Protein AF-0000000079853662 (afdb_homodimer)

Nearest PDB structures (foldseek):
  7yzm-assembly1_B  TM=8.725E-01  e=4.092E-22  Carboxydothermus hydrogenoformans Z-2901
  3o3m-assembly1_B  TM=8.486E-01  e=4.339E-16  Clostridioides difficile
  3o3o-assembly1_A  TM=6.888E-01  e=2.955E-11  Clostridioides difficile
  7yzm-assembly1_B  TM=8.724E-01  e=3.696E-22  Carboxydothermus hydrogenoformans Z-2901
  3o3m-assembly1_B  TM=8.540E-01  e=2.018E-16  Clostridioides difficile

Structure (mmCIF, N/CA/C/O backbone):
data_AF-0000000079853662-model_v1
#
loop_
_entity.id
_entity.type
_entity.pdbx_description
1 polymer '2-hydroxyacyl-CoA dehydratase'
#
loop_
_atom_site.group_PDB
_atom_site.id
_atom_site.type_symbol
_atom_site.label_atom_id
_atom_site.label_alt_id
_atom_site.label_comp_id
_atom_site.label_asym_id
_atom_site.label_entity_id
_atom_site.label_seq_id
_atom_site.pdbx_PDB_ins_code
_atom_site.Cartn_x
_atom_site.Cartn_y
_atom_site.Cartn_z
_atom_site.occupancy
_atom_site.B_iso_or_equiv
_atom_site.auth_seq_id
_atom_site.auth_comp_id
_atom_site.auth_asym_id
_atom_site.auth_atom_id
_atom_site.pdbx_PDB_model_num
ATOM 1 N N . MET A 1 1 ? -30.141 -7.344 -13.789 1 46.03 1 MET A N 1
ATOM 2 C CA . MET A 1 1 ? -28.797 -6.828 -13.57 1 46.03 1 MET A CA 1
ATOM 3 C C . MET A 1 1 ? -27.844 -7.953 -13.195 1 46.03 1 MET A C 1
ATOM 5 O O . MET A 1 1 ? -26.75 -8.07 -13.766 1 46.03 1 MET A O 1
ATOM 9 N N . LYS A 1 2 ? -28.391 -8.875 -12.219 1 55.97 2 LYS A N 1
ATOM 10 C CA . LYS A 1 2 ? -27.641 -10.062 -11.82 1 55.97 2 LYS A CA 1
ATOM 11 C C . LYS A 1 2 ? -27.547 -11.07 -12.961 1 55.97 2 LYS A C 1
ATOM 13 O O . LYS A 1 2 ? -26.516 -11.703 -13.156 1 55.97 2 LYS A O 1
ATOM 18 N N . GLY A 1 3 ? -28.453 -11.102 -13.703 1 64.94 3 GLY A N 1
ATOM 19 C CA . GLY A 1 3 ? -28.5 -12.039 -14.812 1 64.94 3 GLY A CA 1
ATOM 20 C C . GLY A 1 3 ? -27.422 -11.773 -15.852 1 64.94 3 GLY A C 1
ATOM 21 O O . GLY A 1 3 ? -26.75 -12.695 -16.297 1 64.94 3 GLY A O 1
ATOM 22 N N . ASN A 1 4 ? -27.109 -10.547 -16.109 1 84.81 4 ASN A N 1
ATOM 23 C CA . ASN A 1 4 ? -26.109 -10.141 -17.094 1 84.81 4 ASN A CA 1
ATOM 24 C C . ASN A 1 4 ? -24.688 -10.383 -16.594 1 84.81 4 ASN A C 1
ATOM 26 O O . ASN A 1 4 ? -23.844 -10.867 -17.344 1 84.81 4 ASN A O 1
ATOM 30 N N . PHE A 1 5 ? -24.438 -10.391 -15.297 1 91.31 5 PHE A N 1
ATOM 31 C CA . PHE A 1 5 ? -23.141 -10.672 -14.711 1 91.31 5 PHE A CA 1
ATOM 32 C C . PHE A 1 5 ? -22.781 -12.148 -14.867 1 91.31 5 PHE A C 1
ATOM 34 O O . PHE A 1 5 ? -21.703 -12.484 -15.336 1 91.31 5 PHE A O 1
ATOM 41 N N . LEU A 1 6 ? -23.766 -12.969 -14.5 1 92 6 LEU A N 1
ATOM 42 C CA . LEU A 1 6 ? -23.5 -14.398 -14.508 1 92 6 LEU A CA 1
ATOM 43 C C . LEU A 1 6 ? -23.188 -14.891 -15.914 1 92 6 LEU A C 1
ATOM 45 O O . LEU A 1 6 ? -22.297 -15.727 -16.094 1 92 6 LEU A O 1
ATOM 49 N N . ASP A 1 7 ? -23.891 -14.336 -16.828 1 94.31 7 ASP A N 1
ATOM 50 C CA . ASP A 1 7 ? -23.672 -14.734 -18.203 1 94.31 7 ASP A CA 1
ATOM 51 C C . ASP A 1 7 ? -22.281 -14.32 -18.688 1 94.31 7 ASP A C 1
ATOM 53 O O . ASP A 1 7 ? -21.562 -15.117 -19.297 1 94.31 7 ASP A O 1
ATOM 57 N N . LEU A 1 8 ? -21.922 -13.109 -18.391 1 96.19 8 LEU A N 1
ATOM 58 C CA . LEU A 1 8 ? -20.625 -12.586 -18.797 1 96.19 8 LEU A CA 1
ATOM 59 C C . LEU A 1 8 ? -19.5 -13.297 -18.078 1 96.19 8 LEU A C 1
ATOM 61 O O . LEU A 1 8 ? -18.453 -13.586 -18.656 1 96.19 8 LEU A O 1
ATOM 65 N N . TYR A 1 9 ? -19.719 -13.539 -16.828 1 96.44 9 TYR A N 1
ATOM 66 C CA . TYR A 1 9 ? -18.734 -14.234 -15.992 1 96.44 9 TYR A CA 1
ATOM 67 C C . TYR A 1 9 ? -18.5 -15.648 -16.5 1 96.44 9 TYR A C 1
ATOM 69 O O . TYR A 1 9 ? -17.359 -16.062 -16.688 1 96.44 9 TYR A O 1
ATOM 77 N N . ASP A 1 10 ? -19.562 -16.328 -16.797 1 95.69 10 ASP A N 1
ATOM 78 C CA . ASP A 1 10 ? -19.469 -17.688 -17.312 1 95.69 10 ASP A CA 1
ATOM 79 C C . ASP A 1 10 ? -18.797 -17.719 -18.672 1 95.69 10 ASP A C 1
ATOM 81 O O . ASP A 1 10 ? -18.016 -18.625 -18.984 1 95.69 10 ASP A O 1
ATOM 85 N N . LYS A 1 11 ? -19.125 -16.766 -19.438 1 97.12 11 LYS A N 1
ATOM 86 C CA . LYS A 1 11 ? -18.516 -16.672 -20.766 1 97.12 11 LYS A CA 1
ATOM 87 C C . LYS A 1 11 ? -17.016 -16.453 -20.656 1 97.12 11 LYS A C 1
ATOM 89 O O . LYS A 1 11 ? -16.25 -17.062 -21.406 1 97.12 11 LYS A O 1
ATOM 94 N N . GLU A 1 12 ? -16.562 -15.578 -19.797 1 97.81 12 GLU A N 1
ATOM 95 C CA . GLU A 1 12 ? -15.133 -15.312 -19.609 1 97.81 12 GLU A CA 1
ATOM 96 C C . GLU A 1 12 ? -14.375 -16.594 -19.266 1 97.81 12 GLU A C 1
ATOM 98 O O . GLU A 1 12 ? -13.336 -16.891 -19.844 1 97.81 12 GLU A O 1
ATOM 103 N N . TRP A 1 13 ? -14.898 -17.359 -18.312 1 98 13 TRP A N 1
ATOM 104 C CA . TRP A 1 13 ? -14.281 -18.609 -17.891 1 98 13 TRP A CA 1
ATOM 105 C C . TRP A 1 13 ? -14.281 -19.609 -19.047 1 98 13 TRP A C 1
ATOM 107 O O . TRP A 1 13 ? -13.258 -20.25 -19.312 1 98 13 TRP A O 1
ATOM 117 N N . SER A 1 14 ? -15.391 -19.688 -19.734 1 97.75 14 SER A N 1
ATOM 118 C CA . SER A 1 14 ? -15.523 -20.641 -20.844 1 97.75 14 SER A CA 1
ATOM 119 C C . SER A 1 14 ? -14.555 -20.312 -21.969 1 97.75 14 SER A C 1
ATOM 121 O O . SER A 1 14 ? -13.969 -21.219 -22.578 1 97.75 14 SER A O 1
ATOM 123 N N . ASP A 1 15 ? -14.422 -19.062 -22.25 1 97.81 15 ASP A N 1
ATOM 124 C CA . ASP A 1 15 ? -13.5 -18.656 -23.297 1 97.81 15 ASP A CA 1
ATOM 125 C C . ASP A 1 15 ? -12.07 -19.078 -22.984 1 97.81 15 ASP A C 1
ATOM 127 O O . ASP A 1 15 ? -11.359 -19.594 -23.844 1 97.81 15 ASP A O 1
ATOM 131 N N . SER A 1 16 ? -11.656 -18.844 -21.781 1 98.12 16 SER A N 1
ATOM 132 C CA . SER A 1 16 ? -10.297 -19.203 -21.375 1 98.12 16 SER A CA 1
ATOM 133 C C . SER A 1 16 ? -10.125 -20.719 -21.344 1 98.12 16 SER A C 1
ATOM 135 O O . SER A 1 16 ? -9.078 -21.234 -21.766 1 98.12 16 SER A O 1
ATOM 137 N N . ILE A 1 17 ? -11.133 -21.422 -20.891 1 97.94 17 ILE A N 1
ATOM 138 C CA . ILE A 1 17 ? -11.109 -22.891 -20.859 1 97.94 17 ILE A CA 1
ATOM 139 C C . ILE A 1 17 ? -11.016 -23.422 -22.297 1 97.94 17 ILE A C 1
ATOM 141 O O . ILE A 1 17 ? -10.234 -24.344 -22.562 1 97.94 17 ILE A O 1
ATOM 145 N N . ASN A 1 18 ? -11.773 -22.812 -23.188 1 97.19 18 ASN A N 1
ATOM 146 C CA . ASN A 1 18 ? -11.758 -23.234 -24.594 1 97.19 18 ASN A CA 1
ATOM 147 C C . ASN A 1 18 ? -10.383 -23.031 -25.219 1 97.19 18 ASN A C 1
ATOM 149 O O . ASN A 1 18 ? -9.938 -23.844 -26.031 1 97.19 18 ASN A O 1
ATOM 153 N N . MET A 1 19 ? -9.773 -21.953 -24.844 1 96.44 19 MET A N 1
ATOM 154 C CA . MET A 1 19 ? -8.422 -21.703 -25.328 1 96.44 19 MET A CA 1
ATOM 155 C C . MET A 1 19 ? -7.461 -22.797 -24.859 1 96.44 19 MET A C 1
ATOM 157 O O . MET A 1 19 ? -6.629 -23.266 -25.641 1 96.44 19 MET A O 1
ATOM 161 N N . ILE A 1 20 ? -7.578 -23.25 -23.625 1 96.94 20 ILE A N 1
ATOM 162 C CA . ILE A 1 20 ? -6.746 -24.312 -23.078 1 96.94 20 ILE A CA 1
ATOM 163 C C . ILE A 1 20 ? -7.051 -25.625 -23.781 1 96.94 20 ILE A C 1
ATOM 165 O O . ILE A 1 20 ? -6.137 -26.359 -24.172 1 96.94 20 ILE A O 1
ATOM 169 N N . ASN A 1 21 ? -8.312 -25.859 -24 1 94.75 21 ASN A N 1
ATOM 170 C CA . ASN A 1 21 ? -8.742 -27.109 -24.625 1 94.75 21 ASN A CA 1
ATOM 171 C C . ASN A 1 21 ? -8.242 -27.219 -26.062 1 94.75 21 ASN A C 1
ATOM 173 O O . ASN A 1 21 ? -7.895 -28.297 -26.516 1 94.75 21 ASN A O 1
ATOM 177 N N . LYS A 1 22 ? -8.258 -26.172 -26.719 1 91.38 22 LYS A N 1
ATOM 178 C CA . LYS A 1 22 ? -7.77 -26.156 -28.094 1 91.38 22 LYS A CA 1
ATOM 179 C C . LYS A 1 22 ? -6.293 -26.531 -28.156 1 91.38 22 LYS A C 1
ATOM 181 O O . LYS A 1 22 ? -5.844 -27.141 -29.125 1 91.38 22 LYS A O 1
ATOM 186 N N . LYS A 1 23 ? -5.617 -26.234 -27.172 1 85.88 23 LYS A N 1
ATOM 187 C CA . LYS A 1 23 ? -4.176 -26.469 -27.141 1 85.88 23 LYS A CA 1
ATOM 188 C C . LYS A 1 23 ? -3.848 -27.859 -26.609 1 85.88 23 LYS A C 1
ATOM 190 O O . LYS A 1 23 ? -2.779 -28.391 -26.891 1 85.88 23 LYS A O 1
ATOM 195 N N . SER A 1 24 ? -4.75 -28.391 -25.75 1 80.19 24 SER A N 1
ATOM 196 C CA . SER A 1 24 ? -4.465 -29.625 -25.016 1 80.19 24 SER A CA 1
ATOM 197 C C . SER A 1 24 ? -5.105 -30.828 -25.688 1 80.19 24 SER A C 1
ATOM 199 O O . SER A 1 24 ? -5.359 -31.844 -25.047 1 80.19 24 SER A O 1
ATOM 201 N N . LYS A 1 25 ? -5.355 -30.859 -26.844 1 76.38 25 LYS A N 1
ATOM 202 C CA . LYS A 1 25 ? -6.125 -31.906 -27.516 1 76.38 25 LYS A CA 1
ATOM 203 C C . LYS A 1 25 ? -5.438 -33.25 -27.391 1 76.38 25 LYS A C 1
ATOM 205 O O . LYS A 1 25 ? -6.098 -34.312 -27.406 1 76.38 25 LYS A O 1
ATOM 210 N N . THR A 1 26 ? -4.27 -33.281 -27.016 1 83.31 26 THR A N 1
ATOM 211 C CA . THR A 1 26 ? -3.512 -34.531 -27.031 1 83.31 26 THR A CA 1
ATOM 212 C C . THR A 1 26 ? -3.48 -35.156 -25.625 1 83.31 26 THR A C 1
ATOM 214 O O . THR A 1 26 ? -3.389 -36.375 -25.484 1 83.31 26 THR A O 1
ATOM 217 N N . LEU A 1 27 ? -3.551 -34.406 -24.609 1 93.88 27 LEU A N 1
ATOM 218 C CA . LEU A 1 27 ? -3.451 -34.906 -23.234 1 93.88 27 LEU A CA 1
ATOM 219 C C . LEU A 1 27 ? -4.836 -35.062 -22.625 1 93.88 27 LEU A C 1
ATOM 221 O O . LEU A 1 27 ? -5.469 -34.094 -22.219 1 93.88 27 LEU A O 1
ATOM 225 N N . LYS A 1 28 ? -5.289 -36.281 -22.406 1 94.94 28 LYS A N 1
ATOM 226 C CA . LYS A 1 28 ? -6.621 -36.625 -21.906 1 94.94 28 LYS A CA 1
ATOM 227 C C . LYS A 1 28 ? -6.805 -36.156 -20.469 1 94.94 28 LYS A C 1
ATOM 229 O O . LYS A 1 28 ? -7.891 -35.688 -20.094 1 94.94 28 LYS A O 1
ATOM 234 N N . GLU A 1 29 ? -5.773 -36.188 -19.656 1 96.81 29 GLU A N 1
ATOM 235 C CA . GLU A 1 29 ? -5.848 -35.844 -18.25 1 96.81 29 GLU A CA 1
ATOM 236 C C . GLU A 1 29 ? -6.152 -34.375 -18.047 1 96.81 29 GLU A C 1
ATOM 238 O O . GLU A 1 29 ? -6.629 -33.969 -16.984 1 96.81 29 GLU A O 1
ATOM 243 N N . MET A 1 30 ? -5.895 -33.531 -19.062 1 97.31 30 MET A N 1
ATOM 244 C CA . MET A 1 30 ? -6.164 -32.094 -18.953 1 97.31 30 MET A CA 1
ATOM 245 C C . MET A 1 30 ? -7.656 -31.828 -18.797 1 97.31 30 MET A C 1
ATOM 247 O O . MET A 1 30 ? -8.047 -30.781 -18.25 1 97.31 30 MET A O 1
ATOM 251 N N . ALA A 1 31 ? -8.484 -32.812 -19.188 1 96.88 31 ALA A N 1
ATOM 252 C CA . ALA A 1 31 ? -9.938 -32.656 -19.078 1 96.88 31 ALA A CA 1
ATOM 253 C C . ALA A 1 31 ? -10.375 -32.5 -17.625 1 96.88 31 ALA A C 1
ATOM 255 O O . ALA A 1 31 ? -11.336 -31.797 -17.328 1 96.88 31 ALA A O 1
ATOM 256 N N . TYR A 1 32 ? -9.711 -33.188 -16.766 1 97.69 32 TYR A N 1
ATOM 257 C CA . TYR A 1 32 ? -10.016 -33.062 -15.344 1 97.69 32 TYR A CA 1
ATOM 258 C C . TYR A 1 32 ? -9.852 -31.625 -14.883 1 97.69 32 TYR A C 1
ATOM 260 O O . TYR A 1 32 ? -10.727 -31.078 -14.203 1 97.69 32 TYR A O 1
ATOM 268 N N . PHE A 1 33 ? -8.773 -30.984 -15.242 1 98.38 33 PHE A N 1
ATOM 269 C CA . PHE A 1 33 ? -8.438 -29.656 -14.758 1 98.38 33 PHE A CA 1
ATOM 270 C C . PHE A 1 33 ? -9.352 -28.609 -15.391 1 98.38 33 PHE A C 1
ATOM 272 O O . PHE A 1 33 ? -9.75 -27.641 -14.727 1 98.38 33 PHE A O 1
ATOM 279 N N . THR A 1 34 ? -9.664 -28.734 -16.688 1 97.5 34 THR A N 1
ATOM 280 C CA . THR A 1 34 ? -10.562 -27.781 -17.328 1 97.5 34 THR A CA 1
ATOM 281 C C . THR A 1 34 ? -11.984 -27.938 -16.781 1 97.5 34 THR A C 1
ATOM 283 O O . THR A 1 34 ? -12.711 -26.953 -16.625 1 97.5 34 THR A O 1
ATOM 286 N N . LYS A 1 35 ? -12.398 -29.188 -16.5 1 97.12 35 LYS A N 1
ATOM 287 C CA . LYS A 1 35 ? -13.695 -29.422 -15.867 1 97.12 35 LYS A CA 1
ATOM 288 C C . LYS A 1 35 ? -13.742 -28.797 -14.477 1 97.12 35 LYS A C 1
ATOM 290 O O . LYS A 1 35 ? -14.742 -28.188 -14.094 1 97.12 35 LYS A O 1
ATOM 295 N N . LEU A 1 36 ? -12.688 -29.016 -13.781 1 97.31 36 LEU A N 1
ATOM 296 C CA . LEU A 1 36 ? -12.578 -28.422 -12.453 1 97.31 36 LEU A CA 1
ATOM 297 C C . LEU A 1 36 ? -12.703 -26.906 -12.516 1 97.31 36 LEU A C 1
ATOM 299 O O . LEU A 1 36 ? -13.328 -26.297 -11.648 1 97.31 36 LEU A O 1
ATOM 303 N N . ALA A 1 37 ? -12.078 -26.234 -13.516 1 97.88 37 ALA A N 1
ATOM 304 C CA . ALA A 1 37 ? -12.172 -24.797 -13.711 1 97.88 37 ALA A CA 1
ATOM 305 C C . ALA A 1 37 ? -13.617 -24.359 -13.922 1 97.88 37 ALA A C 1
ATOM 307 O O . ALA A 1 37 ? -14.078 -23.375 -13.328 1 97.88 37 ALA A O 1
ATOM 308 N N . GLN A 1 38 ? -14.305 -25.125 -14.688 1 96 38 GLN A N 1
ATOM 309 C CA . GLN A 1 38 ? -15.703 -24.828 -14.977 1 96 38 GLN A CA 1
ATOM 310 C C . GLN A 1 38 ? -16.562 -24.938 -13.727 1 96 38 GLN A C 1
ATOM 312 O O . GLN A 1 38 ? -17.391 -24.062 -13.453 1 96 38 GLN A O 1
ATOM 317 N N . GLU A 1 39 ? -16.375 -26 -13.031 1 95.44 39 GLU A N 1
ATOM 318 C CA . GLU A 1 39 ? -17.125 -26.234 -11.812 1 95.44 39 GLU A CA 1
ATOM 319 C C . GLU A 1 39 ? -16.812 -25.172 -10.758 1 95.44 39 GLU A C 1
ATOM 321 O O . GLU A 1 39 ? -17.719 -24.719 -10.039 1 95.44 39 GLU A O 1
ATOM 326 N N . HIS A 1 40 ? -15.586 -24.781 -10.695 1 94.56 40 HIS A N 1
ATOM 327 C CA . HIS A 1 40 ? -15.164 -23.781 -9.727 1 94.56 40 HIS A CA 1
ATOM 328 C C . HIS A 1 40 ? -15.812 -22.438 -10.016 1 94.56 40 HIS A C 1
ATOM 330 O O . HIS A 1 40 ? -16.25 -21.75 -9.094 1 94.56 40 HIS A O 1
ATOM 336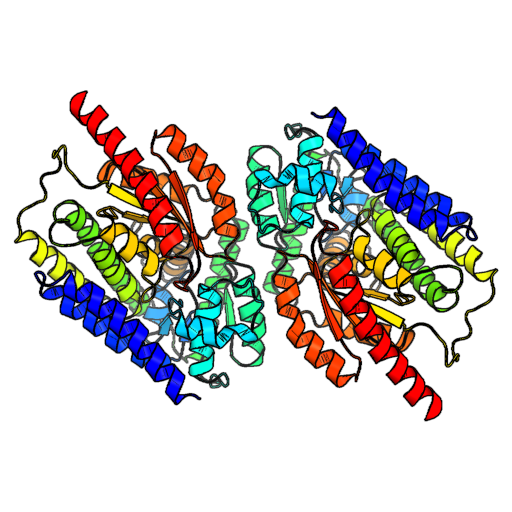 N N . ALA A 1 41 ? -15.859 -22.031 -11.281 1 93.12 41 ALA A N 1
ATOM 337 C CA . ALA A 1 41 ? -16.438 -20.75 -11.68 1 93.12 41 ALA A CA 1
ATOM 338 C C . ALA A 1 41 ? -17.859 -20.609 -11.141 1 93.12 41 ALA A C 1
ATOM 340 O O . ALA A 1 41 ? -18.203 -19.562 -10.586 1 93.12 41 ALA A O 1
ATOM 341 N N . GLN A 1 42 ? -18.578 -21.656 -11.18 1 88 42 GLN A N 1
ATOM 342 C CA . GLN A 1 42 ? -19.969 -21.625 -10.734 1 88 42 GLN A CA 1
ATOM 343 C C . GLN A 1 42 ? -20.062 -21.766 -9.219 1 88 42 GLN A C 1
ATOM 345 O O . GLN A 1 42 ? -20.844 -21.047 -8.578 1 88 42 GLN A O 1
ATOM 350 N N . ALA A 1 43 ? -19.328 -22.594 -8.703 1 88 43 ALA A N 1
ATOM 351 C CA . ALA A 1 43 ? -19.375 -22.891 -7.273 1 88 43 ALA A CA 1
ATOM 352 C C . ALA A 1 43 ? -18.953 -21.672 -6.449 1 88 43 ALA A C 1
ATOM 354 O O . ALA A 1 43 ? -19.469 -21.453 -5.352 1 88 43 ALA A O 1
ATOM 355 N N . LEU A 1 44 ? -18.016 -20.953 -6.953 1 88.5 44 LEU A N 1
ATOM 356 C CA . LEU A 1 44 ? -17.469 -19.797 -6.238 1 88.5 44 LEU A CA 1
ATOM 357 C C . LEU A 1 44 ? -18.562 -18.781 -5.945 1 88.5 44 LEU A C 1
ATOM 359 O O . LEU A 1 44 ? -18.531 -18.094 -4.914 1 88.5 44 LEU A O 1
ATOM 363 N N . LEU A 1 45 ? -19.516 -18.688 -6.746 1 86.44 45 LEU A N 1
ATOM 364 C CA . LEU A 1 45 ? -20.594 -17.703 -6.594 1 86.44 45 LEU A CA 1
ATOM 365 C C . LEU A 1 45 ? -21.734 -18.281 -5.766 1 86.44 45 LEU A C 1
ATOM 367 O O . LEU A 1 45 ? -22.484 -17.531 -5.125 1 86.44 45 LEU A O 1
ATOM 371 N N . GLU A 1 46 ? -21.828 -19.562 -5.691 1 81.94 46 GLU A N 1
ATOM 372 C CA . GLU A 1 46 ? -23.016 -20.188 -5.098 1 81.94 46 GLU A CA 1
ATOM 373 C C . GLU A 1 46 ? -22.719 -20.734 -3.709 1 81.94 46 GLU A C 1
ATOM 375 O O . GLU A 1 46 ? -23.594 -20.75 -2.838 1 81.94 46 GLU A O 1
ATOM 380 N N . LYS A 1 47 ? -21.531 -21.172 -3.518 1 78 47 LYS A N 1
ATOM 381 C CA . LYS A 1 47 ? -21.188 -21.828 -2.254 1 78 47 LYS A CA 1
ATOM 382 C C . LYS A 1 47 ? -21.141 -20.812 -1.114 1 78 47 LYS A C 1
ATOM 384 O O . LYS A 1 47 ? -20.812 -19.641 -1.331 1 78 47 LYS A O 1
ATOM 389 N N . GLU A 1 48 ? -21.516 -21.375 0.047 1 80.94 48 GLU A N 1
ATOM 390 C CA . GLU A 1 48 ? -21.453 -20.594 1.283 1 80.94 48 GLU A CA 1
ATOM 391 C C . GLU A 1 48 ? -20.516 -21.266 2.299 1 80.94 48 GLU A C 1
ATOM 393 O O . GLU A 1 48 ? -20.984 -21.797 3.311 1 80.94 48 GLU A O 1
ATOM 398 N N . PRO A 1 49 ? -19.266 -21.078 1.948 1 83.75 49 PRO A N 1
ATOM 399 C CA . PRO A 1 49 ? -18.297 -21.719 2.855 1 83.75 49 PRO A CA 1
ATOM 400 C C . PRO A 1 49 ? -18.234 -21.031 4.219 1 83.75 49 PRO A C 1
ATOM 402 O O . PRO A 1 49 ? -18.547 -19.844 4.336 1 83.75 49 PRO A O 1
ATOM 405 N N . LYS A 1 50 ? -17.859 -21.797 5.156 1 88 50 LYS A N 1
ATOM 406 C CA . LYS A 1 50 ? -17.75 -21.234 6.504 1 88 50 LYS A CA 1
ATOM 407 C C . LYS A 1 50 ? -16.531 -20.328 6.633 1 88 50 LYS A C 1
ATOM 409 O O . LYS A 1 50 ? -16.516 -19.422 7.469 1 88 50 LYS A O 1
ATOM 414 N N . VAL A 1 51 ? -15.492 -20.672 5.824 1 91.94 51 VAL A N 1
ATOM 415 C CA . VAL A 1 51 ? -14.273 -19.875 5.855 1 91.94 51 VAL A CA 1
ATOM 416 C C . VAL A 1 51 ? -13.883 -19.469 4.438 1 91.94 51 VAL A C 1
ATOM 418 O O . VAL A 1 51 ? -13.805 -20.312 3.537 1 91.94 51 VAL A O 1
ATOM 421 N N . ILE A 1 52 ? -13.695 -18.188 4.242 1 93.12 52 ILE A N 1
ATOM 422 C CA . ILE A 1 52 ? -13.195 -17.641 2.988 1 93.12 52 ILE A CA 1
ATOM 423 C C . ILE A 1 52 ? -11.836 -16.984 3.217 1 93.12 52 ILE A C 1
ATOM 425 O O . ILE A 1 52 ? -11.648 -16.25 4.195 1 93.12 52 ILE A O 1
ATOM 429 N N . ILE A 1 53 ? -10.914 -17.281 2.408 1 95.12 53 ILE A N 1
ATOM 430 C CA . ILE A 1 53 ? -9.625 -16.609 2.521 1 95.12 53 ILE A CA 1
ATOM 431 C C . ILE A 1 53 ? -9.32 -15.852 1.236 1 95.12 53 ILE A C 1
ATOM 433 O O . ILE A 1 53 ? -9.484 -16.375 0.136 1 95.12 53 ILE A O 1
ATOM 437 N N . LEU A 1 54 ? -8.891 -14.547 1.339 1 95 54 LEU A N 1
ATOM 438 C CA . LEU A 1 54 ? -8.648 -13.664 0.202 1 95 54 LEU A CA 1
ATOM 439 C C . LEU A 1 54 ? -7.16 -13.586 -0.118 1 95 54 LEU A C 1
ATOM 441 O O . LEU A 1 54 ? -6.602 -12.492 -0.229 1 95 54 LEU A O 1
ATOM 445 N N . GLY A 1 55 ? -6.504 -14.695 -0.314 1 91.31 55 GLY A N 1
ATOM 446 C CA . GLY A 1 55 ? -5.082 -14.758 -0.611 1 91.31 55 GLY A CA 1
ATOM 447 C C . GLY A 1 55 ? -4.438 -16.062 -0.181 1 91.31 55 GLY A C 1
ATOM 448 O O . GLY A 1 55 ? -5.133 -17.016 0.156 1 91.31 55 GLY A O 1
ATOM 449 N N . LEU A 1 56 ? -3.094 -16 -0.205 1 92.19 56 LEU A N 1
ATOM 450 C CA . LEU A 1 56 ? -2.418 -17.297 -0.054 1 92.19 56 LEU A CA 1
ATOM 451 C C . LEU A 1 56 ? -1.465 -17.266 1.136 1 92.19 56 LEU A C 1
ATOM 453 O O . LEU A 1 56 ? -0.785 -18.266 1.412 1 92.19 56 LEU A O 1
ATOM 457 N N . ASP A 1 57 ? -1.476 -16.156 1.864 1 90.69 57 ASP A N 1
ATOM 458 C CA . ASP A 1 57 ? -0.437 -15.953 2.871 1 90.69 57 ASP A CA 1
ATOM 459 C C . ASP A 1 57 ? -0.923 -16.375 4.254 1 90.69 57 ASP A C 1
ATOM 461 O O . ASP A 1 57 ? -0.903 -15.586 5.195 1 90.69 57 ASP A O 1
ATOM 465 N N . PHE A 1 58 ? -1.343 -17.562 4.418 1 93.81 58 PHE A N 1
ATOM 466 C CA . PHE A 1 58 ? -1.716 -18.234 5.652 1 93.81 58 PHE A CA 1
ATOM 467 C C . PHE A 1 58 ? -1.521 -19.75 5.52 1 93.81 58 PHE A C 1
ATOM 469 O O . PHE A 1 58 ? -1.78 -20.312 4.461 1 93.81 58 PHE A O 1
ATOM 476 N N . PRO A 1 59 ? -1.06 -20.438 6.562 1 93.81 59 PRO A N 1
ATOM 477 C CA . PRO A 1 59 ? -0.817 -21.891 6.449 1 93.81 59 PRO A CA 1
ATOM 478 C C . PRO A 1 59 ? -2.078 -22.672 6.09 1 93.81 59 PRO A C 1
ATOM 480 O O . PRO A 1 59 ? -2.973 -22.828 6.926 1 93.81 59 PRO A O 1
ATOM 483 N N . GLU A 1 60 ? -2.049 -23.234 4.949 1 93.88 60 GLU A N 1
ATOM 484 C CA . GLU A 1 60 ? -3.217 -23.953 4.449 1 93.88 60 GLU A CA 1
ATOM 485 C C . GLU A 1 60 ? -3.5 -25.188 5.289 1 93.88 60 GLU A C 1
ATOM 487 O O . GLU A 1 60 ? -4.648 -25.625 5.402 1 93.88 60 GLU A O 1
ATOM 492 N N . GLU A 1 61 ? -2.467 -25.75 5.871 1 94.62 61 GLU A N 1
ATOM 493 C CA . GLU A 1 61 ? -2.607 -26.953 6.68 1 94.62 61 GLU A CA 1
ATOM 494 C C . GLU A 1 61 ? -3.602 -26.75 7.816 1 94.62 61 GLU A C 1
ATOM 496 O O . GLU A 1 61 ? -4.348 -27.672 8.172 1 94.62 61 GLU A O 1
ATOM 501 N N . ILE A 1 62 ? -3.561 -25.531 8.328 1 94.94 62 ILE A N 1
ATOM 502 C CA . ILE A 1 62 ? -4.453 -25.188 9.43 1 94.94 62 ILE A CA 1
ATOM 503 C C . ILE A 1 62 ? -5.898 -25.188 8.938 1 94.94 62 ILE A C 1
ATOM 505 O O . ILE A 1 62 ? -6.785 -25.734 9.594 1 94.94 62 ILE A O 1
ATOM 509 N N . LEU A 1 63 ? -6.129 -24.641 7.809 1 94.56 63 LEU A N 1
ATOM 510 C CA . LEU A 1 63 ? -7.473 -24.562 7.242 1 94.56 63 LEU A CA 1
ATOM 511 C C . LEU A 1 63 ? -8 -25.953 6.914 1 94.56 63 LEU A C 1
ATOM 513 O O . LEU A 1 63 ? -9.148 -26.281 7.211 1 94.56 63 LEU A O 1
ATOM 517 N N . LEU A 1 64 ? -7.145 -26.781 6.336 1 94.5 64 LEU A N 1
ATOM 518 C CA . LEU A 1 64 ? -7.551 -28.125 5.973 1 94.5 64 LEU A CA 1
ATOM 519 C C . LEU A 1 64 ? -7.84 -28.969 7.215 1 94.5 64 LEU A C 1
ATOM 521 O O . LEU A 1 64 ? -8.742 -29.812 7.203 1 94.5 64 LEU A O 1
ATOM 525 N N . ALA A 1 65 ? -7.078 -28.719 8.266 1 94.62 65 ALA A N 1
ATOM 526 C CA . ALA A 1 65 ? -7.211 -29.5 9.5 1 94.62 65 ALA A CA 1
ATOM 527 C C . ALA A 1 65 ? -8.523 -29.172 10.211 1 94.62 65 ALA A C 1
ATOM 529 O O . ALA A 1 65 ? -8.969 -29.922 11.078 1 94.62 65 ALA A O 1
ATOM 530 N N . LEU A 1 66 ? -9.094 -28.094 9.891 1 91.56 66 LEU A N 1
ATOM 531 C CA . LEU A 1 66 ? -10.359 -27.703 10.5 1 91.56 66 LEU A CA 1
ATOM 532 C C . LEU A 1 66 ? -11.516 -28.484 9.898 1 91.56 66 LEU A C 1
ATOM 534 O O . LEU A 1 66 ? -12.617 -28.516 10.469 1 91.56 66 LEU A O 1
ATOM 538 N N . GLU A 1 67 ? -11.328 -29.188 8.844 1 74.62 67 GLU A N 1
ATOM 539 C CA . GLU A 1 67 ? -12.25 -30.125 8.195 1 74.62 67 GLU A CA 1
ATOM 540 C C . GLU A 1 67 ? -13.539 -29.422 7.773 1 74.62 67 GLU A C 1
ATOM 542 O O . GLU A 1 67 ? -14.625 -29.984 7.891 1 74.62 67 GLU A O 1
ATOM 547 N N . LYS A 1 68 ? -13.477 -28.188 7.723 1 71.62 68 LYS A N 1
ATOM 548 C CA . LYS A 1 68 ? -14.578 -27.422 7.141 1 71.62 68 LYS A CA 1
ATOM 549 C C . LYS A 1 68 ? -14.164 -26.797 5.812 1 71.62 68 LYS A C 1
ATOM 551 O O . LYS A 1 68 ? -12.969 -26.641 5.535 1 71.62 68 LYS A O 1
ATOM 556 N N . GLU A 1 69 ? -15.219 -26.656 5.156 1 80.38 69 GLU A N 1
ATOM 557 C CA . GLU A 1 69 ? -14.992 -26.156 3.803 1 80.38 69 GLU A CA 1
ATOM 558 C C . GLU A 1 69 ? -14.469 -24.719 3.828 1 80.38 69 GLU A C 1
ATOM 560 O O . GLU A 1 69 ? -15.031 -23.859 4.508 1 80.38 69 GLU A O 1
ATOM 565 N N . HIS A 1 70 ? -13.32 -24.562 3.359 1 89.12 70 HIS A N 1
ATOM 566 C CA . HIS A 1 70 ? -12.781 -23.234 3.092 1 89.12 70 HIS A CA 1
ATOM 567 C C . HIS A 1 70 ? -12.633 -22.984 1.593 1 89.12 70 HIS A C 1
ATOM 569 O O . HIS A 1 70 ? -12.516 -23.938 0.814 1 89.12 70 HIS A O 1
ATOM 575 N N . VAL A 1 71 ? -12.789 -21.75 1.206 1 91.69 71 VAL A N 1
ATOM 576 C CA . VAL A 1 71 ? -12.672 -21.391 -0.203 1 91.69 71 VAL A CA 1
ATOM 577 C C . VAL A 1 71 ? -11.672 -20.234 -0.363 1 91.69 71 VAL A C 1
ATOM 579 O O . VAL A 1 71 ? -11.648 -19.312 0.453 1 91.69 71 VAL A O 1
ATOM 582 N N . TYR A 1 72 ? -10.82 -20.391 -1.356 1 94.38 72 TYR A N 1
ATOM 583 C CA . TYR A 1 72 ? -9.922 -19.297 -1.745 1 94.38 72 TYR A CA 1
ATOM 584 C C . TYR A 1 72 ? -10.594 -18.375 -2.754 1 94.38 72 TYR A C 1
ATOM 586 O O . TYR A 1 72 ? -11.133 -18.828 -3.762 1 94.38 72 TYR A O 1
ATOM 594 N N . VAL A 1 73 ? -10.594 -17.125 -2.438 1 94.25 73 VAL A N 1
ATOM 595 C CA . VAL A 1 73 ? -11.016 -16.094 -3.391 1 94.25 73 VAL A CA 1
ATOM 596 C C . VAL A 1 73 ? -9.828 -15.211 -3.764 1 94.25 73 VAL A C 1
ATOM 598 O O . VAL A 1 73 ? -9.477 -14.297 -3.021 1 94.25 73 VAL A O 1
ATOM 601 N N . ILE A 1 74 ? -9.227 -15.469 -4.93 1 94.19 74 ILE A N 1
ATOM 602 C CA . ILE A 1 74 ? -7.965 -14.812 -5.234 1 94.19 74 ILE A CA 1
ATOM 603 C C . ILE A 1 74 ? -8.125 -13.938 -6.473 1 94.19 74 ILE A C 1
ATOM 605 O O . ILE A 1 74 ? -7.145 -13.383 -6.98 1 94.19 74 ILE A O 1
ATOM 609 N N . GLY A 1 75 ? -9.359 -13.875 -6.996 1 94.06 75 GLY A N 1
ATOM 610 C CA . GLY A 1 75 ? -9.641 -12.984 -8.117 1 94.06 75 GLY A CA 1
ATOM 611 C C . GLY A 1 75 ? -9.43 -13.641 -9.461 1 94.06 75 GLY A C 1
ATOM 612 O O . GLY A 1 75 ? -9.805 -14.797 -9.664 1 94.06 75 GLY A O 1
ATOM 613 N N . GLY A 1 76 ? -8.984 -12.836 -10.484 1 96.62 76 GLY A N 1
ATOM 614 C CA . GLY A 1 76 ? -8.609 -13.367 -11.781 1 96.62 76 GLY A CA 1
ATOM 615 C C . GLY A 1 76 ? -9.609 -13.047 -12.875 1 96.62 76 GLY A C 1
ATOM 616 O O . GLY A 1 76 ? -9.344 -13.258 -14.055 1 96.62 76 GLY A O 1
ATOM 617 N N . SER A 1 77 ? -10.781 -12.492 -12.539 1 97.75 77 SER A N 1
ATOM 618 C CA . SER A 1 77 ? -11.828 -12.266 -13.531 1 97.75 77 SER A CA 1
ATOM 619 C C . SER A 1 77 ? -11.977 -10.781 -13.852 1 97.75 77 SER A C 1
ATOM 621 O O . SER A 1 77 ? -12.141 -9.961 -12.953 1 97.75 77 SER A O 1
ATOM 623 N N . LEU A 1 78 ? -11.922 -10.5 -15.148 1 98.19 78 LEU A N 1
ATOM 624 C CA . LEU A 1 78 ? -12.203 -9.141 -15.602 1 98.19 78 LEU A CA 1
ATOM 625 C C . LEU A 1 78 ? -13.633 -8.742 -15.273 1 98.19 78 LEU A C 1
ATOM 627 O O . LEU A 1 78 ? -13.891 -7.605 -14.875 1 98.19 78 LEU A O 1
ATOM 631 N N . ILE A 1 79 ? -14.555 -9.648 -15.422 1 97.62 79 ILE A N 1
ATOM 632 C CA . ILE A 1 79 ? -15.977 -9.375 -15.227 1 97.62 79 ILE A CA 1
ATOM 633 C C . ILE A 1 79 ? -16.25 -9.039 -13.766 1 97.62 79 ILE A C 1
ATOM 635 O O . ILE A 1 79 ? -16.938 -8.07 -13.461 1 97.62 79 ILE A O 1
ATOM 639 N N . SER A 1 80 ? -15.703 -9.852 -12.875 1 96.44 80 SER A N 1
ATOM 640 C CA . SER A 1 80 ? -15.875 -9.539 -11.461 1 96.44 80 SER A CA 1
ATOM 641 C C . SER A 1 80 ? -15.156 -8.242 -11.094 1 96.44 80 SER A C 1
ATOM 643 O O . SER A 1 80 ? -15.625 -7.496 -10.234 1 96.44 80 SER A O 1
ATOM 645 N N . SER A 1 81 ? -13.984 -7.969 -11.656 1 97.38 81 SER A N 1
ATOM 646 C CA . SER A 1 81 ? -13.281 -6.711 -11.422 1 97.38 81 SER A CA 1
ATOM 647 C C . SER A 1 81 ? -14.148 -5.516 -11.805 1 97.38 81 SER A C 1
ATOM 649 O O . SER A 1 81 ? -14.242 -4.543 -11.055 1 97.38 81 SER A O 1
ATOM 651 N N . ASN A 1 82 ? -14.836 -5.613 -12.938 1 96.38 82 ASN A N 1
ATOM 652 C CA . ASN A 1 82 ? -15.703 -4.535 -13.414 1 96.38 82 ASN A CA 1
ATOM 653 C C . ASN A 1 82 ? -16.844 -4.27 -12.445 1 96.38 82 ASN A C 1
ATOM 655 O O . ASN A 1 82 ? -17.297 -3.131 -12.305 1 96.38 82 ASN A O 1
ATOM 659 N N . GLU A 1 83 ? -17.25 -5.289 -11.812 1 93.81 83 GLU A N 1
ATOM 660 C CA . GLU A 1 83 ? -18.359 -5.168 -10.883 1 93.81 83 GLU A CA 1
ATOM 661 C C . GLU A 1 83 ? -18 -4.27 -9.703 1 93.81 83 GLU A C 1
ATOM 663 O O . GLU A 1 83 ? -18.875 -3.629 -9.109 1 93.81 83 GLU A O 1
ATOM 668 N N . ALA A 1 84 ? -16.75 -4.211 -9.406 1 94.06 84 ALA A N 1
ATOM 669 C CA . ALA A 1 84 ? -16.312 -3.484 -8.219 1 94.06 84 ALA A CA 1
ATOM 670 C C . ALA A 1 84 ? -15.789 -2.098 -8.586 1 94.06 84 ALA A C 1
ATOM 672 O O . ALA A 1 84 ? -15.367 -1.333 -7.711 1 94.06 84 ALA A O 1
ATOM 673 N N . ASP A 1 85 ? -15.852 -1.665 -9.82 1 92.56 85 ASP A N 1
ATOM 674 C CA . ASP A 1 85 ? -15.195 -0.463 -10.336 1 92.56 85 ASP A CA 1
ATOM 675 C C . ASP A 1 85 ? -15.688 0.782 -9.594 1 92.56 85 ASP A C 1
ATOM 677 O O . ASP A 1 85 ? -14.914 1.714 -9.367 1 92.56 85 ASP A O 1
ATOM 681 N N . ASN A 1 86 ? -16.891 0.788 -9.195 1 90.25 86 ASN A N 1
ATOM 682 C CA . ASN A 1 86 ? -17.453 1.986 -8.57 1 90.25 86 ASN A CA 1
ATOM 683 C C . ASN A 1 86 ? -17.422 1.901 -7.051 1 90.25 86 ASN A C 1
ATOM 685 O O . ASN A 1 86 ? -17.922 2.793 -6.363 1 90.25 86 ASN A O 1
ATOM 689 N N . MET A 1 87 ? -16.781 0.857 -6.57 1 91 87 MET A N 1
ATOM 690 C CA . MET A 1 87 ? -16.797 0.656 -5.121 1 91 87 MET A CA 1
ATOM 691 C C . MET A 1 87 ? -15.438 0.997 -4.512 1 91 87 MET A C 1
ATOM 693 O O . MET A 1 87 ? -15.336 1.229 -3.305 1 91 87 MET A O 1
ATOM 697 N N . VAL A 1 88 ? -14.445 0.947 -5.32 1 93.69 88 VAL A N 1
ATOM 698 C CA . VAL A 1 88 ? -13.086 1.231 -4.875 1 93.69 88 VAL A CA 1
ATOM 699 C C . VAL A 1 88 ? -12.453 2.273 -5.793 1 93.69 88 VAL A C 1
ATOM 701 O O . VAL A 1 88 ? -12.969 2.555 -6.875 1 93.69 88 VAL A O 1
ATOM 704 N N . PRO A 1 89 ? -11.359 2.854 -5.352 1 92.81 89 PRO A N 1
ATOM 705 C CA . PRO A 1 89 ? -10.695 3.85 -6.195 1 92.81 89 PRO A CA 1
ATOM 706 C C . PRO A 1 89 ? -10.328 3.303 -7.574 1 92.81 89 PRO A C 1
ATOM 708 O O . PRO A 1 89 ? -10.031 2.113 -7.711 1 92.81 89 PRO A O 1
ATOM 711 N N . ARG A 1 90 ? -10.266 4.164 -8.461 1 90.88 90 ARG A N 1
ATOM 712 C CA . ARG A 1 90 ? -10.023 3.828 -9.859 1 90.88 90 ARG A CA 1
ATOM 713 C C . ARG A 1 90 ? -8.688 3.1 -10.023 1 90.88 90 ARG A C 1
ATOM 715 O O . ARG A 1 90 ? -8.578 2.168 -10.828 1 90.88 90 ARG A O 1
ATOM 722 N N . ASP A 1 91 ? -7.727 3.471 -9.281 1 91.19 91 ASP A N 1
ATOM 723 C CA . ASP A 1 91 ? -6.375 2.947 -9.469 1 91.19 91 ASP A CA 1
ATOM 724 C C . ASP A 1 91 ? -6.156 1.678 -8.648 1 91.19 91 ASP A C 1
ATOM 726 O O . ASP A 1 91 ? -5.043 1.153 -8.586 1 91.19 91 ASP A O 1
ATOM 730 N N . THR A 1 92 ? -7.195 1.193 -8.086 1 95.31 92 THR A N 1
ATOM 731 C CA . THR A 1 92 ? -7.098 -0.102 -7.426 1 95.31 92 THR A CA 1
ATOM 732 C C . THR A 1 92 ? -6.785 -1.205 -8.43 1 95.31 92 THR A C 1
ATOM 734 O O . THR A 1 92 ? -7.328 -1.214 -9.539 1 95.31 92 THR A O 1
ATOM 737 N N . ASP A 1 93 ? -5.922 -2.094 -8.062 1 95.88 93 ASP A N 1
ATOM 738 C CA . ASP A 1 93 ? -5.496 -3.141 -8.984 1 95.88 93 ASP A CA 1
ATOM 739 C C . ASP A 1 93 ? -6.641 -4.102 -9.297 1 95.88 93 ASP A C 1
ATOM 741 O O . ASP A 1 93 ? -7.555 -4.266 -8.484 1 95.88 93 ASP A O 1
ATOM 745 N N . ALA A 1 94 ? -6.52 -4.777 -10.398 1 97.25 94 ALA A N 1
ATOM 746 C CA . ALA A 1 94 ? -7.594 -5.621 -10.922 1 97.25 94 ALA A CA 1
ATOM 747 C C . ALA A 1 94 ? -7.816 -6.844 -10.031 1 97.25 94 ALA A C 1
ATOM 749 O O . ALA A 1 94 ? -8.93 -7.367 -9.953 1 97.25 94 ALA A O 1
ATOM 750 N N . VAL A 1 95 ? -6.809 -7.336 -9.352 1 97.25 95 VAL A N 1
ATOM 751 C CA . VAL A 1 95 ? -6.953 -8.5 -8.477 1 97.25 95 VAL A CA 1
ATOM 752 C C . VAL A 1 95 ? -7.883 -8.156 -7.312 1 97.25 95 VAL A C 1
ATOM 754 O O . VAL A 1 95 ? -8.859 -8.867 -7.066 1 97.25 95 VAL A O 1
ATOM 757 N N . THR A 1 96 ? -7.605 -7.031 -6.648 1 96.75 96 THR A N 1
ATOM 758 C CA . THR A 1 96 ? -8.422 -6.586 -5.523 1 96.75 96 THR A CA 1
ATOM 759 C C . THR A 1 96 ? -9.859 -6.32 -5.965 1 96.75 96 THR A C 1
ATOM 761 O O . THR A 1 96 ? -10.805 -6.738 -5.297 1 96.75 96 THR A O 1
ATOM 764 N N . LYS A 1 97 ? -10 -5.66 -7.086 1 96.94 97 LYS A N 1
ATOM 765 C CA . LYS A 1 97 ? -11.336 -5.402 -7.617 1 96.94 97 LYS A CA 1
ATOM 766 C C . LYS A 1 97 ? -12.07 -6.707 -7.906 1 96.94 97 LYS A C 1
ATOM 768 O O . LYS A 1 97 ? -13.258 -6.836 -7.598 1 96.94 97 LYS A O 1
ATOM 773 N N . SER A 1 98 ? -11.344 -7.625 -8.508 1 97.19 98 SER A N 1
ATOM 774 C CA . SER A 1 98 ? -11.953 -8.906 -8.852 1 97.19 98 SER A CA 1
ATOM 775 C C . SER A 1 98 ? -12.391 -9.656 -7.602 1 97.19 98 SER A C 1
ATOM 777 O O . SER A 1 98 ? -13.484 -10.234 -7.57 1 97.19 98 SER A O 1
ATOM 779 N N . ILE A 1 99 ? -11.602 -9.672 -6.59 1 96.19 99 ILE A N 1
ATOM 780 C CA . ILE A 1 99 ? -11.945 -10.297 -5.32 1 96.19 99 ILE A CA 1
ATOM 781 C C . ILE A 1 99 ? -13.227 -9.672 -4.766 1 96.19 99 ILE A C 1
ATOM 783 O O . ILE A 1 99 ? -14.172 -10.383 -4.418 1 96.19 99 ILE A O 1
ATOM 787 N N . LEU A 1 100 ? -13.234 -8.359 -4.742 1 94.5 100 LEU A N 1
ATOM 788 C CA . LEU A 1 100 ? -14.391 -7.645 -4.215 1 94.5 100 LEU A CA 1
ATOM 789 C C . LEU A 1 100 ? -15.641 -7.941 -5.039 1 94.5 100 LEU A C 1
ATOM 791 O O . LEU A 1 100 ? -16.719 -8.156 -4.484 1 94.5 100 LEU A O 1
ATOM 795 N N . GLY A 1 101 ? -15.453 -7.93 -6.332 1 93.81 101 GLY A N 1
ATOM 796 C CA . GLY A 1 101 ? -16.578 -8.234 -7.203 1 93.81 101 GLY A CA 1
ATOM 797 C C . GLY A 1 101 ? -17.188 -9.602 -6.934 1 93.81 101 GLY A C 1
ATOM 798 O O . GLY A 1 101 ? -18.406 -9.758 -6.977 1 93.81 101 GLY A O 1
ATOM 799 N N . ILE A 1 102 ? -16.391 -10.578 -6.664 1 92.94 102 ILE A N 1
ATOM 800 C CA . ILE A 1 102 ? -16.859 -11.922 -6.348 1 92.94 102 ILE A CA 1
ATOM 801 C C . ILE A 1 102 ? -17.609 -11.914 -5.016 1 92.94 102 ILE A C 1
ATOM 803 O O . ILE A 1 102 ? -18.688 -12.492 -4.902 1 92.94 102 ILE A O 1
ATOM 807 N N . LEU A 1 103 ? -17.094 -11.227 -4.027 1 90.19 103 LEU A N 1
ATOM 808 C CA . LEU A 1 103 ? -17.719 -11.172 -2.709 1 90.19 103 LEU A CA 1
ATOM 809 C C . LEU A 1 103 ? -19.062 -10.461 -2.777 1 90.19 103 LEU A C 1
ATOM 811 O O . LEU A 1 103 ? -20 -10.836 -2.07 1 90.19 103 LEU A O 1
ATOM 815 N N . LEU A 1 104 ? -19.109 -9.461 -3.613 1 84.56 104 LEU A N 1
ATOM 816 C CA . LEU A 1 104 ? -20.359 -8.719 -3.766 1 84.56 104 LEU A CA 1
ATOM 817 C C . LEU A 1 104 ? -21.469 -9.609 -4.328 1 84.56 104 LEU A C 1
ATOM 819 O O . LEU A 1 104 ? -22.641 -9.438 -3.986 1 84.56 104 LEU A O 1
ATOM 823 N N . GLN A 1 105 ? -21.125 -10.461 -5.188 1 84.31 105 GLN A N 1
ATOM 824 C CA . GLN A 1 105 ? -22.109 -11.367 -5.773 1 84.31 105 GLN A CA 1
ATOM 825 C C . GLN A 1 105 ? -22.594 -12.391 -4.75 1 84.31 105 GLN A C 1
ATOM 827 O O . GLN A 1 105 ? -23.719 -12.859 -4.82 1 84.31 105 GLN A O 1
ATOM 832 N N . LYS A 1 106 ? -21.75 -12.844 -3.939 1 74.69 106 LYS A N 1
ATOM 833 C CA . LYS A 1 106 ? -22.125 -13.797 -2.893 1 74.69 106 LYS A CA 1
ATOM 834 C C . LYS A 1 106 ? -23.062 -13.164 -1.877 1 74.69 106 LYS A C 1
ATOM 836 O O . LYS A 1 106 ? -23.766 -13.867 -1.15 1 74.69 106 LYS A O 1
ATOM 841 N N . GLY A 1 107 ? -23.391 -11.859 -2.018 1 63.12 107 GLY A N 1
ATOM 842 C CA . GLY A 1 107 ? -24.203 -11.094 -1.084 1 63.12 107 GLY A CA 1
ATOM 843 C C . GLY A 1 107 ? -23.422 -10.57 0.103 1 63.12 107 GLY A C 1
ATOM 844 O O . GLY A 1 107 ? -22.469 -11.211 0.56 1 63.12 107 GLY A O 1
ATOM 845 N N . MET A 1 108 ? -23.25 -9.242 0.213 1 55.34 108 MET A N 1
ATOM 846 C CA . MET A 1 108 ? -22.547 -8.531 1.273 1 55.34 108 MET A CA 1
ATOM 847 C C . MET A 1 108 ? -23.031 -8.977 2.646 1 55.34 108 MET A C 1
ATOM 849 O O . MET A 1 108 ? -22.391 -8.688 3.662 1 55.34 108 MET A O 1
ATOM 853 N N . ASP A 1 109 ? -24.234 -9.406 2.701 1 55.59 109 ASP A N 1
ATOM 854 C CA . ASP A 1 109 ? -24.688 -9.875 4.008 1 55.59 109 ASP A CA 1
ATOM 855 C C . ASP A 1 109 ? -24.062 -11.227 4.348 1 55.59 109 ASP A C 1
ATOM 857 O O . ASP A 1 109 ? -24.75 -12.258 4.324 1 55.59 109 ASP A O 1
ATOM 861 N N . LEU A 1 110 ? -22.766 -11.242 4.031 1 56.47 110 LEU A N 1
ATOM 862 C CA . LEU A 1 110 ? -22.125 -12.484 4.473 1 56.47 110 LEU A CA 1
ATOM 863 C C . LEU A 1 110 ? -22.641 -12.891 5.852 1 56.47 110 LEU A C 1
ATOM 865 O O . LEU A 1 110 ? -22.812 -12.039 6.727 1 56.47 110 LEU A O 1
ATOM 869 N N . ASP A 1 111 ? -23.438 -13.867 5.805 1 59.53 111 ASP A N 1
ATOM 870 C CA . ASP A 1 111 ? -24.109 -14.477 6.953 1 59.53 111 ASP A CA 1
ATOM 871 C C . ASP A 1 111 ? -23.172 -14.516 8.172 1 59.53 111 ASP A C 1
ATOM 873 O O . ASP A 1 111 ? -21.953 -14.586 8.023 1 59.53 111 ASP A O 1
ATOM 877 N N . LYS A 1 112 ? -23.75 -14.133 9.211 1 64 112 LYS A N 1
ATOM 878 C CA . LYS A 1 112 ? -23.141 -14.25 10.531 1 64 112 LYS A CA 1
ATOM 879 C C . LYS A 1 112 ? -22.406 -15.578 10.688 1 64 112 LYS A C 1
ATOM 881 O O . LYS A 1 112 ? -21.578 -15.727 11.578 1 64 112 LYS A O 1
ATOM 886 N N . ASN A 1 113 ? -22.547 -16.375 9.539 1 77.81 113 ASN A N 1
ATOM 887 C CA . ASN A 1 113 ? -21.969 -17.703 9.711 1 77.81 113 ASN A CA 1
ATOM 888 C C . ASN A 1 113 ? -20.656 -17.844 8.945 1 77.81 113 ASN A C 1
ATOM 890 O O . ASN A 1 113 ? -20 -18.891 9.008 1 77.81 113 ASN A O 1
ATOM 894 N N . GLN A 1 114 ? -20.203 -16.844 8.305 1 87.31 114 GLN A N 1
ATOM 895 C CA . GLN A 1 114 ? -18.953 -16.938 7.555 1 87.31 114 GLN A CA 1
ATOM 896 C C . GLN A 1 114 ? -17.891 -16.016 8.148 1 87.31 114 GLN A C 1
ATOM 898 O O . GLN A 1 114 ? -18.219 -14.977 8.734 1 87.31 114 GLN A O 1
ATOM 903 N N . VAL A 1 115 ? -16.688 -16.562 7.996 1 91.31 115 VAL A N 1
ATOM 904 C CA . VAL A 1 115 ? -15.547 -15.734 8.383 1 91.31 115 VAL A CA 1
ATOM 905 C C . VAL A 1 115 ? -14.617 -15.547 7.184 1 91.31 115 VAL A C 1
ATOM 907 O O . VAL A 1 115 ? -14.398 -16.484 6.406 1 91.31 115 VAL A O 1
ATOM 910 N N . VAL A 1 116 ? -14.18 -14.32 7.012 1 92.81 116 VAL A N 1
ATOM 911 C CA . VAL A 1 116 ? -13.289 -14 5.906 1 92.81 116 VAL A CA 1
ATOM 912 C C . VAL A 1 116 ? -11.898 -13.672 6.441 1 92.81 116 VAL A C 1
ATOM 914 O O . VAL A 1 116 ? -11.719 -12.719 7.199 1 92.81 116 VAL A O 1
ATOM 917 N N . LEU A 1 117 ? -10.938 -14.523 6.094 1 94.94 117 LEU A N 1
ATOM 918 C CA . LEU A 1 117 ? -9.531 -14.258 6.398 1 94.94 117 LEU A CA 1
ATOM 919 C C . LEU A 1 117 ? -8.898 -13.391 5.316 1 94.94 117 LEU A C 1
ATOM 921 O O . LEU A 1 117 ? -8.984 -13.711 4.125 1 94.94 117 LEU A O 1
ATOM 925 N N . ILE A 1 118 ? -8.258 -12.312 5.691 1 94.38 118 ILE A N 1
ATOM 926 C CA . ILE A 1 118 ? -7.656 -11.422 4.715 1 94.38 118 ILE A CA 1
ATOM 927 C C . ILE A 1 118 ? -6.191 -11.18 5.07 1 94.38 118 ILE A C 1
ATOM 929 O O . ILE A 1 118 ? -5.879 -10.328 5.906 1 94.38 118 ILE A O 1
ATOM 933 N N . PRO A 1 119 ? -5.277 -11.914 4.426 1 93.12 119 PRO A N 1
ATOM 934 C CA . PRO A 1 119 ? -3.869 -11.531 4.555 1 93.12 119 PRO A CA 1
ATOM 935 C C . PRO A 1 119 ? -3.596 -10.117 4.043 1 93.12 119 PRO A C 1
ATOM 937 O O . PRO A 1 119 ? -3.939 -9.789 2.902 1 93.12 119 PRO A O 1
ATOM 940 N N . ILE A 1 120 ? -3.01 -9.305 4.852 1 90.88 120 ILE A N 1
ATOM 941 C CA . ILE A 1 120 ? -2.738 -7.914 4.488 1 90.88 120 ILE A CA 1
ATOM 942 C C . ILE A 1 120 ? -1.362 -7.812 3.832 1 90.88 120 ILE A C 1
ATOM 944 O O . ILE A 1 120 ? -0.359 -7.586 4.512 1 90.88 120 ILE A O 1
ATOM 948 N N . VAL A 1 121 ? -1.394 -7.871 2.549 1 89.38 121 VAL A N 1
ATOM 949 C CA . VAL A 1 121 ? -0.136 -7.949 1.813 1 89.38 121 VAL A CA 1
ATOM 950 C C . VAL A 1 121 ? 0.138 -6.617 1.116 1 89.38 121 VAL A C 1
ATOM 952 O O . VAL A 1 121 ? 1.241 -6.387 0.615 1 89.38 121 VAL A O 1
ATOM 955 N N . CYS A 1 122 ? -0.804 -5.77 1.09 1 91 122 CYS A N 1
ATOM 956 C CA . CYS A 1 122 ? -0.675 -4.465 0.453 1 91 122 CYS A CA 1
ATOM 957 C C . CYS A 1 122 ? -1.727 -3.494 0.979 1 91 122 CYS A C 1
ATOM 959 O O . CYS A 1 122 ? -2.611 -3.887 1.744 1 91 122 CYS A O 1
ATOM 961 N N . ASP A 1 123 ? -1.628 -2.285 0.56 1 90 123 ASP A N 1
ATOM 962 C CA . ASP A 1 123 ? -2.541 -1.251 1.037 1 90 123 ASP A CA 1
ATOM 963 C C . ASP A 1 123 ? -3.965 -1.506 0.547 1 90 123 ASP A C 1
ATOM 965 O O . ASP A 1 123 ? -4.93 -1.279 1.281 1 90 123 ASP A O 1
ATOM 969 N N . SER A 1 124 ? -4.113 -1.948 -0.648 1 92.38 124 SER A N 1
ATOM 970 C CA . SER A 1 124 ? -5.445 -2.227 -1.179 1 92.38 124 SER A CA 1
ATOM 971 C C . SER A 1 124 ? -6.152 -3.303 -0.362 1 92.38 124 SER A C 1
ATOM 973 O O . SER A 1 124 ? -7.332 -3.168 -0.039 1 92.38 124 SER A O 1
ATOM 975 N N . MET A 1 125 ? -5.426 -4.309 -0.043 1 92.25 125 MET A N 1
ATOM 976 C CA . MET A 1 125 ? -6.031 -5.383 0.74 1 92.25 125 MET A CA 1
ATOM 977 C C . MET A 1 125 ? -6.332 -4.918 2.16 1 92.25 125 MET A C 1
ATOM 979 O O . MET A 1 125 ? -7.32 -5.344 2.764 1 92.25 125 MET A O 1
ATOM 983 N N . ARG A 1 126 ? -5.477 -4.113 2.703 1 90.31 126 ARG A N 1
ATOM 984 C CA . ARG A 1 126 ? -5.742 -3.525 4.012 1 90.31 126 ARG A CA 1
ATOM 985 C C . ARG A 1 126 ? -7.043 -2.729 3.998 1 90.31 126 ARG A C 1
ATOM 987 O O . ARG A 1 126 ? -7.891 -2.896 4.883 1 90.31 126 ARG A O 1
ATOM 994 N N . LYS A 1 127 ? -7.18 -1.894 3.057 1 91.12 127 LYS A N 1
ATOM 995 C CA . LYS A 1 127 ? -8.359 -1.045 2.967 1 91.12 127 LYS A CA 1
ATOM 996 C C . LYS A 1 127 ? -9.609 -1.867 2.643 1 91.12 127 LYS A C 1
ATOM 998 O O . LYS A 1 127 ? -10.703 -1.556 3.109 1 91.12 127 LYS A O 1
ATOM 1003 N N . LEU A 1 128 ? -9.391 -2.883 1.81 1 91.31 128 LEU A N 1
ATOM 1004 C CA . LEU A 1 128 ? -10.492 -3.799 1.55 1 91.31 128 LEU A CA 1
ATOM 1005 C C . LEU A 1 128 ? -10.969 -4.457 2.84 1 91.31 128 LEU A C 1
ATOM 1007 O O . LEU A 1 128 ? -12.172 -4.578 3.07 1 91.31 128 LEU A O 1
ATOM 1011 N N . SER A 1 129 ? -10.055 -4.859 3.633 1 89.75 129 SER A N 1
ATOM 1012 C CA . SER A 1 129 ? -10.391 -5.469 4.918 1 89.75 129 SER A CA 1
ATOM 1013 C C . SER A 1 129 ? -11.242 -4.535 5.766 1 89.75 129 SER A C 1
ATOM 1015 O O . SER A 1 129 ? -12.234 -4.965 6.363 1 89.75 129 SER A O 1
ATOM 1017 N N . ASN A 1 130 ? -10.891 -3.297 5.785 1 85.5 130 ASN A N 1
ATOM 1018 C CA . ASN A 1 130 ? -11.641 -2.303 6.547 1 85.5 130 ASN A CA 1
ATOM 1019 C C . ASN A 1 130 ? -13.047 -2.115 5.996 1 85.5 130 ASN A C 1
ATOM 1021 O O . ASN A 1 130 ? -14.008 -1.995 6.758 1 85.5 130 ASN A O 1
ATOM 1025 N N . MET A 1 131 ? -13.078 -2.07 4.742 1 84.88 131 MET A N 1
ATOM 1026 C CA . MET A 1 131 ? -14.359 -1.868 4.07 1 84.88 131 MET A CA 1
ATOM 1027 C C . MET A 1 131 ? -15.305 -3.031 4.344 1 84.88 131 MET A C 1
ATOM 1029 O O . MET A 1 131 ? -16.5 -2.826 4.57 1 84.88 131 MET A O 1
ATOM 1033 N N . LEU A 1 132 ? -14.781 -4.227 4.363 1 86.56 132 LEU A N 1
ATOM 1034 C CA . LEU A 1 132 ? -15.602 -5.43 4.484 1 86.56 132 LEU A CA 1
ATOM 1035 C C . LEU A 1 132 ? -15.977 -5.68 5.941 1 86.56 132 LEU A C 1
ATOM 1037 O O . LEU A 1 132 ? -16.953 -6.387 6.219 1 86.56 132 LEU A O 1
ATOM 1041 N N . ASN A 1 133 ? -15.234 -5.105 6.809 1 81.38 133 ASN A N 1
ATOM 1042 C CA . ASN A 1 133 ? -15.445 -5.336 8.234 1 81.38 133 ASN A CA 1
ATOM 1043 C C . ASN A 1 133 ? -16.812 -4.809 8.688 1 81.38 133 ASN A C 1
ATOM 1045 O O . ASN A 1 133 ? -17.344 -5.266 9.695 1 81.38 133 ASN A O 1
ATOM 1049 N N . ASP A 1 134 ? -17.391 -3.938 8.008 1 74.5 134 ASP A N 1
ATOM 1050 C CA . ASP A 1 134 ? -18.703 -3.371 8.328 1 74.5 134 ASP A CA 1
ATOM 1051 C C . ASP A 1 134 ? -19.828 -4.348 7.988 1 74.5 134 ASP A C 1
ATOM 1053 O O . ASP A 1 134 ? -20.922 -4.273 8.555 1 74.5 134 ASP A O 1
ATOM 1057 N N . LYS A 1 135 ? -19.5 -5.32 7.168 1 77.94 135 LYS A N 1
ATOM 1058 C CA . LYS A 1 135 ? -20.578 -6.141 6.609 1 77.94 135 LYS A CA 1
ATOM 1059 C C . LYS A 1 135 ? -20.328 -7.621 6.883 1 77.94 135 LYS A C 1
ATOM 1061 O O . LYS A 1 135 ? -21.25 -8.43 6.82 1 77.94 135 LYS A O 1
ATOM 1066 N N . MET A 1 136 ? -19.078 -7.949 7.09 1 84 136 MET A N 1
ATOM 1067 C CA . MET A 1 136 ? -18.703 -9.352 7.258 1 84 136 MET A CA 1
ATOM 1068 C C . MET A 1 136 ? -17.781 -9.523 8.469 1 84 136 MET A C 1
ATOM 1070 O O . MET A 1 136 ? -17.219 -8.547 8.969 1 84 136 MET A O 1
ATOM 1074 N N . ARG A 1 137 ? -17.797 -10.734 8.945 1 88.12 137 ARG A N 1
ATOM 1075 C CA . ARG A 1 137 ? -16.812 -11.055 9.969 1 88.12 137 ARG A CA 1
ATOM 1076 C C . ARG A 1 137 ? -15.422 -11.227 9.352 1 88.12 137 ARG A C 1
ATOM 1078 O O . ARG A 1 137 ? -15.125 -12.266 8.766 1 88.12 137 ARG A O 1
ATOM 1085 N N . VAL A 1 138 ? -14.648 -10.273 9.539 1 90.94 138 VAL A N 1
ATOM 1086 C CA . VAL A 1 138 ? -13.336 -10.25 8.898 1 90.94 138 VAL A CA 1
ATOM 1087 C C . VAL A 1 138 ? -12.242 -10.469 9.945 1 90.94 138 VAL A C 1
ATOM 1089 O O . VAL A 1 138 ? -12.312 -9.922 11.047 1 90.94 138 VAL A O 1
ATOM 1092 N N . ILE A 1 139 ? -11.32 -11.352 9.648 1 91.5 139 ILE A N 1
ATOM 1093 C CA . ILE A 1 139 ? -10.102 -11.516 10.43 1 91.5 139 ILE A CA 1
ATOM 1094 C C . ILE A 1 139 ? -8.891 -11.094 9.594 1 91.5 139 ILE A C 1
ATOM 1096 O O . ILE A 1 139 ? -8.406 -11.859 8.758 1 91.5 139 ILE A O 1
ATOM 1100 N N . PRO A 1 140 ? -8.406 -9.891 9.773 1 91.25 140 PRO A N 1
ATOM 1101 C CA . PRO A 1 140 ? -7.18 -9.492 9.086 1 91.25 140 PRO A CA 1
ATOM 1102 C C . PRO A 1 140 ? -5.945 -10.234 9.586 1 91.25 140 PRO A C 1
ATOM 1104 O O . PRO A 1 140 ? -5.809 -10.477 10.789 1 91.25 140 PRO A O 1
ATOM 1107 N N . ILE A 1 141 ? -5.098 -10.648 8.695 1 91.56 141 ILE A N 1
ATOM 1108 C CA . ILE A 1 141 ? -3.834 -11.305 9.016 1 91.56 141 ILE A CA 1
ATOM 1109 C C . ILE A 1 141 ? -2.672 -10.383 8.641 1 91.56 141 ILE A C 1
ATOM 1111 O O . ILE A 1 141 ? -2.33 -10.25 7.465 1 91.56 141 ILE A O 1
ATOM 1115 N N . GLU A 1 142 ? -2.018 -9.891 9.641 1 87 142 GLU A N 1
ATOM 1116 C CA . GLU A 1 142 ? -0.912 -8.961 9.414 1 87 142 GLU A CA 1
ATOM 1117 C C . GLU A 1 142 ? 0.395 -9.703 9.164 1 87 142 GLU A C 1
ATOM 1119 O O . GLU A 1 142 ? 0.895 -10.406 10.047 1 87 142 GLU A O 1
ATOM 1124 N N . LEU A 1 143 ? 0.926 -9.508 8.023 1 85.94 143 LEU A N 1
ATOM 1125 C CA . LEU A 1 143 ? 2.221 -10.109 7.719 1 85.94 143 LEU A CA 1
ATOM 1126 C C . LEU A 1 143 ? 3.361 -9.227 8.211 1 85.94 143 LEU A C 1
ATOM 1128 O O . LEU A 1 143 ? 3.293 -8 8.102 1 85.94 143 LEU A O 1
ATOM 1132 N N . PRO A 1 144 ? 4.367 -9.922 8.742 1 83.25 144 PRO A N 1
ATOM 1133 C CA . PRO A 1 144 ? 5.531 -9.102 9.094 1 83.25 144 PRO A CA 1
ATOM 1134 C C . PRO A 1 144 ? 6.215 -8.5 7.863 1 83.25 144 PRO A C 1
ATOM 1136 O O . PRO A 1 144 ? 6.207 -9.109 6.789 1 83.25 144 PRO A O 1
ATOM 1139 N N . SER A 1 145 ? 6.848 -7.387 8.016 1 77.31 145 SER A N 1
ATOM 1140 C CA . SER A 1 145 ? 7.508 -6.699 6.906 1 77.31 145 SER A CA 1
ATOM 1141 C C . SER A 1 145 ? 8.828 -7.379 6.543 1 77.31 145 SER A C 1
ATOM 1143 O O . SER A 1 145 ? 9.312 -7.246 5.418 1 77.31 145 SER A O 1
ATOM 1145 N N . THR A 1 146 ? 9.406 -8.016 7.594 1 79.25 146 THR A N 1
ATOM 1146 C CA . THR A 1 146 ? 10.695 -8.664 7.371 1 79.25 146 THR A CA 1
ATOM 1147 C C . THR A 1 146 ? 10.664 -10.109 7.859 1 79.25 146 THR A C 1
ATOM 1149 O O . THR A 1 146 ? 9.93 -10.438 8.797 1 79.25 146 THR A O 1
ATOM 1152 N N . LYS A 1 147 ? 11.477 -10.875 7.234 1 79.94 147 LYS A N 1
ATOM 1153 C CA . LYS A 1 147 ? 11.57 -12.297 7.57 1 79.94 147 LYS A CA 1
ATOM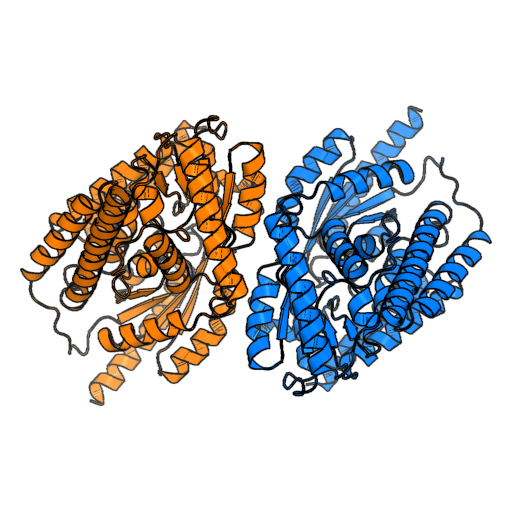 1154 C C . LYS A 1 147 ? 12.727 -12.562 8.531 1 79.94 147 LYS A C 1
ATOM 1156 O O . LYS A 1 147 ? 12.867 -13.664 9.055 1 79.94 147 LYS A O 1
ATOM 1161 N N . ASN A 1 148 ? 13.5 -11.5 8.867 1 78.06 148 ASN A N 1
ATOM 1162 C CA . ASN A 1 148 ? 14.75 -11.703 9.586 1 78.06 148 ASN A CA 1
ATOM 1163 C C . ASN A 1 148 ? 14.664 -11.195 11.023 1 78.06 148 ASN A C 1
ATOM 1165 O O . ASN A 1 148 ? 15.617 -11.336 11.797 1 78.06 148 ASN A O 1
ATOM 1169 N N . SER A 1 149 ? 13.57 -10.625 11.375 1 79.12 149 SER A N 1
ATOM 1170 C CA . SER A 1 149 ? 13.398 -10.125 12.734 1 79.12 149 SER A CA 1
ATOM 1171 C C . SER A 1 149 ? 12.812 -11.203 13.648 1 79.12 149 SER A C 1
ATOM 1173 O O . SER A 1 149 ? 11.703 -11.68 13.414 1 79.12 149 SER A O 1
ATOM 1175 N N . ILE A 1 150 ? 13.547 -11.492 14.672 1 82.12 150 ILE A N 1
ATOM 1176 C CA . ILE A 1 150 ? 13.117 -12.516 15.625 1 82.12 150 ILE A CA 1
ATOM 1177 C C . ILE A 1 150 ? 11.805 -12.094 16.266 1 82.12 150 ILE A C 1
ATOM 1179 O O . ILE A 1 150 ? 10.875 -12.891 16.375 1 82.12 150 ILE A O 1
ATOM 1183 N N . SER A 1 151 ? 11.719 -10.867 16.625 1 80.12 151 SER A N 1
ATOM 1184 C CA . SER A 1 151 ? 10.531 -10.359 17.297 1 80.12 151 SER A CA 1
ATOM 1185 C C . SER A 1 151 ? 9.312 -10.391 16.375 1 80.12 151 SER A C 1
ATOM 1187 O O . SER A 1 151 ? 8.211 -10.758 16.797 1 80.12 151 SER A O 1
ATOM 1189 N N . LEU A 1 152 ? 9.523 -10.039 15.141 1 79.69 152 LEU A N 1
ATOM 1190 C CA . LEU A 1 152 ? 8.406 -10.016 14.203 1 79.69 152 LEU A CA 1
ATOM 1191 C C . LEU A 1 152 ? 7.969 -11.43 13.844 1 79.69 152 LEU A C 1
ATOM 1193 O O . LEU A 1 152 ? 6.777 -11.688 13.656 1 79.69 152 LEU A O 1
ATOM 1197 N N . CYS A 1 153 ? 8.891 -12.344 13.836 1 84.12 153 CYS A N 1
ATOM 1198 C CA . CYS A 1 153 ? 8.555 -13.734 13.562 1 84.12 153 CYS A CA 1
ATOM 1199 C C . CYS A 1 153 ? 7.773 -14.344 14.719 1 84.12 153 CYS A C 1
ATOM 1201 O O . CYS A 1 153 ? 6.836 -15.117 14.5 1 84.12 153 CYS A O 1
ATOM 1203 N N . LYS A 1 154 ? 8.203 -13.969 15.891 1 87.06 154 LYS A N 1
ATOM 1204 C CA . LYS A 1 154 ? 7.473 -14.438 17.062 1 87.06 154 LYS A CA 1
ATOM 1205 C C . LYS A 1 154 ? 6.047 -13.906 17.078 1 87.06 154 LYS A C 1
ATOM 1207 O O . LYS A 1 154 ? 5.109 -14.633 17.422 1 87.06 154 LYS A O 1
ATOM 1212 N N . ARG A 1 155 ? 5.938 -12.734 16.703 1 85.69 155 ARG A N 1
ATOM 1213 C CA . ARG A 1 155 ? 4.609 -12.133 16.625 1 85.69 155 ARG A CA 1
ATOM 1214 C C . ARG A 1 155 ? 3.754 -12.812 15.562 1 85.69 155 ARG A C 1
ATOM 1216 O O . ARG A 1 155 ? 2.553 -13.008 15.758 1 85.69 155 ARG A O 1
ATOM 1223 N N . TRP A 1 156 ? 4.344 -13.109 14.484 1 90.44 156 TRP A N 1
ATOM 1224 C CA . TRP A 1 156 ? 3.654 -13.828 13.422 1 90.44 156 TRP A CA 1
ATOM 1225 C C . TRP A 1 156 ? 3.129 -15.172 13.914 1 90.44 156 TRP A C 1
ATOM 1227 O O . TRP A 1 156 ? 1.964 -15.508 13.695 1 90.44 156 TRP A O 1
ATOM 1237 N N . GLU A 1 157 ? 3.934 -15.836 14.648 1 92.38 157 GLU A N 1
ATOM 1238 C CA . GLU A 1 157 ? 3.525 -17.125 15.195 1 92.38 157 GLU A CA 1
ATOM 1239 C C . GLU A 1 157 ? 2.363 -16.969 16.172 1 92.38 157 GLU A C 1
ATOM 1241 O O . GLU A 1 157 ? 1.424 -17.766 16.156 1 92.38 157 GLU A O 1
ATOM 1246 N N . GLN A 1 158 ? 2.465 -15.977 16.984 1 91.31 158 GLN A N 1
ATOM 1247 C CA . GLN A 1 158 ? 1.387 -15.695 17.922 1 91.31 158 GLN A CA 1
ATOM 1248 C C . GLN A 1 158 ? 0.085 -15.383 17.188 1 91.31 158 GLN A C 1
ATOM 1250 O O . GLN A 1 158 ? -0.989 -15.82 17.609 1 91.31 158 GLN A O 1
ATOM 1255 N N . GLN A 1 159 ? 0.183 -14.672 16.172 1 92.06 159 GLN A N 1
ATOM 1256 C CA . GLN A 1 159 ? -1.001 -14.344 15.391 1 92.06 159 GLN A CA 1
ATOM 1257 C C . GLN A 1 159 ? -1.621 -15.602 14.781 1 92.06 159 GLN A C 1
ATOM 1259 O O . GLN A 1 159 ? -2.844 -15.75 14.773 1 92.06 159 GLN A O 1
ATOM 1264 N N . VAL A 1 160 ? -0.779 -16.453 14.266 1 94.88 160 VAL A N 1
ATOM 1265 C CA . VAL A 1 160 ? -1.278 -17.703 13.695 1 94.88 160 VAL A CA 1
ATOM 1266 C C . VAL A 1 160 ? -2.064 -18.469 14.75 1 94.88 160 VAL A C 1
ATOM 1268 O O . VAL A 1 160 ? -3.17 -18.953 14.484 1 94.88 160 VAL A O 1
ATOM 1271 N N . GLU A 1 161 ? -1.563 -18.484 15.938 1 95.12 161 GLU A N 1
ATOM 1272 C CA . GLU A 1 161 ? -2.246 -19.172 17.031 1 95.12 161 GLU A CA 1
ATOM 1273 C C . GLU A 1 161 ? -3.572 -18.484 17.359 1 95.12 161 GLU A C 1
ATOM 1275 O O . GLU A 1 161 ? -4.57 -19.172 17.625 1 95.12 161 GLU A O 1
ATOM 1280 N N . GLU A 1 162 ? -3.545 -17.219 17.359 1 93.31 162 GLU A N 1
ATOM 1281 C CA . GLU A 1 162 ? -4.766 -16.469 17.641 1 93.31 162 GLU A CA 1
ATOM 1282 C C . GLU A 1 162 ? -5.828 -16.734 16.578 1 93.31 162 GLU A C 1
ATOM 1284 O O . GLU A 1 162 ? -7.008 -16.875 16.891 1 93.31 162 GLU A O 1
ATOM 1289 N N . VAL A 1 163 ? -5.406 -16.781 15.352 1 94.5 163 VAL A N 1
ATOM 1290 C CA . VAL A 1 163 ? -6.336 -17.047 14.258 1 94.5 163 VAL A CA 1
ATOM 1291 C C . VAL A 1 163 ? -6.906 -18.453 14.391 1 94.5 163 VAL A C 1
ATOM 1293 O O . VAL A 1 163 ? -8.102 -18.672 14.172 1 94.5 163 VAL A O 1
ATOM 1296 N N . ILE A 1 164 ? -6.062 -19.406 14.766 1 95.94 164 ILE A N 1
ATOM 1297 C CA . ILE A 1 164 ? -6.523 -20.781 15 1 95.94 164 ILE A CA 1
ATOM 1298 C C . ILE A 1 164 ? -7.613 -20.781 16.062 1 95.94 164 ILE A C 1
ATOM 1300 O O . ILE A 1 164 ? -8.68 -21.375 15.867 1 95.94 164 ILE A O 1
ATOM 1304 N N . ALA A 1 165 ? -7.344 -20.078 17.172 1 95.5 165 ALA A N 1
ATOM 1305 C CA . ALA A 1 165 ? -8.305 -20.031 18.266 1 95.5 165 ALA A CA 1
ATOM 1306 C C . ALA A 1 165 ? -9.633 -19.422 17.812 1 95.5 165 ALA A C 1
ATOM 1308 O O . ALA A 1 165 ? -10.703 -19.922 18.172 1 95.5 165 ALA A O 1
ATOM 1309 N N . LEU A 1 166 ? -9.578 -18.422 17.016 1 93.38 166 LEU A N 1
ATOM 1310 C CA . LEU A 1 166 ? -10.773 -17.766 16.5 1 93.38 166 LEU A CA 1
ATOM 1311 C C . LEU A 1 166 ? -11.547 -18.688 15.562 1 93.38 166 LEU A C 1
ATOM 1313 O O . LEU A 1 166 ? -12.781 -18.75 15.633 1 93.38 166 LEU A O 1
ATOM 1317 N N . LEU A 1 167 ? -10.836 -19.359 14.75 1 94.88 167 LEU A N 1
ATOM 1318 C CA . LEU A 1 167 ? -11.477 -20.266 13.797 1 94.88 167 LEU A CA 1
ATOM 1319 C C . LEU A 1 167 ? -12.125 -21.438 14.523 1 94.88 167 LEU A C 1
ATOM 1321 O O . LEU A 1 167 ? -13.242 -21.844 14.188 1 94.88 167 LEU A O 1
ATOM 1325 N N . GLU A 1 168 ? -11.414 -21.984 15.508 1 96 168 GLU A N 1
ATOM 1326 C CA . GLU A 1 168 ? -11.977 -23.094 16.281 1 96 168 GLU A CA 1
ATOM 1327 C C . GLU A 1 168 ? -13.273 -22.672 16.969 1 96 168 GLU A C 1
ATOM 1329 O O . GLU A 1 168 ? -14.242 -23.438 17 1 96 168 GLU A O 1
ATOM 1334 N N . LYS A 1 169 ? -13.188 -21.531 17.516 1 93.81 169 LYS A N 1
ATOM 1335 C CA . LYS A 1 169 ? -14.375 -21.016 18.188 1 93.81 169 LYS A CA 1
ATOM 1336 C C . LYS A 1 169 ? -15.516 -20.797 17.203 1 93.81 169 LYS A C 1
ATOM 1338 O O . LYS A 1 169 ? -16.656 -21.203 17.469 1 93.81 169 LYS A O 1
ATOM 1343 N N . HIS A 1 170 ? -15.258 -20.234 16.062 1 90.56 170 HIS A N 1
ATOM 1344 C CA . HIS A 1 170 ? -16.266 -19.938 15.047 1 90.56 170 HIS A CA 1
ATOM 1345 C C . HIS A 1 170 ? -16.875 -21.203 14.477 1 90.56 170 HIS A C 1
ATOM 1347 O O . HIS A 1 170 ? -18.094 -21.281 14.266 1 90.56 170 HIS A O 1
ATOM 1353 N N . LEU A 1 171 ? -16.062 -22.156 14.266 1 92.12 171 LEU A N 1
ATOM 1354 C CA . LEU A 1 171 ? -16.484 -23.375 13.586 1 92.12 171 LEU A CA 1
ATOM 1355 C C . LEU A 1 171 ? -16.938 -24.438 14.594 1 92.12 171 LEU A C 1
ATOM 1357 O O . LEU A 1 171 ? -17.484 -25.469 14.211 1 92.12 171 LEU A O 1
ATOM 1361 N N . LYS A 1 172 ? -16.656 -24.188 15.836 1 92.19 172 LYS A N 1
ATOM 1362 C CA . LYS A 1 172 ? -16.938 -25.156 16.906 1 92.19 172 LYS A CA 1
ATOM 1363 C C . LYS A 1 172 ? -16.281 -26.5 16.625 1 92.19 172 LYS A C 1
ATOM 1365 O O . LYS A 1 172 ? -16.922 -27.547 16.688 1 92.19 172 LYS A O 1
ATOM 1370 N N . ARG A 1 173 ? -15.031 -26.375 16.188 1 92.81 173 ARG A N 1
ATOM 1371 C CA . ARG A 1 173 ? -14.18 -27.531 15.914 1 92.81 173 ARG A CA 1
ATOM 1372 C C . ARG A 1 173 ? -12.758 -27.297 16.422 1 92.81 173 ARG A C 1
ATOM 1374 O O . ARG A 1 173 ? -12.234 -26.188 16.344 1 92.81 173 ARG A O 1
ATOM 1381 N N . LYS A 1 174 ? -12.156 -28.375 16.859 1 93.94 174 LYS A N 1
ATOM 1382 C CA . LYS A 1 174 ? -10.781 -28.297 17.344 1 93.94 174 LYS A CA 1
ATOM 1383 C C . LYS A 1 174 ? -9.812 -28.969 16.391 1 93.94 174 LYS A C 1
ATOM 1385 O O . LYS A 1 174 ? -10.125 -30.016 15.812 1 93.94 174 LYS A O 1
ATOM 1390 N N . ILE A 1 175 ? -8.719 -28.344 16.203 1 95.06 175 ILE A N 1
ATOM 1391 C CA . ILE A 1 175 ? -7.641 -28.969 15.453 1 95.06 175 ILE A CA 1
ATOM 1392 C C . ILE A 1 175 ? -6.871 -29.938 16.359 1 95.06 175 ILE A C 1
ATOM 1394 O O . ILE A 1 175 ? -6.41 -29.547 17.438 1 95.06 175 ILE A O 1
ATOM 1398 N N . THR A 1 176 ? -6.789 -31.109 15.945 1 93.81 176 THR A N 1
ATOM 1399 C CA . THR A 1 176 ? -6.023 -32.125 16.688 1 93.81 176 THR A CA 1
ATOM 1400 C C . THR A 1 176 ? -4.703 -32.406 15.984 1 93.81 176 THR A C 1
ATOM 1402 O O . THR A 1 176 ? -4.523 -32.094 14.812 1 93.81 176 THR A O 1
ATOM 1405 N N . LYS A 1 177 ? -3.889 -33.062 16.766 1 93.94 177 LYS A N 1
ATOM 1406 C CA . LYS A 1 177 ? -2.6 -33.469 16.219 1 93.94 177 LYS A CA 1
ATOM 1407 C C . LYS A 1 177 ? -2.783 -34.344 14.992 1 93.94 177 LYS A C 1
ATOM 1409 O O . LYS A 1 177 ? -2.123 -34.156 13.969 1 93.94 177 LYS A O 1
ATOM 1414 N N . SER A 1 178 ? -3.656 -35.281 15.086 1 93.5 178 SER A N 1
ATOM 1415 C CA . SER A 1 178 ? -3.887 -36.25 14.008 1 93.5 178 SER A CA 1
ATOM 1416 C C . SER A 1 178 ? -4.422 -35.562 12.758 1 93.5 178 SER A C 1
ATOM 1418 O O . SER A 1 178 ? -3.973 -35.844 11.648 1 93.5 178 SER A O 1
ATOM 1420 N N . LYS A 1 179 ? -5.332 -34.656 12.914 1 93.94 179 LYS A N 1
ATOM 1421 C CA . LYS A 1 179 ? -5.902 -33.906 11.781 1 93.94 179 LYS A CA 1
ATOM 1422 C C . LYS A 1 179 ? -4.852 -33.031 11.109 1 93.94 179 LYS A C 1
ATOM 1424 O O . LYS A 1 179 ? -4.809 -32.938 9.883 1 93.94 179 LYS A O 1
ATOM 1429 N N . LEU A 1 180 ? -4.066 -32.406 11.898 1 94.94 180 LEU A N 1
ATOM 1430 C CA . LEU A 1 180 ? -3.02 -31.531 11.375 1 94.94 180 LEU A CA 1
ATOM 1431 C C . LEU A 1 180 ? -1.973 -32.344 10.609 1 94.94 180 LEU A C 1
ATOM 1433 O O . LEU A 1 180 ? -1.521 -31.922 9.547 1 94.94 180 LEU A O 1
ATOM 1437 N N . LEU A 1 181 ? -1.624 -33.469 11.195 1 93.12 181 LEU A N 1
ATOM 1438 C CA . LEU A 1 181 ? -0.654 -34.344 10.539 1 93.12 181 LEU A CA 1
ATOM 1439 C C . LEU A 1 181 ? -1.187 -34.812 9.195 1 93.12 181 LEU A C 1
ATOM 1441 O O . LEU A 1 181 ? -0.439 -34.906 8.211 1 93.12 181 LEU A O 1
ATOM 1445 N N . LYS A 1 182 ? -2.43 -35.156 9.195 1 93.25 182 LYS A N 1
ATOM 1446 C CA . LYS A 1 182 ? -3.053 -35.594 7.945 1 93.25 182 LYS A CA 1
ATOM 1447 C C . LYS A 1 182 ? -3.033 -34.5 6.906 1 93.25 182 LYS A C 1
ATOM 1449 O O . LYS A 1 182 ? -2.729 -34.719 5.734 1 93.25 182 LYS A O 1
ATOM 1454 N N . ALA A 1 183 ? -3.383 -33.281 7.348 1 94.38 183 ALA A N 1
ATOM 1455 C CA . ALA A 1 183 ? -3.371 -32.125 6.457 1 94.38 183 ALA A CA 1
ATOM 1456 C C . ALA A 1 183 ? -1.969 -31.859 5.91 1 94.38 183 ALA A C 1
ATOM 1458 O O . ALA A 1 183 ? -1.791 -31.656 4.711 1 94.38 183 ALA A O 1
ATOM 1459 N N . ILE A 1 184 ? -0.981 -31.906 6.77 1 93.94 184 ILE A N 1
ATOM 1460 C CA . ILE A 1 184 ? 0.409 -31.656 6.398 1 93.94 184 ILE A CA 1
ATOM 1461 C C . ILE A 1 184 ? 0.855 -32.688 5.359 1 93.94 184 ILE A C 1
ATOM 1463 O O . ILE A 1 184 ? 1.467 -32.344 4.348 1 93.94 184 ILE A O 1
ATOM 1467 N N . THR A 1 185 ? 0.501 -33.906 5.586 1 93.44 185 THR A N 1
ATOM 1468 C CA . THR A 1 185 ? 0.91 -34.969 4.699 1 93.44 185 THR A CA 1
ATOM 1469 C C . THR A 1 185 ? 0.247 -34.844 3.332 1 93.44 185 THR A C 1
ATOM 1471 O O . THR A 1 185 ? 0.909 -34.969 2.299 1 93.44 185 THR A O 1
ATOM 1474 N N . SER A 1 186 ? -1.022 -34.562 3.346 1 94.75 186 SER A N 1
ATOM 1475 C CA . SER A 1 186 ? -1.763 -34.438 2.096 1 94.75 186 SER A CA 1
ATOM 1476 C C . SER A 1 186 ? -1.222 -33.281 1.264 1 94.75 186 SER A C 1
ATOM 1478 O O . SER A 1 186 ? -1.051 -33.406 0.049 1 94.75 186 SER A O 1
ATOM 1480 N N . ILE A 1 187 ? -0.958 -32.188 1.904 1 95.25 187 ILE A N 1
ATOM 1481 C CA . ILE A 1 187 ? -0.461 -31 1.222 1 95.25 187 ILE A CA 1
ATOM 1482 C C . ILE A 1 187 ? 0.955 -31.25 0.709 1 95.25 187 ILE A C 1
ATOM 1484 O O . ILE A 1 187 ? 1.287 -30.875 -0.422 1 95.25 187 ILE A O 1
ATOM 1488 N N . LYS A 1 188 ? 1.771 -31.875 1.545 1 94.25 188 LYS A N 1
ATOM 1489 C CA . LYS A 1 188 ? 3.123 -32.219 1.13 1 94.25 188 LYS A CA 1
ATOM 1490 C C . LYS A 1 188 ? 3.104 -33.094 -0.127 1 94.25 188 LYS A C 1
ATOM 1492 O O . LYS A 1 188 ? 3.875 -32.844 -1.061 1 94.25 188 LYS A O 1
ATOM 1497 N N . ASN A 1 189 ? 2.242 -34.031 -0.153 1 95.31 189 ASN A N 1
ATOM 1498 C CA . ASN A 1 189 ? 2.129 -34.938 -1.305 1 95.31 189 ASN A CA 1
ATOM 1499 C C . ASN A 1 189 ? 1.673 -34.188 -2.551 1 95.31 189 ASN A C 1
ATOM 1501 O O . ASN A 1 189 ? 2.176 -34.438 -3.648 1 95.31 189 ASN A O 1
ATOM 1505 N N . ALA A 1 190 ? 0.732 -33.344 -2.354 1 97 190 ALA A N 1
ATOM 1506 C CA . ALA A 1 190 ? 0.226 -32.562 -3.473 1 97 190 ALA A CA 1
ATOM 1507 C C . ALA A 1 190 ? 1.315 -31.641 -4.043 1 97 190 ALA A C 1
ATOM 1509 O O . ALA A 1 190 ? 1.497 -31.578 -5.262 1 97 190 ALA A O 1
ATOM 1510 N N . LYS A 1 191 ? 2.039 -30.953 -3.186 1 96 191 LYS A N 1
ATOM 1511 C CA . LYS A 1 191 ? 3.102 -30.062 -3.623 1 96 191 LYS A CA 1
ATOM 1512 C C . LYS A 1 191 ? 4.238 -30.828 -4.285 1 96 191 LYS A C 1
ATOM 1514 O O . LYS A 1 191 ? 4.809 -30.375 -5.277 1 96 191 LYS A O 1
ATOM 1519 N N . ASN A 1 192 ? 4.551 -32.031 -3.77 1 95.56 192 ASN A N 1
ATOM 1520 C CA . ASN A 1 192 ? 5.547 -32.875 -4.402 1 95.56 192 ASN A CA 1
ATOM 1521 C C . ASN A 1 192 ? 5.113 -33.312 -5.801 1 95.56 192 ASN A C 1
ATOM 1523 O O . ASN A 1 192 ? 5.934 -33.375 -6.719 1 95.56 192 ASN A O 1
ATOM 1527 N N . ALA A 1 193 ? 3.852 -33.656 -5.906 1 97.31 193 ALA A N 1
ATOM 1528 C CA . ALA A 1 193 ? 3.32 -34.031 -7.219 1 97.31 193 ALA A CA 1
ATOM 1529 C C . ALA A 1 193 ? 3.492 -32.906 -8.219 1 97.31 193 ALA A C 1
ATOM 1531 O O . ALA A 1 193 ? 3.883 -33.125 -9.367 1 97.31 193 ALA A O 1
ATOM 1532 N N . TYR A 1 194 ? 3.248 -31.703 -7.812 1 97.06 194 TYR A N 1
ATOM 1533 C CA . TYR A 1 194 ? 3.393 -30.531 -8.688 1 97.06 194 TYR A CA 1
ATOM 1534 C C . TYR A 1 194 ? 4.852 -30.328 -9.078 1 97.06 194 TYR A C 1
ATOM 1536 O O . TYR A 1 194 ? 5.152 -30.031 -10.242 1 97.06 194 TYR A O 1
ATOM 1544 N N . GLN A 1 195 ? 5.727 -30.469 -8.141 1 93.19 195 GLN A N 1
ATOM 1545 C CA . GLN A 1 195 ? 7.145 -30.312 -8.438 1 93.19 195 GLN A CA 1
ATOM 1546 C C . GLN A 1 195 ? 7.613 -31.328 -9.461 1 93.19 195 GLN A C 1
ATOM 1548 O O . GLN A 1 195 ? 8.398 -31.016 -10.352 1 93.19 195 GLN A O 1
ATOM 1553 N N . LYS A 1 196 ? 7.141 -32.531 -9.32 1 94.38 196 LYS A N 1
ATOM 1554 C CA . LYS A 1 196 ? 7.461 -33.562 -10.297 1 94.38 196 LYS A CA 1
ATOM 1555 C C . LYS A 1 196 ? 6.898 -33.219 -11.672 1 94.38 196 LYS A C 1
ATOM 1557 O O . LYS A 1 196 ? 7.547 -33.438 -12.695 1 94.38 196 LYS A O 1
ATOM 1562 N N . LEU A 1 197 ? 5.688 -32.688 -11.648 1 96.25 197 LEU A N 1
ATOM 1563 C CA . LEU A 1 197 ? 5.086 -32.25 -12.906 1 96.25 197 LEU A CA 1
ATOM 1564 C C . LEU A 1 197 ? 5.93 -31.156 -13.57 1 96.25 197 LEU A C 1
ATOM 1566 O O . LEU A 1 197 ? 6.129 -31.188 -14.781 1 96.25 197 LEU A O 1
ATOM 1570 N N . GLU A 1 198 ? 6.426 -30.188 -12.805 1 92.62 198 GLU A N 1
ATOM 1571 C CA . GLU A 1 198 ? 7.273 -29.125 -13.336 1 92.62 198 GLU A CA 1
ATOM 1572 C C . GLU A 1 198 ? 8.531 -29.688 -13.984 1 92.62 198 GLU A C 1
ATOM 1574 O O . GLU A 1 198 ? 8.961 -29.203 -15.039 1 92.62 198 GLU A O 1
ATOM 1579 N N . ASN A 1 199 ? 9.094 -30.703 -13.359 1 90.5 199 ASN A N 1
ATOM 1580 C CA . ASN A 1 199 ? 10.281 -31.359 -13.914 1 90.5 199 ASN A CA 1
ATOM 1581 C C . ASN A 1 199 ? 9.969 -32.062 -15.219 1 90.5 199 ASN A C 1
ATOM 1583 O O . ASN A 1 199 ? 10.789 -32.062 -16.141 1 90.5 199 ASN A O 1
ATOM 1587 N N . THR A 1 200 ? 8.836 -32.719 -15.242 1 93.38 200 THR A N 1
ATOM 1588 C CA . THR A 1 200 ? 8.406 -33.406 -16.453 1 93.38 200 THR A CA 1
ATOM 1589 C C . THR A 1 200 ? 8.125 -32.406 -17.562 1 93.38 200 THR A C 1
ATOM 1591 O O . THR A 1 200 ? 8.453 -32.656 -18.734 1 93.38 200 THR A O 1
ATOM 1594 N N . TYR A 1 201 ? 7.477 -31.312 -17.25 1 92.69 201 TYR A N 1
ATOM 1595 C CA . TYR A 1 201 ? 7.141 -30.234 -18.172 1 92.69 201 TYR A CA 1
ATOM 1596 C C . TYR A 1 201 ? 8.367 -29.781 -18.953 1 92.69 201 TYR A C 1
ATOM 1598 O O . TYR A 1 201 ? 8.281 -29.547 -20.172 1 92.69 201 TYR A O 1
ATOM 1606 N N . LYS A 1 202 ? 9.469 -29.75 -18.344 1 88.19 202 LYS A N 1
ATOM 1607 C CA . LYS A 1 202 ? 10.703 -29.312 -18.984 1 88.19 202 LYS A CA 1
ATOM 1608 C C . LYS A 1 202 ? 11.016 -30.156 -20.219 1 88.19 202 LYS A C 1
ATOM 1610 O O . LYS A 1 202 ? 11.5 -29.641 -21.234 1 88.19 202 LYS A O 1
ATOM 1615 N N . LYS A 1 203 ? 10.695 -31.391 -20.172 1 88.56 203 LYS A N 1
ATOM 1616 C CA . LYS A 1 203 ? 11.109 -32.344 -21.203 1 88.56 203 LYS A CA 1
ATOM 1617 C C . LYS A 1 203 ? 10.008 -32.531 -22.234 1 88.56 203 LYS A C 1
ATOM 1619 O O . LYS A 1 203 ? 10.266 -33.031 -23.344 1 88.56 203 LYS A O 1
ATOM 1624 N N . TYR A 1 204 ? 8.812 -32.125 -21.938 1 88.75 204 TYR A N 1
ATOM 1625 C CA . TYR A 1 204 ? 7.695 -32.5 -22.797 1 88.75 204 TYR A CA 1
ATOM 1626 C C . TYR A 1 204 ? 6.883 -31.266 -23.188 1 88.75 204 TYR A C 1
ATOM 1628 O O . TYR A 1 204 ? 5.652 -31.328 -23.266 1 88.75 204 TYR A O 1
ATOM 1636 N N . ARG A 1 205 ? 7.48 -30.219 -23.469 1 85.25 205 ARG A N 1
ATOM 1637 C CA . ARG A 1 205 ? 6.848 -28.938 -23.75 1 85.25 205 ARG A CA 1
ATOM 1638 C C . ARG A 1 205 ? 6.164 -28.953 -25.125 1 85.25 205 ARG A C 1
ATOM 1640 O O . ARG A 1 205 ? 5.34 -28.078 -25.422 1 85.25 205 ARG A O 1
ATOM 1647 N N . SER A 1 206 ? 6.449 -29.938 -25.922 1 82.12 206 SER A N 1
ATOM 1648 C CA . SER A 1 206 ? 5.816 -30.031 -27.234 1 82.12 206 SER A CA 1
ATOM 1649 C C . SER A 1 206 ? 4.328 -30.344 -27.109 1 82.12 206 SER A C 1
ATOM 1651 O O . SER A 1 206 ? 3.533 -29.969 -27.969 1 82.12 206 SER A O 1
ATOM 1653 N N . VAL A 1 207 ? 3.93 -31 -26.016 1 89 207 VAL A N 1
ATOM 1654 C CA . VAL A 1 207 ? 2.535 -31.406 -25.891 1 89 207 VAL A CA 1
ATOM 1655 C C . VAL A 1 207 ? 1.9 -30.719 -24.688 1 89 207 VAL A C 1
ATOM 1657 O O . VAL A 1 207 ? 0.692 -30.828 -24.469 1 89 207 VAL A O 1
ATOM 1660 N N . PHE A 1 208 ? 2.65 -30.031 -23.906 1 93 208 PHE A N 1
ATOM 1661 C CA . PHE A 1 208 ? 2.232 -29.375 -22.672 1 93 208 PHE A CA 1
ATOM 1662 C C . PHE A 1 208 ? 2.893 -28.016 -22.531 1 93 208 PHE A C 1
ATOM 1664 O O . PHE A 1 208 ? 4.117 -27.922 -22.422 1 93 208 PHE A O 1
ATOM 1671 N N . ASN A 1 209 ? 2.109 -26.938 -22.609 1 93.25 209 ASN A N 1
ATOM 1672 C CA . ASN A 1 209 ? 2.689 -25.594 -22.656 1 93.25 209 ASN A CA 1
ATOM 1673 C C . ASN A 1 209 ? 2.527 -24.875 -21.312 1 93.25 209 ASN A C 1
ATOM 1675 O O . ASN A 1 209 ? 2.041 -25.453 -20.344 1 93.25 209 ASN A O 1
ATOM 1679 N N . GLY A 1 210 ? 2.982 -23.625 -21.281 1 95.88 210 GLY A N 1
ATOM 1680 C CA . GLY A 1 210 ? 3.053 -22.859 -20.047 1 95.88 210 GLY A CA 1
ATOM 1681 C C . GLY A 1 210 ? 1.688 -22.531 -19.469 1 95.88 210 GLY A C 1
ATOM 1682 O O . GLY A 1 210 ? 1.479 -22.625 -18.25 1 95.88 210 GLY A O 1
ATOM 1683 N N . SER A 1 211 ? 0.735 -22.125 -20.328 1 97.31 211 SER A N 1
ATOM 1684 C CA . SER A 1 211 ? -0.6 -21.781 -19.844 1 97.31 211 SER A CA 1
ATOM 1685 C C . SER A 1 211 ? -1.291 -23 -19.219 1 97.31 211 SER A C 1
ATOM 1687 O O . SER A 1 211 ? -2.059 -22.859 -18.266 1 97.31 211 SER A O 1
ATOM 1689 N N . MET A 1 212 ? -1.031 -24.234 -19.797 1 97.38 212 MET A N 1
ATOM 1690 C CA . MET A 1 212 ? -1.578 -25.453 -19.219 1 97.38 212 MET A CA 1
ATOM 1691 C C . MET A 1 212 ? -0.994 -25.719 -17.844 1 97.38 212 MET A C 1
ATOM 1693 O O . MET A 1 212 ? -1.729 -26.031 -16.906 1 97.38 212 MET A O 1
ATOM 1697 N N . LEU A 1 213 ? 0.326 -25.562 -17.734 1 97.31 213 LEU A N 1
ATOM 1698 C CA . LEU A 1 213 ? 0.967 -25.734 -16.438 1 97.31 213 LEU A CA 1
ATOM 1699 C C . LEU A 1 213 ? 0.404 -24.75 -15.414 1 97.31 213 LEU A C 1
ATOM 1701 O O . LEU A 1 213 ? 0.156 -25.125 -14.266 1 97.31 213 LEU A O 1
ATOM 1705 N N . MET A 1 214 ? 0.214 -23.531 -15.828 1 97.88 214 MET A N 1
ATOM 1706 C CA . MET A 1 214 ? -0.339 -22.484 -14.961 1 97.88 214 MET A CA 1
ATOM 1707 C C . MET A 1 214 ? -1.757 -22.844 -14.523 1 97.88 214 MET A C 1
ATOM 1709 O O . MET A 1 214 ? -2.141 -22.594 -13.383 1 97.88 214 MET A O 1
ATOM 1713 N N . LEU A 1 215 ? -2.547 -23.391 -15.438 1 98.31 215 LEU A N 1
ATOM 1714 C CA . LEU A 1 215 ? -3.896 -23.812 -15.086 1 98.31 215 LEU A CA 1
ATOM 1715 C C . LEU A 1 215 ? -3.863 -24.906 -14.016 1 98.31 215 LEU A C 1
ATOM 1717 O O . LEU A 1 215 ? -4.664 -24.875 -13.078 1 98.31 215 LEU A O 1
ATOM 1721 N N . VAL A 1 216 ? -2.973 -25.844 -14.227 1 98.38 216 VAL A N 1
ATOM 1722 C CA . VAL A 1 216 ? -2.836 -26.922 -13.234 1 98.38 216 VAL A CA 1
ATOM 1723 C C . VAL A 1 216 ? -2.506 -26.312 -11.875 1 98.38 216 VAL A C 1
ATOM 1725 O O . VAL A 1 216 ? -3.125 -26.672 -10.867 1 98.38 216 VAL A O 1
ATOM 1728 N N . ALA A 1 217 ? -1.6 -25.359 -11.844 1 97.94 217 ALA A N 1
ATOM 1729 C CA . ALA A 1 217 ? -1.229 -24.703 -10.586 1 97.94 217 ALA A CA 1
ATOM 1730 C C . ALA A 1 217 ? -2.422 -23.969 -9.977 1 97.94 217 ALA A C 1
ATOM 1732 O O . ALA A 1 217 ? -2.68 -24.094 -8.773 1 97.94 217 ALA A O 1
ATOM 1733 N N . ASN A 1 218 ? -3.158 -23.266 -10.781 1 97.69 218 ASN A N 1
ATOM 1734 C CA . ASN A 1 218 ? -4.348 -22.562 -10.312 1 97.69 218 ASN A CA 1
ATOM 1735 C C . ASN A 1 218 ? -5.379 -23.531 -9.742 1 97.69 218 ASN A C 1
ATOM 1737 O O . ASN A 1 218 ? -6.043 -23.219 -8.75 1 97.69 218 ASN A O 1
ATOM 1741 N N . SER A 1 219 ? -5.508 -24.688 -10.32 1 98.19 219 SER A N 1
ATOM 1742 C CA . SER A 1 219 ? -6.559 -25.625 -9.969 1 98.19 219 SER A CA 1
ATOM 1743 C C . SER A 1 219 ? -6.336 -26.219 -8.586 1 98.19 219 SER A C 1
ATOM 1745 O O . SER A 1 219 ? -7.258 -26.781 -7.988 1 98.19 219 SER A O 1
ATOM 1747 N N . TYR A 1 220 ? -5.125 -26.078 -8.07 1 97.5 220 TYR A N 1
ATOM 1748 C CA . TYR A 1 220 ? -4.82 -26.531 -6.719 1 97.5 220 TYR A CA 1
ATOM 1749 C C . TYR A 1 220 ? -5.812 -25.953 -5.715 1 97.5 220 TYR A C 1
ATOM 1751 O O . TYR A 1 220 ? -6.191 -26.625 -4.754 1 97.5 220 TYR A O 1
ATOM 1759 N N . PHE A 1 221 ? -6.258 -24.812 -5.953 1 96.12 221 PHE A N 1
ATOM 1760 C CA . PHE A 1 221 ? -7.078 -24.078 -4.996 1 96.12 221 PHE A CA 1
ATOM 1761 C C . PHE A 1 221 ? -8.562 -24.344 -5.234 1 96.12 221 PHE A C 1
ATOM 1763 O O . PHE A 1 221 ? -9.406 -23.922 -4.445 1 96.12 221 PHE A O 1
ATOM 1770 N N . TRP A 1 222 ? -8.859 -25.062 -6.312 1 95.38 222 TRP A N 1
ATOM 1771 C CA . TRP A 1 222 ? -10.25 -25.297 -6.676 1 95.38 222 TRP A CA 1
ATOM 1772 C C . TRP A 1 222 ? -10.711 -26.672 -6.176 1 95.38 222 TRP A C 1
ATOM 1774 O O . TRP A 1 222 ? -11.906 -26.891 -5.969 1 95.38 222 TRP A O 1
ATOM 1784 N N . GLU A 1 223 ? -9.75 -27.562 -6.027 1 92.88 223 GLU A N 1
ATOM 1785 C CA . GLU A 1 223 ? -10.039 -28.922 -5.574 1 92.88 223 GLU A CA 1
ATOM 1786 C C . GLU A 1 223 ? -9.969 -29.016 -4.055 1 92.88 223 GLU A C 1
ATOM 1788 O O . GLU A 1 223 ? -8.961 -28.656 -3.449 1 92.88 223 GLU A O 1
ATOM 1793 N N . SER A 1 224 ? -11.023 -29.547 -3.449 1 89.56 224 SER A N 1
ATOM 1794 C CA . SER A 1 224 ? -11.094 -29.641 -1.994 1 89.56 224 SER A CA 1
ATOM 1795 C C . SER A 1 224 ? -10.164 -30.734 -1.467 1 89.56 224 SER A C 1
ATOM 1797 O O . SER A 1 224 ? -9.555 -30.578 -0.406 1 89.56 224 SER A O 1
ATOM 1799 N N . SER A 1 225 ? -10.078 -31.781 -2.227 1 94.38 225 SER A N 1
ATOM 1800 C CA . SER A 1 225 ? -9.203 -32.875 -1.807 1 94.38 225 SER A CA 1
ATOM 1801 C C . SER A 1 225 ? -7.816 -32.75 -2.438 1 94.38 225 SER A C 1
ATOM 1803 O O . SER A 1 225 ? -7.664 -32.938 -3.648 1 94.38 225 SER A O 1
ATOM 1805 N N . LYS A 1 226 ? -6.84 -32.594 -1.594 1 96.81 226 LYS A N 1
ATOM 1806 C CA . LYS A 1 226 ? -5.469 -32.469 -2.082 1 96.81 226 LYS A CA 1
ATOM 1807 C C . LYS A 1 226 ? -4.961 -33.812 -2.625 1 96.81 226 LYS A C 1
ATOM 1809 O O . LYS A 1 226 ? -4.184 -33.844 -3.58 1 96.81 226 LYS A O 1
ATOM 1814 N N . ASP A 1 227 ? -5.492 -34.844 -2.098 1 96.94 227 ASP A N 1
ATOM 1815 C CA . ASP A 1 227 ? -5.094 -36.156 -2.564 1 96.94 227 ASP A CA 1
ATOM 1816 C C . ASP A 1 227 ? -5.629 -36.438 -3.967 1 96.94 227 ASP A C 1
ATOM 1818 O O . ASP A 1 227 ? -4.918 -36.969 -4.816 1 96.94 227 ASP A O 1
ATOM 1822 N N . ILE A 1 228 ? -6.863 -36.094 -4.156 1 97.69 228 ILE A N 1
ATOM 1823 C CA . ILE A 1 228 ? -7.457 -36.281 -5.477 1 97.69 228 ILE A CA 1
ATOM 1824 C C . ILE A 1 228 ? -6.711 -35.406 -6.5 1 97.69 228 ILE A C 1
ATOM 1826 O O . ILE A 1 228 ? -6.363 -35.906 -7.582 1 97.69 228 ILE A O 1
ATOM 1830 N N . TRP A 1 229 ? -6.445 -34.188 -6.141 1 98.19 229 TR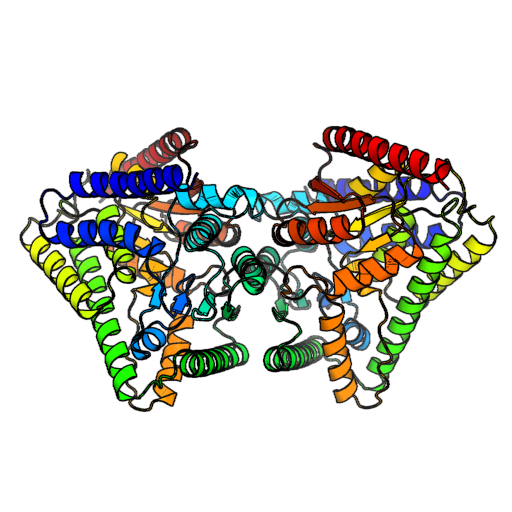P A N 1
ATOM 1831 C CA . TRP A 1 229 ? -5.703 -33.281 -7.016 1 98.19 229 TRP A CA 1
ATOM 1832 C C . TRP A 1 229 ? -4.336 -33.875 -7.359 1 98.19 229 TRP A C 1
ATOM 1834 O O . TRP A 1 229 ? -3.953 -33.938 -8.531 1 98.19 229 TRP A O 1
ATOM 1844 N N . ALA A 1 230 ? -3.613 -34.375 -6.328 1 98.38 230 ALA A N 1
ATOM 1845 C CA . ALA A 1 230 ? -2.275 -34.906 -6.508 1 98.38 230 ALA A CA 1
ATOM 1846 C C . ALA A 1 230 ? -2.303 -36.125 -7.465 1 98.38 230 ALA A C 1
ATOM 1848 O O . ALA A 1 230 ? -1.406 -36.281 -8.297 1 98.38 230 ALA A O 1
ATOM 1849 N N . ASN A 1 231 ? -3.311 -36.906 -7.324 1 98.44 231 ASN A N 1
ATOM 1850 C CA . ASN A 1 231 ? -3.441 -38.094 -8.188 1 98.44 231 ASN A CA 1
ATOM 1851 C C . ASN A 1 231 ? -3.59 -37.688 -9.648 1 98.44 231 ASN A C 1
ATOM 1853 O O . ASN A 1 231 ? -2.98 -38.312 -10.531 1 98.44 231 ASN A O 1
ATOM 1857 N N . HIS A 1 232 ? -4.391 -36.688 -9.867 1 98.56 232 HIS A N 1
ATOM 1858 C CA . HIS A 1 232 ? -4.59 -36.25 -11.234 1 98.56 232 HIS A CA 1
ATOM 1859 C C . HIS A 1 232 ? -3.33 -35.594 -11.789 1 98.56 232 HIS A C 1
ATOM 1861 O O . HIS A 1 232 ? -3.027 -35.688 -12.977 1 98.56 232 HIS A O 1
ATOM 1867 N N . VAL A 1 233 ? -2.59 -34.844 -10.977 1 98.62 233 VAL A N 1
ATOM 1868 C CA . VAL A 1 233 ? -1.325 -34.25 -11.391 1 98.62 233 VAL A CA 1
ATOM 1869 C C . VAL A 1 233 ? -0.332 -35.344 -11.773 1 98.62 233 VAL A C 1
ATOM 1871 O O . VAL A 1 233 ? 0.343 -35.25 -12.797 1 98.62 233 VAL A O 1
ATOM 1874 N N . GLN A 1 234 ? -0.26 -36.375 -10.977 1 98.31 234 GLN A N 1
ATOM 1875 C CA . GLN A 1 234 ? 0.636 -37.5 -11.258 1 98.31 234 GLN A CA 1
ATOM 1876 C C . GLN A 1 234 ? 0.236 -38.219 -12.547 1 98.31 234 GLN A C 1
ATOM 1878 O O . GLN A 1 234 ? 1.097 -38.594 -13.336 1 98.31 234 GLN A O 1
ATOM 1883 N N . ALA A 1 235 ? -1.041 -38.375 -12.688 1 98.12 235 ALA A N 1
ATOM 1884 C CA . ALA A 1 235 ? -1.541 -39.031 -13.898 1 98.12 235 ALA A CA 1
ATOM 1885 C C . ALA A 1 235 ? -1.173 -38.219 -15.141 1 98.12 235 ALA A C 1
ATOM 1887 O O . ALA A 1 235 ? -0.83 -38.781 -16.172 1 98.12 235 ALA A O 1
ATOM 1888 N N . LEU A 1 236 ? -1.277 -36.906 -15.039 1 97.81 236 LEU A N 1
ATOM 1889 C CA . LEU A 1 236 ? -0.904 -36.031 -16.141 1 97.81 236 LEU A CA 1
ATOM 1890 C C . LEU A 1 236 ? 0.577 -36.156 -16.484 1 97.81 236 LEU A C 1
ATOM 1892 O O . LEU A 1 236 ? 0.946 -36.281 -17.656 1 97.81 236 LEU A O 1
ATOM 1896 N N . ALA A 1 237 ? 1.429 -36.188 -15.469 1 96.81 237 ALA A N 1
ATOM 1897 C CA . ALA A 1 237 ? 2.863 -36.344 -15.664 1 96.81 237 ALA A CA 1
ATOM 1898 C C . ALA A 1 237 ? 3.158 -37.688 -16.344 1 96.81 237 ALA A C 1
ATOM 1900 O O . ALA A 1 237 ? 3.998 -37.75 -17.25 1 96.81 237 ALA A O 1
ATOM 1901 N N . LYS A 1 238 ? 2.49 -38.688 -15.875 1 96.31 238 LYS A N 1
ATOM 1902 C CA . LYS A 1 238 ? 2.664 -40 -16.469 1 96.31 238 LYS A CA 1
ATOM 1903 C C . LYS A 1 238 ? 2.24 -40.031 -17.938 1 96.31 238 LYS A C 1
ATOM 1905 O O . LYS A 1 238 ? 2.924 -40.594 -18.781 1 96.31 238 LYS A O 1
ATOM 1910 N N . GLU A 1 239 ? 1.126 -39.438 -18.203 1 96.19 239 GLU A N 1
ATOM 1911 C CA . GLU A 1 239 ? 0.629 -39.344 -19.578 1 96.19 239 GLU A CA 1
ATOM 1912 C C . GLU A 1 239 ? 1.631 -38.625 -20.484 1 96.19 239 GLU A C 1
ATOM 1914 O O . GLU A 1 239 ? 1.853 -39.062 -21.609 1 96.19 239 GLU A O 1
ATOM 1919 N N . MET A 1 240 ? 2.217 -37.594 -20.062 1 94.5 240 MET A N 1
ATOM 1920 C CA . MET A 1 240 ? 3.188 -36.844 -20.844 1 94.5 240 MET A CA 1
ATOM 1921 C C . MET A 1 240 ? 4.391 -37.688 -21.219 1 94.5 240 MET A C 1
ATOM 1923 O O . MET A 1 240 ? 4.941 -37.562 -22.312 1 94.5 240 MET A O 1
ATOM 1927 N N . LYS A 1 241 ? 4.797 -38.594 -20.375 1 93.5 241 LYS A N 1
ATOM 1928 C CA . LYS A 1 241 ? 5.98 -39.406 -20.578 1 93.5 241 LYS A CA 1
ATOM 1929 C C . LYS A 1 241 ? 5.754 -40.406 -21.719 1 93.5 241 LYS A C 1
ATOM 1931 O O . LYS A 1 241 ? 6.703 -41.031 -22.219 1 93.5 241 LYS A O 1
ATOM 1936 N N . GLY A 1 242 ? 4.562 -40.5 -22.141 1 91.38 242 GLY A N 1
ATOM 1937 C CA . GLY A 1 242 ? 4.25 -41.344 -23.281 1 91.38 242 GLY A CA 1
ATOM 1938 C C . GLY A 1 242 ? 4.543 -40.688 -24.609 1 91.38 242 GLY A C 1
ATOM 1939 O O . GLY A 1 242 ? 4.512 -41.344 -25.656 1 91.38 242 GLY A O 1
ATOM 1940 N N . PHE A 1 243 ? 4.812 -39.469 -24.578 1 90.75 243 PHE A N 1
ATOM 1941 C CA . PHE A 1 243 ? 5.094 -38.719 -25.797 1 90.75 243 PHE A CA 1
ATOM 1942 C C . PHE A 1 243 ? 6.59 -38.5 -25.969 1 90.75 243 PHE A C 1
ATOM 1944 O O . PHE A 1 243 ? 7.375 -38.812 -25.062 1 90.75 243 PHE A O 1
ATOM 1951 N N . GLU A 1 244 ? 6.984 -38.031 -27.156 1 82.62 244 GLU A N 1
ATOM 1952 C CA . GLU A 1 244 ? 8.391 -37.781 -27.453 1 82.62 244 GLU A CA 1
ATOM 1953 C C . GLU A 1 244 ? 8.914 -36.562 -26.672 1 82.62 244 GLU A C 1
ATOM 1955 O O . GLU A 1 244 ? 8.211 -35.562 -26.547 1 82.62 244 GLU A O 1
ATOM 1960 N N . LYS A 1 245 ? 10.109 -36.781 -26.172 1 83 245 LYS A N 1
ATOM 1961 C CA . LYS A 1 245 ? 10.758 -35.688 -25.469 1 83 245 LYS A CA 1
ATOM 1962 C C . LYS A 1 245 ? 11.18 -34.562 -26.422 1 83 245 LYS A C 1
ATOM 1964 O O . LYS A 1 245 ? 11.492 -34.844 -27.594 1 83 245 LYS A O 1
ATOM 1969 N N . LEU A 1 246 ? 11.008 -33.344 -25.922 1 74.69 246 LEU A N 1
ATOM 1970 C CA . LEU A 1 246 ? 11.508 -32.219 -26.688 1 74.69 246 LEU A CA 1
ATOM 1971 C C . LEU A 1 246 ? 13.023 -32.312 -26.859 1 74.69 246 LEU A C 1
ATOM 1973 O O . LEU A 1 246 ? 13.734 -32.656 -25.906 1 74.69 246 LEU A O 1
ATOM 1977 N N . ASP A 1 247 ? 13.508 -32.094 -28.109 1 61.88 247 ASP A N 1
ATOM 1978 C CA . ASP A 1 247 ? 14.945 -32 -28.359 1 61.88 247 ASP A CA 1
ATOM 1979 C C . ASP A 1 247 ? 15.5 -30.688 -27.844 1 61.88 247 ASP A C 1
ATOM 1981 O O . ASP A 1 247 ? 15 -29.609 -28.203 1 61.88 247 ASP A O 1
ATOM 1985 N N . GLU A 1 248 ? 16.266 -30.609 -26.781 1 58.66 248 GLU A N 1
ATOM 1986 C CA . GLU A 1 248 ? 16.797 -29.422 -26.125 1 58.66 248 GLU A CA 1
ATOM 1987 C C . GLU A 1 248 ? 17.609 -28.578 -27.094 1 58.66 248 GLU A C 1
ATOM 1989 O O . GLU A 1 248 ? 17.672 -27.359 -26.969 1 58.66 248 GLU A O 1
ATOM 1994 N N . ILE A 1 249 ? 18.438 -29.172 -28.047 1 53.81 249 ILE A N 1
ATOM 1995 C CA . ILE A 1 249 ? 19.562 -28.531 -28.75 1 53.81 249 ILE A CA 1
ATOM 1996 C C . ILE A 1 249 ? 19.062 -27.969 -30.078 1 53.81 249 ILE A C 1
ATOM 1998 O O . ILE A 1 249 ? 19.875 -27.578 -30.938 1 53.81 249 ILE A O 1
ATOM 2002 N N . ARG A 1 250 ? 17.812 -27.484 -30.094 1 59.88 250 ARG A N 1
ATOM 2003 C CA . ARG A 1 250 ? 17.516 -27.094 -31.484 1 59.88 250 ARG A CA 1
ATOM 2004 C C . ARG A 1 250 ? 17.734 -25.609 -31.688 1 59.88 250 ARG A C 1
ATOM 2006 O O . ARG A 1 250 ? 17.266 -24.781 -30.891 1 59.88 250 ARG A O 1
ATOM 2013 N N . ILE A 1 251 ? 18.594 -25.188 -32.656 1 55.31 251 ILE A N 1
ATOM 2014 C CA . ILE A 1 251 ? 18.906 -23.844 -33.094 1 55.31 251 ILE A CA 1
ATOM 2015 C C . ILE A 1 251 ? 17.594 -23.078 -33.375 1 55.31 251 ILE A C 1
ATOM 2017 O O . ILE A 1 251 ? 17.516 -21.875 -33.156 1 55.31 251 ILE A O 1
ATOM 2021 N N . ASN A 1 252 ? 16.547 -23.734 -33.656 1 65.31 252 ASN A N 1
ATOM 2022 C CA . ASN A 1 252 ? 15.32 -23.047 -34.031 1 65.31 252 ASN A CA 1
ATOM 2023 C C . ASN A 1 252 ? 14.234 -23.234 -32.969 1 65.31 252 ASN A C 1
ATOM 2025 O O . ASN A 1 252 ? 13.039 -23.172 -33.281 1 65.31 252 ASN A O 1
ATOM 2029 N N . ARG A 1 253 ? 14.805 -23.219 -31.859 1 80.25 253 ARG A N 1
ATOM 2030 C CA . ARG A 1 253 ? 13.828 -23.438 -30.797 1 80.25 253 ARG A CA 1
ATOM 2031 C C . ARG A 1 253 ? 13.148 -22.141 -30.391 1 80.25 253 ARG A C 1
ATOM 2033 O O . ARG A 1 253 ? 13.688 -21.062 -30.641 1 80.25 253 ARG A O 1
ATOM 2040 N N . LYS A 1 254 ? 11.945 -22.234 -29.828 1 88.75 254 LYS A N 1
ATOM 2041 C CA . LYS A 1 254 ? 11.227 -21.078 -29.266 1 88.75 254 LYS A CA 1
ATOM 2042 C C . LYS A 1 254 ? 11.961 -20.516 -28.062 1 88.75 254 LYS A C 1
ATOM 2044 O O . LYS A 1 254 ? 12.516 -21.266 -27.266 1 88.75 254 LYS A O 1
ATOM 2049 N N . PRO A 1 255 ? 11.953 -19.188 -27.984 1 93.31 255 PRO A N 1
ATOM 2050 C CA . PRO A 1 255 ? 12.523 -18.578 -26.781 1 93.31 255 PRO A CA 1
ATOM 2051 C C . PRO A 1 255 ? 11.883 -19.109 -25.5 1 93.31 255 PRO A C 1
ATOM 2053 O O . PRO A 1 255 ? 10.664 -19.266 -25.438 1 93.31 255 PRO A O 1
ATOM 2056 N N . GLN A 1 256 ? 12.703 -19.406 -24.547 1 94.31 256 GLN A N 1
ATOM 2057 C CA . GLN A 1 256 ? 12.258 -19.875 -23.234 1 94.31 256 GLN A CA 1
ATOM 2058 C C . GLN A 1 256 ? 12.227 -18.719 -22.234 1 94.31 256 GLN A C 1
ATOM 2060 O O . GLN A 1 256 ? 13.266 -18.125 -21.922 1 94.31 256 GLN A O 1
ATOM 2065 N N . LEU A 1 257 ? 11.023 -18.484 -21.719 1 97.19 257 LEU A N 1
ATOM 2066 C CA . LEU A 1 257 ? 10.867 -17.281 -20.906 1 97.19 257 LEU A CA 1
ATOM 2067 C C . LEU A 1 257 ? 10.609 -17.625 -19.453 1 97.19 257 LEU A C 1
ATOM 2069 O O . LEU A 1 257 ? 9.961 -18.625 -19.156 1 97.19 257 LEU A O 1
ATOM 2073 N N . LEU A 1 258 ? 11.125 -16.781 -18.516 1 97.69 258 LEU A N 1
ATOM 2074 C CA . LEU A 1 258 ? 10.641 -16.672 -17.141 1 97.69 258 LEU A CA 1
ATOM 2075 C C . LEU A 1 258 ? 9.562 -15.602 -17.031 1 97.69 258 LEU A C 1
ATOM 2077 O O . LEU A 1 258 ? 9.773 -14.461 -17.453 1 97.69 258 LEU A O 1
ATOM 2081 N N . LEU A 1 259 ? 8.453 -15.977 -16.609 1 97.5 259 LEU A N 1
ATOM 2082 C CA . LEU A 1 259 ? 7.379 -15.039 -16.297 1 97.5 259 LEU A CA 1
ATOM 2083 C C . LEU A 1 259 ? 7.32 -14.742 -14.805 1 97.5 259 LEU A C 1
ATOM 2085 O O . LEU A 1 259 ? 7.043 -15.633 -14.008 1 97.5 259 LEU A O 1
ATOM 2089 N N . ILE A 1 260 ? 7.59 -13.461 -14.391 1 95.38 260 ILE A N 1
ATOM 2090 C CA . ILE A 1 260 ? 7.664 -13.102 -12.977 1 95.38 260 ILE A CA 1
ATOM 2091 C C . ILE A 1 260 ? 6.918 -11.789 -12.742 1 95.38 260 ILE A C 1
ATOM 2093 O O . ILE A 1 260 ? 6.605 -11.062 -13.695 1 95.38 260 ILE A O 1
ATOM 2097 N N . GLY A 1 261 ? 6.566 -11.43 -11.484 1 93.12 261 GLY A N 1
ATOM 2098 C CA . GLY A 1 261 ? 5.906 -10.18 -11.141 1 93.12 261 GLY A CA 1
ATOM 2099 C C . GLY A 1 261 ? 4.508 -10.383 -10.586 1 93.12 261 GLY A C 1
ATOM 2100 O O . GLY A 1 261 ? 4.273 -11.297 -9.797 1 93.12 261 GLY A O 1
ATOM 2101 N N . SER A 1 262 ? 3.592 -9.508 -10.992 1 94.69 262 SER A N 1
ATOM 2102 C CA . SER A 1 262 ? 2.215 -9.594 -10.516 1 94.69 262 SER A CA 1
ATOM 2103 C C . SER A 1 262 ? 1.604 -10.953 -10.844 1 94.69 262 SER A C 1
ATOM 2105 O O . SER A 1 262 ? 1.868 -11.516 -11.906 1 94.69 262 SER A O 1
ATOM 2107 N N . PRO A 1 263 ? 0.787 -11.359 -10 1 93.75 263 PRO A N 1
ATOM 2108 C CA . PRO A 1 263 ? 0.215 -12.688 -10.234 1 93.75 263 PRO A CA 1
ATOM 2109 C C . PRO A 1 263 ? -0.76 -12.711 -11.406 1 93.75 263 PRO A C 1
ATOM 2111 O O . PRO A 1 263 ? -1.426 -11.711 -11.68 1 93.75 263 PRO A O 1
ATOM 2114 N N . ILE A 1 264 ? -0.774 -13.82 -12 1 96.81 264 ILE A N 1
ATOM 2115 C CA . ILE A 1 264 ? -1.737 -14.102 -13.062 1 96.81 264 ILE A CA 1
ATOM 2116 C C . ILE A 1 264 ? -2.658 -15.242 -12.633 1 96.81 264 ILE A C 1
ATOM 2118 O O . ILE A 1 264 ? -2.205 -16.375 -12.43 1 96.81 264 ILE A O 1
ATOM 2122 N N . TYR A 1 265 ? -3.875 -14.883 -12.469 1 97.81 265 TYR A N 1
ATOM 2123 C CA . TYR A 1 265 ? -4.863 -15.859 -12.023 1 97.81 265 TYR A CA 1
ATOM 2124 C C . TYR A 1 265 ? -5.848 -16.188 -13.141 1 97.81 265 TYR A C 1
ATOM 2126 O O . TYR A 1 265 ? -6.234 -15.297 -13.914 1 97.81 265 TYR A O 1
ATOM 2134 N N . PHE A 1 266 ? -6.16 -17.5 -13.203 1 98.19 266 PHE A N 1
ATOM 2135 C CA . PHE A 1 266 ? -7.219 -17.906 -14.117 1 98.19 266 PHE A CA 1
ATOM 2136 C C . PHE A 1 266 ? -8.562 -17.328 -13.68 1 98.19 266 PHE A C 1
ATOM 2138 O O . PHE A 1 266 ? -8.844 -17.234 -12.484 1 98.19 266 PHE A O 1
ATOM 2145 N N . PRO A 1 267 ? -9.406 -16.734 -14.617 1 98.25 267 PRO A N 1
ATOM 2146 C CA . PRO A 1 267 ? -9.414 -17.016 -16.062 1 98.25 267 PRO A CA 1
ATOM 2147 C C . PRO A 1 267 ? -8.695 -15.938 -16.875 1 98.25 267 PRO A C 1
ATOM 2149 O O . PRO A 1 267 ? -8.57 -16.062 -18.094 1 98.25 267 PRO A O 1
ATOM 2152 N N . ASN A 1 268 ? -8.203 -14.875 -16.297 1 98.5 268 ASN A N 1
ATOM 2153 C CA . ASN A 1 268 ? -7.543 -13.844 -17.094 1 98.5 268 ASN A CA 1
ATOM 2154 C C . ASN A 1 268 ? -6.121 -14.258 -17.484 1 98.5 268 ASN A C 1
ATOM 2156 O O . ASN A 1 268 ? -5.156 -13.836 -16.828 1 98.5 268 ASN A O 1
ATOM 2160 N N . TYR A 1 269 ? -6.043 -14.984 -18.531 1 98.25 269 TYR A N 1
ATOM 2161 C CA . TYR A 1 269 ? -4.77 -15.453 -19.062 1 98.25 269 TYR A CA 1
ATOM 2162 C C . TYR A 1 269 ? -4.367 -14.648 -20.297 1 98.25 269 TYR A C 1
ATOM 2164 O O . TYR A 1 269 ? -3.75 -15.188 -21.219 1 98.25 269 TYR A O 1
ATOM 2172 N N . LYS A 1 270 ? -4.688 -13.359 -20.266 1 98.06 270 LYS A N 1
ATOM 2173 C CA . LYS A 1 270 ? -4.371 -12.438 -21.359 1 98.06 270 LYS A CA 1
ATOM 2174 C C . LYS A 1 270 ? -2.904 -12.539 -21.766 1 98.06 270 LYS A C 1
ATOM 2176 O O . LYS A 1 270 ? -2.59 -12.766 -22.938 1 98.06 270 LYS A O 1
ATOM 2181 N N . ILE A 1 271 ? -1.998 -12.578 -20.812 1 98.44 271 ILE A N 1
ATOM 2182 C CA . ILE A 1 271 ? -0.566 -12.484 -21.078 1 98.44 271 ILE A CA 1
ATOM 2183 C C . ILE A 1 271 ? -0.021 -13.867 -21.438 1 98.44 271 ILE A C 1
ATOM 2185 O O . ILE A 1 271 ? 0.662 -14.023 -22.453 1 98.44 271 ILE A O 1
ATOM 2189 N N . PRO A 1 272 ? -0.339 -14.93 -20.703 1 98.12 272 PRO A N 1
ATOM 2190 C CA . PRO A 1 272 ? 0.151 -16.25 -21.109 1 98.12 272 PRO A CA 1
ATOM 2191 C C . PRO A 1 272 ? -0.276 -16.625 -22.531 1 98.12 272 PRO A C 1
ATOM 2193 O O . PRO A 1 272 ? 0.533 -17.141 -23.312 1 98.12 272 PRO A O 1
ATOM 2196 N N . PHE A 1 273 ? -1.521 -16.328 -22.875 1 98.06 273 PHE A N 1
ATOM 2197 C CA . PHE A 1 273 ? -2.018 -16.672 -24.203 1 98.06 273 PHE A CA 1
ATOM 2198 C C . PHE A 1 273 ? -1.31 -15.859 -25.281 1 98.06 273 PHE A C 1
ATOM 2200 O O . PHE A 1 273 ? -0.959 -16.391 -26.344 1 98.06 273 PHE A O 1
ATOM 2207 N N . LEU A 1 274 ? -1.109 -14.602 -24.984 1 98.44 274 LEU A N 1
ATOM 2208 C CA . LEU A 1 274 ? -0.428 -13.742 -25.938 1 98.44 274 LEU A CA 1
ATOM 2209 C C . LEU A 1 274 ? 1.004 -14.211 -26.172 1 98.44 274 LEU A C 1
ATOM 2211 O O . LEU A 1 274 ? 1.464 -14.266 -27.328 1 98.44 274 LEU A O 1
ATOM 2215 N N . LEU A 1 275 ? 1.749 -14.531 -25.125 1 98.25 275 LEU A N 1
ATOM 2216 C CA . LEU A 1 275 ? 3.121 -15.016 -25.234 1 98.25 275 LEU A CA 1
ATOM 2217 C C . LEU A 1 275 ? 3.18 -16.266 -26.094 1 98.25 275 LEU A C 1
ATOM 2219 O O . LEU A 1 275 ? 4.035 -16.391 -26.984 1 98.25 275 LEU A O 1
ATOM 2223 N N . GLU A 1 276 ? 2.301 -17.188 -25.891 1 96.25 276 GLU A N 1
ATOM 2224 C CA . GLU A 1 276 ? 2.287 -18.453 -26.625 1 96.25 276 GLU A CA 1
ATOM 2225 C C . GLU A 1 276 ? 1.886 -18.234 -28.078 1 96.25 276 GLU A C 1
ATOM 2227 O O . GLU A 1 276 ? 2.4 -18.906 -28.969 1 96.25 276 GLU A O 1
ATOM 2232 N N . GLU A 1 277 ? 0.98 -17.328 -28.312 1 96.5 277 GLU A N 1
ATOM 2233 C CA . GLU A 1 277 ? 0.61 -16.953 -29.672 1 96.5 277 GLU A CA 1
ATOM 2234 C C . GLU A 1 277 ? 1.812 -16.422 -30.438 1 96.5 277 GLU A C 1
ATOM 2236 O O . GLU A 1 277 ? 1.925 -16.625 -31.656 1 96.5 277 GLU A O 1
ATOM 2241 N N . LEU A 1 278 ? 2.652 -15.75 -29.781 1 97.06 278 LEU A N 1
ATOM 2242 C CA . LEU A 1 278 ? 3.842 -15.164 -30.391 1 97.06 278 LEU A CA 1
ATOM 2243 C C . LEU A 1 278 ? 4.98 -16.172 -30.438 1 97.06 278 LEU A C 1
ATOM 2245 O O . LEU A 1 278 ? 6.137 -15.805 -30.672 1 97.06 278 LEU A O 1
ATOM 2249 N N . GLU A 1 279 ? 4.66 -17.406 -30.109 1 94.25 279 GLU A N 1
ATOM 2250 C CA . GLU A 1 279 ? 5.59 -18.531 -30.172 1 94.25 279 GLU A CA 1
ATOM 2251 C C . GLU A 1 279 ? 6.734 -18.359 -29.172 1 94.25 279 GLU A C 1
ATOM 2253 O O . GLU A 1 279 ? 7.891 -18.641 -29.5 1 94.25 279 GLU A O 1
ATOM 2258 N N . MET A 1 280 ? 6.469 -17.781 -28.047 1 95.69 280 MET A N 1
ATOM 2259 C CA . MET A 1 280 ? 7.375 -17.766 -26.906 1 95.69 280 MET A CA 1
ATOM 2260 C C . MET A 1 280 ? 6.91 -18.734 -25.828 1 95.69 280 MET A C 1
ATOM 2262 O O . MET A 1 280 ? 5.727 -18.781 -25.484 1 95.69 280 MET A O 1
ATOM 2266 N N . ASP A 1 281 ? 7.809 -19.516 -25.328 1 94 281 ASP A N 1
ATOM 2267 C CA . ASP A 1 281 ? 7.445 -20.547 -24.344 1 94 281 ASP A CA 1
ATOM 2268 C C . ASP A 1 281 ? 7.629 -20.031 -22.922 1 94 281 ASP A C 1
ATOM 2270 O O . ASP A 1 281 ? 8.688 -19.5 -22.578 1 94 281 ASP A O 1
ATOM 2274 N N . ILE A 1 282 ? 6.645 -20.203 -22.141 1 96.81 282 ILE A N 1
ATOM 2275 C CA . ILE A 1 282 ? 6.762 -19.938 -20.703 1 96.81 282 ILE A CA 1
ATOM 2276 C C . ILE A 1 282 ? 7.41 -21.125 -20.016 1 96.81 282 ILE A C 1
ATOM 2278 O O . ILE A 1 282 ? 6.734 -22.109 -19.672 1 96.81 282 ILE A O 1
ATOM 2282 N N . ALA A 1 283 ? 8.648 -21 -19.812 1 94.94 283 ALA A N 1
ATOM 2283 C CA . ALA A 1 283 ? 9.391 -22.109 -19.234 1 94.94 283 ALA A CA 1
ATOM 2284 C C . ALA A 1 283 ? 9.109 -22.234 -17.734 1 94.94 283 ALA A C 1
ATOM 2286 O O . ALA A 1 283 ? 9 -23.344 -17.203 1 94.94 283 ALA A O 1
ATOM 2287 N N . ALA A 1 284 ? 9 -21.094 -17.078 1 95.44 284 ALA A N 1
ATOM 2288 C CA . ALA A 1 284 ? 8.719 -21.062 -15.641 1 95.44 284 ALA A CA 1
ATOM 2289 C C . ALA A 1 284 ? 8.016 -19.766 -15.242 1 95.44 284 ALA A C 1
ATOM 2291 O O . ALA A 1 284 ? 8.102 -18.766 -15.953 1 95.44 284 ALA A O 1
ATOM 2292 N N . THR A 1 285 ? 7.281 -19.891 -14.188 1 95.5 285 THR A N 1
ATOM 2293 C CA . THR A 1 285 ? 6.656 -18.719 -13.578 1 95.5 285 THR A CA 1
ATOM 2294 C C . THR A 1 285 ? 7.062 -18.609 -12.109 1 95.5 285 THR A C 1
ATOM 2296 O O . THR A 1 285 ? 7.188 -19.609 -11.406 1 95.5 285 THR A O 1
ATOM 2299 N N . ILE A 1 286 ? 7.344 -17.406 -11.703 1 92.88 286 ILE A N 1
ATOM 2300 C CA . ILE A 1 286 ? 7.512 -17.109 -10.289 1 92.88 286 ILE A CA 1
ATOM 2301 C C . ILE A 1 286 ? 6.434 -16.125 -9.836 1 92.88 286 ILE A C 1
ATOM 2303 O O . ILE A 1 286 ? 6.469 -14.945 -10.18 1 92.88 286 ILE A O 1
ATOM 2307 N N . ASN A 1 287 ? 5.531 -16.562 -9.156 1 90.44 287 ASN A N 1
ATOM 2308 C CA . ASN A 1 287 ? 4.418 -15.805 -8.609 1 90.44 287 ASN A CA 1
ATOM 2309 C C . ASN A 1 287 ? 3.877 -16.438 -7.328 1 90.44 287 ASN A C 1
ATOM 2311 O O . ASN A 1 287 ? 4.387 -17.453 -6.875 1 90.44 287 ASN A O 1
ATOM 2315 N N . PRO A 1 288 ? 2.895 -15.852 -6.711 1 89.88 288 PRO A N 1
ATOM 2316 C CA . PRO A 1 288 ? 2.408 -16.359 -5.43 1 89.88 288 PRO A CA 1
ATOM 2317 C C . PRO A 1 288 ? 1.935 -17.812 -5.516 1 89.88 288 PRO A C 1
ATOM 2319 O O . PRO A 1 288 ? 2.172 -18.609 -4.598 1 89.88 288 PRO A O 1
ATOM 2322 N N . ILE A 1 289 ? 1.332 -18.25 -6.602 1 93.12 289 ILE A N 1
ATOM 2323 C CA . ILE A 1 289 ? 0.805 -19.594 -6.734 1 93.12 289 ILE A CA 1
ATOM 2324 C C . ILE A 1 289 ? 1.957 -20.594 -6.809 1 93.12 289 ILE A C 1
ATOM 2326 O O . ILE A 1 289 ? 1.997 -21.562 -6.047 1 93.12 289 ILE A O 1
ATOM 2330 N N . THR A 1 290 ? 2.9 -20.344 -7.711 1 92.25 290 THR A N 1
ATOM 2331 C CA . THR A 1 290 ? 3.98 -21.312 -7.918 1 92.25 290 THR A CA 1
ATOM 2332 C C . THR A 1 290 ? 4.879 -21.375 -6.688 1 92.25 290 THR A C 1
ATOM 2334 O O . THR A 1 290 ? 5.426 -22.438 -6.367 1 92.25 290 THR A O 1
ATOM 2337 N N . ASN A 1 291 ? 4.984 -20.281 -6.016 1 89.38 291 ASN A N 1
ATOM 2338 C CA . ASN A 1 291 ? 5.762 -20.312 -4.781 1 89.38 291 ASN A CA 1
ATOM 2339 C C . ASN A 1 291 ? 5.02 -21.062 -3.672 1 89.38 291 ASN A C 1
ATOM 2341 O O . ASN A 1 291 ? 5.637 -21.75 -2.861 1 89.38 291 ASN A O 1
ATOM 2345 N N . PHE A 1 292 ? 3.738 -20.812 -3.641 1 91.12 292 PHE A N 1
ATOM 2346 C CA . PHE A 1 292 ? 2.895 -21.516 -2.688 1 91.12 292 PHE A CA 1
ATOM 2347 C C . PHE A 1 292 ? 3.043 -23.031 -2.854 1 91.12 292 PHE A C 1
ATOM 2349 O O . PHE A 1 292 ? 3.01 -23.781 -1.87 1 91.12 292 PHE A O 1
ATOM 2356 N N . LEU A 1 293 ? 3.307 -23.5 -4.047 1 93.25 293 LEU A N 1
ATOM 2357 C CA . LEU A 1 293 ? 3.326 -24.922 -4.375 1 93.25 293 LEU A CA 1
ATOM 2358 C C . LEU A 1 293 ? 4.73 -25.484 -4.227 1 93.25 293 LEU A C 1
ATOM 2360 O O . LEU A 1 293 ? 4.961 -26.672 -4.516 1 93.25 293 LEU A O 1
ATOM 2364 N N . GLN A 1 294 ? 5.613 -24.656 -3.742 1 86.25 294 GLN A N 1
ATOM 2365 C CA . GLN A 1 294 ? 6.945 -25.188 -3.453 1 86.25 294 GLN A CA 1
ATOM 2366 C C . GLN A 1 294 ? 6.984 -25.875 -2.092 1 86.25 294 GLN A C 1
ATOM 2368 O O . GLN A 1 294 ? 6.41 -25.375 -1.121 1 86.25 294 GLN A O 1
ATOM 2373 N N . GLU A 1 295 ? 7.438 -27.047 -2.094 1 79.62 295 GLU A N 1
ATOM 2374 C CA . GLU A 1 295 ? 7.59 -27.781 -0.838 1 79.62 295 GLU A CA 1
ATOM 2375 C C . GLU A 1 295 ? 9.016 -27.672 -0.311 1 79.62 295 GLU A C 1
ATOM 2377 O O . GLU A 1 295 ? 9.977 -27.844 -1.069 1 79.62 295 GLU A O 1
ATOM 2382 N N . ARG A 1 296 ? 9.133 -26.906 0.821 1 69.94 296 ARG A N 1
ATOM 2383 C CA . ARG A 1 296 ? 10.453 -26.859 1.441 1 69.94 296 ARG A CA 1
ATOM 2384 C C . ARG A 1 296 ? 10.578 -27.891 2.557 1 69.94 296 ARG A C 1
ATOM 2386 O O . ARG A 1 296 ? 9.586 -28.469 2.988 1 69.94 296 ARG A O 1
ATOM 2393 N N . LYS A 1 297 ? 11.812 -28.188 3.084 1 63 297 LYS A N 1
ATOM 2394 C CA . LYS A 1 297 ? 12.25 -29.281 3.934 1 63 297 LYS A CA 1
ATOM 2395 C C . LYS A 1 297 ? 11.234 -29.562 5.047 1 63 297 LYS A C 1
ATOM 2397 O O . LYS A 1 297 ? 10.516 -28.656 5.469 1 63 297 LYS A O 1
ATOM 2402 N N . SER A 1 298 ? 11.016 -30.844 5.457 1 58.97 298 SER A N 1
ATOM 2403 C CA . SER A 1 298 ? 10.164 -31.797 6.16 1 58.97 298 SER A CA 1
ATOM 2404 C C . SER A 1 298 ? 9.906 -31.359 7.598 1 58.97 298 SER A C 1
ATOM 2406 O O . SER A 1 298 ? 10.812 -30.859 8.273 1 58.97 298 SER A O 1
ATOM 2408 N N . LEU A 1 299 ? 8.711 -30.875 7.75 1 61.97 299 LEU A N 1
ATOM 2409 C CA . LEU A 1 299 ? 8.219 -30.703 9.109 1 61.97 299 LEU A CA 1
ATOM 2410 C C . LEU A 1 299 ? 8.273 -32 9.891 1 61.97 299 LEU A C 1
ATOM 2412 O O . LEU A 1 299 ? 7.559 -32.969 9.562 1 61.97 299 LEU A O 1
ATOM 2416 N N . ALA A 1 300 ? 9.453 -32.375 10.422 1 58.06 300 ALA A N 1
ATOM 2417 C CA . ALA A 1 300 ? 9.625 -33.656 11.117 1 58.06 300 ALA A CA 1
ATOM 2418 C C . ALA A 1 300 ? 9.188 -33.562 12.578 1 58.06 300 ALA A C 1
ATOM 2420 O O . ALA A 1 300 ? 10.023 -33.406 13.469 1 58.06 300 ALA A O 1
ATOM 2421 N N . ASN A 1 301 ? 8.109 -32.844 12.859 1 65.94 301 ASN A N 1
ATOM 2422 C CA . ASN A 1 301 ? 7.922 -32.844 14.305 1 65.94 301 ASN A CA 1
ATOM 2423 C C . ASN A 1 301 ? 6.57 -33.406 14.695 1 65.94 301 ASN A C 1
ATOM 2425 O O . ASN A 1 301 ? 5.609 -33.344 13.93 1 65.94 301 ASN A O 1
ATOM 2429 N N . ASN A 1 302 ? 6.602 -34.094 15.789 1 75.31 302 ASN A N 1
ATOM 2430 C CA . ASN A 1 302 ? 5.41 -34.844 16.203 1 75.31 302 ASN A CA 1
ATOM 2431 C C . ASN A 1 302 ? 4.652 -34.094 17.312 1 75.31 302 ASN A C 1
ATOM 2433 O O . ASN A 1 302 ? 3.635 -34.594 17.797 1 75.31 302 ASN A O 1
ATOM 2437 N N . LYS A 1 303 ? 5.059 -32.938 17.703 1 90.5 303 LYS A N 1
ATOM 2438 C CA . LYS A 1 303 ? 4.277 -32.219 18.703 1 90.5 303 LYS A CA 1
ATOM 2439 C C . LYS A 1 303 ? 3.48 -31.078 18.047 1 90.5 303 LYS A C 1
ATOM 2441 O O . LYS A 1 303 ? 3.99 -30.359 17.172 1 90.5 303 LYS A O 1
ATOM 2446 N N . PHE A 1 304 ? 2.256 -30.969 18.562 1 91.88 304 PHE A N 1
ATOM 2447 C CA . PHE A 1 304 ? 1.303 -30.031 17.984 1 91.88 304 PHE A CA 1
ATOM 2448 C C . PHE A 1 304 ? 1.891 -28.625 17.938 1 91.88 304 PHE A C 1
ATOM 2450 O O . PHE A 1 304 ? 1.906 -28 16.875 1 91.88 304 PHE A O 1
ATOM 2457 N N . HIS A 1 305 ? 2.396 -28.141 19.031 1 90.69 305 HIS A N 1
ATOM 2458 C CA . HIS A 1 305 ? 2.928 -26.797 19.109 1 90.69 305 HIS A CA 1
ATOM 2459 C C . HIS A 1 305 ? 4.125 -26.609 18.188 1 90.69 305 HIS A C 1
ATOM 2461 O O . HIS A 1 305 ? 4.324 -25.531 17.625 1 90.69 305 HIS A O 1
ATOM 2467 N N . GLN A 1 306 ? 4.852 -27.625 18.062 1 92.25 306 GLN A N 1
ATOM 2468 C CA . GLN A 1 306 ? 6.004 -27.578 17.172 1 92.25 306 GLN A CA 1
ATOM 2469 C C . GLN A 1 306 ? 5.562 -27.547 15.711 1 92.25 306 GLN A C 1
ATOM 2471 O O . GLN A 1 306 ? 6.195 -26.891 14.883 1 92.25 306 GLN A O 1
ATOM 2476 N N . MET A 1 307 ? 4.508 -28.281 15.453 1 93.12 307 MET A N 1
ATOM 2477 C CA . MET A 1 307 ? 3.973 -28.25 14.094 1 93.12 307 MET A CA 1
ATOM 2478 C C . MET A 1 307 ? 3.49 -26.859 13.727 1 93.12 307 MET A C 1
ATOM 2480 O O . MET A 1 307 ? 3.775 -26.359 12.633 1 93.12 307 MET A O 1
ATOM 2484 N N . ILE A 1 308 ? 2.836 -26.219 14.664 1 93.12 308 ILE A N 1
ATOM 2485 C CA . ILE A 1 308 ? 2.334 -24.875 14.43 1 93.12 308 ILE A CA 1
ATOM 2486 C C . ILE A 1 308 ? 3.504 -23.922 14.219 1 93.12 308 ILE A C 1
ATOM 2488 O O . ILE A 1 308 ? 3.461 -23.062 13.336 1 93.12 308 ILE A O 1
ATOM 2492 N N . HIS A 1 309 ? 4.496 -24.125 15 1 92.38 309 HIS A N 1
ATOM 2493 C CA . HIS A 1 309 ? 5.707 -23.312 14.875 1 92.38 309 HIS A CA 1
ATOM 2494 C C . HIS A 1 309 ? 6.328 -23.469 13.492 1 92.38 309 HIS A C 1
ATOM 2496 O O . HIS A 1 309 ? 6.645 -22.469 12.836 1 92.38 309 HIS A O 1
ATOM 2502 N N . GLU A 1 310 ? 6.422 -24.625 13.062 1 91.5 310 GLU A N 1
ATOM 2503 C CA . GLU A 1 310 ? 7.055 -24.906 11.781 1 91.5 310 GLU A CA 1
ATOM 2504 C C . GLU A 1 310 ? 6.203 -24.406 10.625 1 91.5 310 GLU A C 1
ATOM 2506 O O . GLU A 1 310 ? 6.727 -23.875 9.641 1 91.5 310 GLU A O 1
ATOM 2511 N N . LEU A 1 311 ? 4.914 -24.594 10.758 1 92.81 311 LEU A N 1
ATOM 2512 C CA . LEU A 1 311 ? 4.008 -24.109 9.719 1 92.81 311 LEU A CA 1
ATOM 2513 C C . LEU A 1 311 ? 4.051 -22.594 9.617 1 92.81 311 LEU A C 1
ATOM 2515 O O . LEU A 1 311 ? 4.016 -22.047 8.516 1 92.81 311 LEU A O 1
ATOM 2519 N N . SER A 1 312 ? 4.117 -21.922 10.766 1 92.38 312 SER A N 1
ATOM 2520 C CA . SER A 1 312 ? 4.207 -20.469 10.789 1 92.38 312 SER A CA 1
ATOM 2521 C C . SER A 1 312 ? 5.484 -19.984 10.117 1 92.38 312 SER A C 1
ATOM 2523 O O . SER A 1 312 ? 5.449 -19.047 9.312 1 92.38 312 SER A O 1
ATOM 2525 N N . LYS A 1 313 ? 6.535 -20.656 10.383 1 88.38 313 LYS A N 1
ATOM 2526 C CA . LYS A 1 313 ? 7.82 -20.312 9.781 1 88.38 313 LYS A CA 1
ATOM 2527 C C . LYS A 1 313 ? 7.816 -20.562 8.281 1 88.38 313 LYS A C 1
ATOM 2529 O O . LYS A 1 313 ? 8.336 -19.766 7.504 1 88.38 313 LYS A O 1
ATOM 2534 N N . LYS A 1 314 ? 7.254 -21.656 7.941 1 88.44 314 LYS A N 1
ATOM 2535 C CA . LYS A 1 314 ? 7.184 -22.047 6.531 1 88.44 314 LYS A CA 1
ATOM 2536 C C . LYS A 1 314 ? 6.387 -21.016 5.727 1 88.44 314 LYS A C 1
ATOM 2538 O O . LYS A 1 314 ? 6.781 -20.656 4.617 1 88.44 314 LYS A O 1
ATOM 2543 N N . ALA A 1 315 ? 5.312 -20.625 6.285 1 87.5 315 ALA A N 1
ATOM 2544 C CA . ALA A 1 315 ? 4.457 -19.672 5.602 1 87.5 315 ALA A CA 1
ATOM 2545 C C . ALA A 1 315 ? 5.203 -18.359 5.332 1 87.5 315 ALA A C 1
ATOM 2547 O O . ALA A 1 315 ? 5.055 -17.766 4.266 1 87.5 315 ALA A O 1
ATOM 2548 N N . LEU A 1 316 ? 6.062 -17.906 6.18 1 84.88 316 LEU A N 1
ATOM 2549 C CA . LEU A 1 316 ? 6.84 -16.688 6.004 1 84.88 316 LEU A CA 1
ATOM 2550 C C . LEU A 1 316 ? 7.973 -16.906 5.008 1 84.88 316 LEU A C 1
ATOM 2552 O O . LEU A 1 316 ? 8.219 -16.047 4.145 1 84.88 316 LEU A O 1
ATOM 2556 N N . SER A 1 317 ? 8.586 -18 5.148 1 81 317 SER A N 1
ATOM 2557 C CA . SER A 1 317 ? 9.742 -18.281 4.309 1 81 317 SER A CA 1
ATOM 2558 C C . SER A 1 317 ? 9.344 -18.438 2.846 1 81 317 SER A C 1
ATOM 2560 O O . SER A 1 317 ? 10.094 -18.078 1.943 1 81 317 SER A O 1
ATOM 2562 N N . ASN A 1 318 ? 8.148 -18.938 2.609 1 79.44 318 ASN A N 1
ATOM 2563 C CA . ASN A 1 318 ? 7.68 -19.188 1.252 1 79.44 318 ASN A CA 1
ATOM 2564 C C . ASN A 1 318 ? 7.039 -17.938 0.648 1 79.44 318 ASN A C 1
ATOM 2566 O O . ASN A 1 318 ? 6.836 -17.859 -0.565 1 79.44 318 ASN A O 1
ATOM 2570 N N . GLY A 1 319 ? 6.805 -17.062 1.514 1 81 319 GLY A N 1
ATOM 2571 C CA . GLY A 1 319 ? 6.168 -15.844 1.027 1 81 319 GLY A CA 1
ATOM 2572 C C . GLY A 1 319 ? 7.066 -15.023 0.121 1 81 319 GLY A C 1
ATOM 2573 O O . GLY A 1 319 ? 8.25 -14.852 0.406 1 81 319 GLY A O 1
ATOM 2574 N N . ILE A 1 320 ? 6.512 -14.633 -1.059 1 79.81 320 ILE A N 1
ATOM 2575 C CA . ILE A 1 320 ? 7.285 -13.82 -1.987 1 79.81 320 ILE A CA 1
ATOM 2576 C C . ILE A 1 320 ? 6.559 -12.5 -2.248 1 79.81 320 ILE A C 1
ATOM 2578 O O . ILE A 1 320 ? 6.773 -11.859 -3.281 1 79.81 320 ILE A O 1
ATOM 2582 N N . SER A 1 321 ? 5.746 -12.203 -1.343 1 79.06 321 SER A N 1
ATOM 2583 C CA . SER A 1 321 ? 5.031 -10.938 -1.466 1 79.06 321 SER A CA 1
ATOM 2584 C C . SER A 1 321 ? 5.992 -9.758 -1.521 1 79.06 321 SER A C 1
ATOM 2586 O O . SER A 1 321 ? 6.992 -9.734 -0.799 1 79.06 321 SER A O 1
ATOM 2588 N N . PRO A 1 322 ? 5.688 -8.82 -2.451 1 77.31 322 PRO A N 1
ATOM 2589 C CA . PRO A 1 322 ? 6.543 -7.629 -2.48 1 77.31 322 PRO A CA 1
ATOM 2590 C C . PRO A 1 322 ? 6.469 -6.816 -1.19 1 77.31 322 PRO A C 1
ATOM 2592 O O . PRO A 1 322 ? 7.258 -5.887 -0.994 1 77.31 322 PRO A O 1
ATOM 2595 N N . SER A 1 323 ? 5.59 -7.203 -0.316 1 75.62 323 SER A N 1
ATOM 2596 C CA . SER A 1 323 ? 5.477 -6.516 0.967 1 75.62 323 SER A CA 1
ATOM 2597 C C . SER A 1 323 ? 6.691 -6.789 1.849 1 75.62 323 SER A C 1
ATOM 2599 O O . SER A 1 323 ? 6.957 -6.047 2.795 1 75.62 323 SER A O 1
ATOM 2601 N N . PHE A 1 324 ? 7.383 -7.824 1.523 1 77.38 324 PHE A N 1
ATOM 2602 C CA . PHE A 1 324 ? 8.555 -8.164 2.316 1 77.38 324 PHE A CA 1
ATOM 2603 C C . PHE A 1 324 ? 9.742 -7.289 1.938 1 77.38 324 PHE A C 1
ATOM 2605 O O . PHE A 1 324 ? 9.906 -6.93 0.769 1 77.38 324 PHE A O 1
ATOM 2612 N N . VAL A 1 325 ? 10.508 -6.98 2.959 1 72.5 325 VAL A N 1
ATOM 2613 C CA . VAL A 1 325 ? 11.75 -6.25 2.732 1 72.5 325 VAL A CA 1
ATOM 2614 C C . VAL A 1 325 ? 12.75 -7.148 2.004 1 72.5 325 VAL A C 1
ATOM 2616 O O . VAL A 1 325 ? 13.367 -6.727 1.023 1 72.5 325 VAL A O 1
ATOM 2619 N N . GLU A 1 326 ? 12.883 -8.305 2.537 1 70.81 326 GLU A N 1
ATOM 2620 C CA . GLU A 1 326 ? 13.836 -9.258 1.98 1 70.81 326 GLU A CA 1
ATOM 2621 C C . GLU A 1 326 ? 13.172 -10.156 0.943 1 70.81 326 GLU A C 1
ATOM 2623 O O . GLU A 1 326 ? 12.211 -10.867 1.253 1 70.81 326 GLU A O 1
ATOM 2628 N N . ASN A 1 327 ? 13.688 -10.078 -0.295 1 73.56 327 ASN A N 1
ATOM 2629 C CA . ASN A 1 327 ? 13.164 -10.969 -1.324 1 73.56 327 ASN A CA 1
ATOM 2630 C C . ASN A 1 327 ? 14.258 -11.852 -1.921 1 73.56 327 ASN A C 1
ATOM 2632 O O . ASN A 1 327 ? 14.188 -12.227 -3.092 1 73.56 327 ASN A O 1
ATOM 2636 N N . GLU A 1 328 ? 15.219 -12.141 -1.077 1 74.94 328 GLU A N 1
ATOM 2637 C CA . GLU A 1 328 ? 16.344 -12.938 -1.528 1 74.94 328 GLU A CA 1
ATOM 2638 C C . GLU A 1 328 ? 15.891 -14.305 -2.029 1 74.94 328 GLU A C 1
ATOM 2640 O O . GLU A 1 328 ? 16.516 -14.883 -2.932 1 74.94 328 GLU A O 1
ATOM 2645 N N . GLY A 1 329 ? 14.859 -14.758 -1.458 1 75.81 329 GLY A N 1
ATOM 2646 C CA . GLY A 1 329 ? 14.305 -16.031 -1.896 1 75.81 329 GLY A CA 1
ATOM 2647 C C . GLY A 1 329 ? 13.914 -16.031 -3.361 1 75.81 329 GLY A C 1
ATOM 2648 O O . GLY A 1 329 ? 14.055 -17.047 -4.043 1 75.81 329 GLY A O 1
ATOM 2649 N N . LEU A 1 330 ? 13.531 -14.922 -3.848 1 83.19 330 LEU A N 1
ATOM 2650 C CA . LEU A 1 330 ? 13.148 -14.805 -5.25 1 83.19 330 LEU A CA 1
ATOM 2651 C C . LEU A 1 330 ? 14.359 -14.961 -6.16 1 83.19 330 LEU A C 1
ATOM 2653 O O . LEU A 1 330 ? 14.281 -15.625 -7.199 1 83.19 330 LEU A O 1
ATOM 2657 N N . TYR A 1 331 ? 15.445 -14.391 -5.777 1 87 331 TYR A N 1
ATOM 2658 C CA . TYR A 1 331 ? 16.656 -14.461 -6.574 1 87 331 TYR A CA 1
ATOM 2659 C C . TYR A 1 331 ? 17.219 -15.875 -6.582 1 87 331 TYR A C 1
ATOM 2661 O O . TYR A 1 331 ? 17.641 -16.391 -7.625 1 87 331 TYR A O 1
ATOM 2669 N N . LYS A 1 332 ? 17.156 -16.438 -5.418 1 85.5 332 LYS A N 1
ATOM 2670 C CA . LYS A 1 332 ? 17.641 -17.812 -5.32 1 85.5 332 LYS A CA 1
ATOM 2671 C C . LYS A 1 332 ? 16.797 -18.75 -6.184 1 85.5 332 LYS A C 1
ATOM 2673 O O . LYS A 1 332 ? 17.344 -19.594 -6.898 1 85.5 332 LYS A O 1
ATOM 2678 N N . ARG A 1 333 ? 15.523 -18.578 -6.09 1 87.31 333 ARG A N 1
ATOM 2679 C CA . ARG A 1 333 ? 14.617 -19.391 -6.895 1 87.31 333 ARG A CA 1
ATOM 2680 C C . ARG A 1 333 ? 14.859 -19.172 -8.383 1 87.31 333 ARG A C 1
ATOM 2682 O O . ARG A 1 333 ? 14.836 -20.109 -9.172 1 87.31 333 ARG A O 1
ATOM 2689 N N . THR A 1 334 ? 15.047 -17.984 -8.734 1 91.56 334 THR A N 1
ATOM 2690 C CA . THR A 1 334 ? 15.32 -17.641 -10.133 1 91.56 334 THR A CA 1
ATOM 2691 C C . THR A 1 334 ? 16.578 -18.344 -10.617 1 91.56 334 THR A C 1
ATOM 2693 O O . THR A 1 334 ? 16.609 -18.891 -11.719 1 91.56 334 THR A O 1
ATOM 2696 N N . LEU A 1 335 ? 17.594 -18.344 -9.789 1 92.62 335 LEU A N 1
ATOM 2697 C CA . LEU A 1 335 ? 18.859 -18.984 -10.164 1 92.62 335 LEU A CA 1
ATOM 2698 C C . LEU A 1 335 ? 18.672 -20.484 -10.328 1 92.62 335 LEU A C 1
ATOM 2700 O O . LEU A 1 335 ? 19.188 -21.078 -11.281 1 92.62 335 LEU A O 1
ATOM 2704 N N . GLU A 1 336 ? 17.938 -21.031 -9.43 1 90.25 336 GLU A N 1
ATOM 2705 C CA . GLU A 1 336 ? 17.656 -22.453 -9.508 1 90.25 336 GLU A CA 1
ATOM 2706 C C . GLU A 1 336 ? 16.906 -22.812 -10.789 1 90.25 336 GLU A C 1
ATOM 2708 O O . GLU A 1 336 ? 17.25 -23.766 -11.477 1 90.25 336 GLU A O 1
ATOM 2713 N N . LEU A 1 337 ? 15.969 -22.031 -11.094 1 91.94 337 LEU A N 1
ATOM 2714 C CA . LEU A 1 337 ? 15.164 -22.281 -12.289 1 91.94 337 LEU A CA 1
ATOM 2715 C C . LEU A 1 337 ? 15.969 -22.016 -13.555 1 91.94 337 LEU A C 1
ATOM 2717 O O . LEU A 1 337 ? 15.812 -22.703 -14.555 1 91.94 337 LEU A O 1
ATOM 2721 N N . ASN A 1 338 ? 16.781 -21.016 -13.508 1 93.88 338 ASN A N 1
ATOM 2722 C CA . ASN A 1 338 ? 17.594 -20.703 -14.672 1 93.88 338 ASN A CA 1
ATOM 2723 C C . ASN A 1 338 ? 18.594 -21.828 -14.977 1 93.88 338 ASN A C 1
ATOM 2725 O O . ASN A 1 338 ? 18.906 -22.062 -16.141 1 93.88 338 ASN A O 1
ATOM 2729 N N . LYS A 1 339 ? 19.094 -22.422 -13.953 1 91.94 339 LYS A N 1
ATOM 2730 C CA . LYS A 1 339 ? 19.969 -23.562 -14.156 1 91.94 339 LYS A CA 1
ATOM 2731 C C . LYS A 1 339 ? 19.234 -24.703 -14.859 1 91.94 339 LYS A C 1
ATOM 2733 O O . LYS A 1 339 ? 19.812 -25.422 -15.68 1 91.94 339 LYS A O 1
ATOM 2738 N N . LYS A 1 340 ? 18.016 -24.797 -14.562 1 87.19 340 LYS A N 1
ATOM 2739 C CA . LYS A 1 340 ? 17.203 -25.875 -15.086 1 87.19 340 LYS A CA 1
ATOM 2740 C C . LYS A 1 340 ? 16.703 -25.562 -16.5 1 87.19 340 LYS A C 1
ATOM 2742 O O . LYS A 1 340 ? 16.703 -26.422 -17.375 1 87.19 340 LYS A O 1
ATOM 2747 N N . PHE A 1 341 ? 16.266 -24.359 -16.75 1 88.44 341 PHE A N 1
ATOM 2748 C CA . PHE A 1 341 ? 15.516 -24.062 -17.953 1 88.44 341 PHE A CA 1
ATOM 2749 C C . PHE A 1 341 ? 16.344 -23.203 -18.906 1 88.44 341 PHE A C 1
ATOM 2751 O O . PHE A 1 341 ? 16.016 -23.078 -20.094 1 88.44 341 PHE A O 1
ATOM 2758 N N . GLN A 1 342 ? 17.453 -22.547 -18.391 1 89.44 342 GLN A N 1
ATOM 2759 C CA . GLN A 1 342 ? 18.281 -21.656 -19.203 1 89.44 342 GLN A CA 1
ATOM 2760 C C . GLN A 1 342 ? 17.438 -20.641 -19.969 1 89.44 342 GLN A C 1
ATOM 2762 O O . GLN A 1 342 ? 17.391 -20.672 -21.188 1 89.44 342 GLN A O 1
ATOM 2767 N N . PHE A 1 343 ? 16.953 -19.656 -19.297 1 95.19 343 PHE A N 1
ATOM 2768 C CA . PHE A 1 343 ? 16.016 -18.688 -19.859 1 95.19 343 PHE A CA 1
ATOM 2769 C C . PHE A 1 343 ? 16.688 -17.844 -20.922 1 95.19 343 PHE A C 1
ATOM 2771 O O . PHE A 1 343 ? 17.844 -17.453 -20.781 1 95.19 343 PHE A O 1
ATOM 2778 N N . ASP A 1 344 ? 15.953 -17.609 -22 1 95.38 344 ASP A N 1
ATOM 2779 C CA . ASP A 1 344 ? 16.406 -16.703 -23.047 1 95.38 344 ASP A CA 1
ATOM 2780 C C . ASP A 1 344 ? 15.992 -15.266 -22.75 1 95.38 344 ASP A C 1
ATOM 2782 O O . ASP A 1 344 ? 16.578 -14.32 -23.266 1 95.38 344 ASP A O 1
ATOM 2786 N N . GLY A 1 345 ? 14.984 -15.078 -21.891 1 97.44 345 GLY A N 1
ATOM 2787 C CA . GLY A 1 345 ? 14.461 -13.773 -21.516 1 97.44 345 GLY A CA 1
ATOM 2788 C C . GLY A 1 345 ? 13.523 -13.844 -20.328 1 97.44 345 GLY A C 1
ATOM 2789 O O . GLY A 1 345 ? 13.117 -14.93 -19.906 1 97.44 345 GLY A O 1
ATOM 2790 N N . VAL A 1 346 ? 13.25 -12.672 -19.766 1 98 346 VAL A N 1
ATOM 2791 C CA . VAL A 1 346 ? 12.352 -12.547 -18.625 1 98 346 VAL A CA 1
ATOM 2792 C C . VAL A 1 346 ? 11.242 -11.547 -18.938 1 98 346 VAL A C 1
ATOM 2794 O O . VAL A 1 346 ? 11.5 -10.469 -19.469 1 98 346 VAL A O 1
ATOM 2797 N N . ILE A 1 347 ? 10.062 -11.969 -18.734 1 98.31 347 ILE A N 1
ATOM 2798 C CA . ILE A 1 347 ? 8.93 -11.047 -18.75 1 98.31 347 ILE A CA 1
ATOM 2799 C C . ILE A 1 347 ? 8.57 -10.648 -17.328 1 98.31 347 ILE A C 1
ATOM 2801 O O . ILE A 1 347 ? 8.148 -11.492 -16.531 1 98.31 347 ILE A O 1
ATOM 2805 N N . PHE A 1 348 ? 8.766 -9.391 -17 1 97 348 PHE A N 1
ATOM 2806 C CA . PHE A 1 348 ? 8.359 -8.836 -15.719 1 97 348 PHE A CA 1
ATOM 2807 C C . PHE A 1 348 ? 6.98 -8.195 -15.812 1 97 348 PHE A C 1
ATOM 2809 O O . PHE A 1 348 ? 6.844 -7.062 -16.266 1 97 348 PHE A O 1
ATOM 2816 N N . HIS A 1 349 ? 6.059 -8.945 -15.328 1 97.31 349 HIS A N 1
ATOM 2817 C CA . HIS A 1 349 ? 4.648 -8.578 -15.445 1 97.31 349 HIS A CA 1
ATOM 2818 C C . HIS A 1 349 ? 4.215 -7.684 -14.289 1 97.31 349 HIS A C 1
ATOM 2820 O O . HIS A 1 349 ? 4.41 -8.031 -13.117 1 97.31 349 HIS A O 1
ATOM 2826 N N . VAL A 1 350 ? 3.633 -6.535 -14.617 1 96.38 350 VAL A N 1
ATOM 2827 C CA . VAL A 1 350 ? 3.105 -5.621 -13.617 1 96.38 350 VAL A CA 1
ATOM 2828 C C . VAL A 1 350 ? 1.643 -5.309 -13.914 1 96.38 350 VAL A C 1
ATOM 2830 O O . VAL A 1 350 ? 1.321 -4.789 -14.992 1 96.38 350 VAL A O 1
ATOM 2833 N N . LEU A 1 351 ? 0.79 -5.629 -12.93 1 96.56 351 LEU A N 1
ATOM 2834 C CA . LEU A 1 351 ? -0.591 -5.172 -13.031 1 96.56 351 LEU A CA 1
ATOM 2835 C C . LEU A 1 351 ? -0.72 -3.727 -12.562 1 96.56 351 LEU A C 1
ATOM 2837 O O . LEU A 1 351 ? -0.155 -3.352 -11.531 1 96.56 351 LEU A O 1
ATOM 2841 N N . LYS A 1 352 ? -1.467 -2.965 -13.383 1 95.56 352 LYS A N 1
ATOM 2842 C CA . LYS A 1 352 ? -1.729 -1.584 -12.984 1 95.56 352 LYS A CA 1
ATOM 2843 C C . LYS A 1 352 ? -2.303 -1.52 -11.57 1 95.56 352 LYS A C 1
ATOM 2845 O O . LYS A 1 352 ? -3.205 -2.285 -11.227 1 95.56 352 LYS A O 1
ATOM 2850 N N . GLY A 1 353 ? -1.725 -0.603 -10.812 1 93.81 353 GLY A N 1
ATOM 2851 C CA . GLY A 1 353 ? -2.186 -0.452 -9.445 1 93.81 353 GLY A CA 1
ATOM 2852 C C . GLY A 1 353 ? -1.35 -1.231 -8.445 1 93.81 353 GLY A C 1
ATOM 2853 O O . GLY A 1 353 ? -1.44 -1 -7.238 1 93.81 353 GLY A O 1
ATOM 2854 N N . GLN A 1 354 ? -0.577 -2.158 -8.914 1 94.5 354 GLN A N 1
ATOM 2855 C CA . GLN A 1 354 ? 0.276 -2.92 -8.008 1 94.5 354 GLN A CA 1
ATOM 2856 C C . GLN A 1 354 ? 1.698 -2.367 -7.992 1 94.5 354 GLN A C 1
ATOM 2858 O O . GLN A 1 354 ? 2.641 -3.049 -8.398 1 94.5 354 GLN A O 1
ATOM 2863 N N . ILE A 1 355 ? 1.818 -1.264 -7.355 1 91.56 355 ILE A N 1
ATOM 2864 C CA . ILE A 1 355 ? 3.045 -0.474 -7.395 1 91.56 355 ILE A CA 1
ATOM 2865 C C . ILE A 1 355 ? 4.156 -1.213 -6.656 1 91.56 355 ILE A C 1
ATOM 2867 O O . ILE A 1 355 ? 5.336 -1.062 -6.988 1 91.56 355 ILE A O 1
ATOM 2871 N N . GLU A 1 356 ? 3.85 -2.041 -5.684 1 90.44 356 GLU A N 1
ATOM 2872 C CA . GLU A 1 356 ? 4.844 -2.762 -4.895 1 90.44 356 GLU A CA 1
ATOM 2873 C C . GLU A 1 356 ? 5.648 -3.723 -5.766 1 90.44 356 GLU A C 1
ATOM 2875 O O . GLU A 1 356 ? 6.836 -3.941 -5.523 1 90.44 356 GLU A O 1
ATOM 2880 N N . TYR A 1 357 ? 4.992 -4.273 -6.75 1 91.25 357 TYR A N 1
ATOM 2881 C CA . TYR A 1 357 ? 5.719 -5.117 -7.691 1 91.25 357 TYR A CA 1
ATOM 2882 C C . TYR A 1 357 ? 6.633 -4.277 -8.578 1 91.25 357 TYR A C 1
ATOM 2884 O O . TYR A 1 357 ? 7.77 -4.668 -8.852 1 91.25 357 TYR A O 1
ATOM 2892 N N . ASP A 1 358 ? 6.09 -3.184 -8.938 1 91.62 358 ASP A N 1
ATOM 2893 C CA . ASP A 1 358 ? 6.84 -2.314 -9.836 1 91.62 358 ASP A CA 1
ATOM 2894 C C . ASP A 1 358 ? 8.117 -1.799 -9.172 1 91.62 358 ASP A C 1
ATOM 2896 O O . ASP A 1 358 ? 9.133 -1.594 -9.844 1 91.62 358 ASP A O 1
ATOM 2900 N N . PHE A 1 359 ? 8.125 -1.614 -7.879 1 91.12 359 PHE A N 1
ATOM 2901 C CA . PHE A 1 359 ? 9.273 -1.149 -7.117 1 91.12 359 PHE A CA 1
ATOM 2902 C C . PHE A 1 359 ? 10.414 -2.158 -7.195 1 91.12 359 PHE A C 1
ATOM 2904 O O . PHE A 1 359 ? 11.586 -1.8 -7.016 1 91.12 359 PHE A O 1
ATOM 2911 N N . GLU A 1 360 ? 10.117 -3.436 -7.543 1 87.5 360 GLU A N 1
ATOM 2912 C CA . GLU A 1 360 ? 11.133 -4.488 -7.547 1 87.5 360 GLU A CA 1
ATOM 2913 C C . GLU A 1 360 ? 11.883 -4.523 -8.875 1 87.5 360 GLU A C 1
ATOM 2915 O O . GLU A 1 360 ? 12.938 -5.156 -8.977 1 87.5 360 GLU A O 1
ATOM 2920 N N . LEU A 1 361 ? 11.406 -3.818 -9.852 1 89.12 361 LEU A N 1
ATOM 2921 C CA . LEU A 1 361 ? 11.891 -3.941 -11.227 1 89.12 361 LEU A CA 1
ATOM 2922 C C . LEU A 1 361 ? 13.383 -3.631 -11.305 1 89.12 361 LEU A C 1
ATOM 2924 O O . LEU A 1 361 ? 14.141 -4.383 -11.914 1 89.12 361 LEU A O 1
ATOM 2928 N N . ARG A 1 362 ? 13.828 -2.572 -10.688 1 85.88 362 ARG A N 1
ATOM 2929 C CA . 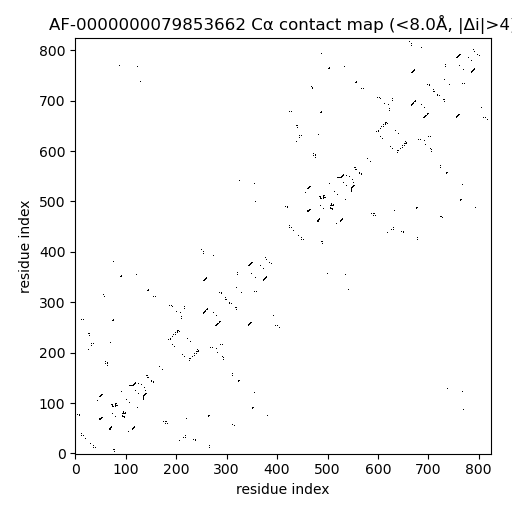ARG A 1 362 ? 15.219 -2.139 -10.82 1 85.88 362 ARG A CA 1
ATOM 2930 C C . ARG A 1 362 ? 16.172 -3.203 -10.297 1 85.88 362 ARG A C 1
ATOM 2932 O O . ARG A 1 362 ? 17.219 -3.453 -10.898 1 85.88 362 ARG A O 1
ATOM 2939 N N . LYS A 1 363 ? 15.852 -3.785 -9.219 1 85.56 363 LYS A N 1
ATOM 2940 C CA . LYS A 1 363 ? 16.688 -4.836 -8.656 1 85.56 363 LYS A CA 1
ATOM 2941 C C . LYS A 1 363 ? 16.734 -6.059 -9.57 1 85.56 363 LYS A C 1
ATOM 2943 O O . LYS A 1 363 ? 17.781 -6.684 -9.734 1 85.56 363 LYS A O 1
ATOM 2948 N N . PHE A 1 364 ? 15.617 -6.363 -10.133 1 89.62 364 PHE A N 1
ATOM 2949 C CA . PHE A 1 364 ? 15.562 -7.504 -11.039 1 89.62 364 PHE A CA 1
ATOM 2950 C C . PHE A 1 364 ? 16.328 -7.211 -12.32 1 89.62 364 PHE A C 1
ATOM 2952 O O . PHE A 1 364 ? 16.984 -8.094 -12.875 1 89.62 364 PHE A O 1
ATOM 2959 N N . GLU A 1 365 ? 16.156 -5.969 -12.758 1 92.88 365 GLU A N 1
ATOM 2960 C CA . GLU A 1 365 ? 16.922 -5.582 -13.938 1 92.88 365 GLU A CA 1
ATOM 2961 C C . GLU A 1 365 ? 18.422 -5.738 -13.703 1 92.88 365 GLU A C 1
ATOM 2963 O O . GLU A 1 365 ? 19.125 -6.305 -14.539 1 92.88 365 GLU A O 1
ATOM 2968 N N . ALA A 1 366 ? 18.891 -5.281 -12.57 1 90.44 366 ALA A N 1
ATOM 2969 C CA . ALA A 1 366 ? 20.297 -5.41 -12.234 1 90.44 366 ALA A CA 1
ATOM 2970 C C . ALA A 1 366 ? 20.703 -6.875 -12.109 1 90.44 366 ALA A C 1
ATOM 2972 O O . ALA A 1 366 ? 21.766 -7.277 -12.578 1 90.44 366 ALA A O 1
ATOM 2973 N N . PHE A 1 367 ? 19.875 -7.668 -11.508 1 93.38 367 PHE A N 1
ATOM 2974 C CA . PHE A 1 367 ? 20.125 -9.094 -11.281 1 93.38 367 PHE A CA 1
ATOM 2975 C C . PHE A 1 367 ? 20.25 -9.836 -12.609 1 93.38 367 PHE A C 1
ATOM 2977 O O . PHE A 1 367 ? 21.203 -10.578 -12.82 1 93.38 367 PHE A O 1
ATOM 2984 N N . PHE A 1 368 ? 19.391 -9.594 -13.539 1 95.62 368 PHE A N 1
ATOM 2985 C CA . PHE A 1 368 ? 19.359 -10.328 -14.797 1 95.62 368 PHE A CA 1
ATOM 2986 C C . PHE A 1 368 ? 20.438 -9.805 -15.75 1 95.62 368 PHE A C 1
ATOM 2988 O O . PHE A 1 368 ? 20.906 -10.539 -16.625 1 95.62 368 PHE A O 1
ATOM 2995 N N . GLU A 1 369 ? 20.766 -8.523 -15.578 1 95.75 369 GLU A N 1
ATOM 2996 C CA . GLU A 1 369 ? 21.906 -7.992 -16.328 1 95.75 369 GLU A CA 1
ATOM 2997 C C . GLU A 1 369 ? 23.188 -8.758 -16 1 95.75 369 GLU A C 1
ATOM 2999 O O . GLU A 1 369 ? 23.969 -9.07 -16.906 1 95.75 369 GLU A O 1
ATOM 3004 N N . GLN A 1 370 ? 23.344 -9.07 -14.766 1 95 370 GLN A N 1
ATOM 3005 C CA . GLN A 1 370 ? 24.5 -9.852 -14.336 1 95 370 GLN A CA 1
ATOM 3006 C C . GLN A 1 370 ? 24.484 -11.25 -14.945 1 95 370 GLN A C 1
ATOM 3008 O O . GLN A 1 370 ? 25.531 -11.82 -15.227 1 95 370 GLN A O 1
ATOM 3013 N N . LEU A 1 371 ? 23.344 -11.75 -15.203 1 94.5 371 LEU A N 1
ATOM 3014 C CA . LEU A 1 371 ? 23.188 -13.078 -15.789 1 94.5 371 LEU A CA 1
ATOM 3015 C C . LEU A 1 371 ? 23.172 -13 -17.312 1 94.5 371 LEU A C 1
ATOM 3017 O O . LEU A 1 371 ? 23.125 -14.031 -17.984 1 94.5 371 LEU A O 1
ATOM 3021 N N . GLN A 1 372 ? 23.172 -11.812 -17.812 1 94.94 372 GLN A N 1
ATOM 3022 C CA . GLN A 1 372 ? 23.125 -11.562 -19.25 1 94.94 372 GLN A CA 1
ATOM 3023 C C . GLN A 1 372 ? 21.844 -12.133 -19.859 1 94.94 372 GLN A C 1
ATOM 3025 O O . GLN A 1 372 ? 21.875 -12.758 -20.906 1 94.94 372 GLN A O 1
ATOM 3030 N N . ILE A 1 373 ? 20.781 -11.984 -19.172 1 96.69 373 ILE A N 1
ATOM 3031 C CA . ILE A 1 373 ? 19.453 -12.367 -19.625 1 96.69 373 ILE A CA 1
ATOM 3032 C C . ILE A 1 373 ? 18.578 -11.125 -19.797 1 96.69 373 ILE A C 1
ATOM 3034 O O . ILE A 1 373 ? 18.359 -10.383 -18.844 1 96.69 373 ILE A O 1
ATOM 3038 N N . PRO A 1 374 ? 18.094 -10.844 -20.969 1 97.38 374 PRO A N 1
ATOM 3039 C CA . PRO A 1 374 ? 17.266 -9.664 -21.188 1 97.38 374 PRO A CA 1
ATOM 3040 C C . PRO A 1 374 ? 15.945 -9.727 -20.406 1 97.38 374 PRO A C 1
ATOM 3042 O O . PRO A 1 374 ? 15.344 -10.797 -20.312 1 97.38 374 PRO A O 1
ATOM 3045 N N . ILE A 1 375 ? 15.539 -8.586 -19.891 1 97.62 375 ILE A N 1
ATOM 3046 C CA . ILE A 1 375 ? 14.297 -8.477 -19.125 1 97.62 375 ILE A CA 1
ATOM 3047 C C . ILE A 1 375 ? 13.391 -7.43 -19.766 1 97.62 375 ILE A C 1
ATOM 3049 O O . ILE A 1 375 ? 13.867 -6.383 -20.219 1 97.62 375 ILE A O 1
ATOM 3053 N N . PHE A 1 376 ? 12.094 -7.766 -19.875 1 97.88 376 PHE A N 1
ATOM 3054 C CA . PHE A 1 376 ? 11.078 -6.898 -20.453 1 97.88 376 PHE A CA 1
ATOM 3055 C C . PHE A 1 376 ? 9.977 -6.598 -19.453 1 97.88 376 PHE A C 1
ATOM 3057 O O . PHE A 1 376 ? 9.266 -7.5 -19.016 1 97.88 376 PHE A O 1
ATOM 3064 N N . ARG A 1 377 ? 9.836 -5.316 -19.078 1 97.12 377 ARG A N 1
ATOM 3065 C CA . ARG A 1 377 ? 8.742 -4.898 -18.203 1 97.12 377 ARG A CA 1
ATOM 3066 C C . ARG A 1 377 ? 7.449 -4.742 -19 1 97.12 377 ARG A C 1
ATOM 3068 O O . ARG A 1 377 ? 7.398 -3.998 -19.984 1 97.12 377 ARG A O 1
ATOM 3075 N N . LEU A 1 378 ? 6.457 -5.434 -18.578 1 97.12 378 LEU A N 1
ATOM 3076 C CA . LEU A 1 378 ? 5.129 -5.391 -19.172 1 97.12 378 LEU A CA 1
ATOM 3077 C C . LEU A 1 378 ? 4.086 -4.934 -18.172 1 97.12 378 LEU A C 1
ATOM 3079 O O . LEU A 1 378 ? 3.793 -5.652 -17.203 1 97.12 378 LEU A O 1
ATOM 3083 N N . GLU A 1 379 ? 3.555 -3.752 -18.344 1 96.62 379 GLU A N 1
ATOM 3084 C CA . GLU A 1 379 ? 2.475 -3.268 -17.5 1 96.62 379 GLU A CA 1
ATOM 3085 C C . GLU A 1 379 ? 1.126 -3.369 -18.203 1 96.62 379 GLU A C 1
ATOM 3087 O O . GLU A 1 379 ? 0.992 -2.963 -19.359 1 96.62 379 GLU A O 1
ATOM 3092 N N . THR A 1 380 ? 0.148 -3.908 -17.562 1 97.62 380 THR A N 1
ATOM 3093 C CA . THR A 1 380 ? -1.173 -4.066 -18.156 1 97.62 380 THR A CA 1
ATOM 3094 C C . THR A 1 380 ? -2.242 -4.199 -17.078 1 97.62 380 THR A C 1
ATOM 3096 O O . THR A 1 380 ? -1.968 -3.98 -15.898 1 97.62 380 THR A O 1
ATOM 3099 N N . ASP A 1 381 ? -3.467 -4.336 -17.516 1 96.5 381 ASP A N 1
ATOM 3100 C CA . ASP A 1 381 ? -4.621 -4.633 -16.672 1 96.5 381 ASP A CA 1
ATOM 3101 C C . ASP A 1 381 ? -5.375 -5.859 -17.188 1 96.5 381 ASP A C 1
ATOM 3103 O O . ASP A 1 381 ? -4.891 -6.57 -18.062 1 96.5 381 ASP A O 1
ATOM 3107 N N . TYR A 1 382 ? -6.57 -6.117 -16.547 1 97.81 382 TYR A N 1
ATOM 3108 C CA . TYR A 1 382 ? -7.328 -7.297 -16.953 1 97.81 382 TYR A CA 1
ATOM 3109 C C . TYR A 1 382 ? -7.992 -7.082 -18.297 1 97.81 382 TYR A C 1
ATOM 3111 O O . TYR A 1 382 ? -8.281 -8.047 -19.016 1 97.81 382 TYR A O 1
ATOM 3119 N N . ASN A 1 383 ? -8.242 -5.863 -18.609 1 96.94 383 ASN A N 1
ATOM 3120 C CA . ASN A 1 383 ? -8.961 -5.609 -19.859 1 96.94 383 ASN A CA 1
ATOM 3121 C C . ASN A 1 383 ? -8.062 -5.809 -21.078 1 96.94 383 ASN A C 1
ATOM 3123 O O . ASN A 1 383 ? -6.84 -5.883 -20.953 1 96.94 383 ASN A O 1
ATOM 3127 N N . TYR A 1 384 ? -8.633 -5.906 -22.266 1 96.94 384 TYR A N 1
ATOM 3128 C CA . TYR A 1 384 ? -7.887 -6.27 -23.469 1 96.94 384 TYR A CA 1
ATOM 3129 C C . TYR A 1 384 ? -7.66 -5.047 -24.344 1 96.94 384 TYR A C 1
ATOM 3131 O O . TYR A 1 384 ? -7.219 -5.18 -25.484 1 96.94 384 TYR A O 1
ATOM 3139 N N . GLN A 1 385 ? -7.852 -3.885 -23.828 1 96.56 385 GLN A N 1
ATOM 3140 C CA . GLN A 1 385 ? -7.766 -2.668 -24.641 1 96.56 385 GLN A CA 1
ATOM 3141 C C . GLN A 1 385 ? -6.332 -2.416 -25.094 1 96.56 385 GLN A C 1
ATOM 3143 O O . GLN A 1 385 ? -6.109 -1.84 -26.156 1 96.56 385 GLN A O 1
ATOM 3148 N N . ASP A 1 386 ? -5.406 -2.906 -24.344 1 97.5 386 ASP A N 1
ATOM 3149 C CA . ASP A 1 386 ? -4.008 -2.611 -24.656 1 97.5 386 ASP A CA 1
ATOM 3150 C C . ASP A 1 386 ? -3.334 -3.805 -25.328 1 97.5 386 ASP A C 1
ATOM 3152 O O . ASP A 1 386 ? -2.111 -3.828 -25.484 1 97.5 386 ASP A O 1
ATOM 3156 N N . ILE A 1 387 ? -4.082 -4.801 -25.75 1 97.75 387 ILE A N 1
ATOM 3157 C CA . ILE A 1 387 ? -3.516 -6.082 -26.172 1 97.75 387 ILE A CA 1
ATOM 3158 C C . ILE A 1 387 ? -2.688 -5.891 -27.438 1 97.75 387 ILE A C 1
ATOM 3160 O O . ILE A 1 387 ? -1.646 -6.531 -27.609 1 97.75 387 ILE A O 1
ATOM 3164 N N . GLU A 1 388 ? -3.127 -5.004 -28.375 1 97.94 388 GLU A N 1
ATOM 3165 C CA . GLU A 1 388 ? -2.393 -4.812 -29.625 1 97.94 388 GLU A CA 1
ATOM 3166 C C . GLU A 1 388 ? -1.074 -4.082 -29.375 1 97.94 388 GLU A C 1
ATOM 3168 O O . GLU A 1 388 ? -0.059 -4.402 -30 1 97.94 388 GLU A O 1
ATOM 3173 N N . GLN A 1 389 ? -1.104 -3.113 -28.484 1 97.81 389 GLN A N 1
ATOM 3174 C CA . GLN A 1 389 ? 0.132 -2.432 -28.109 1 97.81 389 GLN A CA 1
ATOM 3175 C C . GLN A 1 389 ? 1.118 -3.395 -27.453 1 97.81 389 GLN A C 1
ATOM 3177 O O . GLN A 1 389 ? 2.316 -3.355 -27.75 1 97.81 389 GLN A O 1
ATOM 3182 N N . LEU A 1 390 ? 0.646 -4.266 -26.625 1 98.06 390 LEU A N 1
ATOM 3183 C CA . LEU A 1 390 ? 1.477 -5.277 -25.969 1 98.06 390 LEU A CA 1
ATOM 3184 C C . LEU A 1 390 ? 2.062 -6.238 -27 1 98.06 390 LEU A C 1
ATOM 3186 O O . LEU A 1 390 ? 3.236 -6.605 -26.906 1 98.06 390 LEU A O 1
ATOM 3190 N N . ARG A 1 391 ? 1.251 -6.621 -27.969 1 98.12 391 ARG A N 1
ATOM 3191 C CA . ARG A 1 391 ? 1.683 -7.535 -29.031 1 98.12 391 ARG A CA 1
ATOM 3192 C C . ARG A 1 391 ? 2.883 -6.973 -29.781 1 98.12 391 ARG A C 1
ATOM 3194 O O . ARG A 1 391 ? 3.881 -7.668 -29.969 1 98.12 391 ARG A O 1
ATOM 3201 N N . ILE A 1 392 ? 2.789 -5.715 -30.156 1 98.38 392 ILE A N 1
ATOM 3202 C CA . ILE A 1 392 ? 3.84 -5.062 -30.922 1 98.38 392 ILE A CA 1
ATOM 3203 C C . ILE A 1 392 ? 5.137 -5.043 -30.125 1 98.38 392 ILE A C 1
ATOM 3205 O O . ILE A 1 392 ? 6.199 -5.398 -30.641 1 98.38 392 ILE A O 1
ATOM 3209 N N . ARG A 1 393 ? 5.07 -4.676 -28.875 1 98.12 393 ARG A N 1
ATOM 3210 C CA . ARG A 1 393 ? 6.254 -4.574 -28.031 1 98.12 393 ARG A CA 1
ATOM 3211 C C . ARG A 1 393 ? 6.855 -5.949 -27.75 1 98.12 393 ARG A C 1
ATOM 3213 O O . ARG A 1 393 ? 8.078 -6.102 -27.719 1 98.12 393 ARG A O 1
ATOM 3220 N N . LEU A 1 394 ? 6.008 -6.965 -27.562 1 98.31 394 LEU A N 1
ATOM 3221 C CA . LEU A 1 394 ? 6.473 -8.32 -27.281 1 98.31 394 LEU A CA 1
ATOM 3222 C C . LEU A 1 394 ? 7.09 -8.953 -28.531 1 98.31 394 LEU A C 1
ATOM 3224 O O . LEU A 1 394 ? 8.039 -9.734 -28.422 1 98.31 394 LEU A O 1
ATOM 3228 N N . GLU A 1 395 ? 6.559 -8.656 -29.719 1 98.12 395 GLU A N 1
ATOM 3229 C CA . GLU A 1 395 ? 7.156 -9.125 -30.969 1 98.12 395 GLU A CA 1
ATOM 3230 C C . GLU A 1 395 ? 8.578 -8.602 -31.125 1 98.12 395 GLU A C 1
ATOM 3232 O O . GLU A 1 395 ? 9.477 -9.344 -31.547 1 98.12 395 GLU A O 1
ATOM 3237 N N . ALA A 1 396 ? 8.734 -7.344 -30.812 1 98.06 396 ALA A N 1
ATOM 3238 C CA . ALA A 1 396 ? 10.07 -6.75 -30.875 1 98.06 396 ALA A CA 1
ATOM 3239 C C . ALA A 1 396 ? 11.023 -7.438 -29.906 1 98.06 396 ALA A C 1
ATOM 3241 O O . ALA A 1 396 ? 12.18 -7.711 -30.234 1 98.06 396 ALA A O 1
ATOM 3242 N N . PHE A 1 397 ? 10.633 -7.688 -28.703 1 98.19 397 PHE A N 1
ATOM 3243 C CA . PHE A 1 397 ? 11.43 -8.391 -27.719 1 98.19 397 PHE A CA 1
ATOM 3244 C C . PHE A 1 397 ? 11.773 -9.797 -28.188 1 98.19 397 PHE A C 1
ATOM 3246 O O . PHE A 1 397 ? 12.898 -10.258 -28.016 1 98.19 397 PHE A O 1
ATOM 3253 N N . ASN A 1 398 ? 10.734 -10.461 -28.719 1 97.31 398 ASN A N 1
ATOM 3254 C CA . ASN A 1 398 ? 10.922 -11.797 -29.266 1 97.31 398 ASN A CA 1
ATOM 3255 C C . ASN A 1 398 ? 11.992 -11.812 -30.344 1 97.31 398 ASN A C 1
ATOM 3257 O O . ASN A 1 398 ? 12.844 -12.711 -30.375 1 97.31 398 ASN A O 1
ATOM 3261 N N . GLU A 1 399 ? 11.969 -10.875 -31.234 1 96.25 399 GLU A N 1
ATOM 3262 C CA . GLU A 1 399 ? 12.961 -10.766 -32.312 1 96.25 399 GLU A CA 1
ATOM 3263 C C . GLU A 1 399 ? 14.359 -10.586 -31.734 1 96.25 399 GLU A C 1
ATOM 3265 O O . GLU A 1 399 ? 15.32 -11.203 -32.219 1 96.25 399 GLU A O 1
ATOM 3270 N N . MET A 1 400 ? 14.43 -9.781 -30.766 1 95.69 400 MET A N 1
ATOM 3271 C CA . MET A 1 400 ? 15.711 -9.508 -30.109 1 95.69 400 MET A CA 1
ATOM 3272 C C . MET A 1 400 ? 16.297 -10.781 -29.5 1 95.69 400 MET A C 1
ATOM 3274 O O . MET A 1 400 ? 17.469 -11.086 -29.703 1 95.69 400 MET A O 1
ATOM 3278 N N . ILE A 1 401 ? 15.477 -11.539 -28.797 1 95.06 401 ILE A N 1
ATOM 3279 C CA . ILE A 1 401 ? 15.93 -12.742 -28.109 1 95.06 401 ILE A CA 1
ATOM 3280 C C . ILE A 1 401 ? 16.266 -13.82 -29.141 1 95.06 401 ILE A C 1
ATOM 3282 O O . ILE A 1 401 ? 17.25 -14.547 -28.984 1 95.06 401 ILE A O 1
ATOM 3286 N N . THR A 1 402 ? 15.5 -13.922 -30.141 1 92.62 402 THR A N 1
ATOM 3287 C CA . THR A 1 402 ? 15.719 -14.922 -31.172 1 92.62 402 THR A CA 1
ATOM 3288 C C . THR A 1 402 ? 17.031 -14.664 -31.891 1 92.62 402 THR A C 1
ATOM 3290 O O . THR A 1 402 ? 17.766 -15.609 -32.219 1 92.62 402 THR A O 1
ATOM 3293 N N . GLN A 1 403 ? 17.328 -13.477 -32.156 1 90.88 403 GLN A N 1
ATOM 3294 C CA . GLN A 1 403 ? 18.609 -13.125 -32.781 1 90.88 403 GLN A CA 1
ATOM 3295 C C . GLN A 1 403 ? 19.781 -13.492 -31.891 1 90.88 403 GLN A C 1
ATOM 3297 O O . GLN A 1 403 ? 20.812 -13.977 -32.375 1 90.88 403 GLN A O 1
ATOM 3302 N N . LYS A 1 404 ? 19.594 -13.273 -30.688 1 88.75 404 LYS A N 1
ATOM 3303 C CA . LYS A 1 404 ? 20.641 -13.625 -29.734 1 88.75 404 LYS A CA 1
ATOM 3304 C C . LYS A 1 404 ? 20.875 -15.133 -29.703 1 88.75 404 LYS A C 1
ATOM 3306 O O . LYS A 1 404 ? 22.016 -15.594 -29.656 1 88.75 404 LYS A O 1
ATOM 3311 N N . ILE A 1 405 ? 19.797 -15.898 -29.734 1 86.75 405 ILE A N 1
ATOM 3312 C CA . ILE A 1 405 ? 19.875 -17.359 -29.719 1 86.75 405 ILE A CA 1
ATOM 3313 C C . ILE A 1 405 ? 20.609 -17.844 -30.969 1 86.75 405 ILE A C 1
ATOM 3315 O O . ILE A 1 405 ? 21.453 -18.734 -30.891 1 86.75 405 ILE A O 1
ATOM 3319 N N . MET A 1 406 ? 20.359 -17.219 -32 1 82.69 406 MET A N 1
ATOM 3320 C CA . MET A 1 406 ? 20.969 -17.609 -33.281 1 82.69 406 MET A CA 1
ATOM 3321 C C . MET A 1 406 ? 22.469 -17.328 -33.281 1 82.69 406 MET A C 1
ATOM 3323 O O . MET A 1 406 ? 23.266 -18.141 -33.75 1 82.69 406 MET A O 1
ATOM 3327 N N . VAL A 1 407 ? 22.797 -16.297 -32.75 1 80.19 407 VAL A N 1
ATOM 3328 C CA . VAL A 1 407 ? 24.203 -15.898 -32.719 1 80.19 407 VAL A CA 1
ATOM 3329 C C . VAL A 1 407 ? 24.984 -16.797 -31.766 1 80.19 407 VAL A C 1
ATOM 3331 O O . VAL A 1 407 ? 26.078 -17.25 -32.094 1 80.19 407 VAL A O 1
ATOM 3334 N N . GLU A 1 408 ? 24.422 -17.094 -30.656 1 76.19 408 GLU A N 1
ATOM 3335 C CA . GLU A 1 408 ? 25.078 -17.922 -29.656 1 76.19 408 GLU A CA 1
ATOM 3336 C C . GLU A 1 408 ? 25.141 -19.375 -30.109 1 76.19 408 GLU A C 1
ATOM 3338 O O . GLU A 1 408 ? 26.094 -20.094 -29.781 1 76.19 408 GLU A O 1
ATOM 3343 N N . GLY A 1 409 ? 24.031 -19.797 -30.672 1 64.75 409 GLY A N 1
ATOM 3344 C CA . GLY A 1 409 ? 24.016 -21.156 -31.203 1 64.75 409 GLY A CA 1
ATOM 3345 C C . GLY A 1 409 ? 25.016 -21.359 -32.312 1 64.75 409 GLY A C 1
ATOM 3346 O O . GLY A 1 409 ? 25.562 -22.469 -32.469 1 64.75 409 GLY A O 1
ATOM 3347 N N . ARG A 1 410 ? 25.359 -20.344 -33.031 1 57.38 410 ARG A N 1
ATOM 3348 C CA . ARG A 1 410 ? 26.359 -20.406 -34.125 1 57.38 410 ARG A CA 1
ATOM 3349 C C . ARG A 1 410 ? 27.781 -20.359 -33.562 1 57.38 410 ARG A C 1
ATOM 3351 O O . ARG A 1 410 ? 28.703 -20.938 -34.125 1 57.38 410 ARG A O 1
ATOM 3358 N N . SER A 1 411 ? 27.781 -19.625 -32.5 1 50.19 411 SER A N 1
ATOM 3359 C CA . SER A 1 411 ? 29.109 -19.484 -31.906 1 50.19 411 SER A CA 1
ATOM 3360 C C . SER A 1 411 ? 29.484 -20.719 -31.094 1 50.19 411 SER A C 1
ATOM 3362 O O . SER A 1 411 ? 30.656 -20.906 -30.734 1 50.19 411 SER A O 1
ATOM 3364 N N . ALA A 1 412 ? 28.578 -21.625 -30.859 1 48.75 412 ALA A N 1
ATOM 3365 C CA . ALA A 1 412 ? 28.891 -22.844 -30.109 1 48.75 412 ALA A CA 1
ATOM 3366 C C . ALA A 1 412 ? 29.312 -23.969 -31.062 1 48.75 412 ALA A C 1
ATOM 3368 O O . ALA A 1 412 ? 28.828 -24.047 -32.188 1 48.75 412 ALA A O 1
ATOM 3369 N N . MET B 1 1 ? 24.656 19.656 -13.609 1 46.5 1 MET B N 1
ATOM 3370 C CA . MET B 1 1 ? 23.406 18.953 -13.375 1 46.5 1 MET B CA 1
ATOM 3371 C C . MET B 1 1 ? 22.828 19.281 -12 1 46.5 1 MET B C 1
ATOM 3373 O O . MET B 1 1 ? 21.656 19.625 -11.875 1 46.5 1 MET B O 1
ATOM 3377 N N . LYS B 1 2 ? 23.828 19.281 -10.945 1 56.16 2 LYS B N 1
ATOM 3378 C CA . LYS B 1 2 ? 23.484 19.672 -9.586 1 56.16 2 LYS B CA 1
ATOM 3379 C C . LYS B 1 2 ? 23.156 21.172 -9.516 1 56.16 2 LYS B C 1
ATOM 3381 O O . LYS B 1 2 ? 22.234 21.578 -8.805 1 56.16 2 LYS B O 1
ATOM 3386 N N . GLY B 1 3 ? 23.75 21.859 -10.25 1 65.38 3 GLY B N 1
ATOM 3387 C CA . GLY B 1 3 ? 23.547 23.312 -10.25 1 65.38 3 GLY B CA 1
ATOM 3388 C C . GLY B 1 3 ? 22.156 23.719 -10.688 1 65.38 3 GLY B C 1
ATOM 3389 O O . GLY B 1 3 ? 21.516 24.547 -10.039 1 65.38 3 GLY B O 1
ATOM 3390 N N . ASN B 1 4 ? 21.562 23.031 -11.617 1 84.88 4 ASN B N 1
ATOM 3391 C CA . ASN B 1 4 ? 20.234 23.312 -12.148 1 84.88 4 ASN B CA 1
ATOM 3392 C C . ASN B 1 4 ? 19.141 22.891 -11.172 1 84.88 4 ASN B C 1
ATOM 3394 O O . ASN B 1 4 ? 18.172 23.625 -10.969 1 84.88 4 ASN B O 1
ATOM 3398 N N . PHE B 1 5 ? 19.375 21.922 -10.305 1 91.38 5 PHE B N 1
ATOM 3399 C CA . PHE B 1 5 ? 18.422 21.484 -9.289 1 91.38 5 PHE B CA 1
ATOM 3400 C C . PHE B 1 5 ? 18.281 22.531 -8.195 1 91.38 5 PHE B C 1
ATOM 3402 O O . PHE B 1 5 ? 17.156 22.922 -7.844 1 91.38 5 PHE B O 1
ATOM 3409 N N . LEU B 1 6 ? 19.453 22.953 -7.73 1 92 6 LEU B N 1
ATOM 3410 C CA . LEU B 1 6 ? 19.438 23.875 -6.602 1 92 6 LEU B CA 1
ATOM 3411 C C . LEU B 1 6 ? 18.734 25.188 -6.973 1 92 6 LEU B C 1
ATOM 3413 O O . LEU B 1 6 ? 17.984 25.734 -6.168 1 92 6 LEU B O 1
ATOM 3417 N N . ASP B 1 7 ? 18.969 25.578 -8.164 1 94.25 7 ASP B N 1
ATOM 3418 C CA . ASP B 1 7 ? 18.344 26.812 -8.625 1 94.25 7 ASP B CA 1
ATOM 3419 C C . ASP B 1 7 ? 16.828 26.672 -8.711 1 94.25 7 ASP B C 1
ATOM 3421 O O . ASP B 1 7 ? 16.078 27.531 -8.25 1 94.25 7 ASP B O 1
ATOM 3425 N N . LEU B 1 8 ? 16.406 25.578 -9.281 1 96.19 8 LEU B N 1
ATOM 3426 C CA . LEU B 1 8 ? 14.977 25.328 -9.445 1 96.19 8 LEU B CA 1
ATOM 3427 C C . LEU B 1 8 ? 14.305 25.094 -8.102 1 96.19 8 LEU B C 1
ATOM 3429 O O . LEU B 1 8 ? 13.18 25.547 -7.875 1 96.19 8 LEU B O 1
ATOM 3433 N N . TYR B 1 9 ? 14.977 24.391 -7.27 1 96.31 9 TYR B N 1
ATOM 3434 C CA . TYR B 1 9 ? 14.492 24.094 -5.926 1 96.31 9 TYR B CA 1
ATOM 3435 C C . TYR B 1 9 ? 14.32 25.375 -5.117 1 96.31 9 TYR B C 1
ATOM 3437 O O . TYR B 1 9 ? 13.266 25.609 -4.527 1 96.31 9 TYR B O 1
ATOM 3445 N N . ASP B 1 10 ? 15.312 26.219 -5.16 1 95.62 10 ASP B N 1
ATOM 3446 C CA . ASP B 1 10 ? 15.258 27.484 -4.457 1 95.62 10 ASP B CA 1
ATOM 3447 C C . ASP B 1 10 ? 14.148 28.375 -5.012 1 95.62 10 ASP B C 1
ATOM 3449 O O . ASP B 1 10 ? 13.469 29.078 -4.258 1 95.62 10 ASP B O 1
ATOM 3453 N N . LYS B 1 11 ? 14.031 28.344 -6.266 1 97.12 11 LYS B N 1
ATOM 3454 C CA . LYS B 1 11 ? 12.992 29.141 -6.91 1 97.12 11 LYS B CA 1
ATOM 3455 C C . LYS B 1 11 ? 11.602 28.688 -6.48 1 97.12 11 LYS B C 1
ATOM 3457 O O . LYS B 1 11 ? 10.727 29.516 -6.215 1 97.12 11 LYS B O 1
ATOM 3462 N N . GLU B 1 12 ? 11.352 27.391 -6.438 1 97.81 12 GLU B N 1
ATOM 3463 C CA . GLU B 1 12 ? 10.062 26.859 -6.016 1 97.81 12 GLU B CA 1
ATOM 3464 C C . GLU B 1 12 ? 9.688 27.344 -4.617 1 97.81 12 GLU B C 1
ATOM 3466 O O . GLU B 1 12 ? 8.57 27.797 -4.387 1 97.81 12 GLU B O 1
ATOM 3471 N N . TRP B 1 13 ? 10.633 27.25 -3.682 1 98 13 TRP B N 1
ATOM 3472 C CA . TRP B 1 13 ? 10.406 27.688 -2.311 1 98 13 TRP B CA 1
ATOM 3473 C C . TRP B 1 13 ? 10.164 29.188 -2.26 1 98 13 TRP B C 1
ATOM 3475 O O . TRP B 1 13 ? 9.227 29.656 -1.607 1 98 13 TRP B O 1
ATOM 3485 N N . SER B 1 14 ? 10.961 29.938 -3.012 1 97.75 14 SER B N 1
ATOM 3486 C CA . SER B 1 14 ? 10.844 31.391 -3.031 1 97.75 14 SER B CA 1
ATOM 3487 C C . SER B 1 14 ? 9.492 31.828 -3.592 1 97.75 14 SER B C 1
ATOM 3489 O O . SER B 1 14 ? 8.891 32.781 -3.092 1 97.75 14 SER B O 1
ATOM 3491 N N . ASP B 1 15 ? 9.078 31.172 -4.617 1 97.81 15 ASP B N 1
ATOM 3492 C CA . ASP B 1 15 ? 7.789 31.516 -5.223 1 97.81 15 ASP B CA 1
ATOM 3493 C C . ASP B 1 15 ? 6.648 31.344 -4.223 1 97.81 15 ASP B C 1
ATOM 3495 O O . ASP B 1 15 ? 5.773 32.188 -4.113 1 97.81 15 ASP B O 1
ATOM 3499 N N . SER B 1 16 ? 6.652 30.234 -3.525 1 98.19 16 SER B N 1
ATOM 3500 C CA . SER B 1 16 ? 5.605 29.984 -2.543 1 98.19 16 SER B CA 1
ATOM 3501 C C . SER B 1 16 ? 5.691 30.953 -1.373 1 98.19 16 SER B C 1
ATOM 3503 O O . SER B 1 16 ? 4.668 31.438 -0.878 1 98.19 16 SER B O 1
ATOM 3505 N N . ILE B 1 17 ? 6.902 31.25 -0.94 1 97.94 17 ILE B N 1
ATOM 3506 C CA . ILE B 1 17 ? 7.117 32.219 0.136 1 97.94 17 ILE B CA 1
ATOM 3507 C C . ILE B 1 17 ? 6.613 33.594 -0.292 1 97.94 17 ILE B C 1
ATOM 3509 O O . ILE B 1 17 ? 5.949 34.281 0.482 1 97.94 17 ILE B O 1
ATOM 3513 N N . ASN B 1 18 ? 6.906 33.969 -1.535 1 97.19 18 ASN B N 1
ATOM 3514 C CA . ASN B 1 18 ? 6.465 35.25 -2.061 1 97.19 18 ASN B CA 1
ATOM 3515 C C . ASN B 1 18 ? 4.941 35.344 -2.1 1 97.19 18 ASN B C 1
ATOM 3517 O O . ASN B 1 18 ? 4.375 36.406 -1.835 1 97.19 18 ASN B O 1
ATOM 3521 N N . MET B 1 19 ? 4.336 34.25 -2.439 1 96.5 19 MET B N 1
ATOM 3522 C CA . MET B 1 19 ? 2.875 34.219 -2.443 1 96.5 19 MET B CA 1
ATOM 3523 C C . MET B 1 19 ? 2.324 34.469 -1.041 1 96.5 19 MET B C 1
ATOM 3525 O O . MET B 1 19 ? 1.361 35.219 -0.867 1 96.5 19 MET B O 1
ATOM 3529 N N . ILE B 1 20 ? 2.936 33.875 -0.019 1 97 20 ILE B N 1
ATOM 3530 C CA . ILE B 1 20 ? 2.529 34.062 1.37 1 97 20 ILE B CA 1
ATOM 3531 C C . ILE B 1 20 ? 2.77 35.5 1.795 1 97 20 ILE B C 1
ATOM 3533 O O . ILE B 1 20 ? 1.908 36.125 2.42 1 97 20 ILE B O 1
ATOM 3537 N N . ASN B 1 21 ? 3.906 36.031 1.412 1 94.88 21 ASN B N 1
ATOM 3538 C CA . ASN B 1 21 ? 4.277 37.375 1.793 1 94.88 21 ASN B CA 1
ATOM 3539 C C . ASN B 1 21 ? 3.328 38.406 1.185 1 94.88 21 ASN B C 1
ATOM 3541 O O . ASN B 1 21 ? 3.02 39.438 1.812 1 94.88 21 ASN B O 1
ATOM 3545 N N . LYS B 1 22 ? 2.947 38.188 0.013 1 91.44 22 LYS B N 1
ATOM 3546 C CA . LYS B 1 22 ? 2.012 39.094 -0.649 1 91.44 22 LYS B CA 1
ATOM 3547 C C . LYS B 1 22 ? 0.684 39.156 0.101 1 91.44 22 LYS B C 1
ATOM 3549 O O . LYS B 1 22 ? 0.033 40.219 0.136 1 91.44 22 LYS B O 1
ATOM 3554 N N . LYS B 1 23 ? 0.354 38.125 0.716 1 85.88 23 LYS B N 1
ATOM 3555 C CA . LYS B 1 23 ? -0.929 38.031 1.406 1 85.88 23 LYS B CA 1
ATOM 3556 C C . LYS B 1 23 ? -0.821 38.531 2.844 1 85.88 23 LYS B C 1
ATOM 3558 O O . LYS B 1 23 ? -1.82 38.938 3.439 1 85.88 23 LYS B O 1
ATOM 3563 N N . SER B 1 24 ? 0.392 38.438 3.43 1 79.56 24 SER B N 1
ATOM 3564 C CA . SER B 1 24 ? 0.588 38.688 4.852 1 79.56 24 SER B CA 1
ATOM 3565 C C . SER B 1 24 ? 1.137 40.094 5.078 1 79.56 24 SER B C 1
ATOM 3567 O O . SER B 1 24 ? 1.793 40.375 6.086 1 79.56 24 SER B O 1
ATOM 3569 N N . LYS B 1 25 ? 0.94 41 4.344 1 76.5 25 LYS B N 1
ATOM 3570 C CA . LYS B 1 25 ? 1.572 42.312 4.418 1 76.5 25 LYS B CA 1
ATOM 3571 C C . LYS B 1 25 ? 1.216 43.031 5.723 1 76.5 25 LYS B C 1
ATOM 3573 O O . LYS B 1 25 ? 1.995 43.844 6.227 1 76.5 25 LYS B O 1
ATOM 3578 N N . THR B 1 26 ? 0.287 42.562 6.402 1 83.38 26 THR B N 1
ATOM 3579 C CA . THR B 1 26 ? -0.208 43.281 7.57 1 83.38 26 THR B CA 1
ATOM 3580 C C . THR B 1 26 ? 0.36 42.688 8.852 1 83.38 26 THR B C 1
ATOM 3582 O O . THR B 1 26 ? 0.536 43.406 9.852 1 83.38 26 THR B O 1
ATOM 3585 N N . LEU B 1 27 ? 0.653 41.469 8.898 1 93.94 27 LEU B N 1
ATOM 3586 C CA . LEU B 1 27 ? 1.125 40.781 10.102 1 93.94 27 LEU B CA 1
ATOM 3587 C C . LEU B 1 27 ? 2.646 40.656 10.102 1 93.94 27 LEU B C 1
ATOM 3589 O O . LEU B 1 27 ? 3.213 39.812 9.414 1 93.94 27 LEU B O 1
ATOM 3593 N N . LYS B 1 28 ? 3.342 41.406 10.961 1 95 28 LYS B N 1
ATOM 3594 C CA . LYS B 1 28 ? 4.797 41.469 11.023 1 95 28 LYS B CA 1
ATOM 3595 C C . LYS B 1 28 ? 5.398 40.156 11.469 1 95 28 LYS B C 1
ATOM 3597 O O . LYS B 1 28 ? 6.465 39.75 10.992 1 95 28 LYS B O 1
ATOM 3602 N N . GLU B 1 29 ? 4.734 39.438 12.344 1 96.88 29 GLU B N 1
ATOM 3603 C CA . GLU B 1 29 ? 5.246 38.188 12.922 1 96.88 29 GLU B CA 1
ATOM 3604 C C . GLU B 1 29 ? 5.359 37.094 11.867 1 96.88 29 GLU B C 1
ATOM 3606 O O . GLU B 1 29 ? 6.105 36.125 12.039 1 96.88 29 GLU B O 1
ATOM 3611 N N . MET B 1 30 ? 4.637 37.219 10.734 1 97.31 30 MET B N 1
ATOM 3612 C CA . MET B 1 30 ? 4.691 36.219 9.664 1 97.31 30 MET B CA 1
ATOM 3613 C C . MET B 1 30 ? 6.086 36.156 9.047 1 97.31 30 MET B C 1
ATOM 3615 O O . MET B 1 30 ? 6.473 35.156 8.477 1 97.31 30 MET B O 1
ATOM 3619 N N . ALA B 1 31 ? 6.867 37.25 9.227 1 96.94 31 ALA B N 1
ATOM 3620 C CA . ALA B 1 31 ? 8.219 37.312 8.68 1 96.94 31 ALA B CA 1
ATOM 3621 C C . ALA B 1 31 ? 9.109 36.219 9.281 1 96.94 31 ALA B C 1
ATOM 3623 O O . ALA B 1 31 ? 9.992 35.688 8.602 1 96.94 31 ALA B O 1
ATOM 3624 N N . TYR B 1 32 ? 8.914 35.938 10.516 1 97.75 32 TYR B N 1
ATOM 3625 C CA . TYR B 1 32 ? 9.672 34.875 11.156 1 97.75 32 TYR B CA 1
ATOM 3626 C C . TYR B 1 32 ? 9.453 33.562 10.438 1 97.75 32 TYR B C 1
ATOM 3628 O O . TYR B 1 32 ? 10.414 32.844 10.141 1 97.75 32 TYR B O 1
ATOM 3636 N N . PHE B 1 33 ? 8.227 33.219 10.148 1 98.38 33 PHE B N 1
ATOM 3637 C CA . PHE B 1 33 ? 7.879 31.906 9.594 1 98.38 33 PHE B CA 1
ATOM 3638 C C . PHE B 1 33 ? 8.328 31.812 8.141 1 98.38 33 PHE B C 1
ATOM 3640 O O . PHE B 1 33 ? 8.781 30.75 7.699 1 98.38 33 PHE B O 1
ATOM 3647 N N . THR B 1 34 ? 8.18 32.875 7.355 1 97.56 34 THR B N 1
ATOM 3648 C CA . THR B 1 34 ? 8.633 32.844 5.969 1 97.56 34 THR B CA 1
ATOM 3649 C C . THR B 1 34 ? 10.156 32.781 5.902 1 97.56 34 THR B C 1
ATOM 3651 O O . THR B 1 34 ? 10.719 32.125 5.023 1 97.56 34 THR B O 1
ATOM 3654 N N . LYS B 1 35 ? 10.836 33.5 6.832 1 97.19 35 LYS B N 1
ATOM 3655 C CA . LYS B 1 35 ? 12.289 33.406 6.918 1 97.19 35 LYS B CA 1
ATOM 3656 C C . LYS B 1 35 ? 12.727 31.969 7.277 1 97.19 35 LYS B C 1
ATOM 3658 O O . LYS B 1 35 ? 13.68 31.453 6.707 1 97.19 35 LYS B O 1
ATOM 3663 N N . LEU B 1 36 ? 12.031 31.453 8.219 1 97.31 36 LEU B N 1
ATOM 3664 C CA . LEU B 1 36 ? 12.305 30.078 8.625 1 97.31 36 LEU B CA 1
ATOM 3665 C C . LEU B 1 36 ? 12.156 29.125 7.438 1 97.31 36 LEU B C 1
ATOM 3667 O O . LEU B 1 36 ? 12.938 28.188 7.293 1 97.31 36 LEU B O 1
ATOM 3671 N N . ALA B 1 37 ? 11.125 29.297 6.59 1 97.88 37 ALA B N 1
ATOM 3672 C CA . ALA B 1 37 ? 10.914 28.484 5.395 1 97.88 37 ALA B CA 1
ATOM 3673 C C . ALA B 1 37 ? 12.102 28.578 4.445 1 97.88 37 ALA B C 1
ATOM 3675 O O . ALA B 1 37 ? 12.578 27.562 3.928 1 97.88 37 ALA B O 1
ATOM 3676 N N . GLN B 1 38 ? 12.586 29.75 4.297 1 96.06 38 GLN B N 1
ATOM 3677 C CA . GLN B 1 38 ? 13.727 29.984 3.418 1 96.06 38 GLN B CA 1
ATOM 3678 C C . GLN B 1 38 ? 14.977 29.281 3.945 1 96.06 38 GLN B C 1
ATOM 3680 O O . GLN B 1 38 ? 15.695 28.641 3.189 1 96.06 38 GLN B O 1
ATOM 3685 N N . GLU B 1 39 ? 15.219 29.469 5.184 1 95.44 39 GLU B N 1
ATOM 3686 C CA . GLU B 1 39 ? 16.391 28.859 5.812 1 95.44 39 GLU B CA 1
ATOM 3687 C C . GLU B 1 39 ? 16.297 27.344 5.781 1 95.44 39 GLU B C 1
ATOM 3689 O O . GLU B 1 39 ? 17.312 26.656 5.566 1 95.44 39 GLU B O 1
ATOM 3694 N N . HIS B 1 40 ? 15.125 26.844 5.98 1 94.5 40 HIS B N 1
ATOM 3695 C CA . HIS B 1 40 ? 14.922 25.391 5.984 1 94.5 40 HIS B CA 1
ATOM 3696 C C . HIS B 1 40 ? 15.203 24.797 4.609 1 94.5 40 HIS B C 1
ATOM 3698 O O . HIS B 1 40 ? 15.82 23.734 4.504 1 94.5 40 HIS B O 1
ATOM 3704 N N . ALA B 1 41 ? 14.727 25.453 3.557 1 93.12 41 ALA B N 1
ATOM 3705 C CA . ALA B 1 41 ? 14.914 24.969 2.191 1 93.12 41 ALA B CA 1
ATOM 3706 C C . ALA B 1 41 ? 16.391 24.703 1.904 1 93.12 41 ALA B C 1
ATOM 3708 O O . ALA B 1 41 ? 16.75 23.656 1.355 1 93.12 41 ALA B O 1
ATOM 3709 N N . GLN B 1 42 ? 17.203 25.562 2.375 1 87.94 42 GLN B N 1
ATOM 3710 C CA . GLN B 1 42 ? 18.641 25.453 2.133 1 87.94 42 GLN B CA 1
ATOM 3711 C C . GLN B 1 42 ? 19.281 24.453 3.096 1 87.94 42 GLN B C 1
ATOM 3713 O O . GLN B 1 42 ? 20.109 23.625 2.688 1 87.94 42 GLN B O 1
ATOM 3718 N N . ALA B 1 43 ? 18.922 24.516 4.27 1 88 43 ALA B N 1
ATOM 3719 C CA . ALA B 1 43 ? 19.516 23.688 5.309 1 88 43 ALA B CA 1
ATOM 3720 C C . ALA B 1 43 ? 19.219 22.203 5.07 1 88 43 ALA B C 1
ATOM 3722 O O . ALA B 1 43 ? 20.047 21.344 5.375 1 88 43 ALA B O 1
ATOM 3723 N N . LEU B 1 44 ? 18.062 21.938 4.57 1 88.5 44 LEU B N 1
ATOM 3724 C CA . LEU B 1 44 ? 17.641 20.562 4.344 1 88.5 44 LEU B CA 1
ATOM 3725 C C . LEU B 1 44 ? 18.578 19.844 3.393 1 88.5 44 LEU B C 1
ATOM 3727 O O . LEU B 1 44 ? 18.812 18.641 3.527 1 88.5 44 LEU B O 1
ATOM 3731 N N . LEU B 1 45 ? 19.156 20.516 2.512 1 86.38 45 LEU B N 1
ATOM 3732 C CA . LEU B 1 45 ? 20.047 19.922 1.518 1 86.38 45 LEU B CA 1
ATOM 3733 C C . LEU B 1 45 ? 21.484 19.891 2.016 1 86.38 45 LEU B C 1
ATOM 3735 O O . LEU B 1 45 ? 22.266 19.047 1.595 1 86.38 45 LEU B O 1
ATOM 3739 N N . GLU B 1 46 ? 21.797 20.719 2.967 1 82 46 GLU B N 1
ATOM 3740 C CA . GLU B 1 46 ? 23.203 20.891 3.344 1 82 46 GLU B CA 1
ATOM 3741 C C . GLU B 1 46 ? 23.5 20.219 4.676 1 82 46 GLU B C 1
ATOM 3743 O O . GLU B 1 46 ? 24.609 19.734 4.895 1 82 46 GLU B O 1
ATOM 3748 N N . LYS B 1 47 ? 22.547 20.172 5.516 1 78.12 47 LYS B N 1
ATOM 3749 C CA . LYS B 1 47 ? 22.781 19.641 6.855 1 78.12 47 LYS B CA 1
ATOM 3750 C C . LYS B 1 47 ? 22.984 18.125 6.816 1 78.12 47 LYS B C 1
ATOM 3752 O O . LYS B 1 47 ? 22.422 17.438 5.957 1 78.12 47 LYS B O 1
ATOM 3757 N N . GLU B 1 48 ? 23.828 17.734 7.789 1 80.75 48 GLU B N 1
ATOM 3758 C CA . GLU B 1 48 ? 24.094 16.312 7.984 1 80.75 48 GLU B CA 1
ATOM 3759 C C . GLU B 1 48 ? 23.703 15.859 9.391 1 80.75 48 GLU B C 1
ATOM 3761 O O . GLU B 1 48 ? 24.562 15.57 10.219 1 80.75 48 GLU B O 1
ATOM 3766 N N . PRO B 1 49 ? 22.375 15.781 9.492 1 83.44 49 PRO B N 1
ATOM 3767 C CA . PRO B 1 49 ? 21.922 15.406 10.836 1 83.44 49 PRO B CA 1
ATOM 3768 C C . PRO B 1 49 ? 22.234 13.953 11.18 1 83.44 49 PRO B C 1
ATOM 3770 O O . PRO B 1 49 ? 22.375 13.117 10.281 1 83.44 49 PRO B O 1
ATOM 3773 N N . LYS B 1 50 ? 22.328 13.727 12.43 1 87.56 50 LYS B N 1
ATOM 3774 C CA . LYS B 1 50 ? 22.609 12.367 12.867 1 87.56 50 LYS B CA 1
ATOM 3775 C C . LYS B 1 50 ? 21.391 11.469 12.719 1 87.56 50 LYS B C 1
ATOM 3777 O O . LYS B 1 50 ? 21.516 10.258 12.562 1 87.56 50 LYS B O 1
ATOM 3782 N N . VAL B 1 51 ? 20.203 12.117 12.859 1 91.88 51 VAL B N 1
ATOM 3783 C CA . VAL B 1 51 ? 18.953 11.367 12.734 1 91.88 51 VAL B CA 1
ATOM 3784 C C . VAL B 1 51 ? 18.031 12.055 11.727 1 91.88 51 VAL B C 1
ATOM 3786 O O . VAL B 1 51 ? 17.781 13.258 11.828 1 91.88 51 VAL B O 1
ATOM 3789 N N . ILE B 1 52 ? 17.594 11.305 10.758 1 93.06 52 ILE B N 1
ATOM 3790 C CA . ILE B 1 52 ? 16.594 11.758 9.789 1 93.06 52 ILE B CA 1
ATOM 3791 C C . ILE B 1 52 ? 15.32 10.938 9.93 1 93.06 52 ILE B C 1
ATOM 3793 O O . ILE B 1 52 ? 15.367 9.711 10.055 1 93.06 52 ILE B O 1
ATOM 3797 N N . ILE B 1 53 ? 14.234 11.586 9.984 1 95.06 53 ILE B N 1
ATOM 3798 C CA . ILE B 1 53 ? 12.969 10.859 10.031 1 95.06 53 ILE B CA 1
ATOM 3799 C C . ILE B 1 53 ? 12.117 11.219 8.82 1 95.06 53 ILE B C 1
ATOM 3801 O O . ILE B 1 53 ? 11.961 12.398 8.492 1 95.06 53 ILE B O 1
ATOM 3805 N N . LEU B 1 54 ? 11.555 10.211 8.086 1 95.06 54 LEU B N 1
ATOM 3806 C CA . LEU B 1 54 ? 10.797 10.398 6.855 1 95.06 54 LEU B CA 1
ATOM 3807 C C . LEU B 1 54 ? 9.297 10.352 7.125 1 95.06 54 LEU B C 1
ATOM 3809 O O . LEU B 1 54 ? 8.562 9.656 6.426 1 95.06 54 LEU B O 1
ATOM 3813 N N . GLY B 1 55 ? 8.805 11.094 8.055 1 91.31 55 GLY B N 1
ATOM 3814 C CA . GLY B 1 55 ? 7.395 11.125 8.414 1 91.31 55 GLY B CA 1
ATOM 3815 C C . GLY B 1 55 ? 7.156 11.586 9.844 1 91.31 55 GLY B C 1
ATOM 3816 O O . GLY B 1 55 ? 8.07 12.102 10.492 1 91.31 55 GLY B O 1
ATOM 3817 N N . LEU B 1 56 ? 5.887 11.367 10.25 1 92.12 56 LEU B N 1
ATOM 3818 C CA . LEU B 1 56 ? 5.52 12.008 11.508 1 92.12 56 LEU B CA 1
ATOM 3819 C C . LEU B 1 56 ? 5.055 10.984 12.523 1 92.12 56 LEU B C 1
ATOM 3821 O O . LEU B 1 56 ? 4.684 11.336 13.648 1 92.12 56 LEU B O 1
ATOM 3825 N N . ASP B 1 57 ? 5.137 9.703 12.164 1 90.75 57 ASP B N 1
ATOM 3826 C CA . ASP B 1 57 ? 4.5 8.672 12.977 1 90.75 57 ASP B CA 1
ATOM 3827 C C . ASP B 1 57 ? 5.5 8.039 13.938 1 90.75 57 ASP B C 1
ATOM 3829 O O . ASP B 1 57 ? 5.684 6.816 13.938 1 90.75 57 ASP B O 1
ATOM 3833 N N . PHE B 1 58 ? 6.137 8.789 14.734 1 93.88 58 PHE B N 1
ATOM 3834 C CA . PHE B 1 58 ? 7.023 8.406 15.828 1 93.88 58 PHE B CA 1
ATOM 3835 C C . PHE B 1 58 ? 7.039 9.484 16.906 1 93.88 58 PHE B C 1
ATOM 3837 O O . PHE B 1 58 ? 7.004 10.68 16.594 1 93.88 58 PHE B O 1
ATOM 3844 N N . PRO B 1 59 ? 7.09 9.125 18.203 1 93.81 59 PRO B N 1
ATOM 3845 C CA . PRO B 1 59 ? 7.055 10.141 19.266 1 93.81 59 PRO B CA 1
ATOM 3846 C C . PRO B 1 59 ? 8.219 11.125 19.172 1 93.81 59 PRO B C 1
ATOM 3848 O O . PRO B 1 59 ? 9.359 10.766 19.469 1 93.81 59 PRO B O 1
ATOM 3851 N N . GLU B 1 60 ? 7.883 12.328 18.906 1 93.88 60 GLU B N 1
ATOM 3852 C CA . GLU B 1 60 ? 8.898 13.359 18.719 1 93.88 60 GLU B CA 1
ATOM 3853 C C . GLU B 1 60 ? 9.648 13.633 20.031 1 93.88 60 GLU B C 1
ATOM 3855 O O . GLU B 1 60 ? 10.82 14.016 20 1 93.88 60 GLU B O 1
ATOM 3860 N N . GLU B 1 61 ? 8.992 13.422 21.141 1 94.56 61 GLU B N 1
ATOM 3861 C CA . GLU B 1 61 ? 9.602 13.672 22.438 1 94.56 61 GLU B CA 1
ATOM 3862 C C . GLU B 1 61 ? 10.883 12.859 22.625 1 94.56 61 GLU B C 1
ATOM 3864 O O . GLU B 1 61 ? 11.844 13.336 23.234 1 94.56 61 GLU B O 1
ATOM 3869 N N . ILE B 1 62 ? 10.836 11.672 22.062 1 94.94 62 ILE B N 1
ATOM 3870 C CA . ILE B 1 62 ? 11.992 10.789 22.141 1 94.94 62 ILE B CA 1
ATOM 3871 C C . ILE B 1 62 ? 13.156 11.367 21.344 1 94.94 62 ILE B C 1
ATOM 3873 O O . ILE B 1 62 ? 14.289 11.406 21.828 1 94.94 62 ILE B O 1
ATOM 3877 N N . LEU B 1 63 ? 12.883 11.852 20.203 1 94.5 63 LEU B N 1
ATOM 3878 C CA . LEU B 1 63 ? 13.906 12.43 19.344 1 94.5 63 LEU B CA 1
ATOM 3879 C C . LEU B 1 63 ? 14.5 13.688 19.969 1 94.5 63 LEU B C 1
ATOM 3881 O O . LEU B 1 63 ? 15.719 13.867 19.969 1 94.5 63 LEU B O 1
ATOM 3885 N N . LEU B 1 64 ? 13.633 14.516 20.5 1 94.5 64 LEU B N 1
ATOM 3886 C CA . LEU B 1 64 ? 14.094 15.75 21.125 1 94.5 64 LEU B CA 1
ATOM 3887 C C . LEU B 1 64 ? 14.938 15.461 22.359 1 94.5 64 LEU B C 1
ATOM 3889 O O . LEU B 1 64 ? 15.891 16.188 22.656 1 94.5 64 LEU B O 1
ATOM 3893 N N . ALA B 1 65 ? 14.57 14.43 23.078 1 94.62 65 ALA B N 1
ATOM 3894 C CA . ALA B 1 65 ? 15.25 14.078 24.328 1 94.62 65 ALA B CA 1
ATOM 3895 C C . ALA B 1 65 ? 16.656 13.555 24.062 1 94.62 65 ALA B C 1
ATOM 3897 O O . ALA B 1 65 ? 17.5 13.508 24.969 1 94.62 65 ALA B O 1
ATOM 3898 N N . LEU B 1 66 ? 16.906 13.141 22.891 1 91.38 66 LEU B N 1
ATOM 3899 C CA . LEU B 1 66 ? 18.234 12.641 22.516 1 91.38 66 LEU B CA 1
ATOM 3900 C C . LEU B 1 66 ? 19.203 13.797 22.328 1 91.38 66 LEU B C 1
ATOM 3902 O O . LEU B 1 66 ? 20.422 13.578 22.297 1 91.38 66 LEU B O 1
ATOM 3906 N N . GLU B 1 67 ? 18.781 15 22.281 1 74.25 67 GLU B N 1
ATOM 3907 C CA . GLU B 1 67 ? 19.547 16.234 22.25 1 74.25 67 GLU B CA 1
ATOM 3908 C C . GLU B 1 67 ? 20.469 16.281 21.031 1 74.25 67 GLU B C 1
ATOM 3910 O O . GLU B 1 67 ? 21.609 16.75 21.125 1 74.25 67 GLU B O 1
ATOM 3915 N N . LYS B 1 68 ? 20.203 15.484 20.141 1 70.81 68 LYS B N 1
ATOM 3916 C CA . LYS B 1 68 ? 20.891 15.562 18.844 1 70.81 68 LYS B CA 1
ATOM 3917 C C . LYS B 1 68 ? 19.938 16.031 17.75 1 70.81 68 LYS B C 1
ATOM 3919 O O . LYS B 1 68 ? 18.719 15.938 17.891 1 70.81 68 LYS B O 1
ATOM 3924 N N . GLU B 1 69 ? 20.656 16.578 16.891 1 80.25 69 GLU B N 1
ATOM 3925 C CA . GLU B 1 69 ? 19.891 17.188 15.805 1 80.25 69 GLU B CA 1
ATOM 3926 C C . GLU B 1 69 ? 19.188 16.125 14.961 1 80.25 69 GLU B C 1
ATOM 3928 O O . GLU B 1 69 ? 19.812 15.148 14.547 1 80.25 69 GLU B O 1
ATOM 3933 N N . HIS B 1 70 ? 17.953 16.172 14.977 1 88.88 70 HIS B N 1
ATOM 3934 C CA . HIS B 1 70 ? 17.141 15.391 14.047 1 88.88 70 HIS B CA 1
ATOM 3935 C C . HIS B 1 70 ? 16.453 16.281 13.031 1 88.88 70 HIS B C 1
ATOM 3937 O O . HIS B 1 70 ? 16.234 17.469 13.289 1 88.88 70 HIS B O 1
ATOM 3943 N N . VAL B 1 71 ? 16.266 15.75 11.844 1 91.62 71 VAL B N 1
ATOM 3944 C CA . VAL B 1 71 ? 15.602 16.5 10.789 1 91.62 71 VAL B CA 1
ATOM 3945 C C . VAL B 1 71 ? 14.445 15.695 10.211 1 91.62 71 VAL B C 1
ATOM 3947 O O . VAL B 1 71 ? 14.555 14.477 10.039 1 91.62 71 VAL B O 1
ATOM 3950 N N . TYR B 1 72 ? 13.328 16.375 10.031 1 94.44 72 TYR B N 1
ATOM 3951 C CA . TYR B 1 72 ? 12.188 15.789 9.336 1 94.44 72 TYR B CA 1
ATOM 3952 C C . TYR B 1 72 ? 12.297 16 7.832 1 94.44 72 TYR B C 1
ATOM 3954 O O . TYR B 1 72 ? 12.531 17.125 7.371 1 94.44 72 TYR B O 1
ATOM 3962 N N . VAL B 1 73 ? 12.211 14.93 7.105 1 94.25 73 VAL B N 1
ATOM 3963 C CA . VAL B 1 73 ? 12.102 15 5.652 1 94.25 73 VAL B CA 1
ATOM 3964 C C . VAL B 1 73 ? 10.734 14.484 5.211 1 94.25 73 VAL B C 1
ATOM 3966 O O . VAL B 1 73 ? 10.516 13.273 5.121 1 94.25 73 VAL B O 1
ATOM 3969 N N . ILE B 1 74 ? 9.82 15.406 4.902 1 94.12 74 ILE B N 1
ATOM 3970 C CA . ILE B 1 74 ? 8.438 14.992 4.688 1 94.12 74 ILE B CA 1
ATOM 3971 C C . ILE B 1 74 ? 8.016 15.32 3.262 1 94.12 74 ILE B C 1
ATOM 3973 O O . ILE B 1 74 ? 6.844 15.156 2.9 1 94.12 74 ILE B O 1
ATOM 3977 N N . GLY B 1 75 ? 8.953 15.859 2.471 1 94.06 75 GLY B N 1
ATOM 3978 C CA . GLY B 1 75 ? 8.688 16.109 1.065 1 94.06 75 GLY B CA 1
ATOM 3979 C C . GLY B 1 75 ? 8.117 17.5 0.81 1 94.06 75 GLY B C 1
ATOM 3980 O O . GLY B 1 75 ? 8.586 18.484 1.379 1 94.06 75 GLY B O 1
ATOM 3981 N N . GLY B 1 76 ? 7.219 17.609 -0.207 1 96.62 76 GLY B N 1
ATOM 3982 C CA . GLY B 1 76 ? 6.496 18.844 -0.467 1 96.62 76 GLY B CA 1
ATOM 3983 C C . GLY B 1 76 ? 6.984 19.578 -1.705 1 96.62 76 GLY B C 1
ATOM 3984 O O . GLY B 1 76 ? 6.336 20.516 -2.176 1 96.62 76 GLY B O 1
ATOM 3985 N N . SER B 1 77 ? 8.102 19.156 -2.311 1 97.69 77 SER B N 1
ATOM 3986 C CA . SER B 1 77 ? 8.672 19.891 -3.434 1 97.69 77 SER B CA 1
ATOM 3987 C C . SER B 1 77 ? 8.453 19.141 -4.746 1 97.69 77 SER B C 1
ATOM 3989 O O . SER B 1 77 ? 8.789 17.969 -4.859 1 97.69 77 SER B O 1
ATOM 3991 N N . LEU B 1 78 ? 7.91 19.875 -5.711 1 98.25 78 LEU B N 1
ATOM 3992 C CA . LEU B 1 78 ? 7.785 19.328 -7.059 1 98.25 78 LEU B CA 1
ATOM 3993 C C . LEU B 1 78 ? 9.164 19.062 -7.66 1 98.25 78 LEU B C 1
ATOM 3995 O O . LEU B 1 78 ? 9.359 18.047 -8.328 1 98.25 78 LEU B O 1
ATOM 3999 N N . ILE B 1 79 ? 10.102 19.922 -7.422 1 97.62 79 ILE B N 1
ATOM 4000 C CA . ILE B 1 79 ? 11.43 19.828 -8.016 1 97.62 79 ILE B CA 1
ATOM 4001 C C . ILE B 1 79 ? 12.141 18.594 -7.48 1 97.62 79 ILE B C 1
ATOM 4003 O O . ILE B 1 79 ? 12.742 17.828 -8.25 1 97.62 79 ILE B O 1
ATOM 4007 N N . SER B 1 80 ? 12.086 18.406 -6.168 1 96.44 80 SER B N 1
ATOM 4008 C CA . SER B 1 80 ? 12.688 17.203 -5.613 1 96.44 80 SER B CA 1
ATOM 4009 C C . SER B 1 80 ? 11.961 15.953 -6.078 1 96.44 80 SER B C 1
ATOM 4011 O O . SER B 1 80 ? 12.57 14.906 -6.281 1 96.44 80 SER B O 1
ATOM 4013 N N . SER B 1 81 ? 10.633 15.977 -6.199 1 97.44 81 SER B N 1
ATOM 4014 C CA . SER B 1 81 ? 9.867 14.844 -6.719 1 97.44 81 SER B CA 1
ATOM 4015 C C . SER B 1 81 ? 10.344 14.453 -8.117 1 97.44 81 SER B C 1
ATOM 4017 O O . SER B 1 81 ? 10.531 13.273 -8.406 1 97.44 81 SER B O 1
ATOM 4019 N N . ASN B 1 82 ? 10.586 15.469 -8.961 1 96.38 82 ASN B N 1
ATOM 4020 C CA . ASN B 1 82 ? 11.039 15.227 -10.328 1 96.38 82 ASN B CA 1
ATOM 4021 C C . ASN B 1 82 ? 12.398 14.531 -10.352 1 96.38 82 ASN B C 1
ATOM 4023 O O . ASN B 1 82 ? 12.672 13.727 -11.25 1 96.38 82 ASN B O 1
ATOM 4027 N N . GLU B 1 83 ? 13.156 14.82 -9.383 1 93.75 83 GLU B N 1
ATOM 4028 C CA . GLU B 1 83 ? 14.492 14.234 -9.312 1 93.75 83 GLU B CA 1
ATOM 4029 C C . GLU B 1 83 ? 14.43 12.719 -9.125 1 93.75 83 GLU B C 1
ATOM 4031 O O . GLU B 1 83 ? 15.336 12 -9.547 1 93.75 83 GLU B O 1
ATOM 4036 N N . ALA B 1 84 ? 13.359 12.266 -8.555 1 94.06 84 ALA B N 1
ATOM 4037 C CA . ALA B 1 84 ? 13.258 10.852 -8.219 1 94.06 84 ALA B CA 1
ATOM 4038 C C . ALA B 1 84 ? 12.422 10.102 -9.258 1 94.06 84 ALA B C 1
ATOM 4040 O O . ALA B 1 84 ? 12.227 8.891 -9.141 1 94.06 84 ALA B O 1
ATOM 4041 N N . ASP B 1 85 ? 11.984 10.711 -10.32 1 92.62 85 ASP B N 1
ATOM 4042 C CA . ASP B 1 85 ? 11.008 10.164 -11.258 1 92.62 85 ASP B CA 1
ATOM 4043 C C . ASP B 1 85 ? 11.516 8.875 -11.891 1 92.62 85 ASP B C 1
ATOM 4045 O O . ASP B 1 85 ? 10.734 7.957 -12.156 1 92.62 85 ASP B O 1
ATOM 4049 N N . ASN B 1 86 ? 12.781 8.781 -12.094 1 90.31 86 ASN B N 1
ATOM 4050 C CA . ASN B 1 86 ? 13.32 7.617 -12.797 1 90.31 86 ASN B CA 1
ATOM 4051 C C . ASN B 1 86 ? 13.828 6.562 -11.812 1 90.31 86 ASN B C 1
ATOM 4053 O O . ASN B 1 86 ? 14.383 5.543 -12.227 1 90.31 86 ASN B O 1
ATOM 4057 N N . MET B 1 87 ? 13.578 6.816 -10.547 1 91 87 MET B N 1
ATOM 4058 C CA . MET B 1 87 ? 14.133 5.906 -9.547 1 91 87 MET B CA 1
ATOM 4059 C C . MET B 1 87 ? 13.039 5.016 -8.961 1 91 87 MET B C 1
ATOM 4061 O O . MET B 1 87 ? 13.336 3.975 -8.375 1 91 87 MET B O 1
ATOM 4065 N N . VAL B 1 88 ? 11.844 5.477 -9.062 1 93.69 88 VAL B N 1
ATOM 4066 C CA . VAL B 1 88 ? 10.703 4.75 -8.523 1 93.69 88 VAL B CA 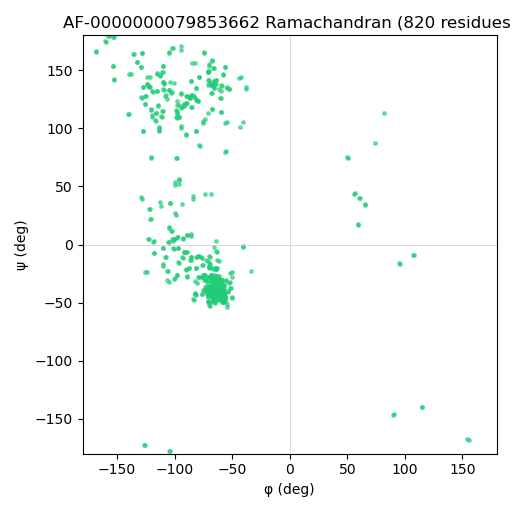1
ATOM 4067 C C . VAL B 1 88 ? 9.625 4.613 -9.602 1 93.69 88 VAL B C 1
ATOM 4069 O O . VAL B 1 88 ? 9.68 5.293 -10.625 1 93.69 88 VAL B O 1
ATOM 4072 N N . PRO B 1 89 ? 8.688 3.734 -9.367 1 92.94 89 PRO B N 1
ATOM 4073 C CA . PRO B 1 89 ? 7.617 3.57 -10.359 1 92.94 89 PRO B CA 1
ATOM 4074 C C . PRO B 1 89 ? 6.879 4.875 -10.656 1 92.94 89 PRO B C 1
ATOM 4076 O O . PRO B 1 89 ? 6.746 5.727 -9.766 1 92.94 89 PRO B O 1
ATOM 4079 N N . ARG B 1 90 ? 6.371 4.938 -11.781 1 91.12 90 ARG B N 1
ATOM 4080 C CA . ARG B 1 90 ? 5.707 6.137 -12.281 1 91.12 90 ARG B CA 1
ATOM 4081 C C . ARG B 1 90 ? 4.539 6.527 -11.383 1 91.12 90 ARG B C 1
ATOM 4083 O O . ARG B 1 90 ? 4.301 7.711 -11.141 1 91.12 90 ARG B O 1
ATOM 4090 N N . ASP B 1 91 ? 3.85 5.574 -10.867 1 91.44 91 ASP B N 1
ATOM 4091 C CA . ASP B 1 91 ? 2.621 5.844 -10.133 1 91.44 91 ASP B CA 1
ATOM 4092 C C . ASP B 1 91 ? 2.912 6.074 -8.648 1 91.44 91 ASP B C 1
ATOM 4094 O O . ASP B 1 91 ? 1.988 6.203 -7.844 1 91.44 91 ASP B O 1
ATOM 4098 N N . THR B 1 92 ? 4.141 6.164 -8.328 1 95.38 92 THR B N 1
ATOM 4099 C CA . THR B 1 92 ? 4.496 6.535 -6.965 1 95.38 92 THR B CA 1
ATOM 4100 C C . THR B 1 92 ? 4.031 7.957 -6.652 1 95.38 92 THR B C 1
ATOM 4102 O O . THR B 1 92 ? 4.145 8.852 -7.496 1 95.38 92 THR B O 1
ATOM 4105 N N . ASP B 1 93 ? 3.508 8.156 -5.484 1 95.88 93 ASP B N 1
ATOM 4106 C CA . ASP B 1 93 ? 2.959 9.461 -5.125 1 95.88 93 ASP B CA 1
ATOM 4107 C C . ASP B 1 93 ? 4.062 10.508 -5.016 1 95.88 93 ASP B C 1
ATOM 4109 O O . ASP B 1 93 ? 5.219 10.172 -4.742 1 95.88 93 ASP B O 1
ATOM 4113 N N . ALA B 1 94 ? 3.678 11.742 -5.133 1 97.31 94 ALA B N 1
ATOM 4114 C CA . ALA B 1 94 ? 4.621 12.852 -5.215 1 97.31 94 ALA B CA 1
ATOM 4115 C C . ALA B 1 94 ? 5.332 13.07 -3.881 1 97.31 94 ALA B C 1
ATOM 4117 O O . ALA B 1 94 ? 6.473 13.539 -3.846 1 97.31 94 ALA B O 1
ATOM 4118 N N . VAL B 1 95 ? 4.711 12.742 -2.764 1 97.25 95 VAL B N 1
ATOM 4119 C CA . VAL B 1 95 ? 5.332 12.914 -1.454 1 97.25 95 VAL B CA 1
ATOM 4120 C C . VAL B 1 95 ? 6.543 11.984 -1.335 1 97.25 95 VAL B C 1
ATOM 4122 O O . VAL B 1 95 ? 7.648 12.438 -1.015 1 97.25 95 VAL B O 1
ATOM 4125 N N . THR B 1 96 ? 6.348 10.719 -1.657 1 96.75 96 THR B N 1
ATOM 4126 C CA . THR B 1 96 ? 7.422 9.734 -1.598 1 96.75 96 THR B CA 1
ATOM 4127 C C . THR B 1 96 ? 8.547 10.109 -2.555 1 96.75 96 THR B C 1
ATOM 4129 O O . THR B 1 96 ? 9.727 10.055 -2.189 1 96.75 96 THR B O 1
ATOM 4132 N N . LYS B 1 97 ? 8.188 10.492 -3.756 1 96.94 97 LYS B N 1
ATOM 4133 C CA . LYS B 1 97 ? 9.188 10.914 -4.727 1 96.94 97 LYS B CA 1
ATOM 4134 C C . LYS B 1 97 ? 9.977 12.117 -4.215 1 96.94 97 LYS B C 1
ATOM 4136 O O . LYS B 1 97 ? 11.203 12.172 -4.359 1 96.94 97 LYS B O 1
ATOM 4141 N N . SER B 1 98 ? 9.242 13.055 -3.654 1 97.19 98 SER B N 1
ATOM 4142 C CA . SER B 1 98 ? 9.883 14.258 -3.139 1 97.19 98 SER B CA 1
ATOM 4143 C C . SER B 1 98 ? 10.852 13.93 -2.008 1 97.19 98 SER B C 1
ATOM 4145 O O . SER B 1 98 ? 11.961 14.469 -1.955 1 97.19 98 SER B O 1
ATOM 4147 N N . ILE B 1 99 ? 10.477 13.086 -1.113 1 96.19 99 ILE B N 1
ATOM 4148 C CA . ILE B 1 99 ? 11.344 12.641 -0.027 1 96.19 99 ILE B CA 1
ATOM 4149 C C . ILE B 1 99 ? 12.617 12.023 -0.602 1 96.19 99 ILE B C 1
ATOM 4151 O O . ILE B 1 99 ? 13.727 12.398 -0.216 1 96.19 99 ILE B O 1
ATOM 4155 N N . LEU B 1 100 ? 12.43 11.125 -1.544 1 94.5 100 LEU B N 1
ATOM 4156 C CA . LEU B 1 100 ? 13.57 10.445 -2.15 1 94.5 100 LEU B CA 1
ATOM 4157 C C . LEU B 1 100 ? 14.477 11.438 -2.863 1 94.5 100 LEU B C 1
ATOM 4159 O O . LEU B 1 100 ? 15.703 11.352 -2.76 1 94.5 100 LEU B O 1
ATOM 4163 N N . GLY B 1 101 ? 13.852 12.336 -3.578 1 93.81 101 GLY B N 1
ATOM 4164 C CA . GLY B 1 101 ? 14.633 13.352 -4.27 1 93.81 101 GLY B CA 1
ATOM 4165 C C . GLY B 1 101 ? 15.508 14.172 -3.336 1 93.81 101 GLY B C 1
ATOM 4166 O O . GLY B 1 101 ? 16.641 14.508 -3.678 1 93.81 101 GLY B O 1
ATOM 4167 N N . ILE B 1 102 ? 15.016 14.508 -2.188 1 92.94 102 ILE B N 1
ATOM 4168 C CA . ILE B 1 102 ? 15.773 15.258 -1.192 1 92.94 102 ILE B CA 1
ATOM 4169 C C . ILE B 1 102 ? 16.922 14.406 -0.674 1 92.94 102 ILE B C 1
ATOM 4171 O O . ILE B 1 102 ? 18.062 14.883 -0.57 1 92.94 102 ILE B O 1
ATOM 4175 N N . LEU B 1 103 ? 16.688 13.156 -0.393 1 90.12 103 LEU B N 1
ATOM 4176 C CA . LEU B 1 103 ? 17.719 12.258 0.131 1 90.12 103 LEU B CA 1
ATOM 4177 C C . LEU B 1 103 ? 18.828 12.047 -0.892 1 90.12 103 LEU B C 1
ATOM 4179 O O . LEU B 1 103 ? 20 11.93 -0.528 1 90.12 103 LEU B O 1
ATOM 4183 N N . LEU B 1 104 ? 18.438 12 -2.135 1 84.5 104 LEU B N 1
ATOM 4184 C CA . LEU B 1 104 ? 19.406 11.797 -3.201 1 84.5 104 LEU B CA 1
ATOM 4185 C C . LEU B 1 104 ? 20.375 12.977 -3.277 1 84.5 104 LEU B C 1
ATOM 4187 O O . LEU B 1 104 ? 21.547 12.805 -3.621 1 84.5 104 LEU B O 1
ATOM 4191 N N . GLN B 1 105 ? 19.906 14.141 -3.043 1 84.12 105 GLN B N 1
ATOM 4192 C CA . GLN B 1 105 ? 20.75 15.32 -3.088 1 84.12 105 GLN B CA 1
ATOM 4193 C C . GLN B 1 105 ? 21.719 15.352 -1.905 1 84.12 105 GLN B C 1
ATOM 4195 O O . GLN B 1 105 ? 22.812 15.906 -2.004 1 84.12 105 GLN B O 1
ATOM 4200 N N . LYS B 1 106 ? 21.312 14.953 -0.804 1 73.75 106 LYS B N 1
ATOM 4201 C CA . LYS B 1 106 ? 22.156 14.914 0.382 1 73.75 106 LYS B CA 1
ATOM 4202 C C . LYS B 1 106 ? 23.312 13.93 0.201 1 73.75 106 LYS B C 1
ATOM 4204 O O . LYS B 1 106 ? 24.312 14.008 0.909 1 73.75 106 LYS B O 1
ATOM 4209 N N . GLY B 1 107 ? 23.469 13.266 -1.025 1 62.81 107 GLY B N 1
ATOM 4210 C CA . GLY B 1 107 ? 24.484 12.266 -1.298 1 62.81 107 GLY B CA 1
ATOM 4211 C C . GLY B 1 107 ? 24.203 10.93 -0.644 1 62.81 107 GLY B C 1
ATOM 4212 O O . GLY B 1 107 ? 23.922 10.867 0.555 1 62.81 107 GLY B O 1
ATOM 4213 N N . MET B 1 108 ? 23.438 10.039 -1.298 1 55.22 108 MET B N 1
ATOM 4214 C CA . MET B 1 108 ? 23.078 8.695 -0.848 1 55.22 108 MET B CA 1
ATOM 4215 C C . MET B 1 108 ? 24.219 8.07 -0.051 1 55.22 108 MET B C 1
ATOM 4217 O O . MET B 1 108 ? 24.078 6.965 0.481 1 55.22 108 MET B O 1
ATOM 4221 N N . ASP B 1 109 ? 25.422 8.508 -0.23 1 54.22 109 ASP B N 1
ATOM 4222 C CA . ASP B 1 109 ? 26.438 7.938 0.663 1 54.22 109 ASP B CA 1
ATOM 4223 C C . ASP B 1 109 ? 26.219 8.398 2.102 1 54.22 109 ASP B C 1
ATOM 4225 O O . ASP B 1 109 ? 26.969 9.227 2.613 1 54.22 109 ASP B O 1
ATOM 4229 N N . LEU B 1 110 ? 24.922 8.344 2.414 1 55.06 110 LEU B N 1
ATOM 4230 C CA . LEU B 1 110 ? 24.672 8.664 3.812 1 55.06 110 LEU B CA 1
ATOM 4231 C C . LEU B 1 110 ? 25.688 7.992 4.727 1 55.06 110 LEU B C 1
ATOM 4233 O O . LEU B 1 110 ? 26 6.809 4.551 1 55.06 110 LEU B O 1
ATOM 4237 N N . ASP B 1 111 ? 26.578 8.828 5.086 1 58.31 111 ASP B N 1
ATOM 4238 C CA . ASP B 1 111 ? 27.688 8.477 5.969 1 58.31 111 ASP B CA 1
ATOM 4239 C C . ASP B 1 111 ? 27.234 7.504 7.059 1 58.31 111 ASP B C 1
ATOM 4241 O O . ASP B 1 111 ? 26.078 7.523 7.473 1 58.31 111 ASP B O 1
ATOM 4245 N N . LYS B 1 112 ? 28.016 6.57 7.234 1 63.84 112 LYS B N 1
ATOM 4246 C CA . LYS B 1 112 ? 27.906 5.594 8.312 1 63.84 112 LYS B CA 1
ATOM 4247 C C . LYS B 1 112 ? 27.5 6.266 9.617 1 63.84 112 LYS B C 1
ATOM 4249 O O . LYS B 1 112 ? 27.062 5.594 10.562 1 63.84 112 LYS B O 1
ATOM 4254 N N . ASN B 1 113 ? 27.359 7.656 9.484 1 77.62 113 ASN B N 1
ATOM 4255 C CA . ASN B 1 113 ? 27.094 8.336 10.75 1 77.62 113 ASN B CA 1
ATOM 4256 C C . ASN B 1 113 ? 25.641 8.773 10.867 1 77.62 113 ASN B C 1
ATOM 4258 O O . ASN B 1 113 ? 25.234 9.328 11.891 1 77.62 113 ASN B O 1
ATOM 4262 N N . GLN B 1 114 ? 24.812 8.484 9.906 1 86.94 114 GLN B N 1
ATOM 4263 C CA . GLN B 1 114 ? 23.422 8.883 9.969 1 86.94 114 GLN B CA 1
ATOM 4264 C C . GLN B 1 114 ? 22.5 7.668 10.039 1 86.94 114 GLN B C 1
ATOM 4266 O O . GLN B 1 114 ? 22.844 6.594 9.539 1 86.94 114 GLN B O 1
ATOM 4271 N N . VAL B 1 115 ? 21.406 7.969 10.766 1 91.06 115 VAL B N 1
ATOM 4272 C CA . VAL B 1 115 ? 20.359 6.957 10.797 1 91.06 115 VAL B CA 1
ATOM 4273 C C . VAL B 1 115 ? 19.047 7.551 10.273 1 91.06 115 VAL B C 1
ATOM 4275 O O . VAL B 1 115 ? 18.734 8.703 10.562 1 91.06 115 VAL B O 1
ATOM 4278 N N . VAL B 1 116 ? 18.406 6.77 9.43 1 92.81 116 VAL B N 1
ATOM 4279 C CA . VAL B 1 116 ? 17.141 7.211 8.859 1 92.81 116 VAL B CA 1
ATOM 4280 C C . VAL B 1 116 ? 15.984 6.387 9.43 1 92.81 116 VAL B C 1
ATOM 4282 O O . VAL B 1 116 ? 15.945 5.168 9.25 1 92.81 116 VAL B O 1
ATOM 4285 N N . LEU B 1 117 ? 15.117 7.062 10.172 1 95.06 117 LEU B N 1
ATOM 4286 C CA . LEU B 1 117 ? 13.883 6.441 10.648 1 95.06 117 LEU B CA 1
ATOM 4287 C C . LEU B 1 117 ? 12.781 6.543 9.602 1 95.06 117 LEU B C 1
ATOM 4289 O O . LEU B 1 117 ? 12.492 7.629 9.094 1 95.06 117 LEU B O 1
ATOM 4293 N N . ILE B 1 118 ? 12.156 5.438 9.273 1 94.38 118 ILE B N 1
ATOM 4294 C CA . ILE B 1 118 ? 11.109 5.449 8.258 1 94.38 118 ILE B CA 1
ATOM 4295 C C . ILE B 1 118 ? 9.844 4.793 8.812 1 94.38 118 ILE B C 1
ATOM 4297 O O . ILE B 1 118 ? 9.719 3.568 8.805 1 94.38 118 ILE B O 1
ATOM 4301 N N . PRO B 1 119 ? 8.883 5.621 9.289 1 93.19 119 PRO B N 1
ATOM 4302 C CA . PRO B 1 119 ? 7.57 5.039 9.578 1 93.19 119 PRO B CA 1
ATOM 4303 C C . PRO B 1 119 ? 6.914 4.414 8.352 1 93.19 119 PRO B C 1
ATOM 4305 O O . PRO B 1 119 ? 6.777 5.074 7.316 1 93.19 119 PRO B O 1
ATOM 4308 N N . ILE B 1 120 ? 6.527 3.188 8.445 1 90.88 120 ILE B N 1
ATOM 4309 C CA . ILE B 1 120 ? 5.93 2.473 7.32 1 90.88 120 ILE B CA 1
ATOM 4310 C C . ILE B 1 120 ? 4.414 2.658 7.34 1 90.88 120 ILE B C 1
ATOM 4312 O O . ILE B 1 120 ? 3.689 1.857 7.938 1 90.88 120 ILE B O 1
ATOM 4316 N N . VAL B 1 121 ? 4 3.621 6.594 1 89.31 121 VAL B N 1
ATOM 4317 C CA . VAL B 1 121 ? 2.594 4.004 6.652 1 89.31 121 VAL B CA 1
ATOM 4318 C C . VAL B 1 121 ? 1.887 3.568 5.371 1 89.31 121 VAL B C 1
ATOM 4320 O O . VAL B 1 121 ? 0.656 3.592 5.297 1 89.31 121 VAL B O 1
ATOM 4323 N N . CYS B 1 122 ? 2.604 3.168 4.418 1 90.94 122 CYS B N 1
ATOM 4324 C CA . CYS B 1 122 ? 2.055 2.727 3.139 1 90.94 122 CYS B CA 1
ATOM 4325 C C . CYS B 1 122 ? 3.059 1.866 2.381 1 90.94 122 CYS B C 1
ATOM 4327 O O . CYS B 1 122 ? 4.207 1.724 2.807 1 90.94 122 CYS B O 1
ATOM 4329 N N . ASP B 1 123 ? 2.637 1.348 1.282 1 90 123 ASP B N 1
ATOM 4330 C CA . ASP B 1 123 ? 3.482 0.454 0.497 1 90 123 ASP B CA 1
ATOM 4331 C C . ASP B 1 123 ? 4.664 1.207 -0.109 1 90 123 ASP B C 1
ATOM 4333 O O . ASP B 1 123 ? 5.777 0.679 -0.174 1 90 123 ASP B O 1
ATOM 4337 N N . SER B 1 124 ? 4.449 2.396 -0.548 1 92.38 124 SER B N 1
ATOM 4338 C CA . SER B 1 124 ? 5.535 3.182 -1.129 1 92.38 124 SER B CA 1
ATOM 4339 C C . SER B 1 124 ? 6.645 3.43 -0.113 1 92.38 124 SER B C 1
ATOM 4341 O O . SER B 1 124 ? 7.828 3.297 -0.434 1 92.38 124 SER B O 1
ATOM 4343 N N . MET B 1 125 ? 6.242 3.756 1.063 1 92.25 125 MET B N 1
ATOM 4344 C CA . MET B 1 125 ? 7.246 4.012 2.094 1 92.25 125 MET B CA 1
ATOM 4345 C C . MET B 1 125 ? 7.953 2.719 2.494 1 92.25 125 MET B C 1
ATOM 4347 O O . MET B 1 125 ? 9.141 2.732 2.818 1 92.25 125 MET B O 1
ATOM 4351 N N . ARG B 1 126 ? 7.23 1.65 2.535 1 90.25 126 ARG B N 1
ATOM 4352 C CA . ARG B 1 126 ? 7.852 0.354 2.795 1 90.25 126 ARG B CA 1
ATOM 4353 C C . ARG B 1 126 ? 8.914 0.038 1.752 1 90.25 126 ARG B C 1
ATOM 4355 O O . ARG B 1 126 ? 10.031 -0.352 2.1 1 90.25 126 ARG B O 1
ATOM 4362 N N . LYS B 1 127 ? 8.578 0.183 0.541 1 91.19 127 LYS B N 1
ATOM 4363 C CA . LYS B 1 127 ? 9.5 -0.129 -0.544 1 91.19 127 LYS B CA 1
ATOM 4364 C C . LYS B 1 127 ? 10.664 0.859 -0.576 1 91.19 127 LYS B C 1
ATOM 4366 O O . LYS B 1 127 ? 11.789 0.489 -0.911 1 91.19 127 LYS B O 1
ATOM 4371 N N . LEU B 1 128 ? 10.336 2.105 -0.259 1 91.31 128 LEU B N 1
ATOM 4372 C CA . LEU B 1 128 ? 11.406 3.088 -0.135 1 91.31 128 LEU B CA 1
ATOM 4373 C C . LEU B 1 128 ? 12.406 2.67 0.939 1 91.31 128 LEU B C 1
ATOM 4375 O O . LEU B 1 128 ? 13.617 2.783 0.743 1 91.31 128 LEU B O 1
ATOM 4379 N N . SER B 1 129 ? 11.906 2.219 2.021 1 89.88 129 SER B N 1
ATOM 4380 C CA . SER B 1 129 ? 12.758 1.751 3.109 1 89.88 129 SER B CA 1
ATOM 4381 C C . SER B 1 129 ? 13.695 0.646 2.639 1 89.88 129 SER B C 1
ATOM 4383 O O . SER B 1 129 ? 14.883 0.658 2.959 1 89.88 129 SER B O 1
ATOM 4385 N N . ASN B 1 130 ? 13.195 -0.248 1.874 1 85.62 130 ASN B N 1
ATOM 4386 C CA . ASN B 1 130 ? 13.992 -1.347 1.344 1 85.62 130 ASN B CA 1
ATOM 4387 C C . ASN B 1 130 ? 15.062 -0.846 0.382 1 85.62 130 ASN B C 1
ATOM 4389 O O . ASN B 1 130 ? 16.203 -1.324 0.409 1 85.62 130 ASN B O 1
ATOM 4393 N N . MET B 1 131 ? 14.633 0.03 -0.407 1 85 131 MET B N 1
ATOM 4394 C CA . MET B 1 131 ? 15.547 0.587 -1.401 1 85 131 MET B CA 1
ATOM 4395 C C . MET B 1 131 ? 16.703 1.319 -0.728 1 85 131 MET B C 1
ATOM 4397 O O . MET B 1 131 ? 17.859 1.206 -1.161 1 85 131 MET B O 1
ATOM 4401 N N . LEU B 1 132 ? 16.422 2.014 0.33 1 86.62 132 LEU B N 1
ATOM 4402 C CA . LEU B 1 132 ? 17.406 2.863 0.985 1 86.62 132 LEU B CA 1
ATOM 4403 C C . LEU B 1 132 ? 18.312 2.041 1.896 1 86.62 132 LEU B C 1
ATOM 4405 O O . LEU B 1 132 ? 19.422 2.473 2.232 1 86.62 132 LEU B O 1
ATOM 4409 N N . ASN B 1 133 ? 17.828 0.901 2.252 1 81.31 133 ASN B N 1
ATOM 4410 C CA . ASN B 1 133 ? 18.578 0.056 3.184 1 81.31 133 ASN B CA 1
ATOM 4411 C C . ASN B 1 133 ? 19.906 -0.401 2.592 1 81.31 133 ASN B C 1
ATOM 4413 O O . ASN B 1 133 ? 20.828 -0.74 3.328 1 81.31 133 ASN B O 1
ATOM 4417 N N . ASP B 1 134 ? 20.062 -0.391 1.348 1 74.38 134 ASP B N 1
ATOM 4418 C CA . ASP B 1 134 ? 21.297 -0.793 0.669 1 74.38 134 ASP B CA 1
ATOM 4419 C C . ASP B 1 134 ? 22.359 0.292 0.782 1 74.38 134 ASP B C 1
ATOM 4421 O O . ASP B 1 134 ? 23.562 0.005 0.686 1 74.38 134 ASP B O 1
ATOM 4425 N N . LYS B 1 135 ? 21.922 1.486 1.105 1 77.81 135 LYS B N 1
ATOM 4426 C CA . LYS B 1 135 ? 22.844 2.615 1 1 77.81 135 LYS B CA 1
ATOM 4427 C C . LYS B 1 135 ? 22.953 3.361 2.326 1 77.81 135 LYS B C 1
ATOM 4429 O O . LYS B 1 135 ? 23.922 4.086 2.561 1 77.81 135 LYS B O 1
ATOM 4434 N N . MET B 1 136 ? 21.922 3.229 3.131 1 83.81 136 MET B N 1
ATOM 4435 C CA . MET B 1 136 ? 21.859 3.973 4.387 1 83.81 136 MET B CA 1
ATOM 4436 C C . MET B 1 136 ? 21.469 3.057 5.543 1 83.81 136 MET B C 1
ATOM 4438 O O . MET B 1 136 ? 20.953 1.957 5.324 1 83.81 136 MET B O 1
ATOM 4442 N N . ARG B 1 137 ? 21.859 3.547 6.699 1 88 137 ARG B N 1
ATOM 4443 C CA . ARG B 1 137 ? 21.344 2.854 7.879 1 88 137 ARG B CA 1
ATOM 4444 C C . ARG B 1 137 ? 19.891 3.195 8.125 1 88 137 ARG B C 1
ATOM 4446 O O . ARG B 1 137 ? 19.562 4.281 8.617 1 88 137 ARG B O 1
ATOM 4453 N N . VAL B 1 138 ? 19.062 2.287 7.836 1 90.94 138 VAL B N 1
ATOM 4454 C CA . VAL B 1 138 ? 17.625 2.531 7.902 1 90.94 138 VAL B CA 1
ATOM 4455 C C . VAL B 1 138 ? 17.031 1.749 9.07 1 90.94 138 VAL B C 1
ATOM 4457 O O . VAL B 1 138 ? 17.391 0.594 9.305 1 90.94 138 VAL B O 1
ATOM 4460 N N . ILE B 1 139 ? 16.203 2.418 9.844 1 91.5 139 ILE B N 1
ATOM 4461 C CA . ILE B 1 139 ? 15.375 1.772 10.859 1 91.5 139 ILE B CA 1
ATOM 4462 C C . ILE B 1 139 ? 13.898 1.897 10.484 1 91.5 139 ILE B C 1
ATOM 4464 O O . ILE B 1 139 ? 13.281 2.938 10.711 1 91.5 139 ILE B O 1
ATOM 4468 N N . PRO B 1 140 ? 13.32 0.871 9.883 1 91.31 140 PRO B N 1
ATOM 4469 C CA . PRO B 1 140 ? 11.883 0.906 9.609 1 91.31 140 PRO B CA 1
ATOM 4470 C C . PRO B 1 140 ? 11.039 0.842 10.883 1 91.31 140 PRO B C 1
ATOM 4472 O O . PRO B 1 140 ? 11.375 0.105 11.812 1 91.31 140 PRO B O 1
ATOM 4475 N N . ILE B 1 141 ? 10.016 1.637 10.953 1 91.62 141 ILE B N 1
ATOM 4476 C CA . ILE B 1 141 ? 9.07 1.642 12.062 1 91.62 141 ILE B CA 1
ATOM 4477 C C . ILE B 1 141 ? 7.719 1.119 11.586 1 91.62 141 ILE B C 1
ATOM 4479 O O . ILE B 1 141 ? 6.965 1.839 10.922 1 91.62 141 ILE B O 1
ATOM 4483 N N . GLU B 1 142 ? 7.379 -0.042 12.039 1 86.88 142 GLU B N 1
ATOM 4484 C CA . GLU B 1 142 ? 6.133 -0.678 11.617 1 86.88 142 GLU B CA 1
ATOM 4485 C C . GLU B 1 142 ? 4.961 -0.201 12.469 1 86.88 142 GLU B C 1
ATOM 4487 O O . GLU B 1 142 ? 4.918 -0.447 13.68 1 86.88 142 GLU B O 1
ATOM 4492 N N . LEU B 1 143 ? 4.031 0.405 11.828 1 85.75 143 LEU B N 1
ATOM 4493 C CA . LEU B 1 143 ? 2.83 0.825 12.539 1 85.75 143 LEU B CA 1
ATOM 4494 C C . LEU B 1 143 ? 1.812 -0.309 12.602 1 85.75 143 LEU B C 1
ATOM 4496 O O . LEU B 1 143 ? 1.64 -1.049 11.625 1 85.75 143 LEU B O 1
ATOM 4500 N N . PRO B 1 144 ? 1.178 -0.364 13.781 1 83.31 144 PRO B N 1
ATOM 4501 C CA . PRO B 1 144 ? 0.095 -1.349 13.805 1 83.31 144 PRO B CA 1
ATOM 4502 C C . PRO B 1 144 ? -1.062 -0.979 12.883 1 83.31 144 PRO B C 1
ATOM 4504 O O . PRO B 1 144 ? -1.343 0.206 12.68 1 83.31 144 PRO B O 1
ATOM 4507 N N . SER B 1 145 ? -1.771 -1.944 12.391 1 77.25 145 SER B N 1
ATOM 4508 C CA . SER B 1 145 ? -2.877 -1.717 11.469 1 77.25 145 SER B CA 1
ATOM 4509 C C . SER B 1 145 ? -4.113 -1.211 12.203 1 77.25 145 SER B C 1
ATOM 4511 O O . SER B 1 145 ? -4.98 -0.572 11.602 1 77.25 145 SER B O 1
ATOM 4513 N N . THR B 1 146 ? -4.176 -1.621 13.484 1 79.31 146 THR B N 1
ATOM 4514 C CA . THR B 1 146 ? -5.34 -1.229 14.266 1 79.31 146 THR B CA 1
ATOM 4515 C C . THR B 1 146 ? -4.914 -0.612 15.594 1 79.31 146 THR B C 1
ATOM 4517 O O . THR B 1 146 ? -3.865 -0.959 16.141 1 79.31 146 THR B O 1
ATOM 4520 N N . LYS B 1 147 ? -5.766 0.226 16.062 1 80 147 LYS B N 1
ATOM 4521 C CA . LYS B 1 147 ? -5.508 0.917 17.328 1 80 147 LYS B CA 1
ATOM 4522 C C . LYS B 1 147 ? -6.199 0.213 18.484 1 80 147 LYS B C 1
ATOM 4524 O O . LYS B 1 147 ? -5.98 0.56 19.656 1 80 147 LYS B O 1
ATOM 4529 N N . ASN B 1 148 ? -6.957 -0.858 18.188 1 78.12 148 ASN B N 1
ATOM 4530 C CA . ASN B 1 148 ? -7.836 -1.439 19.188 1 78.12 148 ASN B CA 1
ATOM 4531 C C . ASN B 1 148 ? -7.336 -2.807 19.641 1 78.12 148 ASN B C 1
ATOM 4533 O O . ASN B 1 148 ? -7.922 -3.422 20.547 1 78.12 148 ASN B O 1
ATOM 4537 N N . SER B 1 149 ? -6.289 -3.27 19.062 1 79.12 149 SER B N 1
ATOM 4538 C CA . SER B 1 149 ? -5.734 -4.562 19.453 1 79.12 149 SER B CA 1
ATOM 4539 C C . SER B 1 149 ? -4.703 -4.406 20.578 1 79.12 149 SER B C 1
ATOM 4541 O O . SER B 1 149 ? -3.682 -3.74 20.391 1 79.12 149 SER B O 1
ATOM 4543 N N . ILE B 1 150 ? -4.98 -5.066 21.641 1 82.38 150 ILE B N 1
ATOM 4544 C CA . ILE B 1 150 ? -4.086 -5 22.797 1 82.38 150 ILE B CA 1
ATOM 4545 C C . ILE B 1 150 ? -2.713 -5.543 22.422 1 82.38 150 ILE B C 1
ATOM 4547 O O . ILE B 1 150 ? -1.688 -4.93 22.734 1 82.38 150 ILE B O 1
ATOM 4551 N N . SER B 1 151 ? -2.715 -6.605 21.719 1 80.31 151 SER B N 1
ATOM 4552 C CA . SER B 1 151 ? -1.462 -7.25 21.344 1 80.31 151 SER B CA 1
ATOM 4553 C C . SER B 1 151 ? -0.656 -6.371 20.375 1 80.31 151 SER B C 1
ATOM 4555 O O . SER B 1 151 ? 0.565 -6.266 20.516 1 80.31 151 SER B O 1
ATOM 4557 N N . LEU B 1 152 ? -1.329 -5.75 19.469 1 79.75 152 LEU B N 1
ATOM 4558 C CA . LEU B 1 152 ? -0.633 -4.906 18.5 1 79.75 152 LEU B CA 1
ATOM 4559 C C . LEU B 1 152 ? -0.127 -3.629 19.156 1 79.75 152 LEU B C 1
ATOM 4561 O O . LEU B 1 152 ? 0.949 -3.133 18.812 1 79.75 152 LEU B O 1
ATOM 4565 N N . CYS B 1 153 ? -0.835 -3.145 20.141 1 84.25 153 CYS B N 1
ATOM 4566 C CA . CYS B 1 153 ? -0.402 -1.959 20.875 1 84.25 153 CYS B CA 1
ATOM 4567 C C . CYS B 1 153 ? 0.822 -2.262 21.719 1 84.25 153 CYS B C 1
ATOM 4569 O O . CYS B 1 153 ? 1.732 -1.438 21.828 1 84.25 153 CYS B O 1
ATOM 4571 N N . LYS B 1 154 ? 0.779 -3.428 22.297 1 87.12 154 LYS B N 1
ATOM 4572 C CA . LYS B 1 154 ? 1.936 -3.85 23.078 1 87.12 154 LYS B CA 1
ATOM 4573 C C . LYS B 1 154 ? 3.176 -3.992 22.203 1 87.12 154 LYS B C 1
ATOM 4575 O O . LYS B 1 154 ? 4.273 -3.602 22.594 1 87.12 154 LYS B O 1
ATOM 4580 N N . ARG B 1 155 ? 2.959 -4.488 21.094 1 85.81 155 ARG B N 1
ATOM 4581 C CA . ARG B 1 155 ? 4.07 -4.633 20.156 1 85.81 155 ARG B CA 1
ATOM 4582 C C . ARG B 1 155 ? 4.594 -3.27 19.719 1 85.81 155 ARG B C 1
ATOM 4584 O O . ARG B 1 155 ? 5.805 -3.088 19.547 1 85.81 155 ARG B O 1
ATOM 4591 N N . TRP B 1 156 ? 3.721 -2.385 19.484 1 90.44 156 TRP B N 1
ATOM 4592 C CA . TRP B 1 156 ? 4.098 -1.021 19.141 1 90.44 156 TRP B CA 1
ATOM 4593 C C . TRP B 1 156 ? 4.973 -0.399 20.219 1 90.44 156 TRP B C 1
ATOM 4595 O O . TRP B 1 156 ? 6.023 0.173 19.922 1 90.44 156 TRP B O 1
ATOM 4605 N N . GLU B 1 157 ? 4.594 -0.599 21.422 1 92.38 157 GLU B N 1
ATOM 4606 C CA . GLU B 1 157 ? 5.367 -0.063 22.531 1 92.38 157 GLU B CA 1
ATOM 4607 C C . GLU B 1 157 ? 6.758 -0.694 22.594 1 92.38 157 GLU B C 1
ATOM 4609 O O . GLU B 1 157 ? 7.75 -0.003 22.844 1 92.38 157 GLU B O 1
ATOM 4614 N N . GLN B 1 158 ? 6.777 -1.965 22.391 1 91.38 158 GLN B N 1
ATOM 4615 C CA . GLN B 1 158 ? 8.055 -2.664 22.375 1 91.38 158 GLN B CA 1
ATOM 4616 C C . GLN B 1 158 ? 8.953 -2.143 21.25 1 91.38 158 GLN B C 1
ATOM 4618 O O . GLN B 1 158 ? 10.164 -1.983 21.438 1 91.38 158 GLN B O 1
ATOM 4623 N N . GLN B 1 159 ? 8.398 -1.908 20.172 1 92.06 159 GLN B N 1
ATOM 4624 C CA . GLN B 1 159 ? 9.164 -1.372 19.062 1 92.06 159 GLN B CA 1
ATOM 4625 C C . GLN B 1 159 ? 9.719 0.009 19.391 1 92.06 159 GLN B C 1
ATOM 4627 O O . GLN B 1 159 ? 10.875 0.311 19.062 1 92.06 159 GLN B O 1
ATOM 4632 N N . VAL B 1 160 ? 8.906 0.829 20 1 94.88 160 VAL B N 1
ATOM 4633 C CA . VAL B 1 160 ? 9.367 2.158 20.391 1 94.88 160 VAL B CA 1
ATOM 4634 C C . VAL B 1 160 ? 10.586 2.039 21.297 1 94.88 160 VAL B C 1
ATOM 4636 O O . VAL B 1 160 ? 11.594 2.729 21.094 1 94.88 160 VAL B O 1
ATOM 4639 N N . GLU B 1 161 ? 10.539 1.119 22.188 1 95.19 161 GLU B N 1
ATOM 4640 C CA . GLU B 1 161 ? 11.664 0.89 23.094 1 95.19 161 GLU B CA 1
ATOM 4641 C C . GLU B 1 161 ? 12.898 0.405 22.328 1 95.19 161 GLU B C 1
ATOM 4643 O O . GLU B 1 161 ? 14.016 0.821 22.625 1 95.19 161 GLU B O 1
ATOM 4648 N N . GLU B 1 162 ? 12.664 -0.46 21.422 1 93.31 162 GLU B N 1
ATOM 4649 C CA . GLU B 1 162 ? 13.766 -0.972 20.609 1 93.31 162 GLU B CA 1
ATOM 4650 C C . GLU B 1 162 ? 14.414 0.143 19.797 1 93.31 162 GLU B C 1
ATOM 4652 O O . GLU B 1 162 ? 15.641 0.193 19.672 1 93.31 162 GLU B O 1
ATOM 4657 N N . VAL B 1 163 ? 13.609 0.998 19.25 1 94.5 163 VAL B N 1
ATOM 4658 C CA . VAL B 1 163 ? 14.117 2.113 18.453 1 94.5 163 VAL B CA 1
ATOM 4659 C C . VAL B 1 163 ? 14.922 3.055 19.359 1 94.5 163 VAL B C 1
ATOM 4661 O O . VAL B 1 163 ? 15.984 3.547 18.953 1 94.5 163 VAL B O 1
ATOM 4664 N N . ILE B 1 164 ? 14.438 3.295 20.578 1 95.94 164 ILE B N 1
ATOM 4665 C CA . ILE B 1 164 ? 15.164 4.121 21.531 1 95.94 164 ILE B CA 1
ATOM 4666 C C . ILE B 1 164 ? 16.547 3.523 21.781 1 95.94 164 ILE B C 1
ATOM 4668 O O . ILE B 1 164 ? 17.562 4.23 21.719 1 95.94 164 ILE B O 1
ATOM 4672 N N . ALA B 1 165 ? 16.562 2.211 22.031 1 95.44 165 ALA B N 1
ATOM 4673 C CA . ALA B 1 165 ? 17.828 1.538 22.312 1 95.44 165 ALA B CA 1
ATOM 4674 C C . ALA B 1 165 ? 18.797 1.669 21.125 1 95.44 165 ALA B C 1
ATOM 4676 O O . ALA B 1 165 ? 19.984 1.917 21.328 1 95.44 165 ALA B O 1
ATOM 4677 N N . LEU B 1 166 ? 18.297 1.563 19.953 1 93.38 166 LEU B N 1
ATOM 4678 C CA . LEU B 1 166 ? 19.125 1.676 18.75 1 93.38 166 LEU B CA 1
ATOM 4679 C C . LEU B 1 166 ? 19.656 3.096 18.594 1 93.38 166 LEU B C 1
ATOM 4681 O O . LEU B 1 166 ? 20.828 3.285 18.25 1 93.38 166 LEU B O 1
ATOM 4685 N N . LEU B 1 167 ? 18.828 4.035 18.844 1 94.75 167 LEU B N 1
ATOM 4686 C CA . LEU B 1 167 ? 19.219 5.43 18.719 1 94.75 167 LEU B CA 1
ATOM 4687 C C . LEU B 1 167 ? 20.266 5.801 19.766 1 94.75 167 LEU B C 1
ATOM 4689 O O . LEU B 1 167 ? 21.25 6.484 19.469 1 94.75 167 LEU B O 1
ATOM 4693 N N . GLU B 1 168 ? 20.062 5.352 21 1 96 168 GLU B N 1
ATOM 4694 C CA . GLU B 1 168 ? 21.016 5.617 22.062 1 96 168 GLU B CA 1
ATOM 4695 C C . GLU B 1 168 ? 22.391 5.043 21.719 1 96 168 GLU B C 1
ATOM 4697 O O . GLU B 1 168 ? 23.422 5.691 21.938 1 96 168 GLU B O 1
ATOM 4702 N N . LYS B 1 169 ? 22.312 3.871 21.25 1 93.69 169 LYS B N 1
ATOM 4703 C CA . LYS B 1 169 ? 23.562 3.219 20.859 1 93.69 169 LYS B CA 1
ATOM 4704 C C . LYS B 1 169 ? 24.25 3.967 19.719 1 93.69 169 LYS B C 1
ATOM 4706 O O . LYS B 1 169 ? 25.453 4.219 19.75 1 93.69 169 LYS B O 1
ATOM 4711 N N . HIS B 1 170 ? 23.516 4.379 18.719 1 90.56 170 HIS B N 1
ATOM 4712 C CA . HIS B 1 170 ? 24.031 5.062 17.547 1 90.56 170 HIS B CA 1
ATOM 4713 C C . HIS B 1 170 ? 24.609 6.43 17.906 1 90.56 170 HIS B C 1
ATOM 4715 O O . HIS B 1 170 ? 25.656 6.82 17.406 1 90.56 170 HIS B O 1
ATOM 4721 N N . LEU B 1 171 ? 23.938 7.098 18.766 1 92 171 LEU B N 1
ATOM 4722 C CA . LEU B 1 171 ? 24.297 8.477 19.078 1 92 171 LEU B CA 1
ATOM 4723 C C . LEU B 1 171 ? 25.219 8.531 20.281 1 92 171 LEU B C 1
ATOM 4725 O O . LEU B 1 171 ? 25.766 9.594 20.609 1 92 171 LEU B O 1
ATOM 4729 N N . LYS B 1 172 ? 25.359 7.426 20.953 1 92.12 172 LYS B N 1
ATOM 4730 C CA . LYS B 1 172 ? 26.141 7.352 22.172 1 92.12 172 LYS B CA 1
ATOM 4731 C C . LYS B 1 172 ? 25.641 8.352 23.203 1 92.12 172 LYS B C 1
ATOM 4733 O O . LYS B 1 172 ? 26.438 9.117 23.766 1 92.12 172 LYS B O 1
ATOM 4738 N N . ARG B 1 173 ? 24.312 8.383 23.312 1 92.75 173 ARG B N 1
ATOM 4739 C CA . ARG B 1 173 ? 23.625 9.227 24.281 1 92.75 173 ARG B CA 1
ATOM 4740 C C . ARG B 1 173 ? 22.453 8.484 24.906 1 92.75 173 ARG B C 1
ATOM 4742 O O . ARG B 1 173 ? 21.766 7.711 24.234 1 92.75 173 ARG B O 1
ATOM 4749 N N . LYS B 1 174 ? 22.219 8.805 26.156 1 93.94 174 LYS B N 1
ATOM 4750 C CA . LYS B 1 174 ? 21.109 8.18 26.875 1 93.94 174 LYS B CA 1
ATOM 4751 C C . LYS B 1 174 ? 19.984 9.18 27.125 1 93.94 174 LYS B C 1
ATOM 4753 O O . LYS B 1 174 ? 20.234 10.344 27.422 1 93.94 174 LYS B O 1
ATOM 4758 N N . ILE B 1 175 ? 18.812 8.711 26.953 1 95.06 175 ILE B N 1
ATOM 4759 C CA . ILE B 1 175 ? 17.656 9.508 27.344 1 95.06 175 ILE B CA 1
ATOM 4760 C C . ILE B 1 175 ? 17.422 9.375 28.844 1 95.06 175 ILE B C 1
ATOM 4762 O O . ILE B 1 175 ? 17.312 8.266 29.359 1 95.06 175 ILE B O 1
ATOM 4766 N N . THR B 1 176 ? 17.391 10.453 29.484 1 93.81 176 THR B N 1
ATOM 4767 C CA . THR B 1 176 ? 17.109 10.469 30.906 1 93.81 176 THR B CA 1
ATOM 4768 C C . THR B 1 176 ? 15.688 10.961 31.172 1 93.81 176 THR B C 1
ATOM 4770 O O . THR B 1 176 ? 15.062 11.555 30.297 1 93.81 176 THR B O 1
ATOM 4773 N N . LYS B 1 177 ? 15.32 10.68 32.406 1 93.94 177 LYS B N 1
ATOM 4774 C CA . LYS B 1 177 ? 14 11.148 32.812 1 93.94 177 LYS B CA 1
ATOM 4775 C C . LYS B 1 177 ? 13.883 12.664 32.656 1 93.94 177 LYS B C 1
ATOM 4777 O O . LYS B 1 177 ? 12.883 13.172 32.125 1 93.94 177 LYS B O 1
ATOM 4782 N N . SER B 1 178 ? 14.875 13.359 33.094 1 93.56 178 SER B N 1
ATOM 4783 C CA . SER B 1 178 ? 14.867 14.82 33.062 1 93.56 178 SER B CA 1
ATOM 4784 C C . SER B 1 178 ? 14.812 15.344 31.641 1 93.56 178 SER B C 1
ATOM 4786 O O . SER B 1 178 ? 14.047 16.266 31.344 1 93.56 178 SER B O 1
ATOM 4788 N N . LYS B 1 179 ? 15.555 14.773 30.75 1 93.94 179 LYS B N 1
ATOM 4789 C CA . LYS B 1 179 ? 15.57 15.188 29.344 1 93.94 179 LYS B CA 1
ATOM 4790 C C . LYS B 1 179 ? 14.219 14.914 28.688 1 93.94 179 LYS B C 1
ATOM 4792 O O . LYS B 1 179 ? 13.734 15.734 27.906 1 93.94 179 LYS B O 1
ATOM 4797 N N . LEU B 1 180 ? 13.672 13.797 28.969 1 94.88 180 LEU B N 1
ATOM 4798 C CA . LEU B 1 180 ? 12.383 13.422 28.406 1 94.88 180 LEU B CA 1
ATOM 4799 C C . LEU B 1 180 ? 11.281 14.352 28.891 1 94.88 180 LEU B C 1
ATOM 4801 O O . LEU B 1 180 ? 10.422 14.766 28.109 1 94.88 180 LEU B O 1
ATOM 4805 N N . LEU B 1 181 ? 11.344 14.625 30.188 1 93.12 181 LEU B N 1
ATOM 4806 C CA . LEU B 1 181 ? 10.352 15.531 30.766 1 93.12 181 LEU B CA 1
ATOM 4807 C C . LEU B 1 181 ? 10.445 16.922 30.125 1 93.12 181 LEU B C 1
ATOM 4809 O O . LEU B 1 181 ? 9.43 17.547 29.859 1 93.12 181 LEU B O 1
ATOM 4813 N N . LYS B 1 182 ? 11.648 17.344 29.938 1 93.31 182 LYS B N 1
ATOM 4814 C CA . LYS B 1 182 ? 11.852 18.641 29.297 1 93.31 182 LYS B CA 1
ATOM 4815 C C . LYS B 1 182 ? 11.289 18.625 27.875 1 93.31 182 LYS B C 1
ATOM 4817 O O . LYS B 1 182 ? 10.633 19.594 27.453 1 93.31 182 LYS B O 1
ATOM 4822 N N . ALA B 1 183 ? 11.57 17.562 27.141 1 94.38 183 ALA B N 1
ATOM 4823 C CA . ALA B 1 183 ? 11.062 17.422 25.781 1 94.38 183 ALA B CA 1
ATOM 4824 C C . ALA B 1 183 ? 9.539 17.422 25.766 1 94.38 183 ALA B C 1
ATOM 4826 O O . ALA B 1 183 ? 8.922 18.125 24.953 1 94.38 183 ALA B O 1
ATOM 4827 N N . ILE B 1 184 ? 8.93 16.672 26.656 1 93.94 184 ILE B N 1
ATOM 4828 C CA . ILE B 1 184 ? 7.48 16.547 26.734 1 93.94 184 ILE B CA 1
ATOM 4829 C C . ILE B 1 184 ? 6.871 17.922 27.031 1 93.94 184 ILE B C 1
ATOM 4831 O O . ILE B 1 184 ? 5.895 18.312 26.375 1 93.94 184 ILE B O 1
ATOM 4835 N N . THR B 1 185 ? 7.473 18.609 27.906 1 93.44 185 THR B N 1
ATOM 4836 C CA . THR B 1 185 ? 6.953 19.922 28.312 1 93.44 185 THR B CA 1
ATOM 4837 C C . THR B 1 185 ? 7.062 20.922 27.172 1 93.44 185 THR B C 1
ATOM 4839 O O . THR B 1 185 ? 6.113 21.656 26.875 1 93.44 185 THR B O 1
ATOM 4842 N N . SER B 1 186 ? 8.195 20.953 26.531 1 94.69 186 SER B N 1
ATOM 4843 C CA . SER B 1 186 ? 8.414 21.875 25.422 1 94.69 186 SER B CA 1
ATOM 4844 C C . SER B 1 186 ? 7.438 21.609 24.281 1 94.69 186 SER B C 1
ATOM 4846 O O . SER B 1 186 ? 6.875 22.547 23.703 1 94.69 186 SER B O 1
ATOM 4848 N N . ILE B 1 187 ? 7.242 20.375 23.969 1 95.19 187 ILE B N 1
ATOM 4849 C CA . ILE B 1 187 ? 6.355 19.984 22.875 1 95.19 187 ILE B CA 1
ATOM 4850 C C . ILE B 1 187 ? 4.91 20.297 23.25 1 95.19 187 ILE B C 1
ATOM 4852 O O . ILE B 1 187 ? 4.148 20.828 22.438 1 95.19 187 ILE B O 1
ATOM 4856 N N . LYS B 1 188 ? 4.551 19.984 24.484 1 94.25 188 LYS B N 1
ATOM 4857 C CA . LYS B 1 188 ? 3.215 20.312 24.969 1 94.25 188 LYS B CA 1
ATOM 4858 C C . LYS B 1 188 ? 2.928 21.797 24.844 1 94.25 188 LYS B C 1
ATOM 4860 O O . LYS B 1 188 ? 1.853 22.203 24.391 1 94.25 188 LYS B O 1
ATOM 4865 N N . ASN B 1 189 ? 3.865 22.609 25.219 1 95.31 189 ASN B N 1
ATOM 4866 C CA . ASN B 1 189 ? 3.709 24.047 25.141 1 95.31 189 ASN B CA 1
ATOM 4867 C C . ASN B 1 189 ? 3.568 24.516 23.688 1 95.31 189 ASN B C 1
ATOM 4869 O O . ASN B 1 189 ? 2.758 25.406 23.391 1 95.31 189 ASN B O 1
ATOM 4873 N N . ALA B 1 190 ? 4.367 23.953 22.875 1 97 190 ALA B N 1
ATOM 4874 C CA . ALA B 1 190 ? 4.312 24.312 21.453 1 97 190 ALA B CA 1
ATOM 4875 C C . ALA B 1 190 ? 2.961 23.953 20.844 1 97 190 ALA B C 1
ATOM 4877 O O . ALA B 1 190 ? 2.355 24.75 20.141 1 97 190 ALA B O 1
ATOM 4878 N N . LYS B 1 191 ? 2.49 22.75 21.109 1 95.94 191 LYS B N 1
ATOM 4879 C CA . LYS B 1 191 ? 1.21 22.297 20.578 1 95.94 191 LYS B CA 1
ATOM 4880 C C . LYS B 1 191 ? 0.054 23.125 21.141 1 95.94 191 LYS B C 1
ATOM 4882 O O . LYS B 1 191 ? -0.897 23.438 20.422 1 95.94 191 LYS B O 1
ATOM 4887 N N . ASN B 1 192 ? 0.137 23.5 22.438 1 95.56 192 ASN B N 1
ATOM 4888 C CA . ASN B 1 192 ? -0.865 24.375 23.031 1 95.56 192 ASN B CA 1
ATOM 4889 C C . ASN B 1 192 ? -0.888 25.734 22.344 1 95.56 192 ASN B C 1
ATOM 4891 O O . ASN B 1 192 ? -1.957 26.312 22.141 1 95.56 192 ASN B O 1
ATOM 4895 N N . ALA B 1 193 ? 0.288 26.25 22.094 1 97.31 193 ALA B N 1
ATOM 4896 C CA . ALA B 1 193 ? 0.375 27.531 21.406 1 97.31 193 ALA B CA 1
ATOM 4897 C C . ALA B 1 193 ? -0.319 27.469 20.047 1 97.31 193 ALA B C 1
ATOM 4899 O O . ALA B 1 193 ? -1.047 28.391 19.656 1 97.31 193 ALA B O 1
ATOM 4900 N N . TYR B 1 194 ? -0.14 26.406 19.328 1 97 194 TYR B N 1
ATOM 4901 C CA . TYR B 1 194 ? -0.768 26.25 18.016 1 97 194 TYR B CA 1
ATOM 4902 C C . TYR B 1 194 ? -2.283 26.156 18.141 1 97 194 TYR B C 1
ATOM 4904 O O . TYR B 1 194 ? -3.016 26.75 17.344 1 97 194 TYR B O 1
ATOM 4912 N N . GLN B 1 195 ? -2.736 25.422 19.109 1 93.19 195 GLN B N 1
ATOM 4913 C CA . GLN B 1 195 ? -4.176 25.297 19.312 1 93.19 195 GLN B CA 1
ATOM 4914 C C . GLN B 1 195 ? -4.801 26.656 19.625 1 93.19 195 GLN B C 1
ATOM 4916 O O . GLN B 1 195 ? -5.895 26.969 19.141 1 93.19 195 GLN B O 1
ATOM 4921 N N . LYS B 1 196 ? -4.129 27.422 20.406 1 94.31 196 LYS B N 1
ATOM 4922 C CA . LYS B 1 196 ? -4.602 28.781 20.672 1 94.31 196 LYS B CA 1
ATOM 4923 C C . LYS B 1 196 ? -4.621 29.625 19.406 1 94.31 196 LYS B C 1
ATOM 4925 O O . LYS B 1 196 ? -5.543 30.422 19.203 1 94.31 196 LYS B O 1
ATOM 4930 N N . LEU B 1 197 ? -3.592 29.453 18.609 1 96.19 197 LEU B N 1
ATOM 4931 C CA . LEU B 1 197 ? -3.547 30.172 17.344 1 96.19 197 LEU B CA 1
ATOM 4932 C C . LEU B 1 197 ? -4.73 29.781 16.453 1 96.19 197 LEU B C 1
ATOM 4934 O O . LEU B 1 197 ? -5.34 30.641 15.82 1 96.19 197 LEU B O 1
ATOM 4938 N N . GLU B 1 198 ? -5.066 28.5 16.391 1 92.62 198 GLU B N 1
ATOM 4939 C CA . GLU B 1 198 ? -6.207 28.031 15.602 1 92.62 198 GLU B CA 1
ATOM 4940 C C . GLU B 1 198 ? -7.504 28.672 16.062 1 92.62 198 GLU B C 1
ATOM 4942 O O . GLU B 1 198 ? -8.352 29.047 15.242 1 92.62 198 GLU B O 1
ATOM 4947 N N . ASN B 1 199 ? -7.637 28.812 17.359 1 90.44 199 ASN B N 1
ATOM 4948 C CA . ASN B 1 199 ? -8.82 29.453 17.922 1 90.44 199 ASN B CA 1
ATOM 4949 C C . ASN B 1 199 ? -8.883 30.938 17.547 1 90.44 199 ASN B C 1
ATOM 4951 O O . ASN B 1 199 ? -9.961 31.469 17.297 1 90.44 199 ASN B O 1
ATOM 4955 N N . THR B 1 200 ? -7.742 31.578 17.625 1 93.38 200 THR B N 1
ATOM 4956 C CA . THR B 1 200 ? -7.664 33 17.234 1 93.38 200 THR B CA 1
ATOM 4957 C C . THR B 1 200 ? -7.953 33.156 15.75 1 93.38 200 THR B C 1
ATOM 4959 O O . THR B 1 200 ? -8.633 34.125 15.352 1 93.38 200 THR B O 1
ATOM 4962 N N . TYR B 1 201 ? -7.418 32.281 14.922 1 92.69 201 TYR B N 1
ATOM 4963 C CA . TYR B 1 201 ? -7.602 32.281 13.469 1 92.69 201 TYR B CA 1
ATOM 4964 C C . TYR B 1 201 ? -9.078 32.344 13.109 1 92.69 201 TYR B C 1
ATOM 4966 O O . TYR B 1 201 ? -9.469 33.062 12.188 1 92.69 201 TYR B O 1
ATOM 4974 N N . LYS B 1 202 ? -9.891 31.703 13.844 1 88.31 202 LYS B N 1
ATOM 4975 C CA . LYS B 1 202 ? -11.328 31.672 13.586 1 88.31 202 LYS B CA 1
ATOM 4976 C C . LYS B 1 202 ? -11.914 33.094 13.562 1 88.31 202 LYS B C 1
ATOM 4978 O O . LYS B 1 202 ? -12.797 33.375 12.758 1 88.31 202 LYS B O 1
ATOM 4983 N N . LYS B 1 203 ? -11.406 33.938 14.367 1 88.69 203 LYS B N 1
ATOM 4984 C CA . LYS B 1 203 ? -12 35.25 14.578 1 88.69 203 LYS B CA 1
ATOM 4985 C C . LYS B 1 203 ? -11.312 36.312 13.727 1 88.69 203 LYS B C 1
ATOM 4987 O O . LYS B 1 203 ? -11.859 37.406 13.523 1 88.69 203 LYS B O 1
ATOM 4992 N N . TYR B 1 204 ? -10.172 36.031 13.195 1 88.88 204 TYR B N 1
ATOM 4993 C CA . TYR B 1 204 ? -9.383 37.062 12.555 1 88.88 204 TYR B CA 1
ATOM 4994 C C . TYR B 1 204 ? -8.961 36.656 11.148 1 88.88 204 TYR B C 1
ATOM 4996 O O . TYR B 1 204 ? -7.84 36.938 10.719 1 88.88 204 TYR B O 1
ATOM 5004 N N . ARG B 1 205 ? -9.773 36.031 10.422 1 85.38 205 ARG B N 1
ATOM 5005 C CA . ARG B 1 205 ? -9.492 35.469 9.102 1 85.38 205 ARG B CA 1
ATOM 5006 C C . ARG B 1 205 ? -9.336 36.594 8.062 1 85.38 205 ARG B C 1
ATOM 5008 O O . ARG B 1 205 ? -8.828 36.344 6.969 1 85.38 205 ARG B O 1
ATOM 5015 N N . SER B 1 206 ? -9.742 37.781 8.398 1 82.31 206 SER B N 1
ATOM 5016 C CA . SER B 1 206 ? -9.602 38.906 7.473 1 82.31 206 SER B CA 1
ATOM 5017 C C . SER B 1 206 ? -8.141 39.281 7.254 1 82.31 206 SER B 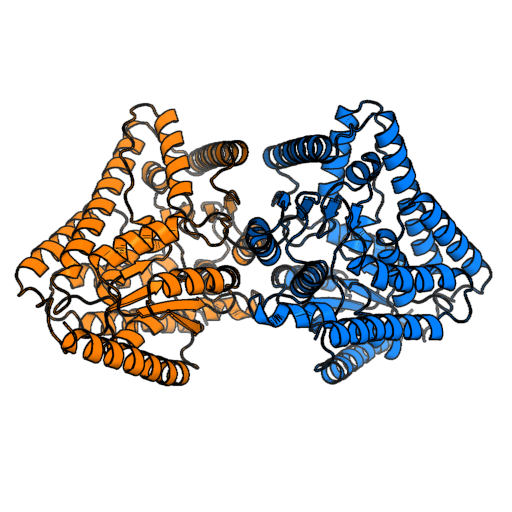C 1
ATOM 5019 O O . SER B 1 206 ? -7.77 39.781 6.188 1 82.31 206 SER B O 1
ATOM 5021 N N . VAL B 1 207 ? -7.285 39 8.227 1 89.06 207 VAL B N 1
ATOM 5022 C CA . VAL B 1 207 ? -5.887 39.406 8.109 1 89.06 207 VAL B CA 1
ATOM 5023 C C . VAL B 1 207 ? -4.988 38.156 8.102 1 89.06 207 VAL B C 1
ATOM 5025 O O . VAL B 1 207 ? -3.775 38.281 7.895 1 89.06 207 VAL B O 1
ATOM 5028 N N . PHE B 1 208 ? -5.504 37.031 8.328 1 93 208 PHE B N 1
ATOM 5029 C CA . PHE B 1 208 ? -4.789 35.75 8.438 1 93 208 PHE B CA 1
ATOM 5030 C C . PHE B 1 208 ? -5.566 34.625 7.766 1 93 208 PHE B C 1
ATOM 5032 O O . PHE B 1 208 ? -6.672 34.281 8.195 1 93 208 PHE B O 1
ATOM 5039 N N . ASN B 1 209 ? -5.043 34.094 6.668 1 93.25 209 ASN B N 1
ATOM 5040 C CA . ASN B 1 209 ? -5.805 33.125 5.879 1 93.25 209 ASN B CA 1
ATOM 5041 C C . ASN B 1 209 ? -5.305 31.703 6.098 1 93.25 209 ASN B C 1
ATOM 5043 O O . ASN B 1 209 ? -4.422 31.469 6.922 1 93.25 209 ASN B O 1
ATOM 5047 N N . GLY B 1 210 ? -5.914 30.766 5.379 1 95.81 210 GLY B N 1
ATOM 5048 C CA . GLY B 1 210 ? -5.668 29.344 5.578 1 95.81 210 GLY B CA 1
ATOM 5049 C C . GLY B 1 210 ? -4.258 28.922 5.203 1 95.81 210 GLY B C 1
ATOM 5050 O O . GLY B 1 210 ? -3.629 28.141 5.91 1 95.81 210 GLY B O 1
ATOM 5051 N N . SER B 1 211 ? -3.746 29.422 4.066 1 97.25 211 SER B N 1
ATOM 5052 C CA . SER B 1 211 ? -2.4 29.047 3.637 1 97.25 211 SER B CA 1
ATOM 5053 C C . SER B 1 211 ? -1.353 29.531 4.637 1 97.25 211 SER B C 1
ATOM 5055 O O . SER B 1 211 ? -0.331 28.859 4.832 1 97.25 211 SER B O 1
ATOM 5057 N N . MET B 1 212 ? -1.587 30.734 5.277 1 97.38 212 MET B N 1
ATOM 5058 C CA . MET B 1 212 ? -0.687 31.234 6.316 1 97.38 212 MET B CA 1
ATOM 5059 C C . MET B 1 212 ? -0.699 30.312 7.535 1 97.38 212 MET B C 1
ATOM 5061 O O . MET B 1 212 ? 0.357 29.953 8.055 1 97.38 212 MET B O 1
ATOM 5065 N N . LEU B 1 213 ? -1.911 29.938 7.949 1 97.31 213 LEU B N 1
ATOM 5066 C CA . LEU B 1 213 ? -2.02 29 9.07 1 97.31 213 LEU B CA 1
ATOM 5067 C C . LEU B 1 213 ? -1.3 27.703 8.766 1 97.31 213 LEU B C 1
ATOM 5069 O O . LEU B 1 213 ? -0.608 27.156 9.625 1 97.31 213 LEU B O 1
ATOM 5073 N N . MET B 1 214 ? -1.467 27.188 7.562 1 97.81 214 MET B N 1
ATOM 5074 C CA . MET B 1 214 ? -0.817 25.953 7.141 1 97.81 214 MET B CA 1
ATOM 5075 C C . MET B 1 214 ? 0.701 26.109 7.16 1 97.81 214 MET B C 1
ATOM 5077 O O . MET B 1 214 ? 1.416 25.172 7.523 1 97.81 214 MET B O 1
ATOM 5081 N N . LEU B 1 215 ? 1.2 27.25 6.73 1 98.31 215 LEU B N 1
ATOM 5082 C CA . LEU B 1 215 ? 2.637 27.5 6.773 1 98.31 215 LEU B CA 1
ATOM 5083 C C . LEU B 1 215 ? 3.154 27.453 8.211 1 98.31 215 LEU B C 1
ATOM 5085 O O . LEU B 1 215 ? 4.219 26.891 8.469 1 98.31 215 LEU B O 1
ATOM 5089 N N . VAL B 1 216 ? 2.414 28.109 9.086 1 98.31 216 VAL B N 1
ATOM 5090 C CA . VAL B 1 216 ? 2.805 28.078 10.492 1 98.31 216 VAL B CA 1
ATOM 5091 C C . VAL B 1 216 ? 2.883 26.641 10.984 1 98.31 216 VAL B C 1
ATOM 5093 O O . VAL B 1 216 ? 3.863 26.25 11.625 1 98.31 216 VAL B O 1
ATOM 5096 N N . ALA B 1 217 ? 1.899 25.828 10.633 1 97.94 217 ALA B N 1
ATOM 5097 C CA . ALA B 1 217 ? 1.894 24.422 11.031 1 97.94 217 ALA B CA 1
ATOM 5098 C C . ALA B 1 217 ? 3.092 23.688 10.453 1 97.94 217 ALA B C 1
ATOM 5100 O O . ALA B 1 217 ? 3.768 22.938 11.164 1 97.94 217 ALA B O 1
ATOM 5101 N N . ASN B 1 218 ? 3.377 23.891 9.203 1 97.69 218 ASN B N 1
ATOM 5102 C CA . ASN B 1 218 ? 4.527 23.266 8.555 1 97.69 218 ASN B CA 1
ATOM 5103 C C . ASN B 1 218 ? 5.836 23.672 9.227 1 97.69 218 ASN B C 1
ATOM 5105 O O . ASN B 1 218 ? 6.746 22.859 9.359 1 97.69 218 ASN B O 1
ATOM 5109 N N . SER B 1 219 ? 5.938 24.906 9.672 1 98.12 219 SER B N 1
ATOM 5110 C CA . SER B 1 219 ? 7.184 25.453 10.195 1 98.12 219 SER B CA 1
ATOM 5111 C C . SER B 1 219 ? 7.559 24.812 11.523 1 98.12 219 SER B C 1
ATOM 5113 O O . SER B 1 219 ? 8.703 24.906 11.961 1 98.12 219 SER B O 1
ATOM 5115 N N . TYR B 1 220 ? 6.602 24.156 12.172 1 97.5 220 TYR B N 1
ATOM 5116 C CA . TYR B 1 220 ? 6.867 23.438 13.406 1 97.5 220 TYR B CA 1
ATOM 5117 C C . TYR B 1 220 ? 8.047 22.469 13.242 1 97.5 220 TYR B C 1
ATOM 5119 O O . TYR B 1 220 ? 8.836 22.297 14.164 1 97.5 220 TYR B O 1
ATOM 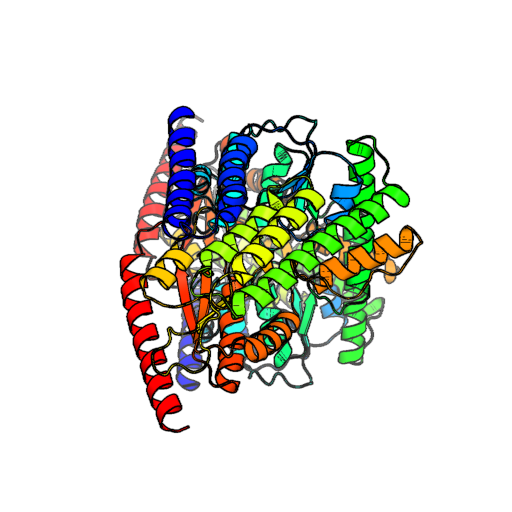5127 N N . PHE B 1 221 ? 8.188 21.953 12.109 1 96.12 221 PHE B N 1
ATOM 5128 C CA . PHE B 1 221 ? 9.164 20.891 11.859 1 96.12 221 PHE B CA 1
ATOM 5129 C C . PHE B 1 221 ? 10.484 21.484 11.391 1 96.12 221 PHE B C 1
ATOM 5131 O O . PHE B 1 221 ? 11.484 20.781 11.273 1 96.12 221 PHE B O 1
ATOM 5138 N N . TRP B 1 222 ? 10.5 22.781 11.164 1 95.38 222 TRP B N 1
ATOM 5139 C CA . TRP B 1 222 ? 11.695 23.438 10.633 1 95.38 222 TRP B CA 1
ATOM 5140 C C . TRP B 1 222 ? 12.508 24.078 11.75 1 95.38 222 TRP B C 1
ATOM 5142 O O . TRP B 1 222 ? 13.719 24.266 11.609 1 95.38 222 TRP B O 1
ATOM 5152 N N . GLU B 1 223 ? 11.828 24.422 12.82 1 92.81 223 GLU B N 1
ATOM 5153 C CA . GLU B 1 223 ? 12.469 25.047 13.969 1 92.81 223 GLU B CA 1
ATOM 5154 C C . GLU B 1 223 ? 12.961 24 14.969 1 92.81 223 GLU B C 1
ATOM 5156 O O . GLU B 1 223 ? 12.18 23.17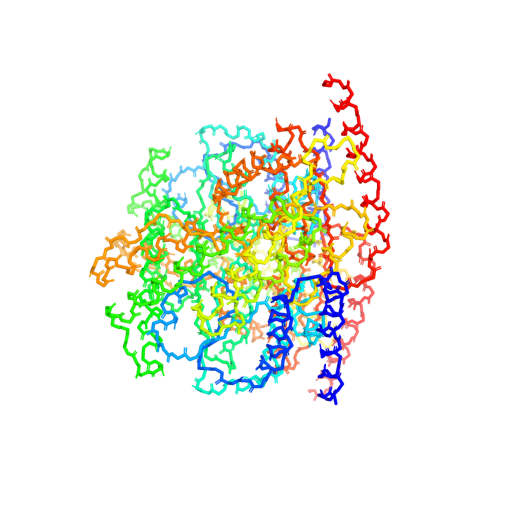2 15.43 1 92.81 223 GLU B O 1
ATOM 5161 N N . SER B 1 224 ? 14.227 24.078 15.344 1 89.56 224 SER B N 1
ATOM 5162 C CA . SER B 1 224 ? 14.812 23.109 16.25 1 89.56 224 SER B CA 1
ATOM 5163 C C . SER B 1 224 ? 14.312 23.297 17.672 1 89.56 224 SER B C 1
ATOM 5165 O O . SER B 1 224 ? 14.102 22.328 18.406 1 89.56 224 SER B O 1
ATOM 5167 N N . SER B 1 225 ? 14.141 24.547 18.031 1 94.38 225 SER B N 1
ATOM 5168 C CA . SER B 1 225 ? 13.656 24.828 19.375 1 94.38 225 SER B CA 1
ATOM 5169 C C . SER B 1 225 ? 12.141 24.984 19.391 1 94.38 225 SER B C 1
ATOM 5171 O O . SER B 1 225 ? 11.602 25.953 18.844 1 94.38 225 SER B O 1
ATOM 5173 N N . LYS B 1 226 ? 11.5 24.109 20.125 1 96.75 226 LYS B N 1
ATOM 5174 C CA . LYS B 1 226 ? 10.047 24.172 20.234 1 96.75 226 LYS B CA 1
ATOM 5175 C C . LYS B 1 226 ? 9.602 25.375 21.047 1 96.75 226 LYS B C 1
ATOM 5177 O O . LYS B 1 226 ? 8.555 25.969 20.781 1 96.75 226 LYS B O 1
ATOM 5182 N N . ASP B 1 227 ? 10.445 25.766 21.922 1 96.94 227 ASP B N 1
ATOM 5183 C CA . ASP B 1 227 ? 10.125 26.938 22.734 1 96.94 227 ASP B CA 1
ATOM 5184 C C . ASP B 1 227 ? 10.172 28.219 21.906 1 96.94 227 ASP B C 1
ATOM 5186 O O . ASP B 1 227 ? 9.305 29.078 22.047 1 96.94 227 ASP B O 1
ATOM 5190 N N . ILE B 1 228 ? 11.188 28.328 21.125 1 97.69 228 ILE B N 1
ATOM 5191 C CA . ILE B 1 228 ? 11.297 29.5 20.266 1 97.69 228 ILE B CA 1
ATOM 5192 C C . ILE B 1 228 ? 10.117 29.547 19.297 1 97.69 228 ILE B C 1
ATOM 5194 O O . ILE B 1 228 ? 9.484 30.594 19.125 1 97.69 228 ILE B O 1
ATOM 5198 N N . TRP B 1 229 ? 9.797 28.406 18.719 1 98.19 229 TRP B N 1
ATOM 5199 C CA . TRP B 1 229 ? 8.664 28.312 17.797 1 98.19 229 TRP B CA 1
ATOM 5200 C C . TRP B 1 229 ? 7.371 28.75 18.5 1 98.19 229 TRP B C 1
ATOM 5202 O O . TRP B 1 229 ? 6.617 29.562 17.969 1 98.19 229 TRP B O 1
ATOM 5212 N N . ALA B 1 230 ? 7.148 28.219 19.719 1 98.38 230 ALA B N 1
ATOM 5213 C CA . ALA B 1 230 ? 5.941 28.5 20.484 1 98.38 230 ALA B CA 1
ATOM 5214 C C . ALA B 1 230 ? 5.824 30 20.766 1 98.38 230 ALA B C 1
ATOM 5216 O O . ALA B 1 230 ? 4.727 30.562 20.703 1 98.38 230 ALA B O 1
ATOM 5217 N N . ASN B 1 231 ? 6.93 30.594 21.078 1 98.44 231 ASN B N 1
ATOM 5218 C CA . ASN B 1 231 ? 6.938 32.031 21.375 1 98.44 231 ASN B CA 1
ATOM 5219 C C . ASN B 1 231 ? 6.496 32.844 20.156 1 98.44 231 ASN B C 1
ATOM 5221 O O . ASN B 1 231 ? 5.727 33.812 20.297 1 98.44 231 ASN B O 1
ATOM 5225 N N . HIS B 1 232 ? 6.996 32.469 19.031 1 98.56 232 HIS B N 1
ATOM 5226 C CA . HIS B 1 232 ? 6.625 33.188 17.812 1 98.56 232 HIS B CA 1
ATOM 5227 C C . HIS B 1 232 ? 5.164 32.938 17.453 1 98.56 232 HIS B C 1
ATOM 5229 O O . HIS B 1 232 ? 4.488 33.844 16.938 1 98.56 232 HIS B O 1
ATOM 5235 N N . VAL B 1 233 ? 4.648 31.734 17.672 1 98.62 233 VAL B N 1
ATOM 5236 C CA . VAL B 1 233 ? 3.24 31.422 17.438 1 98.62 233 VAL B CA 1
ATOM 5237 C C . VAL B 1 233 ? 2.363 32.281 18.344 1 98.62 233 VAL B C 1
ATOM 5239 O O . VAL B 1 233 ? 1.364 32.844 17.891 1 98.62 233 VAL B O 1
ATOM 5242 N N . GLN B 1 234 ? 2.742 32.406 19.594 1 98.31 234 GLN B N 1
ATOM 5243 C CA . GLN B 1 234 ? 1.997 33.219 20.547 1 98.31 234 GLN B CA 1
ATOM 5244 C C . GLN B 1 234 ? 2.027 34.688 20.156 1 98.31 234 GLN B C 1
ATOM 5246 O O . GLN B 1 234 ? 1.018 35.375 20.266 1 98.31 234 GLN B O 1
ATOM 5251 N N . ALA B 1 235 ? 3.188 35.125 19.75 1 98.12 235 ALA B N 1
ATOM 5252 C CA . ALA B 1 235 ? 3.324 36.5 19.312 1 98.12 235 ALA B CA 1
ATOM 5253 C C . ALA B 1 235 ? 2.418 36.781 18.125 1 98.12 235 ALA B C 1
ATOM 5255 O O . ALA B 1 235 ? 1.823 37.875 18.031 1 98.12 235 ALA B O 1
ATOM 5256 N N . LEU B 1 236 ? 2.334 35.844 17.188 1 97.81 236 LEU B N 1
ATOM 5257 C CA . LEU B 1 236 ? 1.462 36 16.031 1 97.81 236 LEU B CA 1
ATOM 5258 C C . LEU B 1 236 ? 0.002 36.094 16.453 1 97.81 236 LEU B C 1
ATOM 5260 O O . LEU B 1 236 ? -0.735 36.969 15.969 1 97.81 236 LEU B O 1
ATOM 5264 N N . ALA B 1 237 ? -0.423 35.219 17.359 1 96.75 237 ALA B N 1
ATOM 5265 C CA . ALA B 1 237 ? -1.788 35.281 17.875 1 96.75 237 ALA B CA 1
ATOM 5266 C C . ALA B 1 237 ? -2.09 36.625 18.547 1 96.75 237 ALA B C 1
ATOM 5268 O O . ALA B 1 237 ? -3.17 37.188 18.359 1 96.75 237 ALA B O 1
ATOM 5269 N N . LYS B 1 238 ? -1.146 37.062 19.312 1 96.31 238 LYS B N 1
ATOM 5270 C CA . LYS B 1 238 ? -1.303 38.344 19.984 1 96.31 238 LYS B CA 1
ATOM 5271 C C . LYS B 1 238 ? -1.427 39.469 18.969 1 96.31 238 LYS B C 1
ATOM 5273 O O . LYS B 1 238 ? -2.262 40.375 19.125 1 96.31 238 LYS B O 1
ATOM 5278 N N . GLU B 1 239 ? -0.588 39.438 17.984 1 96.19 239 GLU B N 1
ATOM 5279 C CA . GLU B 1 239 ? -0.625 40.469 16.938 1 96.19 239 GLU B CA 1
ATOM 5280 C C . GLU B 1 239 ? -1.98 40.5 16.234 1 96.19 239 GLU B C 1
ATOM 5282 O O . GLU B 1 239 ? -2.518 41.562 15.953 1 96.19 239 GLU B O 1
ATOM 5287 N N . MET B 1 240 ? -2.547 39.406 15.938 1 94.56 240 MET B N 1
ATOM 5288 C CA . MET B 1 240 ? -3.836 39.281 15.266 1 94.56 240 MET B CA 1
ATOM 5289 C C . MET B 1 240 ? -4.941 39.938 16.094 1 94.56 240 MET B C 1
ATOM 5291 O O . MET B 1 240 ? -5.855 40.531 15.531 1 94.56 240 MET B O 1
ATOM 5295 N N . LYS B 1 241 ? -4.879 39.875 17.375 1 93.56 241 LYS B N 1
ATOM 5296 C CA . LYS B 1 241 ? -5.91 40.406 18.266 1 93.56 241 LYS B CA 1
ATOM 5297 C C . LYS B 1 241 ? -5.941 41.906 18.234 1 93.56 241 LYS B C 1
ATOM 5299 O O . LYS B 1 241 ? -6.895 42.531 18.719 1 93.56 241 LYS B O 1
ATOM 5304 N N . GLY B 1 242 ? -4.977 42.469 17.641 1 91.5 242 GLY B N 1
ATOM 5305 C CA . GLY B 1 242 ? -4.953 43.906 17.469 1 91.5 242 GLY B CA 1
ATOM 5306 C C . GLY B 1 242 ? -5.801 44.375 16.297 1 91.5 242 GLY B C 1
ATOM 5307 O O . GLY B 1 242 ? -6.031 45.594 16.141 1 91.5 242 GLY B O 1
ATOM 5308 N N . PHE B 1 243 ? -6.234 43.5 15.523 1 90.88 243 PHE B N 1
ATOM 5309 C CA . PHE B 1 243 ? -7.043 43.844 14.359 1 90.88 243 PHE B CA 1
ATOM 5310 C C . PHE B 1 243 ? -8.523 43.562 14.633 1 90.88 243 PHE B C 1
ATOM 5312 O O . PHE B 1 243 ? -8.875 43 15.664 1 90.88 243 PHE B O 1
ATOM 5319 N N . GLU B 1 244 ? -9.383 44.062 13.711 1 82.69 244 GLU B N 1
ATOM 5320 C CA . GLU B 1 244 ? -10.82 43.875 13.859 1 82.69 244 GLU B CA 1
ATOM 5321 C C . GLU B 1 244 ? -11.219 42.406 13.625 1 82.69 244 GLU B C 1
ATOM 5323 O O . GLU B 1 244 ? -10.688 41.75 12.727 1 82.69 244 GLU B O 1
ATOM 5328 N N . LYS B 1 245 ? -12.117 42 14.484 1 83.31 245 LYS B N 1
ATOM 5329 C CA . LYS B 1 245 ? -12.648 40.625 14.344 1 83.31 245 LYS B CA 1
ATOM 5330 C C . LYS B 1 245 ? -13.547 40.531 13.117 1 83.31 245 LYS B C 1
ATOM 5332 O O . LYS B 1 245 ? -14.188 41.5 12.719 1 83.31 245 LYS B O 1
ATOM 5337 N N . LEU B 1 246 ? -13.398 39.375 12.477 1 75.12 246 LEU B N 1
ATOM 5338 C CA . LEU B 1 246 ? -14.312 39.062 11.375 1 75.12 246 LEU B CA 1
ATOM 5339 C C . LEU B 1 246 ? -15.75 39.031 11.867 1 75.12 246 LEU B C 1
ATOM 5341 O O . LEU B 1 246 ? -16.031 38.469 12.945 1 75.12 246 LEU B O 1
ATOM 5345 N N . ASP B 1 247 ? -16.656 39.719 11.133 1 62.41 247 ASP B N 1
ATOM 5346 C CA . ASP B 1 247 ? -18.078 39.594 11.43 1 62.41 247 ASP B CA 1
ATOM 5347 C C . ASP B 1 247 ? -18.625 38.219 11.039 1 62.41 247 ASP B C 1
ATOM 5349 O O . ASP B 1 247 ? -18.406 37.75 9.914 1 62.41 247 ASP B O 1
ATOM 5353 N N . GLU B 1 248 ? -19.031 37.375 11.938 1 58.91 248 GLU B N 1
ATOM 5354 C CA . GLU B 1 248 ? -19.5 36 11.719 1 58.91 248 GLU B CA 1
ATOM 5355 C C . GLU B 1 248 ? -20.656 35.969 10.734 1 58.91 248 GLU B C 1
ATOM 5357 O O . GLU B 1 248 ? -20.812 35.031 9.969 1 58.91 248 GLU B O 1
ATOM 5362 N N . ILE B 1 249 ? -21.734 36.906 10.875 1 55.72 249 ILE B N 1
ATOM 5363 C CA . ILE B 1 249 ? -23.062 36.781 10.305 1 55.72 249 ILE B CA 1
ATOM 5364 C C . ILE B 1 249 ? -23.141 37.562 8.984 1 55.72 249 ILE B C 1
ATOM 5366 O O . ILE B 1 249 ? -23.328 38.781 8.984 1 55.72 249 ILE B O 1
ATOM 5370 N N . ARG B 1 250 ? -22.156 37.281 8.07 1 60.69 250 ARG B N 1
ATOM 5371 C CA . ARG B 1 250 ? -22.422 38.062 6.871 1 60.69 250 ARG B CA 1
ATOM 5372 C C . ARG B 1 250 ? -22.938 37.156 5.742 1 60.69 250 ARG B C 1
ATOM 5374 O O . ARG B 1 250 ? -22.375 36.094 5.477 1 60.69 250 ARG B O 1
ATOM 5381 N N . ILE B 1 251 ? -24.125 37.5 5.18 1 56.56 251 ILE B N 1
ATOM 5382 C CA . ILE B 1 251 ? -24.766 36.844 4.039 1 56.56 251 ILE B CA 1
ATOM 5383 C C . ILE B 1 251 ? -23.766 36.75 2.883 1 56.56 251 ILE B C 1
ATOM 5385 O O . ILE B 1 251 ? -23.797 35.781 2.117 1 56.56 251 ILE B O 1
ATOM 5389 N N . ASN B 1 252 ? -22.812 37.562 2.814 1 65.88 252 ASN B N 1
ATOM 5390 C CA . ASN B 1 252 ? -21.906 37.594 1.669 1 65.88 252 ASN B CA 1
ATOM 5391 C C . ASN B 1 252 ? -20.5 37.125 2.059 1 65.88 252 ASN B C 1
ATOM 5393 O O . ASN B 1 252 ? -19.516 37.469 1.407 1 65.88 252 ASN B O 1
ATOM 5397 N N . ARG B 1 253 ? -20.625 36.25 2.941 1 80.69 253 ARG B N 1
ATOM 5398 C CA . ARG B 1 253 ? -19.312 35.781 3.391 1 80.69 253 ARG B CA 1
ATOM 5399 C C . ARG B 1 253 ? -18.75 34.719 2.453 1 80.69 253 ARG B C 1
ATOM 5401 O O . ARG B 1 253 ? -19.5 34.062 1.714 1 80.69 253 ARG B O 1
ATOM 5408 N N . LYS B 1 254 ? -17.406 34.562 2.436 1 88.94 254 LYS B N 1
ATOM 5409 C CA . LYS B 1 254 ? -16.734 33.5 1.686 1 88.94 254 LYS B CA 1
ATOM 5410 C C . LYS B 1 254 ? -17.078 32.125 2.248 1 88.94 254 LYS B C 1
ATOM 5412 O O . LYS B 1 254 ? -17.203 31.969 3.465 1 88.94 254 LYS B O 1
ATOM 5417 N N . PRO B 1 255 ? -17.266 31.188 1.32 1 93.31 255 PRO B N 1
ATOM 5418 C CA . PRO B 1 255 ? -17.453 29.828 1.804 1 93.31 255 PRO B CA 1
ATOM 5419 C C . PRO B 1 255 ? -16.328 29.359 2.723 1 93.31 255 PRO B C 1
ATOM 5421 O O . PRO B 1 255 ? -15.148 29.609 2.443 1 93.31 255 PRO B O 1
ATOM 5424 N N . GLN B 1 256 ? -16.703 28.75 3.805 1 94.38 256 GLN B N 1
ATOM 5425 C CA . GLN B 1 256 ? -15.758 28.172 4.762 1 94.38 256 GLN B CA 1
ATOM 5426 C C . GLN B 1 256 ? -15.562 26.688 4.512 1 94.38 256 GLN B C 1
ATOM 5428 O O . GLN B 1 256 ? -16.5 25.891 4.648 1 94.38 256 GLN B O 1
ATOM 5433 N N . LEU B 1 257 ? -14.305 26.344 4.227 1 97.19 257 LEU B N 1
ATOM 5434 C CA . LEU B 1 257 ? -14.07 24.969 3.771 1 97.19 257 LEU B CA 1
ATOM 5435 C C . LEU B 1 257 ? -13.266 24.188 4.801 1 97.19 257 LEU B C 1
ATOM 5437 O O . LEU B 1 257 ? -12.398 24.75 5.477 1 97.19 257 LEU B O 1
ATOM 5441 N N . LEU B 1 258 ? -13.555 22.875 4.93 1 97.69 258 LEU B N 1
ATOM 5442 C CA . LEU B 1 258 ? -12.641 21.891 5.504 1 97.69 258 LEU B CA 1
ATOM 5443 C C . LEU B 1 258 ? -11.781 21.25 4.418 1 97.69 258 LEU B C 1
ATOM 5445 O O . LEU B 1 258 ? -12.305 20.75 3.414 1 97.69 258 LEU B O 1
ATOM 5449 N N . LEU B 1 259 ? -10.539 21.375 4.547 1 97.5 259 LEU B N 1
ATOM 5450 C CA . LEU B 1 259 ? -9.602 20.688 3.666 1 97.5 259 LEU B CA 1
ATOM 5451 C C . LEU B 1 259 ? -9.062 19.422 4.316 1 97.5 259 LEU B C 1
ATOM 5453 O O . LEU B 1 259 ? -8.383 19.484 5.348 1 97.5 259 LEU B O 1
ATOM 5457 N N . ILE B 1 260 ? -9.367 18.219 3.734 1 95.31 260 ILE B N 1
ATOM 5458 C CA . ILE B 1 260 ? -9 16.938 4.332 1 95.31 260 ILE B CA 1
ATOM 5459 C C . ILE B 1 260 ? -8.438 16.016 3.258 1 95.31 260 ILE B C 1
ATOM 5461 O O . ILE B 1 260 ? -8.586 16.266 2.062 1 95.31 260 ILE B O 1
ATOM 5465 N N . GLY B 1 261 ? -7.734 14.898 3.623 1 93.06 261 GLY B N 1
ATOM 5466 C CA . GLY B 1 261 ? -7.199 13.922 2.689 1 93.06 261 GLY B CA 1
ATOM 5467 C C . GLY B 1 261 ? -5.684 13.875 2.678 1 93.06 261 GLY B C 1
ATOM 5468 O O . GLY B 1 261 ? -5.047 13.953 3.73 1 93.06 261 GLY B O 1
ATOM 5469 N N . SER B 1 262 ? -5.105 13.734 1.479 1 94.62 262 SER B N 1
ATOM 5470 C CA . SER B 1 262 ? -3.652 13.672 1.343 1 94.62 262 SER B CA 1
ATOM 5471 C C . SER B 1 262 ? -2.99 14.914 1.917 1 94.62 262 SER B C 1
ATOM 5473 O O . SER B 1 262 ? -3.516 16.031 1.784 1 94.62 262 SER B O 1
ATOM 5475 N N . PRO B 1 263 ? -1.881 14.711 2.439 1 93.75 263 PRO B N 1
ATOM 5476 C CA . PRO B 1 263 ? -1.226 15.867 3.061 1 93.75 263 PRO B CA 1
ATOM 5477 C C . PRO B 1 263 ? -0.733 16.891 2.037 1 93.75 263 PRO B C 1
ATOM 5479 O O . PRO B 1 263 ? -0.375 16.516 0.917 1 93.75 263 PRO B O 1
ATOM 5482 N N . ILE B 1 264 ? -0.742 18.062 2.477 1 96.75 264 ILE B N 1
ATOM 5483 C CA . ILE B 1 264 ? -0.18 19.172 1.71 1 96.75 264 ILE B CA 1
ATOM 5484 C C . ILE B 1 264 ? 1.002 19.766 2.467 1 96.75 264 ILE B C 1
ATOM 5486 O O . ILE B 1 264 ? 0.833 20.312 3.559 1 96.75 264 ILE B O 1
ATOM 5490 N N . TYR B 1 265 ? 2.125 19.594 1.883 1 97.75 265 TYR B N 1
ATOM 5491 C CA . TYR B 1 265 ? 3.348 20.094 2.504 1 97.75 265 TYR B CA 1
ATOM 5492 C C . TYR B 1 265 ? 3.914 21.281 1.727 1 97.75 265 TYR B C 1
ATOM 5494 O O . TYR B 1 265 ? 3.854 21.312 0.495 1 97.75 265 TYR B O 1
ATOM 5502 N N . PHE B 1 266 ? 4.398 22.25 2.531 1 98.19 266 PHE B N 1
ATOM 5503 C CA . PHE B 1 266 ? 5.113 23.344 1.907 1 98.19 266 PHE B CA 1
ATOM 5504 C C . PHE B 1 266 ? 6.41 22.859 1.271 1 98.19 266 PHE B C 1
ATOM 5506 O O . PHE B 1 266 ? 7.082 21.984 1.813 1 98.19 266 PHE B O 1
ATOM 5513 N N . PRO B 1 267 ? 6.77 23.281 -0.01 1 98.25 267 PRO B N 1
ATOM 5514 C CA . PRO B 1 267 ? 6.32 24.5 -0.663 1 98.25 267 PRO B CA 1
ATOM 5515 C C . PRO B 1 267 ? 5.199 24.266 -1.669 1 98.25 267 PRO B C 1
ATOM 5517 O O . PRO B 1 267 ? 4.672 25.219 -2.254 1 98.25 267 PRO B O 1
ATOM 5520 N N . ASN B 1 268 ? 4.77 23.047 -1.939 1 98.5 268 ASN B N 1
ATOM 5521 C CA . ASN B 1 268 ? 3.715 22.844 -2.928 1 98.5 268 ASN B CA 1
ATOM 5522 C C . ASN B 1 268 ? 2.338 23.156 -2.355 1 98.5 268 ASN B C 1
ATOM 5524 O O . ASN B 1 268 ? 1.615 22.266 -1.925 1 98.5 268 ASN B O 1
ATOM 5528 N N . TYR B 1 269 ? 2.008 24.406 -2.426 1 98.25 269 TYR B N 1
ATOM 5529 C CA . TYR B 1 269 ? 0.717 24.906 -1.956 1 98.25 269 TYR B CA 1
ATOM 5530 C C . TYR B 1 269 ? -0.215 25.188 -3.127 1 98.25 269 TYR B C 1
ATOM 5532 O O . TYR B 1 269 ? -1.023 26.125 -3.068 1 98.25 269 TYR B O 1
ATOM 5540 N N . LYS B 1 270 ? -0.123 24.359 -4.152 1 98.06 270 LYS B N 1
ATOM 5541 C CA . LYS B 1 270 ? -0.943 24.469 -5.355 1 98.06 270 LYS B CA 1
ATOM 5542 C C . LYS B 1 270 ? -2.422 24.594 -5.004 1 98.06 270 LYS B C 1
ATOM 5544 O O . LYS B 1 270 ? -3.09 25.547 -5.43 1 98.06 270 LYS B O 1
ATOM 5549 N N . ILE B 1 271 ? -2.912 23.781 -4.102 1 98.44 271 ILE B N 1
ATOM 5550 C CA . ILE B 1 271 ? -4.34 23.688 -3.818 1 98.44 271 ILE B CA 1
ATOM 5551 C C . ILE B 1 271 ? -4.754 24.797 -2.848 1 98.44 271 ILE B C 1
ATOM 5553 O O . ILE B 1 271 ? -5.715 25.516 -3.098 1 98.44 271 ILE B O 1
ATOM 5557 N N . PRO B 1 272 ? -4.039 25.031 -1.749 1 98.12 272 PRO B N 1
ATOM 5558 C CA . PRO B 1 272 ? -4.426 26.141 -0.865 1 98.12 272 PRO B CA 1
ATOM 5559 C C . PRO B 1 272 ? -4.469 27.484 -1.584 1 98.12 272 PRO B C 1
ATOM 5561 O O . PRO B 1 272 ? -5.406 28.266 -1.388 1 98.12 272 PRO B O 1
ATOM 5564 N N . PHE B 1 273 ? -3.479 27.734 -2.441 1 98.06 273 PHE B N 1
ATOM 5565 C CA . PHE B 1 273 ? -3.432 29.016 -3.154 1 98.06 273 PHE B CA 1
ATOM 5566 C C . PHE B 1 273 ? -4.594 29.125 -4.133 1 98.06 273 PHE B C 1
ATOM 5568 O O . PHE B 1 273 ? -5.203 30.188 -4.262 1 98.06 273 PHE B O 1
ATOM 5575 N N . LEU B 1 274 ? -4.883 28.031 -4.797 1 98.44 274 LEU B N 1
ATOM 5576 C CA . LEU B 1 274 ? -5.988 28.031 -5.754 1 98.44 274 LEU B CA 1
ATOM 5577 C C . LEU B 1 274 ? -7.312 28.281 -5.047 1 98.44 274 LEU B C 1
ATOM 5579 O O . LEU B 1 274 ? -8.133 29.078 -5.523 1 98.44 274 LEU B O 1
ATOM 5583 N N . LEU B 1 275 ? -7.578 27.609 -3.928 1 98.25 275 LEU B N 1
ATOM 5584 C CA . LEU B 1 275 ? -8.805 27.812 -3.168 1 98.25 275 LEU B CA 1
ATOM 5585 C C . LEU B 1 275 ? -8.961 29.266 -2.744 1 98.25 275 LEU B C 1
ATOM 5587 O O . LEU B 1 275 ? -10.039 29.844 -2.883 1 98.25 275 LEU B O 1
ATOM 5591 N N . GLU B 1 276 ? -7.926 29.859 -2.266 1 96.31 276 GLU B N 1
ATOM 5592 C CA . GLU B 1 276 ? -7.969 31.25 -1.795 1 96.31 276 GLU B CA 1
ATOM 5593 C C . GLU B 1 276 ? -8.148 32.219 -2.957 1 96.31 276 GLU B C 1
ATOM 5595 O O . GLU B 1 276 ? -8.828 33.25 -2.822 1 96.31 276 GLU B O 1
ATOM 5600 N N . GLU B 1 277 ? -7.543 31.906 -4.074 1 96.56 277 GLU B N 1
ATOM 5601 C CA . GLU B 1 277 ? -7.738 32.719 -5.281 1 96.56 277 GLU B CA 1
ATOM 5602 C C . GLU B 1 277 ? -9.203 32.719 -5.703 1 96.56 277 GLU B C 1
ATOM 5604 O O . GLU B 1 277 ? -9.695 33.719 -6.223 1 96.56 277 GLU B O 1
ATOM 5609 N N . LEU B 1 278 ? -9.852 31.672 -5.492 1 97.06 278 LEU B N 1
ATOM 5610 C CA . LEU B 1 278 ? -11.258 31.516 -5.859 1 97.06 278 LEU B CA 1
ATOM 5611 C C . LEU B 1 278 ? -12.164 32.062 -4.754 1 97.06 278 LEU B C 1
ATOM 5613 O O . LEU B 1 278 ? -13.375 31.797 -4.75 1 97.06 278 LEU B O 1
ATOM 5617 N N . GLU B 1 279 ? -11.562 32.688 -3.785 1 94.31 279 GLU B N 1
ATOM 5618 C CA . GLU B 1 279 ? -12.266 33.344 -2.682 1 94.31 279 GLU B CA 1
ATOM 5619 C C . GLU B 1 279 ? -13 32.312 -1.814 1 94.31 279 GLU B C 1
ATOM 5621 O O . GLU B 1 279 ? -14.133 32.562 -1.397 1 94.31 279 GLU B O 1
ATOM 5626 N N . MET B 1 280 ? -12.445 31.172 -1.658 1 95.69 280 MET B N 1
ATOM 5627 C CA . MET B 1 280 ? -12.883 30.188 -0.675 1 95.69 280 MET B CA 1
ATOM 5628 C C . MET B 1 280 ? -11.922 30.141 0.51 1 95.69 280 MET B C 1
ATOM 5630 O O . MET B 1 280 ? -10.703 30.109 0.327 1 95.69 280 MET B O 1
ATOM 5634 N N . ASP B 1 281 ? -12.445 30.156 1.69 1 94 281 ASP B N 1
ATOM 5635 C CA . ASP B 1 281 ? -11.609 30.203 2.885 1 94 281 ASP B CA 1
ATOM 5636 C C . ASP B 1 281 ? -11.359 28.797 3.436 1 94 281 ASP B C 1
ATOM 5638 O O . ASP B 1 281 ? -12.297 28.031 3.645 1 94 281 ASP B O 1
ATOM 5642 N N . ILE B 1 282 ? -10.148 28.5 3.676 1 96.81 282 ILE B N 1
ATOM 5643 C CA . ILE B 1 282 ? -9.797 27.266 4.375 1 96.81 282 ILE B CA 1
ATOM 5644 C C . ILE B 1 282 ? -9.961 27.469 5.879 1 96.81 282 ILE B C 1
ATOM 5646 O O . ILE B 1 282 ? -9.055 27.984 6.543 1 96.81 282 ILE B O 1
ATOM 5650 N N . ALA B 1 283 ? -11.047 27.047 6.34 1 95 283 ALA B N 1
ATOM 5651 C CA . ALA B 1 283 ? -11.352 27.25 7.754 1 95 283 ALA B CA 1
ATOM 5652 C C . ALA B 1 283 ? -10.539 26.297 8.625 1 95 283 ALA B C 1
ATOM 5654 O O . ALA B 1 283 ? -10.078 26.672 9.711 1 95 283 ALA B O 1
ATOM 5655 N N . ALA B 1 284 ? -10.391 25.078 8.156 1 95.44 284 ALA B N 1
ATOM 5656 C CA . ALA B 1 284 ? -9.625 24.062 8.891 1 95.44 284 ALA B CA 1
ATOM 5657 C C . ALA B 1 284 ? -9.055 23.016 7.949 1 95.44 284 ALA B C 1
ATOM 5659 O O . ALA B 1 284 ? -9.539 22.844 6.828 1 95.44 284 ALA B O 1
ATOM 5660 N N . THR B 1 285 ? -7.988 22.438 8.391 1 95.5 285 THR B N 1
ATOM 5661 C CA . THR B 1 285 ? -7.387 21.312 7.699 1 95.5 285 THR B CA 1
ATOM 5662 C C . THR B 1 285 ? -7.27 20.109 8.633 1 95.5 285 THR B C 1
ATOM 5664 O O . THR B 1 285 ? -6.988 20.266 9.82 1 95.5 285 THR B O 1
ATOM 5667 N N . ILE B 1 286 ? -7.57 18.969 8.102 1 92.81 286 ILE B N 1
ATOM 5668 C CA . ILE B 1 286 ? -7.27 17.719 8.789 1 92.81 286 ILE B CA 1
ATOM 5669 C C . ILE B 1 286 ? -6.273 16.906 7.977 1 92.81 286 ILE B C 1
ATOM 5671 O O . ILE B 1 286 ? -6.621 16.359 6.926 1 92.81 286 ILE B O 1
ATOM 5675 N N . ASN B 1 287 ? -5.133 16.844 8.391 1 90.38 287 ASN B N 1
ATOM 5676 C CA . ASN B 1 287 ? -4.035 16.125 7.766 1 90.38 287 ASN B CA 1
ATOM 5677 C C . ASN B 1 287 ? -2.984 15.703 8.797 1 90.38 287 ASN B C 1
ATOM 5679 O O . ASN B 1 287 ? -3.135 15.977 9.984 1 90.38 287 ASN B O 1
ATOM 5683 N N . PRO B 1 288 ? -1.945 15.023 8.383 1 89.88 288 PRO B N 1
ATOM 5684 C CA . PRO B 1 288 ? -0.965 14.523 9.352 1 89.88 288 PRO B CA 1
ATOM 5685 C C . PRO B 1 288 ? -0.326 15.633 10.18 1 89.88 288 PRO B C 1
ATOM 5687 O O . PRO B 1 288 ? -0.09 15.453 11.375 1 89.88 288 PRO B O 1
ATOM 5690 N N . ILE B 1 289 ? -0.088 16.797 9.641 1 93.12 289 ILE B N 1
ATOM 5691 C CA . ILE B 1 289 ? 0.568 17.891 10.352 1 93.12 289 ILE B CA 1
ATOM 5692 C C . ILE B 1 289 ? -0.362 18.422 11.438 1 93.12 289 ILE B C 1
ATOM 5694 O O . ILE B 1 289 ? 0.025 18.516 12.602 1 93.12 289 ILE B O 1
ATOM 5698 N N . THR B 1 290 ? -1.586 18.766 11.047 1 92.19 290 THR B N 1
ATOM 5699 C CA . THR B 1 290 ? -2.502 19.375 12 1 92.19 290 THR B CA 1
ATOM 5700 C C . THR B 1 290 ? -2.889 18.391 13.094 1 92.19 290 THR B C 1
ATOM 5702 O O . THR B 1 290 ? -3.111 18.781 14.242 1 92.19 290 THR B O 1
ATOM 5705 N N . ASN B 1 291 ? -2.928 17.156 12.734 1 89.31 291 ASN B N 1
ATOM 5706 C CA . ASN B 1 291 ? -3.203 16.156 13.766 1 89.31 291 ASN B CA 1
ATOM 5707 C C . ASN B 1 291 ? -2.012 15.977 14.695 1 89.31 291 ASN B C 1
ATOM 5709 O O . ASN B 1 291 ? -2.186 15.758 15.898 1 89.31 291 ASN B O 1
ATOM 5713 N N . PHE B 1 292 ? -0.847 15.992 14.102 1 91.06 292 PHE B N 1
ATOM 5714 C CA . PHE B 1 292 ? 0.382 15.914 14.883 1 91.06 292 PHE B CA 1
ATOM 5715 C C . PHE B 1 292 ? 0.427 17.031 15.93 1 91.06 292 PHE B C 1
ATOM 5717 O O . PHE B 1 292 ? 0.936 16.828 17.031 1 91.06 292 PHE B O 1
ATOM 5724 N N . LEU B 1 293 ? -0.177 18.156 15.648 1 93.19 293 LEU B N 1
ATOM 5725 C CA . LEU B 1 293 ? -0.086 19.344 16.484 1 93.19 293 LEU B CA 1
ATOM 5726 C C . LEU B 1 293 ? -1.24 19.391 17.484 1 93.19 293 LEU B C 1
ATOM 5728 O O . LEU B 1 293 ? -1.369 20.359 18.25 1 93.19 293 LEU B O 1
ATOM 5732 N N . GLN B 1 294 ? -2.012 18.344 17.484 1 85.94 294 GLN B N 1
ATOM 5733 C CA . GLN B 1 294 ? -3.059 18.266 18.5 1 85.94 294 GLN B CA 1
ATOM 5734 C C . GLN B 1 294 ? -2.508 17.75 19.812 1 85.94 294 GLN B C 1
ATOM 5736 O O . GLN B 1 294 ? -1.722 16.797 19.828 1 85.94 294 GLN B O 1
ATOM 5741 N N . GLU B 1 295 ? -2.738 18.484 20.828 1 79.44 295 GLU B N 1
ATOM 5742 C CA . GLU B 1 295 ? -2.32 18.031 22.156 1 79.44 295 GLU B CA 1
ATOM 5743 C C . GLU B 1 295 ? -3.469 17.359 22.906 1 79.44 295 GLU B C 1
ATOM 5745 O O . GLU B 1 295 ? -4.59 17.875 22.922 1 79.44 295 GLU B O 1
ATOM 5750 N N . ARG B 1 296 ? -3.307 16.016 23.047 1 69.81 296 ARG B N 1
ATOM 5751 C CA . ARG B 1 296 ? -4.32 15.312 23.844 1 69.81 296 ARG B CA 1
ATOM 5752 C C . ARG B 1 296 ? -3.887 15.172 25.297 1 69.81 296 ARG B C 1
ATOM 5754 O O . ARG B 1 296 ? -2.729 15.43 25.625 1 69.81 296 ARG B O 1
ATOM 5761 N N . LYS B 1 297 ? -4.77 14.711 26.234 1 63.34 297 LYS B N 1
ATOM 5762 C CA . LYS B 1 297 ? -4.703 14.75 27.703 1 63.34 297 LYS B CA 1
ATOM 5763 C C . LYS B 1 297 ? -3.314 14.352 28.188 1 63.34 297 LYS B C 1
ATOM 5765 O O . LYS B 1 297 ? -2.6 13.602 27.531 1 63.34 297 LYS B O 1
ATOM 5770 N N . SER B 1 298 ? -2.801 14.992 29.266 1 58.91 298 SER B N 1
ATOM 5771 C CA . SER B 1 298 ? -1.609 15.266 30.062 1 58.91 298 SER B CA 1
ATOM 5772 C C . SER B 1 298 ? -0.937 13.977 30.516 1 58.91 298 SER B C 1
ATOM 5774 O O . SER B 1 298 ? -1.614 13.008 30.875 1 58.91 298 SER B O 1
ATOM 5776 N N . LEU B 1 299 ? 0.165 13.734 29.828 1 62.44 299 LEU B N 1
ATOM 5777 C CA . LEU B 1 299 ? 1.077 12.711 30.344 1 62.44 299 LEU B CA 1
ATOM 5778 C C . LEU B 1 299 ? 1.501 13.023 31.766 1 62.44 299 LEU B C 1
ATOM 5780 O O . LEU B 1 299 ? 2.219 13.992 32 1 62.44 299 LEU B O 1
ATOM 5784 N N . ALA B 1 300 ? 0.654 12.727 32.781 1 58.25 300 ALA B N 1
ATOM 5785 C CA . ALA B 1 300 ? 0.929 13.062 34.156 1 58.25 300 ALA B CA 1
ATOM 5786 C C . ALA B 1 300 ? 1.811 12.008 34.812 1 58.25 300 ALA B C 1
ATOM 5788 O O . ALA B 1 300 ? 1.317 11.141 35.562 1 58.25 300 ALA B O 1
ATOM 5789 N N . ASN B 1 301 ? 2.824 11.508 34.125 1 66.12 301 ASN B N 1
ATOM 5790 C CA . ASN B 1 301 ? 3.51 10.492 34.938 1 66.12 301 ASN B CA 1
ATOM 5791 C C . ASN B 1 301 ? 4.992 10.812 35.094 1 66.12 301 ASN B C 1
ATOM 5793 O O . ASN B 1 301 ? 5.586 11.469 34.219 1 66.12 301 ASN B O 1
ATOM 5797 N N . ASN B 1 302 ? 5.48 10.5 36.25 1 75.19 302 ASN B N 1
ATOM 5798 C CA . ASN B 1 302 ? 6.855 10.875 36.531 1 75.19 302 ASN B CA 1
ATOM 5799 C C . ASN B 1 302 ? 7.805 9.688 36.406 1 75.19 302 ASN B C 1
ATOM 5801 O O . ASN B 1 302 ? 9.008 9.82 36.625 1 75.19 302 ASN B O 1
ATOM 5805 N N . LYS B 1 303 ? 7.375 8.539 36 1 89.5 303 LYS B N 1
ATOM 5806 C CA . LYS B 1 303 ? 8.32 7.441 35.781 1 89.5 303 LYS B CA 1
ATOM 5807 C C . LYS B 1 303 ? 8.641 7.266 34.312 1 89.5 303 LYS B C 1
ATOM 5809 O O . LYS B 1 303 ? 7.742 7.328 33.469 1 89.5 303 LYS B O 1
ATOM 5814 N N . PHE B 1 304 ? 9.906 7.016 34.094 1 91.62 304 PHE B N 1
ATOM 5815 C CA . PHE B 1 304 ? 10.43 6.949 32.75 1 91.62 304 PHE B CA 1
ATOM 5816 C C . PHE B 1 304 ? 9.641 5.949 31.891 1 91.62 304 PHE B C 1
ATOM 5818 O O . PHE B 1 304 ? 9.148 6.285 30.812 1 91.62 304 PHE B O 1
ATOM 5825 N N . HIS B 1 305 ? 9.523 4.754 32.375 1 90.56 305 HIS B N 1
ATOM 5826 C CA . HIS B 1 305 ? 8.844 3.699 31.641 1 90.56 305 HIS B CA 1
ATOM 5827 C C . HIS B 1 305 ? 7.383 4.059 31.391 1 90.56 305 HIS B C 1
ATOM 5829 O O . HIS B 1 305 ? 6.828 3.705 30.344 1 90.56 305 HIS B O 1
ATOM 5835 N N . GLN B 1 306 ? 6.828 4.695 32.312 1 92.12 306 GLN B N 1
ATOM 5836 C CA . GLN B 1 306 ? 5.441 5.125 32.125 1 92.12 306 GLN B CA 1
ATOM 5837 C C . GLN B 1 306 ? 5.328 6.23 31.094 1 92.12 306 GLN B C 1
ATOM 5839 O O . GLN B 1 306 ? 4.348 6.289 30.344 1 92.12 306 GLN B O 1
ATOM 5844 N N . MET B 1 307 ? 6.324 7.082 31.109 1 93.06 307 MET B N 1
ATOM 5845 C CA . MET B 1 307 ? 6.336 8.125 30.094 1 93.06 307 MET B CA 1
ATOM 5846 C C . MET B 1 307 ? 6.43 7.527 28.703 1 93.06 307 MET B C 1
ATOM 5848 O O . MET B 1 307 ? 5.703 7.941 27.797 1 93.06 307 MET B O 1
ATOM 5852 N N . ILE B 1 308 ? 7.254 6.543 28.562 1 93.12 308 ILE B N 1
ATOM 5853 C CA . ILE B 1 308 ? 7.422 5.879 27.266 1 93.12 308 ILE B CA 1
ATOM 5854 C C . ILE B 1 308 ? 6.117 5.199 26.875 1 93.12 308 ILE B C 1
ATOM 5856 O O . ILE B 1 308 ? 5.711 5.266 25.703 1 93.12 308 ILE B O 1
ATOM 5860 N N . HIS B 1 309 ? 5.516 4.617 27.828 1 92.31 309 HIS B N 1
ATOM 5861 C CA . HIS B 1 309 ? 4.227 3.975 27.594 1 92.31 309 HIS B CA 1
ATOM 5862 C C . HIS B 1 309 ? 3.191 4.977 27.109 1 92.31 309 HIS B C 1
ATOM 5864 O O . HIS B 1 309 ? 2.51 4.734 26.109 1 92.31 309 HIS B O 1
ATOM 5870 N N . GLU B 1 310 ? 3.146 6.047 27.719 1 91.38 310 GLU B N 1
ATOM 5871 C CA . GLU B 1 310 ? 2.154 7.062 27.391 1 91.38 310 GLU B CA 1
ATOM 5872 C C . GLU B 1 310 ? 2.455 7.699 26.031 1 91.38 310 GLU B C 1
ATOM 5874 O O . GLU B 1 310 ? 1.54 7.977 25.25 1 91.38 310 GLU B O 1
ATOM 5879 N N . LEU B 1 311 ? 3.709 7.93 25.797 1 92.75 311 LEU B N 1
ATOM 5880 C CA . LEU B 1 311 ? 4.105 8.5 24.516 1 92.75 311 LEU B CA 1
ATOM 5881 C C . LEU B 1 311 ? 3.787 7.551 23.375 1 92.75 311 LEU B C 1
ATOM 5883 O O . LEU B 1 311 ? 3.348 7.98 22.297 1 92.75 311 LEU B O 1
ATOM 5887 N N . SER B 1 312 ? 4.02 6.262 23.578 1 92.38 312 SER B N 1
ATOM 5888 C CA . SER B 1 312 ? 3.713 5.25 22.562 1 92.38 312 SER B CA 1
ATOM 5889 C C . SER B 1 312 ? 2.219 5.211 22.266 1 92.38 312 SER B C 1
ATOM 5891 O O . SER B 1 312 ? 1.818 5.168 21.094 1 92.38 312 SER B O 1
ATOM 5893 N N . LYS B 1 313 ? 1.464 5.316 23.297 1 88.44 313 LYS B N 1
ATOM 5894 C CA . LYS B 1 313 ? 0.012 5.309 23.141 1 88.44 313 LYS B CA 1
ATOM 5895 C C . LYS B 1 313 ? -0.471 6.57 22.422 1 88.44 313 LYS B C 1
ATOM 5897 O O . LYS B 1 313 ? -1.354 6.508 21.578 1 88.44 313 LYS B O 1
ATOM 5902 N N . LYS B 1 314 ? 0.096 7.637 22.812 1 88.31 314 LYS B N 1
ATOM 5903 C CA . LYS B 1 314 ? -0.272 8.922 22.234 1 88.31 314 LYS B CA 1
ATOM 5904 C C . LYS B 1 314 ? 0.019 8.945 20.734 1 88.31 314 LYS B C 1
ATOM 5906 O O . LYS B 1 314 ? -0.791 9.438 19.953 1 88.31 314 LYS B O 1
ATOM 5911 N N . ALA B 1 315 ? 1.14 8.445 20.406 1 87.62 315 ALA B N 1
ATOM 5912 C CA . ALA B 1 315 ? 1.535 8.43 19 1 87.62 315 ALA B CA 1
ATOM 5913 C C . ALA B 1 315 ? 0.543 7.633 18.156 1 87.62 315 ALA B C 1
ATOM 5915 O O . ALA B 1 315 ? 0.21 8.023 17.031 1 87.62 315 ALA B O 1
ATOM 5916 N N . LEU B 1 316 ? -0.025 6.582 18.625 1 85.06 316 LEU B N 1
ATOM 5917 C CA . LEU B 1 316 ? -1.002 5.766 17.906 1 85.06 316 LEU B CA 1
ATOM 5918 C C . LEU B 1 316 ? -2.361 6.457 17.875 1 85.06 316 LEU B C 1
ATOM 5920 O O . LEU B 1 316 ? -3.029 6.473 16.844 1 85.06 316 LEU B O 1
ATOM 5924 N N . SER B 1 317 ? -2.701 6.988 18.969 1 81.06 317 SER B N 1
ATOM 5925 C CA . SER B 1 317 ? -4.02 7.605 19.078 1 81.06 317 SER B CA 1
ATOM 5926 C C . SER B 1 317 ? -4.129 8.836 18.188 1 81.06 317 SER B C 1
ATOM 5928 O O . SER B 1 317 ? -5.203 9.125 17.656 1 81.06 317 SER B O 1
ATOM 5930 N N . ASN B 1 318 ? -3.039 9.539 18 1 79.31 318 ASN B N 1
ATOM 5931 C CA . ASN B 1 318 ? -3.037 10.758 17.203 1 79.31 318 ASN B CA 1
ATOM 5932 C C . ASN B 1 318 ? -2.855 10.461 15.727 1 79.31 318 ASN B C 1
ATOM 5934 O O . ASN B 1 318 ? -3.104 11.32 14.875 1 79.31 318 ASN B O 1
ATOM 5938 N N . GLY B 1 319 ? -2.475 9.273 15.516 1 81.25 319 GLY B N 1
ATOM 5939 C CA . GLY B 1 319 ? -2.246 8.914 14.125 1 81.25 319 GLY B CA 1
ATOM 5940 C C . GLY B 1 319 ? -3.521 8.867 13.305 1 81.25 319 GLY B C 1
ATOM 5941 O O . GLY B 1 319 ? -4.543 8.359 13.758 1 81.25 319 GLY B O 1
ATOM 5942 N N . ILE B 1 320 ? -3.486 9.555 12.125 1 79.94 320 ILE B N 1
ATOM 5943 C CA . ILE B 1 320 ? -4.652 9.547 11.25 1 79.94 320 ILE B CA 1
ATOM 5944 C C . ILE B 1 320 ? -4.273 8.961 9.891 1 79.94 320 ILE B C 1
ATOM 5946 O O . ILE B 1 320 ? -4.93 9.242 8.883 1 79.94 320 ILE B O 1
ATOM 5950 N N . SER B 1 321 ? -3.264 8.242 9.93 1 78.88 321 SER B N 1
ATOM 5951 C CA . SER B 1 321 ? -2.84 7.59 8.695 1 78.88 321 SER B CA 1
ATOM 5952 C C . SER B 1 321 ? -3.934 6.68 8.148 1 78.88 321 SER B C 1
ATOM 5954 O O . SER B 1 321 ? -4.609 5.984 8.906 1 78.88 321 SER B O 1
ATOM 5956 N N . PRO B 1 322 ? -4.117 6.766 6.801 1 77.12 322 PRO B N 1
ATOM 5957 C CA . PRO B 1 322 ? -5.102 5.852 6.223 1 77.12 322 PRO B CA 1
ATOM 5958 C C . PRO B 1 322 ? -4.707 4.383 6.379 1 77.12 322 PRO B C 1
ATOM 5960 O O . PRO B 1 322 ? -5.508 3.49 6.094 1 77.12 322 PRO B O 1
ATOM 5963 N N . SER B 1 323 ? -3.535 4.148 6.891 1 75.44 323 SER B N 1
ATOM 5964 C CA . SER B 1 323 ? -3.092 2.779 7.125 1 75.44 323 SER B CA 1
ATOM 5965 C C . SER B 1 323 ? -3.875 2.135 8.266 1 75.44 323 SER B C 1
ATOM 5967 O O . SER B 1 323 ? -3.916 0.907 8.375 1 75.44 323 SER B O 1
ATOM 5969 N N . PHE B 1 324 ? -4.453 2.957 9.055 1 77.44 324 PHE B N 1
ATOM 5970 C CA . PHE B 1 324 ? -5.215 2.428 10.18 1 77.44 324 PHE B CA 1
ATOM 5971 C C . PHE B 1 324 ? -6.582 1.929 9.727 1 77.44 324 PHE B C 1
ATOM 5973 O O . PHE B 1 324 ? -7.195 2.516 8.836 1 77.44 324 PHE B O 1
ATOM 5980 N N . VAL B 1 325 ? -6.988 0.859 10.367 1 72.38 325 VAL B N 1
ATOM 5981 C CA . VAL B 1 325 ? -8.336 0.34 10.141 1 72.38 325 VAL B CA 1
ATOM 5982 C C . VAL B 1 325 ? -9.367 1.312 10.695 1 72.38 325 VAL B C 1
ATOM 5984 O O . VAL B 1 325 ? -10.352 1.634 10.023 1 72.38 325 VAL B O 1
ATOM 5987 N N . GLU B 1 326 ? -9.125 1.679 11.891 1 71 326 GLU B N 1
ATOM 5988 C CA . GLU B 1 326 ? -10.047 2.574 12.586 1 71 326 GLU B CA 1
ATOM 5989 C C . GLU B 1 326 ? -9.648 4.035 12.391 1 71 326 GLU B C 1
ATOM 5991 O O . GLU B 1 326 ? -8.539 4.434 12.734 1 71 326 GLU B O 1
ATOM 5996 N N . ASN B 1 327 ? -10.57 4.793 11.797 1 73.31 327 ASN B N 1
ATOM 5997 C CA . ASN B 1 327 ? -10.305 6.219 11.656 1 73.31 327 ASN B CA 1
ATOM 5998 C C . ASN B 1 327 ? -11.383 7.062 12.328 1 73.31 327 ASN B C 1
ATOM 6000 O O . ASN B 1 327 ? -11.672 8.18 11.891 1 73.31 327 ASN B O 1
ATOM 6004 N N . GLU B 1 328 ? -11.922 6.484 13.375 1 74.88 328 GLU B N 1
ATOM 6005 C CA . GLU B 1 328 ? -12.992 7.164 14.094 1 74.88 328 GLU B CA 1
ATOM 6006 C C . GLU B 1 328 ? -12.531 8.516 14.625 1 74.88 328 GLU B C 1
ATOM 6008 O O . GLU B 1 328 ? -13.32 9.453 14.727 1 74.88 328 GLU B O 1
ATOM 6013 N N . GLY B 1 329 ? -11.297 8.578 14.922 1 75.56 329 GLY B N 1
ATOM 6014 C CA . GLY B 1 329 ? -10.742 9.836 15.391 1 75.56 329 GLY B CA 1
ATOM 6015 C C . GLY B 1 329 ? -10.898 10.961 14.391 1 75.56 329 GLY B C 1
ATOM 6016 O O . GLY B 1 329 ? -11.117 12.117 14.773 1 75.56 329 GLY B O 1
ATOM 6017 N N . LEU B 1 330 ? -10.898 10.625 13.156 1 83 330 LEU B N 1
ATOM 6018 C CA . LEU B 1 330 ? -11.055 11.625 12.109 1 83 330 LEU B CA 1
ATOM 6019 C C . LEU B 1 330 ? -12.469 12.195 12.102 1 83 330 LEU B C 1
ATOM 6021 O O . LEU B 1 330 ? -12.656 13.398 11.938 1 83 330 LEU B O 1
ATOM 6025 N N . TYR B 1 331 ? -13.422 11.359 12.305 1 86.69 331 TYR B N 1
ATOM 6026 C CA . TYR B 1 331 ? -14.82 11.789 12.312 1 86.69 331 TYR B CA 1
ATOM 6027 C C . TYR B 1 331 ? -15.109 12.656 13.539 1 86.69 331 TYR B C 1
ATOM 6029 O O . TYR B 1 331 ? -15.781 13.688 13.43 1 86.69 331 TYR B O 1
ATOM 6037 N N . LYS B 1 332 ? -14.555 12.195 14.594 1 85.31 332 LYS B N 1
ATOM 6038 C CA . LYS B 1 332 ? -14.742 12.977 15.812 1 85.31 332 LYS B CA 1
ATOM 6039 C C . LYS B 1 332 ? -14.117 14.359 15.68 1 85.31 332 LYS B C 1
ATOM 6041 O O . LYS B 1 332 ? -14.734 15.359 16.062 1 85.31 332 LYS B O 1
ATOM 6046 N N . ARG B 1 333 ? -12.938 14.383 15.172 1 87.25 333 ARG B N 1
ATOM 6047 C CA . ARG B 1 333 ? -12.258 15.656 14.969 1 87.25 333 ARG B CA 1
ATOM 6048 C C . ARG B 1 333 ? -13.039 16.547 14 1 87.25 333 ARG B C 1
ATOM 6050 O O . ARG B 1 333 ? -13.141 17.75 14.211 1 87.25 333 ARG B O 1
ATOM 6057 N N . THR B 1 334 ? -13.531 15.969 13.008 1 91.5 334 THR B N 1
ATOM 6058 C CA . THR B 1 334 ? -14.328 16.703 12.023 1 91.5 334 THR B CA 1
ATOM 6059 C C . THR B 1 334 ? -15.555 17.328 12.688 1 91.5 334 THR B C 1
ATOM 6061 O O . THR B 1 334 ? -15.875 18.484 12.445 1 91.5 334 THR B O 1
ATOM 6064 N N . LEU B 1 335 ? -16.188 16.578 13.539 1 92.5 335 LEU B N 1
ATOM 6065 C CA . LEU B 1 335 ? -17.375 17.078 14.219 1 92.5 335 LEU B CA 1
ATOM 6066 C C . LEU B 1 335 ? -17.031 18.234 15.141 1 92.5 335 LEU B C 1
ATOM 6068 O O . LEU B 1 335 ? -17.75 19.234 15.188 1 92.5 335 LEU B O 1
ATOM 6072 N N . GLU B 1 336 ? -15.945 18.062 15.812 1 90.31 336 GLU B N 1
ATOM 6073 C CA . GLU B 1 336 ? -15.484 19.125 16.703 1 90.31 336 GLU B CA 1
ATOM 6074 C C . GLU B 1 336 ? -15.195 20.406 15.922 1 90.31 336 GLU B C 1
ATOM 6076 O O . GLU B 1 336 ? -15.594 21.5 16.344 1 90.31 336 GLU B O 1
ATOM 6081 N N . LEU B 1 337 ? -14.562 20.25 14.852 1 92 337 LEU B N 1
ATOM 6082 C CA . LEU B 1 337 ? -14.195 21.406 14.039 1 92 337 LEU B CA 1
ATOM 6083 C C . LEU B 1 337 ? -15.43 22.016 13.383 1 92 337 LEU B C 1
ATOM 6085 O O . LEU B 1 337 ? -15.523 23.234 13.234 1 92 337 LEU B O 1
ATOM 6089 N N . ASN B 1 338 ? -16.312 21.172 12.969 1 93.94 338 ASN B N 1
ATOM 6090 C CA . ASN B 1 338 ? -17.531 21.688 12.344 1 93.94 338 ASN B CA 1
ATOM 6091 C C . ASN B 1 338 ? -18.375 22.5 13.32 1 93.94 338 ASN B C 1
ATOM 6093 O O . ASN B 1 338 ? -19.047 23.453 12.922 1 93.94 338 ASN B O 1
ATOM 6097 N N . LYS B 1 339 ? -18.391 22.078 14.531 1 91.94 339 LYS B N 1
ATOM 6098 C CA . LYS B 1 339 ? -19.078 22.859 15.547 1 91.94 339 LYS B CA 1
ATOM 6099 C C . LYS B 1 339 ? -18.453 24.25 15.695 1 91.94 339 LYS B C 1
ATOM 6101 O O . LYS B 1 339 ? -19.172 25.234 15.922 1 91.94 339 LYS B O 1
ATOM 6106 N N . LYS B 1 340 ? -17.219 24.281 15.516 1 87.25 340 LYS B N 1
ATOM 6107 C CA . LYS B 1 340 ? -16.484 25.516 15.703 1 87.25 340 LYS B CA 1
ATOM 6108 C C . LYS B 1 340 ? -16.562 26.406 14.461 1 87.25 340 LYS B C 1
ATOM 6110 O O . LYS B 1 340 ? -16.719 27.625 14.57 1 87.25 340 LYS B O 1
ATOM 6115 N N . PHE B 1 341 ? -16.453 25.844 13.289 1 88.44 341 PHE B N 1
ATOM 6116 C CA . PHE B 1 341 ? -16.234 26.641 12.086 1 88.44 341 PHE B CA 1
ATOM 6117 C C . PHE B 1 341 ? -17.469 26.625 11.195 1 88.44 341 PHE B C 1
ATOM 6119 O O . PHE B 1 341 ? -17.609 27.453 10.305 1 88.44 341 PHE B O 1
ATOM 6126 N N . GLN B 1 342 ? -18.406 25.625 11.406 1 89.44 342 GLN B N 1
ATOM 6127 C CA . GLN B 1 342 ? -19.594 25.484 10.578 1 89.44 342 GLN B CA 1
ATOM 6128 C C . GLN B 1 342 ? -19.25 25.484 9.094 1 89.44 342 GLN B C 1
ATOM 6130 O O . GLN B 1 342 ? -19.625 26.406 8.375 1 89.44 342 GLN B O 1
ATOM 6135 N N . PHE B 1 343 ? -18.719 24.438 8.602 1 95.25 343 PHE B N 1
ATOM 6136 C CA . PHE B 1 343 ? -18.203 24.328 7.246 1 95.25 343 PHE B CA 1
ATOM 6137 C C . PHE B 1 343 ? -19.344 24.422 6.23 1 95.25 343 PHE B C 1
ATOM 6139 O O . PHE B 1 343 ? -20.422 23.875 6.441 1 95.25 343 PHE B O 1
ATOM 6146 N N . ASP B 1 344 ? -19.078 25.172 5.164 1 95.44 344 ASP B N 1
ATOM 6147 C CA . ASP B 1 344 ? -20.016 25.25 4.047 1 95.44 344 ASP B CA 1
ATOM 6148 C C . ASP B 1 344 ? -19.75 24.125 3.043 1 95.44 344 ASP B C 1
ATOM 6150 O O . ASP B 1 344 ? -20.641 23.766 2.254 1 95.44 344 ASP B O 1
ATOM 6154 N N . GLY B 1 345 ? -18.578 23.547 3.049 1 97.44 345 GLY B N 1
ATOM 6155 C CA . GLY B 1 345 ? -18.172 22.484 2.154 1 97.44 345 GLY B CA 1
ATOM 6156 C C . GLY B 1 345 ? -16.875 21.812 2.576 1 97.44 345 GLY B C 1
ATOM 6157 O O . GLY B 1 345 ? -16.172 22.312 3.469 1 97.44 345 GLY B O 1
ATOM 6158 N N . VAL B 1 346 ? -16.609 20.672 1.963 1 98 346 VAL B N 1
ATOM 6159 C CA . VAL B 1 346 ? -15.406 19.906 2.24 1 98 346 VAL B CA 1
ATOM 6160 C C . VAL B 1 346 ? -14.648 19.641 0.939 1 98 346 VAL B C 1
ATOM 6162 O O . VAL B 1 346 ? -15.25 19.266 -0.07 1 98 346 VAL B O 1
ATOM 6165 N N . ILE B 1 347 ? -13.414 19.969 0.95 1 98.31 347 ILE B N 1
ATOM 6166 C CA . ILE B 1 347 ? -12.523 19.547 -0.123 1 98.31 347 ILE B CA 1
ATOM 6167 C C . ILE B 1 347 ? -11.75 18.297 0.307 1 98.31 347 ILE B C 1
ATOM 6169 O O . ILE B 1 347 ? -10.953 18.344 1.243 1 98.31 347 ILE B O 1
ATOM 6173 N N . PHE B 1 348 ? -12.023 17.188 -0.344 1 97 348 PHE B N 1
ATOM 6174 C CA . PHE B 1 348 ? -11.289 15.938 -0.126 1 97 348 PHE B CA 1
ATOM 6175 C C . PHE B 1 348 ? -10.148 15.797 -1.132 1 97 348 PHE B C 1
ATOM 6177 O O . PHE B 1 348 ? -10.375 15.383 -2.271 1 97 348 PHE B O 1
ATOM 6184 N N . HIS B 1 349 ? -9.008 16.109 -0.634 1 97.25 349 HIS B N 1
ATOM 6185 C CA . HIS B 1 349 ? -7.809 16.172 -1.463 1 97.25 349 HIS B CA 1
ATOM 6186 C C . HIS B 1 349 ? -7.141 14.812 -1.574 1 97.25 349 HIS B C 1
ATOM 6188 O O . HIS B 1 349 ? -6.852 14.172 -0.56 1 97.25 349 HIS B O 1
ATOM 6194 N N . VAL B 1 350 ? -6.902 14.359 -2.812 1 96.31 350 VAL B N 1
ATOM 6195 C CA . VAL B 1 350 ? -6.207 13.102 -3.057 1 96.31 350 VAL B CA 1
ATOM 6196 C C . VAL B 1 350 ? -5.012 13.336 -3.98 1 96.31 350 VAL B C 1
ATOM 6198 O O . VAL B 1 350 ? -5.176 13.82 -5.105 1 96.31 350 VAL B O 1
ATOM 6201 N N . LEU B 1 351 ? -3.826 12.984 -3.459 1 96.62 351 LEU B N 1
ATOM 6202 C CA . LEU B 1 351 ? -2.662 12.969 -4.336 1 96.62 351 LEU B CA 1
ATOM 6203 C C . LEU B 1 351 ? -2.609 11.68 -5.148 1 96.62 351 LEU B C 1
ATOM 6205 O O . LEU B 1 351 ? -2.832 10.586 -4.613 1 96.62 351 LEU B O 1
ATOM 6209 N N . LYS B 1 352 ? -2.326 11.883 -6.449 1 95.56 352 LYS B N 1
ATOM 6210 C CA . LYS B 1 352 ? -2.164 10.711 -7.301 1 95.56 352 LYS B CA 1
ATOM 6211 C C . LYS B 1 352 ? -1.148 9.734 -6.707 1 95.56 352 LYS B C 1
ATOM 6213 O O . LYS B 1 352 ? -0.073 10.148 -6.266 1 95.56 352 LYS B O 1
ATOM 6218 N N . GLY B 1 353 ? -1.562 8.477 -6.73 1 93.81 353 GLY B N 1
ATOM 6219 C CA . GLY B 1 353 ? -0.68 7.461 -6.188 1 93.81 353 GLY B CA 1
ATOM 6220 C C . GLY B 1 353 ? -0.974 7.129 -4.734 1 93.81 353 GLY B C 1
ATOM 6221 O O . GLY B 1 353 ? -0.494 6.121 -4.215 1 93.81 353 GLY B O 1
ATOM 6222 N N . GLN B 1 354 ? -1.715 7.957 -4.074 1 94.44 354 GLN B N 1
ATOM 6223 C CA . GLN B 1 354 ? -2.062 7.676 -2.686 1 94.44 354 GLN B CA 1
ATOM 6224 C C . GLN B 1 354 ? -3.457 7.066 -2.58 1 94.44 354 GLN B C 1
ATOM 6226 O O . GLN B 1 354 ? -4.359 7.668 -1.996 1 94.44 354 GLN B O 1
ATOM 6231 N N . ILE B 1 355 ? -3.516 5.852 -2.951 1 91.56 355 ILE B N 1
ATOM 6232 C CA . ILE B 1 355 ? -4.785 5.152 -3.113 1 91.56 355 ILE B CA 1
ATOM 6233 C C . ILE B 1 355 ? -5.434 4.938 -1.748 1 91.56 355 ILE B C 1
ATOM 6235 O O . ILE B 1 355 ? -6.66 4.887 -1.64 1 91.56 355 ILE B O 1
ATOM 6239 N N . GLU B 1 356 ? -4.68 4.844 -0.682 1 90.44 356 GLU B N 1
ATOM 6240 C CA . GLU B 1 356 ? -5.207 4.598 0.658 1 90.44 356 GLU B CA 1
ATOM 6241 C C . GLU B 1 356 ? -6.105 5.746 1.115 1 90.44 356 GLU B C 1
ATOM 6243 O O . GLU B 1 356 ? -7.082 5.527 1.834 1 90.44 356 GLU B O 1
ATOM 6248 N N . TYR B 1 357 ? -5.746 6.938 0.712 1 91.19 357 TYR B N 1
ATOM 6249 C CA . TYR B 1 357 ? -6.617 8.07 1.014 1 91.19 357 TYR B CA 1
ATOM 6250 C C . TYR B 1 357 ? -7.906 7.996 0.199 1 91.19 357 TYR B C 1
ATOM 6252 O O . TYR B 1 357 ? -8.992 8.273 0.715 1 91.19 357 TYR B O 1
ATOM 6260 N N . ASP B 1 358 ? -7.703 7.602 -0.998 1 91.5 358 ASP B N 1
ATOM 6261 C CA . ASP B 1 358 ? -8.852 7.551 -1.9 1 91.5 358 ASP B CA 1
ATOM 6262 C C . ASP B 1 358 ? -9.875 6.52 -1.432 1 91.5 358 ASP B C 1
ATOM 6264 O O . ASP B 1 358 ? -11.078 6.703 -1.619 1 91.5 358 ASP B O 1
ATOM 6268 N N . PHE B 1 359 ? -9.461 5.457 -0.8 1 91.12 359 PHE B N 1
ATOM 6269 C CA . PHE B 1 359 ? -10.328 4.414 -0.279 1 91.12 359 PHE B CA 1
ATOM 6270 C C . PHE B 1 359 ? -11.25 4.965 0.803 1 91.12 359 PHE B C 1
ATOM 6272 O O . PHE B 1 359 ? -12.32 4.406 1.059 1 91.12 359 PHE B O 1
ATOM 6279 N N . GLU B 1 360 ? -10.891 6.117 1.422 1 87.44 360 GLU B N 1
ATOM 6280 C CA . GLU B 1 360 ? -11.664 6.664 2.535 1 87.44 360 GLU B CA 1
ATOM 6281 C C . GLU B 1 360 ? -12.812 7.527 2.037 1 87.44 360 GLU B C 1
ATOM 6283 O O . GLU B 1 360 ? -13.727 7.859 2.801 1 87.44 360 GLU B O 1
ATOM 6288 N N . LEU B 1 361 ? -12.836 7.84 0.785 1 89 361 LEU B N 1
ATOM 6289 C CA . LEU B 1 361 ? -13.742 8.836 0.227 1 89 361 LEU B CA 1
ATOM 6290 C C . LEU B 1 361 ? -15.195 8.453 0.478 1 89 361 LEU B C 1
ATOM 6292 O O . LEU B 1 361 ? -15.992 9.273 0.934 1 89 361 LEU B O 1
ATOM 6296 N N . ARG B 1 362 ? -15.57 7.219 0.232 1 85.69 362 ARG B N 1
ATOM 6297 C CA . ARG B 1 362 ? -16.969 6.805 0.329 1 85.69 362 ARG B CA 1
ATOM 6298 C C . ARG B 1 362 ? -17.484 6.984 1.748 1 85.69 362 ARG B C 1
ATOM 6300 O O . ARG B 1 362 ? -18.625 7.422 1.941 1 85.69 362 ARG B O 1
ATOM 6307 N N . LYS B 1 363 ? -16.719 6.652 2.689 1 85.5 363 LYS B N 1
ATOM 6308 C CA . LYS B 1 363 ? -17.125 6.809 4.082 1 85.5 363 LYS B CA 1
ATOM 6309 C C . LYS B 1 363 ? -17.281 8.281 4.445 1 85.5 363 LYS B C 1
ATOM 6311 O O . LYS B 1 363 ? -18.203 8.656 5.164 1 85.5 363 LYS B O 1
ATOM 6316 N N . PHE B 1 364 ? -16.406 9.07 3.941 1 89.5 364 PHE B N 1
ATOM 6317 C CA . PHE B 1 364 ? -16.484 10.5 4.211 1 89.5 364 PHE B CA 1
ATOM 6318 C C . PHE B 1 364 ? -17.688 11.125 3.508 1 89.5 364 PHE B C 1
ATOM 6320 O O . PHE B 1 364 ? -18.344 12.008 4.055 1 89.5 364 PHE B O 1
ATOM 6327 N N . GLU B 1 365 ? -17.891 10.625 2.293 1 92.81 365 GLU B N 1
ATOM 6328 C CA . GLU B 1 365 ? -19.078 11.102 1.579 1 92.81 365 GLU B CA 1
ATOM 6329 C C . GLU B 1 365 ? -20.359 10.797 2.359 1 92.81 365 GLU B C 1
ATOM 6331 O O . GLU B 1 365 ? -21.203 11.672 2.521 1 92.81 365 GLU B O 1
ATOM 6336 N N . ALA B 1 366 ? -20.453 9.602 2.861 1 90.5 366 ALA B N 1
ATOM 6337 C CA . ALA B 1 366 ? -21.625 9.211 3.654 1 90.5 366 ALA B CA 1
ATOM 6338 C C . ALA B 1 366 ? -21.703 10.039 4.934 1 90.5 366 ALA B C 1
ATOM 6340 O O . ALA B 1 366 ? -22.797 10.477 5.324 1 90.5 366 ALA B O 1
ATOM 6341 N N . PHE B 1 367 ? -20.609 10.273 5.566 1 93.38 367 PHE B N 1
ATOM 6342 C CA . PHE B 1 367 ? -20.531 11.023 6.812 1 93.38 367 PHE B CA 1
ATOM 6343 C C . PHE B 1 367 ? -20.984 12.469 6.609 1 93.38 367 PHE B C 1
ATOM 6345 O O . PHE B 1 367 ? -21.828 12.969 7.355 1 93.38 367 PHE B O 1
ATOM 6352 N N . PHE B 1 368 ? -20.547 13.117 5.59 1 95.62 368 PHE B N 1
ATOM 6353 C CA . PHE B 1 368 ? -20.844 14.523 5.367 1 95.62 368 PHE B CA 1
ATOM 6354 C C . PHE B 1 368 ? -22.25 14.695 4.805 1 95.62 368 PHE B C 1
ATOM 6356 O O . PHE B 1 368 ? -22.875 15.742 4.98 1 95.62 368 PHE B O 1
ATOM 6363 N N . GLU B 1 369 ? -22.719 13.656 4.094 1 95.69 369 GLU B N 1
ATOM 6364 C CA . GLU B 1 369 ? -24.109 13.664 3.668 1 95.69 369 GLU B CA 1
ATOM 6365 C C . GLU B 1 369 ? -25.047 13.742 4.867 1 95.69 369 GLU B C 1
ATOM 6367 O O . GLU B 1 369 ? -26.047 14.477 4.84 1 95.69 369 GLU B O 1
ATOM 6372 N N . GLN B 1 370 ? -24.703 13.023 5.883 1 95 370 GLN B N 1
ATOM 6373 C CA . GLN B 1 370 ? -25.5 13.055 7.105 1 95 370 GLN B CA 1
ATOM 6374 C C . GLN B 1 370 ? -25.469 14.438 7.75 1 95 370 GLN B C 1
ATOM 6376 O O . GLN B 1 370 ? -26.453 14.852 8.383 1 95 370 GLN B O 1
ATOM 6381 N N . LEU B 1 371 ? -24.438 15.133 7.57 1 94.44 371 LEU B N 1
ATOM 6382 C CA . LEU B 1 371 ? -24.281 16.469 8.125 1 94.44 371 LEU B CA 1
ATOM 6383 C C . LEU B 1 371 ? -24.828 17.531 7.168 1 94.44 371 LEU B C 1
ATOM 6385 O O . LEU B 1 371 ? -24.844 18.719 7.492 1 94.44 371 LEU B O 1
ATOM 6389 N N . GLN B 1 372 ? -25.203 17.078 6.008 1 94.81 372 GLN B N 1
ATOM 6390 C CA . GLN B 1 372 ? -25.688 17.969 4.961 1 94.81 372 GLN B CA 1
ATOM 6391 C C . GLN B 1 372 ? -24.641 19 4.562 1 94.81 372 GLN B C 1
ATOM 6393 O O . GLN B 1 372 ? -24.938 20.188 4.402 1 94.81 372 GLN B O 1
ATOM 6398 N N . ILE B 1 373 ? -23.438 18.578 4.488 1 96.69 373 ILE B N 1
ATOM 6399 C CA . ILE B 1 373 ? -22.312 19.391 4.023 1 96.69 373 ILE B CA 1
ATOM 6400 C C . ILE B 1 373 ? -21.781 18.812 2.715 1 96.69 373 ILE B C 1
ATOM 6402 O O . ILE B 1 373 ? -21.344 17.656 2.666 1 96.69 373 ILE B O 1
ATOM 6406 N N . PRO B 1 374 ? -21.797 19.562 1.638 1 97.31 374 PRO B N 1
ATOM 6407 C CA . PRO B 1 374 ? -21.281 19.047 0.364 1 97.31 374 PRO B CA 1
ATOM 6408 C C . PRO B 1 374 ? -19.781 18.734 0.407 1 97.31 374 PRO B C 1
ATOM 6410 O O . PRO B 1 374 ? -19.016 19.469 1.034 1 97.31 374 PRO B O 1
ATOM 6413 N N . ILE B 1 375 ? -19.422 17.656 -0.25 1 97.62 375 ILE B N 1
ATOM 6414 C CA . ILE B 1 375 ? -18.016 17.234 -0.318 1 97.62 375 ILE B CA 1
ATOM 6415 C C . ILE B 1 375 ? -17.578 17.141 -1.776 1 97.62 375 ILE B C 1
ATOM 6417 O O . ILE B 1 375 ? -18.344 16.672 -2.633 1 97.62 375 ILE B O 1
ATOM 6421 N N . PHE B 1 376 ? -16.375 17.656 -2.055 1 97.88 376 PHE B N 1
ATOM 6422 C CA . PHE B 1 376 ? -15.781 17.656 -3.389 1 97.88 376 PHE B CA 1
ATOM 6423 C C . PHE B 1 376 ? -14.453 16.891 -3.395 1 97.88 376 PHE B C 1
ATOM 6425 O O . PHE B 1 376 ? -13.5 17.297 -2.73 1 97.88 376 PHE B O 1
ATOM 6432 N N . ARG B 1 377 ? -14.398 15.781 -4.145 1 97.06 377 ARG B N 1
ATOM 6433 C CA . ARG B 1 377 ? -13.148 15.047 -4.316 1 97.06 377 ARG B CA 1
ATOM 6434 C C . ARG B 1 377 ? -12.258 15.719 -5.359 1 97.06 377 ARG B C 1
ATOM 6436 O O . ARG B 1 377 ? -12.68 15.938 -6.496 1 97.06 377 ARG B O 1
ATOM 6443 N N . LEU B 1 378 ? -11.086 16.047 -4.957 1 97.06 378 LEU B N 1
ATOM 6444 C CA . LEU B 1 378 ? -10.078 16.656 -5.816 1 97.06 378 LEU B CA 1
ATOM 6445 C C . LEU B 1 378 ? -8.836 15.781 -5.91 1 97.06 378 LEU B C 1
ATOM 6447 O O . LEU B 1 378 ? -8.117 15.609 -4.922 1 97.06 378 LEU B O 1
ATOM 6451 N N . GLU B 1 379 ? -8.594 15.203 -7.07 1 96.62 379 GLU B N 1
ATOM 6452 C CA . GLU B 1 379 ? -7.375 14.43 -7.293 1 96.62 379 GLU B CA 1
ATOM 6453 C C . GLU B 1 379 ? -6.363 15.219 -8.117 1 96.62 379 GLU B C 1
ATOM 6455 O O . GLU B 1 379 ? -6.711 15.805 -9.141 1 96.62 379 GLU B O 1
ATOM 6460 N N . THR B 1 380 ? -5.145 15.289 -7.688 1 97.69 380 THR B N 1
ATOM 6461 C CA . THR B 1 380 ? -4.109 16.031 -8.391 1 97.69 380 THR B CA 1
ATOM 6462 C C . THR B 1 380 ? -2.725 15.508 -8.031 1 97.69 380 THR B C 1
ATOM 6464 O O . THR B 1 380 ? -2.6 14.469 -7.379 1 97.69 380 THR B O 1
ATOM 6467 N N . ASP B 1 381 ? -1.713 16.109 -8.617 1 96.56 381 ASP B N 1
ATOM 6468 C CA . ASP B 1 381 ? -0.304 15.875 -8.312 1 96.56 381 ASP B CA 1
ATOM 6469 C C . ASP B 1 381 ? 0.408 17.188 -7.98 1 96.56 381 ASP B C 1
ATOM 6471 O O . ASP B 1 381 ? -0.237 18.219 -7.797 1 96.56 381 ASP B O 1
ATOM 6475 N N . TYR B 1 382 ? 1.774 17.094 -7.844 1 97.88 382 TYR B N 1
ATOM 6476 C CA . TYR B 1 382 ? 2.523 18.297 -7.492 1 97.88 382 TYR B CA 1
ATOM 6477 C C . TYR B 1 382 ? 2.631 19.25 -8.68 1 97.88 382 TYR B C 1
ATOM 6479 O O . TYR B 1 382 ? 2.807 20.453 -8.516 1 97.88 382 TYR B O 1
ATOM 6487 N N . ASN B 1 383 ? 2.553 18.703 -9.844 1 97.06 383 ASN B N 1
ATOM 6488 C CA . ASN B 1 383 ? 2.738 19.547 -11.023 1 97.06 383 ASN B CA 1
ATOM 6489 C C . ASN B 1 383 ? 1.515 20.422 -11.281 1 97.06 383 ASN B C 1
ATOM 6491 O O . ASN B 1 383 ? 0.445 20.172 -10.719 1 97.06 383 ASN B O 1
ATOM 6495 N N . TYR B 1 384 ? 1.644 21.422 -12.102 1 97 384 TYR B N 1
ATOM 6496 C CA . TYR B 1 384 ? 0.593 22.422 -12.297 1 97 384 TYR B CA 1
ATOM 6497 C C . TYR B 1 384 ? -0.126 22.203 -13.625 1 97 384 TYR B C 1
ATOM 6499 O O . TYR B 1 384 ? -0.918 23.047 -14.047 1 97 384 TYR B O 1
ATOM 6507 N N . GLN B 1 385 ? 0.038 21.094 -14.234 1 96.62 385 GLN B N 1
ATOM 6508 C CA . GLN B 1 385 ? -0.519 20.844 -15.562 1 96.62 385 GLN B CA 1
ATOM 6509 C C . GLN B 1 385 ? -2.043 20.766 -15.516 1 96.62 385 GLN B C 1
ATOM 6511 O O . GLN B 1 385 ? -2.715 21.109 -16.484 1 96.62 385 GLN B O 1
ATOM 6516 N N . ASP B 1 386 ? -2.557 20.391 -14.398 1 97.56 386 ASP B N 1
ATOM 6517 C CA . ASP B 1 386 ? -4 20.203 -14.312 1 97.56 386 ASP B CA 1
ATOM 6518 C C . ASP B 1 386 ? -4.672 21.375 -13.609 1 97.56 386 ASP B C 1
ATOM 6520 O O . ASP B 1 386 ? -5.852 21.297 -13.258 1 97.56 386 ASP B O 1
ATOM 6524 N N . ILE B 1 387 ? -3.979 22.469 -13.391 1 97.81 387 ILE B N 1
ATOM 6525 C CA . ILE B 1 387 ? -4.445 23.547 -12.516 1 97.81 387 ILE B CA 1
ATOM 6526 C C . ILE B 1 387 ? -5.688 24.203 -13.117 1 97.81 387 ILE B C 1
ATOM 6528 O O . ILE B 1 387 ? -6.605 24.578 -12.391 1 97.81 387 ILE B O 1
ATOM 6532 N N . GLU B 1 388 ? -5.746 24.359 -14.461 1 97.94 388 GLU B N 1
ATOM 6533 C CA . GLU B 1 388 ? -6.895 25.016 -15.086 1 97.94 388 GLU B CA 1
ATOM 6534 C C . GLU B 1 388 ? -8.141 24.141 -15.008 1 97.94 388 GLU B C 1
ATOM 6536 O O . GLU B 1 388 ? -9.242 24.641 -14.789 1 97.94 388 GLU B O 1
ATOM 6541 N N . GLN B 1 389 ? -7.957 22.844 -15.188 1 97.81 389 GLN B N 1
ATOM 6542 C CA . GLN B 1 389 ? -9.078 21.906 -15.031 1 97.81 389 GLN B CA 1
ATOM 6543 C C . GLN B 1 389 ? -9.602 21.938 -13.594 1 97.81 389 GLN B C 1
ATOM 6545 O O . GLN B 1 389 ? -10.812 21.922 -13.375 1 97.81 389 GLN B O 1
ATOM 6550 N N . LEU B 1 390 ? -8.734 21.984 -12.641 1 98.12 390 LEU B N 1
ATOM 6551 C CA . LEU B 1 390 ? -9.109 22.062 -11.234 1 98.12 390 LEU B CA 1
ATOM 6552 C C . LEU B 1 390 ? -9.859 23.359 -10.945 1 98.12 390 LEU B C 1
ATOM 6554 O O . LEU B 1 390 ? -10.852 23.359 -10.211 1 98.12 390 LEU B O 1
ATOM 6558 N N . ARG B 1 391 ? -9.391 24.453 -11.523 1 98.12 391 ARG B N 1
ATOM 6559 C CA . ARG B 1 391 ? -10.016 25.766 -11.336 1 98.12 391 ARG B CA 1
ATOM 6560 C C . ARG B 1 391 ? -11.477 25.734 -11.773 1 98.12 391 ARG B C 1
ATOM 6562 O O . ARG B 1 391 ? -12.352 26.188 -11.031 1 98.12 391 ARG B O 1
ATOM 6569 N N . ILE B 1 392 ? -11.719 25.172 -12.938 1 98.38 392 ILE B N 1
ATOM 6570 C CA . ILE B 1 392 ? -13.062 25.125 -13.5 1 98.38 392 ILE B CA 1
ATOM 6571 C C . ILE B 1 392 ? -13.977 24.328 -12.578 1 98.38 392 ILE B C 1
ATOM 6573 O O . ILE B 1 392 ? -15.086 24.766 -12.25 1 98.38 392 ILE B O 1
ATOM 6577 N N . ARG B 1 393 ? -13.547 23.188 -12.125 1 98.12 393 ARG B N 1
ATOM 6578 C CA . ARG B 1 393 ? -14.359 22.312 -11.273 1 98.12 393 ARG B CA 1
ATOM 6579 C C . ARG B 1 393 ? -14.594 22.953 -9.906 1 98.12 393 ARG B C 1
ATOM 6581 O O . ARG B 1 393 ? -15.688 22.844 -9.352 1 98.12 393 ARG B O 1
ATOM 6588 N N . LEU B 1 394 ? -13.586 23.625 -9.359 1 98.31 394 LEU B N 1
ATOM 6589 C CA . LEU B 1 394 ? -13.695 24.266 -8.047 1 98.31 394 LEU B CA 1
ATOM 6590 C C . LEU B 1 394 ? -14.602 25.484 -8.109 1 98.31 394 LEU B C 1
ATOM 6592 O O . LEU B 1 394 ? -15.312 25.797 -7.148 1 98.31 394 LEU B O 1
ATOM 6596 N N . GLU B 1 395 ? -14.578 26.234 -9.219 1 98.12 395 GLU B N 1
ATOM 6597 C CA . GLU B 1 395 ? -15.484 27.359 -9.406 1 98.12 395 GLU B CA 1
ATOM 6598 C C . GLU B 1 395 ? -16.938 26.891 -9.383 1 98.12 395 GLU B C 1
ATOM 6600 O O . GLU B 1 395 ? -17.797 27.547 -8.766 1 98.12 395 GLU B O 1
ATOM 6605 N N . ALA B 1 396 ? -17.188 25.781 -10.047 1 98.06 396 ALA B N 1
ATOM 6606 C CA . ALA B 1 396 ? -18.531 25.234 -10.039 1 98.06 396 ALA B CA 1
ATOM 6607 C C . ALA B 1 396 ? -18.953 24.828 -8.625 1 98.06 396 ALA B C 1
ATOM 6609 O O . ALA B 1 396 ? -20.094 25.078 -8.219 1 98.06 396 ALA B O 1
ATOM 6610 N N . PHE B 1 397 ? -18.141 24.203 -7.883 1 98.19 397 PHE B N 1
ATOM 6611 C CA . PHE B 1 397 ? -18.422 23.828 -6.5 1 98.19 397 PHE B CA 1
ATOM 6612 C C . PHE B 1 397 ? -18.672 25.062 -5.645 1 98.19 397 PHE B C 1
ATOM 6614 O O . PHE B 1 397 ? -19.578 25.078 -4.812 1 98.19 397 PHE B O 1
ATOM 6621 N N . ASN B 1 398 ? -17.781 26.062 -5.84 1 97.38 398 ASN B N 1
ATOM 6622 C CA . ASN B 1 398 ? -17.922 27.328 -5.133 1 97.38 398 ASN B CA 1
ATOM 6623 C C . ASN B 1 398 ? -19.297 27.953 -5.383 1 97.38 398 ASN B C 1
ATOM 6625 O O . ASN B 1 398 ? -19.938 28.438 -4.453 1 97.38 398 ASN B O 1
ATOM 6629 N N . GLU B 1 399 ? -19.734 27.969 -6.605 1 96.25 399 GLU B N 1
ATOM 6630 C CA . GLU B 1 399 ? -21.047 28.5 -6.961 1 96.25 399 GLU B CA 1
ATOM 6631 C C . GLU B 1 399 ? -22.172 27.75 -6.254 1 96.25 399 GLU B C 1
ATOM 6633 O O . GLU B 1 399 ? -23.109 28.359 -5.746 1 96.25 399 GLU B O 1
ATOM 6638 N N . MET B 1 400 ? -22.016 26.5 -6.238 1 95.69 400 MET B N 1
ATOM 6639 C CA . MET B 1 400 ? -23.016 25.641 -5.598 1 95.69 400 MET B CA 1
ATOM 6640 C C . MET B 1 400 ? -23.141 25.969 -4.113 1 95.69 400 MET B C 1
ATOM 6642 O O . MET B 1 400 ? -24.234 26.125 -3.59 1 95.69 400 MET B O 1
ATOM 6646 N N . ILE B 1 401 ? -22 26.078 -3.432 1 95.12 401 ILE B N 1
ATOM 6647 C CA . ILE B 1 401 ? -21.984 26.328 -1.994 1 95.12 401 ILE B CA 1
ATOM 6648 C C . ILE B 1 401 ? -22.484 27.75 -1.705 1 95.12 401 ILE B C 1
ATOM 6650 O O . ILE B 1 401 ? -23.219 27.969 -0.742 1 95.12 401 ILE B O 1
ATOM 6654 N N . THR B 1 402 ? -22.109 28.656 -2.498 1 92.69 402 THR B N 1
ATOM 6655 C CA . THR B 1 402 ? -22.516 30.047 -2.311 1 92.69 402 THR B CA 1
ATOM 6656 C C . THR B 1 402 ? -24.016 30.188 -2.457 1 92.69 402 THR B C 1
ATOM 6658 O O . THR B 1 402 ? -24.656 30.938 -1.707 1 92.69 402 THR B O 1
ATOM 6661 N N . GLN B 1 403 ? -24.578 29.531 -3.379 1 91 403 GLN B N 1
ATOM 6662 C CA . GLN B 1 403 ? -26.031 29.547 -3.553 1 91 403 GLN B CA 1
ATOM 6663 C C . GLN B 1 403 ? -26.734 28.953 -2.334 1 91 403 GLN B C 1
ATOM 6665 O O . GLN B 1 403 ? -27.781 29.469 -1.907 1 91 403 GLN B O 1
ATOM 6670 N N . LYS B 1 404 ? -26.172 27.969 -1.855 1 88.94 404 LYS B N 1
ATOM 6671 C CA . LYS B 1 404 ? -26.75 27.344 -0.665 1 88.94 404 LYS B CA 1
ATOM 6672 C C . LYS B 1 404 ? -26.703 28.297 0.527 1 88.94 404 LYS B C 1
ATOM 6674 O O . LYS B 1 404 ? -27.656 28.391 1.293 1 88.94 404 LYS B O 1
ATOM 6679 N N . ILE B 1 405 ? -25.594 29 0.695 1 87 405 ILE B N 1
ATOM 6680 C CA . ILE B 1 405 ? -25.422 29.953 1.776 1 87 405 ILE B CA 1
ATOM 6681 C C . ILE B 1 405 ? -26.469 31.062 1.653 1 87 405 ILE B C 1
ATOM 6683 O O . ILE B 1 405 ? -27.062 31.469 2.648 1 87 405 ILE B O 1
ATOM 6687 N N . MET B 1 406 ? -26.703 31.438 0.496 1 83.06 406 MET B N 1
ATOM 6688 C CA . MET B 1 406 ? -27.641 32.531 0.247 1 83.06 406 MET B CA 1
ATOM 6689 C C . MET B 1 406 ? -29.062 32.094 0.577 1 83.06 406 MET B C 1
ATOM 6691 O O . MET B 1 406 ? -29.828 32.875 1.161 1 83.06 406 MET B O 1
ATOM 6695 N N . VAL B 1 407 ? -29.344 30.953 0.264 1 80.62 407 VAL B N 1
ATOM 6696 C CA . VAL B 1 407 ? -30.703 30.453 0.491 1 80.62 407 VAL B CA 1
ATOM 6697 C C . VAL B 1 407 ? -30.922 30.25 1.986 1 80.62 407 VAL B C 1
ATOM 6699 O O . VAL B 1 407 ? -31.984 30.609 2.516 1 80.62 407 VAL B O 1
ATOM 6702 N N . GLU B 1 408 ? -29.953 29.719 2.645 1 77.12 408 GLU B N 1
ATOM 6703 C CA . GLU B 1 408 ? -30.062 29.453 4.074 1 77.12 408 GLU B CA 1
ATOM 6704 C C . GLU B 1 408 ? -30.062 30.734 4.883 1 77.12 408 GLU B C 1
ATOM 6706 O O . GLU B 1 408 ? -30.703 30.828 5.93 1 77.12 408 GLU B O 1
ATOM 6711 N N . GLY B 1 409 ? -29.156 31.609 4.453 1 65.81 409 GLY B N 1
ATOM 6712 C CA . GLY B 1 409 ? -29.109 32.906 5.113 1 65.81 409 GLY B CA 1
ATOM 6713 C C . GLY B 1 409 ? -30.406 33.688 4.973 1 65.81 409 GLY B C 1
ATOM 6714 O O . GLY B 1 409 ? -30.766 34.469 5.867 1 65.81 409 GLY B O 1
ATOM 6715 N N . ARG B 1 410 ? -31.172 33.469 3.938 1 58.44 410 ARG B N 1
ATOM 6716 C CA . ARG B 1 410 ? -32.469 34.156 3.715 1 58.44 410 ARG B CA 1
ATOM 6717 C C . ARG B 1 410 ? -33.562 33.469 4.516 1 58.44 410 ARG B C 1
ATOM 6719 O O . ARG B 1 410 ? -34.531 34.156 4.93 1 58.44 410 ARG B O 1
ATOM 6726 N N . SER B 1 411 ? -33.344 32.188 4.641 1 50.94 411 SER B N 1
ATOM 6727 C CA . SER B 1 411 ? -34.375 31.469 5.359 1 50.94 411 SER B CA 1
ATOM 6728 C C . SER B 1 411 ? -34.219 31.641 6.867 1 50.94 411 SER B C 1
ATOM 6730 O O . SER B 1 411 ? -35.156 31.312 7.625 1 50.94 411 SER B O 1
ATOM 6732 N N . ALA B 1 412 ? -33.156 32.188 7.367 1 48.19 412 ALA B N 1
ATOM 6733 C CA . ALA B 1 412 ? -33 32.406 8.805 1 48.19 412 ALA B CA 1
ATOM 6734 C C . ALA B 1 412 ? -33.531 33.75 9.234 1 48.19 412 ALA B C 1
ATOM 6736 O O . ALA B 1 412 ? -33.469 34.719 8.469 1 48.19 412 ALA B O 1
#

Radius of gyration: 28.86 Å; Cα contacts (8 Å, |Δi|>4): 1258; chains: 2; bounding box: 64×85×71 Å

pLDDT: mean 89.93, std 9.95, range [46.03, 98.62]

Foldseek 3Di:
DLVVLLVVLLVLLVVLLVLVCVQQVPFPLLVVLSVLSNVLSVCLLVDQWLEEEAAQLAQVLLVQLQVTDYAYQQFQDPSLLVQCCVVDDNQAFSRLSRSVSSCVSSPLQSDPRHEYEQEPQDDSSVVVQVVSVVRHHYDYQYQDQALPDPVRLVVLLVSSVVVSVVVCVSSVGHRDLVSSVVSVVLLLLLLVLLVLLLLLCLFQCVNPADVSNVSLLQSCRSDSGSNVSSVSSNVSSVSSVPDHTDDPLDLPAAFEEEEEFEDRHPPLPLPVSLCVVLVHTDSYYDDRSNLSSHDDDDLPDSDPSSSSSVSSSVSNVSDQRLSHPDNVVVLVVVVVSCVVNVGLAYEHEAERSPVSRVVCVVVVCVSVVVVVHYYDYDYDGSDCPCSVVVSVVVNVVSVVSSVVSNVVSVVD/DLVVLLVVLLVLLVVLLVLVCVQQVPFPLLVVLSVLSNVLSVCLLADQWQEEEADQLAQVLLVQLQVTDYAYQQFQDPSLLVQCCVVDDNQAFSRLSRSVSSCVSSPLQSDPRHEYEQEPQDDSSVVVQVVSVVRHHYDYQYQDQALPDPVRLVVLLVSSVVVSVVVCVSSVGHRDLVSSVVSVVLLLLLLVLLVLLLLLCLFQCVNPADVSNVSLLQSCRSDSGSNVSSVSSNVSSVSSVVDHTDDPQDLPAAFEEEEEFEDRHPPLPLPVSLCVVLVHTDSYYDDRSNLSSHDDDDLPDSDPSSSSSVSSSSSNVSDQRLSHPDNVVVLVVVVVSCVVNVGLAYEHEAERSPVSRVVCVVVVCVSVVVVVHYYDYDYDGSDCPCSVVVSVVVNVVSVVSSVVSNVVSVVD

Sequence (824 aa):
MKGNFLDLYDKEWSDSINMINKKSKTLKEMAYFTKLAQEHAQALLEKEPKVIILGLDFPEEILLALEKEHVYVIGGSLISSNEADNMVPRDTDAVTKSILGILLQKGMDLDKNQVVLIPIVCDSMRKLSNMLNDKMRVIPIELPSTKNSISLCKRWEQQVEEVIALLEKHLKRKITKSKLLKAITSIKNAKNAYQKLENTYKKYRSVFNGSMLMLVANSYFWESSKDIWANHVQALAKEMKGFEKLDEIRINRKPQLLLIGSPIYFPNYKIPFLLEELEMDIAATINPITNFLQERKSLANNKFHQMIHELSKKALSNGISPSFVENEGLYKRTLELNKKFQFDGVIFHVLKGQIEYDFELRKFEAFFEQLQIPIFRLETDYNYQDIEQLRIRLEAFNEMITQKIMVEGRSAMKGNFLDLYDKEWSDSINMINKKSKTLKEMAYFTKLAQEHAQALLEKEPKVIILGLDFPEEILLALEKEHVYVIGGSLISSNEADNMVPRDTDAVTKSILGILLQKGMDLDKNQVVLIPIVCDSMRKLSNMLNDKMRVIPIELPSTKNSISLCKRWEQQVEEVIALLEKHLKRKITKSKLLKAITSIKNAKNAYQKLENTYKKYRSVFNGSMLMLVANSYFWESSKDIWANHVQALAKEMKGFEKLDEIRINRKPQLLLIGSPIYFPNYKIPFLLEELEMDIAATINPITNFLQERKSLANNKFHQMIHELSKKALSNGISPSFVENEGLYKRTLELNKKFQFDGVIFHVLKGQIEYDFELRKFEAFFEQLQIPIFRLETDYNYQDIEQLRIRLEAFNEMITQKIMVEGRSA

Organism: NCBI:txid1812858

Secondary structure (DSSP, 8-state):
-HHHHHHHHHHHHHHHHHHHHHH-TT-TTHHHHHHHHHHHHHHHHH---SEEESSS-S-HHHHHHTTS-EEE-----HHHHHHTTTTS-TTS-HHHHHHHHHHHHH-SS--TT-EEEEEE-SHHHHHHHHHHTTTSEEEEEEPPS-SS-HHHHHHHHHHHHHHHHHHHHHHT----HHHHHHHHHHHHHHHHHHHHHHHHHHH-TTTS-HHHHHHHHHHTTT-S-HHHHHHHHHHHHHHHTTSPPP-TT-TTPPPEEEEEES---TT--HHHHHHHHTT-EEEEEESHHHHHT---S-----SHHHHHHHHHHHHHHH---TTSS--HHHHHHHHHHHHHH--SEEEEEEETT-HHHHTTHHHHHHHHHHTT--EEEEEE-SSSTTHHHHHHHHHHHHHHHHHHHHHHHHH-/-HHHHHHHHHHHHHHHHHHHHHH-TT-TTHHHHHHHHHHHHHHHHH---SEEESSS-S-HHHHHHTTS-EEE-----HHHHHHTTTTS-TTS-HHHHHHHHHHHHT-S---TT-EEEEEE-SHHHHHHHHHHTTTSEEEEEEPPS-SS-HHHHHHHHHHHHHHHHHHHHHHT----HHHHHHHHHHHHHHHHHHHHHHHHHHH-TTTS-HHHHHHHHHHTTT-S-HHHHHHHHHHHHHHHTTSPPP-S--TTPPPEEEEEES---TT--HHHHHHHHTT-EEEEEESHHHHHT---S-----SHHHHHHHHHHHHHHH---TTSS--HHHHHHHHHHHHHH--SEEEEEEETT-HHHHTTHHHHHHHHHHTT--EEEEEE-SSSTTHHHHHHHHHHHHHHHHHHHHHHHHH-

InterPro domains:
  IPR010327 FldB/FldC dehydratase alpha/beta subunit [PF06050] (58-401)

Solvent-accessible surface area (backbone atoms only — not comparable to full-atom values): 44210 Å² total; per-residue (Å²): 114,69,65,60,48,54,53,50,43,50,46,50,44,47,53,42,44,49,57,49,50,71,66,36,73,81,47,73,58,53,53,57,56,50,48,47,51,55,52,38,65,55,42,68,52,67,58,80,49,46,32,35,28,50,53,78,78,58,54,60,39,60,53,54,22,55,74,49,60,64,42,69,44,70,33,22,37,52,60,31,17,59,67,23,51,88,76,47,48,83,64,56,25,52,46,62,26,7,31,48,20,48,48,52,67,57,40,56,70,43,48,96,69,31,37,36,38,34,43,39,63,46,57,68,47,44,50,48,49,46,63,42,44,80,46,32,50,60,46,78,39,77,62,59,49,45,88,80,41,68,67,44,49,51,49,44,42,51,48,53,52,50,51,50,54,51,48,26,62,74,67,72,42,77,73,44,61,68,40,37,51,51,26,45,51,35,48,51,49,26,21,49,28,50,51,52,32,56,59,47,41,72,39,28,46,84,70,44,51,39,61,58,54,49,48,56,60,57,44,61,67,64,44,89,49,41,56,61,50,24,50,50,43,44,49,38,41,55,57,52,67,74,50,76,67,52,75,85,84,49,79,83,55,62,50,29,24,36,40,32,48,47,71,78,37,70,48,48,48,66,62,55,52,50,41,48,72,70,55,33,40,48,71,44,64,52,32,65,66,56,37,66,43,53,74,72,88,78,84,83,56,92,45,58,70,53,42,53,50,49,43,45,50,47,45,56,70,51,52,75,57,63,54,33,58,69,57,62,65,56,56,53,51,48,51,55,48,36,72,73,66,57,52,52,30,32,42,39,35,31,43,49,56,42,58,55,50,46,61,46,46,65,60,50,51,54,54,30,54,76,69,72,32,54,72,44,83,43,76,45,65,72,67,70,86,56,48,67,64,50,48,55,55,49,51,53,51,49,52,54,44,49,53,50,48,47,53,52,54,65,70,97,114,71,65,60,48,55,53,52,43,50,46,49,44,48,53,40,44,49,55,49,50,69,67,36,75,82,46,74,58,54,54,57,55,51,50,46,51,54,53,37,64,56,42,68,52,67,58,80,49,48,32,36,29,52,56,78,79,59,56,60,38,59,53,54,23,55,73,48,61,63,42,70,44,70,35,21,37,52,60,31,17,60,67,24,50,90,76,46,49,82,64,55,26,51,46,62,26,6,33,49,20,48,48,52,66,55,41,54,71,43,48,95,70,32,36,36,37,35,42,38,62,46,56,68,47,45,53,48,51,46,63,43,45,80,50,33,51,60,46,78,38,77,61,59,51,46,89,81,41,68,68,46,50,51,48,43,42,51,48,52,52,50,51,49,54,51,48,26,63,74,67,71,43,76,71,42,61,68,40,36,52,51,26,45,51,35,48,51,49,26,22,49,30,48,52,51,30,55,59,47,41,73,39,29,46,84,69,43,50,40,59,58,52,50,47,54,60,55,43,60,68,64,46,88,48,42,57,61,49,23,52,52,42,44,48,37,42,56,56,51,67,75,50,77,66,51,78,86,90,45,79,83,54,64,51,30,24,35,40,33,49,47,72,77,38,72,47,48,48,66,63,56,52,50,40,47,71,69,53,34,40,48,70,44,65,52,33,66,66,57,39,64,42,53,74,70,87,78,83,84,56,90,45,58,69,54,42,52,50,48,43,46,50,48,44,57,69,49,53,76,58,62,53,34,58,69,58,62,66,56,55,52,49,48,51,56,48,37,73,72,64,55,52,51,29,32,42,38,34,31,44,50,56,42,60,54,50,45,60,46,45,65,61,51,52,54,54,30,55,74,68,70,32,55,73,43,82,43,76,46,68,71,66,69,87,56,49,67,64,48,50,57,56,49,51,54,51,48,52,53,43,52,52,49,48,46,53,52,54,67,72,99